Protein AF-A0A812LC62-F1 (afdb_monomer_lite)

Secondary structure (DSSP, 8-state):
----SSGGGSS--SSTTTT--SS-----THHHHHHHHHHHHHHHHHHHHTT--S--------EEETTEEE-SSSSS-------GGGPPTTPPPPPTTSS-STTPEEEEE--SSSSSPEEEEEETTTTEEEEEETTTTSEE-TTB-----TT-HHHHHHTS--PPPTTEEEEEEE-----SS-EEETTEEE--HHHHHHHHHHHHHHSTTSEEEEE-S--SSSSHHHHHHTTHHHHHHHHHHT-SEEE--SGGGTT-HHHHHHHHHH-SSEEE-SSEEETTSSBPTTEESEEEEEEEE--TTS-S---EEEEEEEEEEE--GGGT-SS-GGGEEE--HHHHHHHHHHIIIIIS--SEEEEEEES-HHHHHHHHHHHGGG-SEEEEESS-S-EEE-SSSSS-EEEPPGGGSEEEEEEEEEPTTSSEEEEEEEEEE-BTTS---HHHHHHHHHHHHHHHHHHTSEEEEESS-EE--HHHHTTS--HHHHHHHHHHHHHHT-SEEEEEGGG---SSEEPSEEEEHHHHHHH--S-PEEEEEEEEHHHHHHHHHHHGGGGGGT-TT-EEEESEEEEE-TTSPTT--EEEEEETTS-B--TT-EEEEEEEHHHHHTSGGGGSPBSS-SSGGGPEEHHHHHHHHHHHHGGG-B-----SSEEETTSS-----TT-----HHHHHHHHHHHHHHHHHHHHHHHHHHH---HHHHHHHHHHHHSHHHHHHHHHHHHHHHHHHHHHHSSS--HHHHHHHHHHHHHHHHHHHHHHHHHHHHHHHHHHHHHHHHHHHHHTT-TT-------TTGGG-TT--EEEEEEEEEEEE-PPP---SSSSS--EEEEEEETTSPPEE---BS-TTTEEEEEEEEEEEEETT-TTPEEEEEEEE--TT---EEEEEEEEHHHHHHHHHHHTTT-S----SGGGSEEEE-BSS-EEEEEEEE-----TT--SS----------

Sequence (963 aa):
MGDIREADLLLADEESLSKLDDHRGWKPRWLVTLMSTAAAAVALFVVVATVRGTTGKGNADMLCTARNCYSASEGRLAFPQLSESDIPEGSCSRPSTFCSRDDDHIEYHDCDGDEILDPFCNSAEKLKFGFLSSANGCRNNWPNGLCQNQDEPSYIASLRVVPSPTNEITIIHFNDVYQLAGVFEHGMRKGGMSRAAYVIEQARKRNPDRTFVVFAGDLLSPSVLSDLFEGEQMVDILNFLNLTAASLGNHEFDFGVETLRKRIQESRFVWLNTNLLDEAGALFPGTQHHKIIDIPFSPRWSEGGDVKTTRVCLFGVAYDVRETMFKDRHRVNYVDALAAAQKEAKILRDQHQCKVVLALTHQFASEDCKLSKALGKSVDLILGGHDHSTELKTVCGHAPYVKADSDLKTQWKMKLLLTDEGTVDSVEGELITLTDFDPFSVGVHNKVVQWEERGSAELAKKIGCSSAPLDAVTRHVRQRETNAGNFVADAVKNMHRTQVALINGGTIRGDKVFAAGDLSKEIVTELHPFGNGIVKIYATGAEIKNYIDDSLKCYDTFCGNFVNPAGLRYTFDPAAQHGQRVKSLTFDDGRPIPDDASLTVALTDFMLSTSALSSNRLYNMVTVNDAVPLVQALFTAVLDAGTSCINPKTDGRIQDVHGVVHDKWPFRLDIDTEYQDWILVAVCTLVSCIWCLPCICGRLNYRASRSFSSFVYTRLHVYFCVATYLNVFILVFTIGVLPDWTVNEFCVYFVGFVDWVLIHTAKLITSLSILFAFYVVFRFRNKIAIATGLEHITLIRFNWRDLFGLRSRQRPIEVFIWKVEGLQSASSKFTKPNDLFVECHMGYNEPMRTRVHNNAGSEAVIRESFQLNIDENSPDTLMTLLAKDQSLLTNSEIARLTLSTRELCGIEDQTGKRRSTFSYDEDSFLELSLNPSGKIWIAVAPVDEAAEEERSLLLQEDSLLPC

Structure (mmCIF, N/CA/C/O backbone):
data_AF-A0A812LC62-F1
#
_entry.id   AF-A0A812LC62-F1
#
loop_
_atom_site.group_PDB
_atom_site.id
_atom_site.type_symbol
_atom_site.label_atom_id
_atom_site.label_alt_id
_atom_site.label_comp_id
_atom_site.label_asym_id
_atom_site.label_entity_id
_atom_site.label_seq_id
_atom_site.pdbx_PDB_ins_code
_atom_site.Cartn_x
_atom_site.Cartn_y
_atom_site.Cartn_z
_atom_site.occupancy
_atom_site.B_iso_or_equiv
_atom_site.auth_seq_id
_atom_site.auth_comp_id
_atom_site.auth_asym_id
_atom_site.auth_atom_id
_atom_site.pdbx_PDB_model_num
ATOM 1 N N . MET A 1 1 ? 0.048 43.903 -37.869 1.00 39.16 1 MET A N 1
ATOM 2 C CA . MET A 1 1 ? 0.088 45.181 -38.614 1.00 39.16 1 MET A CA 1
ATOM 3 C C . MET A 1 1 ? -0.772 46.174 -37.851 1.00 39.16 1 MET A C 1
ATOM 5 O O . MET A 1 1 ? -1.974 45.971 -37.790 1.00 39.16 1 MET A O 1
ATOM 9 N N . GLY A 1 2 ? -0.135 47.164 -37.224 1.00 37.97 2 GLY A N 1
ATOM 10 C CA . GLY A 1 2 ? -0.724 48.137 -36.295 1.00 37.97 2 GLY A CA 1
ATOM 11 C C . GLY A 1 2 ? 0.213 48.289 -35.093 1.00 37.97 2 GLY A C 1
ATOM 12 O O . GLY A 1 2 ? 0.473 47.291 -34.441 1.00 37.97 2 GLY A O 1
ATOM 13 N N . ASP A 1 3 ? 0.769 49.482 -34.885 1.00 32.25 3 ASP A N 1
ATOM 14 C CA . ASP A 1 3 ? 1.690 49.887 -33.800 1.00 32.25 3 ASP A CA 1
ATOM 15 C C . ASP A 1 3 ? 3.170 49.458 -33.829 1.00 32.25 3 ASP A C 1
ATOM 17 O O . ASP A 1 3 ? 3.754 49.061 -32.828 1.00 32.25 3 ASP A O 1
ATOM 21 N N . ILE A 1 4 ? 3.837 49.695 -34.966 1.00 34.44 4 ILE A N 1
ATOM 22 C CA . ILE A 1 4 ? 5.302 49.910 -35.023 1.00 34.44 4 ILE A CA 1
ATOM 23 C C . ILE A 1 4 ? 5.561 51.360 -35.463 1.00 34.44 4 ILE A C 1
ATOM 25 O O . ILE A 1 4 ? 5.977 51.600 -36.595 1.00 34.44 4 ILE A O 1
ATOM 29 N N . ARG A 1 5 ? 5.219 52.351 -34.627 1.00 30.66 5 ARG A N 1
ATOM 30 C CA . ARG A 1 5 ? 5.517 53.772 -34.923 1.00 30.66 5 ARG A CA 1
ATOM 31 C C . ARG A 1 5 ? 5.994 54.641 -33.754 1.00 30.66 5 ARG A C 1
ATOM 33 O O . ARG A 1 5 ? 6.325 55.791 -34.005 1.00 30.66 5 ARG A O 1
ATOM 40 N N . GLU A 1 6 ? 6.128 54.124 -32.531 1.00 33.16 6 GLU A N 1
ATOM 41 C CA . GLU A 1 6 ? 6.655 54.927 -31.404 1.00 33.16 6 GLU A CA 1
ATOM 42 C C . GLU A 1 6 ? 8.074 54.554 -30.935 1.00 33.16 6 GLU A C 1
ATOM 44 O O . GLU A 1 6 ? 8.647 55.259 -30.110 1.00 33.16 6 GLU A O 1
ATOM 49 N N . ALA A 1 7 ? 8.708 53.519 -31.496 1.00 29.64 7 ALA A N 1
ATOM 50 C CA . ALA A 1 7 ? 10.070 53.125 -31.106 1.00 29.64 7 ALA A CA 1
ATOM 51 C C . ALA A 1 7 ? 11.201 53.861 -31.864 1.00 29.64 7 ALA A C 1
ATOM 53 O O . ALA A 1 7 ? 12.359 53.766 -31.464 1.00 29.64 7 ALA A O 1
ATOM 54 N N . ASP A 1 8 ? 10.884 54.629 -32.914 1.00 29.91 8 ASP A N 1
ATOM 55 C CA . ASP A 1 8 ? 11.877 55.339 -33.746 1.00 29.91 8 ASP A CA 1
ATOM 56 C C . ASP A 1 8 ? 12.357 56.684 -33.153 1.00 29.91 8 ASP A C 1
ATOM 58 O O . ASP A 1 8 ? 13.203 57.355 -33.740 1.00 29.91 8 ASP A O 1
ATOM 62 N N . LEU A 1 9 ? 11.863 57.093 -31.978 1.00 32.31 9 LEU A N 1
ATOM 63 C CA . LEU A 1 9 ? 12.135 58.421 -31.398 1.00 32.31 9 LEU A CA 1
ATOM 64 C C . LEU A 1 9 ? 13.274 58.485 -30.362 1.00 32.31 9 LEU A C 1
ATOM 66 O O . LEU A 1 9 ? 13.546 59.564 -29.846 1.00 32.31 9 LEU A O 1
ATOM 70 N N . LEU A 1 10 ? 13.977 57.384 -30.066 1.00 31.39 10 LEU A N 1
ATOM 71 C CA . LEU A 1 10 ? 15.048 57.369 -29.046 1.00 31.39 10 LEU A CA 1
ATOM 72 C C . LEU A 1 10 ? 16.477 57.184 -29.590 1.00 31.39 10 LEU A C 1
ATOM 74 O O . LEU A 1 10 ? 17.415 57.094 -28.803 1.00 31.39 10 LEU A O 1
ATOM 78 N N . LEU A 1 11 ? 16.668 57.168 -30.915 1.00 36.78 11 LEU A N 1
ATOM 79 C CA . LEU A 1 11 ? 17.997 57.051 -31.545 1.00 36.78 11 LEU A CA 1
ATOM 80 C C . LEU A 1 11 ? 18.416 58.268 -32.385 1.00 36.78 11 LEU A C 1
ATOM 82 O O . LEU A 1 11 ? 19.425 58.208 -33.081 1.00 36.78 11 LEU A O 1
ATOM 86 N N . ALA A 1 12 ? 17.691 59.383 -32.306 1.00 36.88 12 ALA A N 1
ATOM 87 C CA . ALA A 1 12 ? 18.009 60.594 -33.058 1.00 36.88 12 ALA A CA 1
ATOM 88 C C . ALA A 1 12 ? 18.201 61.798 -32.129 1.00 36.88 12 ALA A C 1
ATOM 90 O O . ALA A 1 12 ? 17.337 62.663 -32.052 1.00 36.88 12 ALA A O 1
ATOM 91 N N . ASP A 1 13 ? 19.343 61.857 -31.442 1.00 35.00 13 ASP A N 1
ATOM 92 C CA . ASP A 1 13 ? 19.942 63.139 -31.054 1.00 35.00 13 ASP A CA 1
ATOM 93 C C . ASP A 1 13 ? 21.461 62.983 -30.837 1.00 35.00 13 ASP A C 1
ATOM 95 O O . ASP A 1 13 ? 21.968 62.936 -29.718 1.00 35.00 13 ASP A O 1
ATOM 99 N N . GLU A 1 14 ? 22.210 62.848 -31.937 1.00 39.66 14 GLU A N 1
ATOM 100 C CA . GLU A 1 14 ? 23.681 62.924 -31.921 1.00 39.66 14 GLU A CA 1
ATOM 101 C C . GLU A 1 14 ? 24.195 64.368 -31.730 1.00 39.66 14 GLU A C 1
ATOM 103 O O . GLU A 1 14 ? 25.397 64.578 -31.552 1.00 39.66 14 GLU A O 1
ATOM 108 N N . GLU A 1 15 ? 23.320 65.382 -31.720 1.00 34.97 15 GLU A N 1
ATOM 109 C CA . GLU A 1 15 ? 23.732 66.789 -31.684 1.00 34.97 15 GLU A CA 1
ATOM 110 C C . GLU A 1 15 ? 23.830 67.356 -30.256 1.00 34.97 15 GLU A C 1
ATOM 112 O O . GLU A 1 15 ? 24.627 68.266 -30.008 1.00 34.97 15 GLU A O 1
ATOM 117 N N . SER A 1 16 ? 23.126 66.777 -29.275 1.00 36.62 16 SER A N 1
ATOM 118 C CA . SER A 1 16 ? 23.194 67.218 -27.871 1.00 36.62 16 SER A CA 1
ATOM 119 C C . SER A 1 16 ? 24.411 66.701 -27.087 1.00 36.62 16 SER A C 1
ATOM 121 O O . SER A 1 16 ? 24.761 67.273 -26.050 1.00 36.62 16 SER A O 1
ATOM 123 N N . LEU A 1 17 ? 25.133 65.695 -27.595 1.00 37.84 17 LEU A N 1
ATOM 124 C CA . LEU A 1 17 ? 26.329 65.134 -26.944 1.00 37.84 17 LEU A CA 1
ATOM 125 C C . LEU A 1 17 ? 27.651 65.812 -27.346 1.00 37.84 17 LEU A C 1
ATOM 127 O O . LEU A 1 17 ? 28.670 65.582 -26.696 1.00 37.84 17 LEU A O 1
ATOM 131 N N . SER A 1 18 ? 27.651 66.683 -28.360 1.00 34.06 18 SER A N 1
ATOM 132 C CA . SER A 1 18 ? 28.863 67.370 -28.842 1.00 34.06 18 SER A CA 1
ATOM 133 C C . SER A 1 18 ? 29.208 68.667 -28.088 1.00 34.06 18 SER A C 1
ATOM 135 O O . SER A 1 18 ? 30.244 69.272 -28.352 1.00 34.06 18 SER A O 1
ATOM 137 N N . LYS A 1 19 ? 28.385 69.103 -27.119 1.00 34.09 19 LYS A N 1
ATOM 138 C CA . LYS A 1 19 ? 28.566 70.378 -26.384 1.00 34.09 19 LYS A CA 1
ATOM 139 C C . LYS A 1 19 ? 29.128 70.265 -24.961 1.00 34.09 19 LYS A C 1
ATOM 141 O O . LYS A 1 19 ? 29.134 71.253 -24.234 1.00 34.09 19 LYS A O 1
ATOM 146 N N . LEU A 1 20 ? 29.636 69.105 -24.555 1.00 36.81 20 LEU A N 1
ATOM 147 C CA . LEU A 1 20 ? 30.236 68.895 -23.225 1.00 36.81 20 LEU A CA 1
ATOM 148 C C . LEU A 1 20 ? 31.731 68.542 -23.302 1.00 36.81 20 LEU A C 1
ATOM 150 O O . LEU A 1 20 ? 32.222 67.732 -22.518 1.00 36.81 20 LEU A O 1
ATOM 154 N N . ASP A 1 21 ? 32.451 69.160 -24.243 1.00 40.75 21 ASP A N 1
ATOM 155 C CA . ASP A 1 21 ? 33.873 68.900 -24.512 1.00 40.75 21 ASP A CA 1
ATOM 156 C C . ASP A 1 21 ? 34.812 70.012 -24.014 1.00 40.75 21 ASP A C 1
ATOM 158 O O . ASP A 1 21 ? 35.808 70.330 -24.654 1.00 40.75 21 ASP A O 1
ATOM 162 N N . ASP A 1 22 ? 34.525 70.610 -22.853 1.00 42.56 22 ASP A N 1
ATOM 163 C CA . ASP A 1 22 ? 35.492 71.507 -22.215 1.00 42.56 22 ASP A CA 1
ATOM 164 C C . ASP A 1 22 ? 35.589 71.276 -20.703 1.00 42.56 22 ASP A C 1
ATOM 166 O O . ASP A 1 22 ? 34.844 71.820 -19.891 1.00 42.56 22 ASP A O 1
ATOM 170 N N . HIS A 1 23 ? 36.562 70.423 -20.370 1.00 37.16 23 HIS A N 1
ATOM 171 C CA . HIS A 1 23 ? 37.425 70.432 -19.185 1.00 37.16 23 HIS A CA 1
ATOM 172 C C . HIS A 1 23 ? 37.507 69.107 -18.405 1.00 37.16 23 HIS A C 1
ATOM 174 O O . HIS A 1 23 ? 36.634 68.728 -17.633 1.00 37.16 23 HIS A O 1
ATOM 180 N N . ARG A 1 24 ? 38.718 68.531 -18.502 1.00 32.91 24 ARG A N 1
ATOM 181 C CA . ARG A 1 24 ? 39.364 67.502 -17.662 1.00 32.91 24 ARG A CA 1
ATOM 182 C C . ARG A 1 24 ? 38.919 66.045 -17.867 1.00 32.91 24 ARG A C 1
ATOM 184 O O . ARG A 1 24 ? 37.992 65.558 -17.244 1.00 32.91 24 ARG A O 1
ATOM 191 N N . GLY A 1 25 ? 39.748 65.333 -18.638 1.00 41.41 25 GLY A N 1
ATOM 192 C CA . GLY A 1 25 ? 40.483 64.140 -18.192 1.00 41.41 25 GLY A CA 1
ATOM 193 C C . GLY A 1 25 ? 39.690 62.909 -17.733 1.00 41.41 25 GLY A C 1
ATOM 194 O O . GLY A 1 25 ? 39.140 62.895 -16.642 1.00 41.41 25 GLY A O 1
ATOM 195 N N . TRP A 1 26 ? 39.837 61.826 -18.511 1.00 38.19 26 TRP A N 1
ATOM 196 C CA . TRP A 1 26 ? 39.464 60.429 -18.224 1.00 38.19 26 TRP A CA 1
ATOM 197 C C . TRP A 1 26 ? 37.967 60.077 -18.270 1.00 38.19 26 TRP A C 1
ATOM 199 O O . TRP A 1 26 ? 37.248 60.217 -17.287 1.00 38.19 26 TRP A O 1
ATOM 209 N N . LYS A 1 27 ? 37.538 59.424 -19.365 1.00 35.09 27 LYS A N 1
ATOM 210 C CA . LYS A 1 27 ? 36.454 58.428 -19.311 1.00 35.09 27 LYS A CA 1
ATOM 211 C C . LYS A 1 27 ? 36.769 57.187 -20.157 1.00 35.09 27 LYS A C 1
ATOM 213 O O . LYS A 1 27 ? 37.359 57.309 -21.231 1.00 35.09 27 LYS A O 1
ATOM 218 N N . PRO A 1 28 ? 36.400 55.985 -19.686 1.00 42.38 28 PRO A N 1
ATOM 219 C CA . PRO A 1 28 ? 36.817 54.747 -20.315 1.00 42.38 28 PRO A CA 1
ATOM 220 C C . PRO A 1 28 ? 35.759 54.185 -21.283 1.00 42.38 28 PRO A C 1
ATOM 222 O O . PRO A 1 28 ? 34.587 54.021 -20.953 1.00 42.38 28 PRO A O 1
ATOM 225 N N . ARG A 1 29 ? 36.219 53.816 -22.484 1.00 40.31 29 ARG A N 1
ATOM 226 C CA . ARG A 1 29 ? 35.448 53.222 -23.598 1.00 40.31 29 ARG A CA 1
ATOM 227 C C . ARG A 1 29 ? 34.692 51.916 -23.265 1.00 40.31 29 ARG A C 1
ATOM 229 O O . ARG A 1 29 ? 33.934 51.428 -24.101 1.00 40.31 29 ARG A O 1
ATOM 236 N N . TRP A 1 30 ? 34.857 51.348 -22.066 1.00 43.62 30 TRP A N 1
ATOM 237 C CA . TRP A 1 30 ? 34.160 50.122 -21.659 1.00 43.62 30 TRP A CA 1
ATOM 238 C C . TRP A 1 30 ? 32.672 50.337 -21.363 1.00 43.62 30 TRP A C 1
ATOM 240 O O . TRP A 1 30 ? 31.896 49.419 -21.600 1.00 43.62 30 TRP A O 1
ATOM 250 N N . LEU A 1 31 ? 32.250 51.536 -20.934 1.00 34.97 31 LEU A N 1
ATOM 251 C CA . LEU A 1 31 ? 30.843 51.795 -20.586 1.00 34.97 31 LEU A CA 1
ATOM 252 C C . LEU A 1 31 ? 29.912 51.732 -21.807 1.00 34.97 31 LEU A C 1
ATOM 254 O O . LEU A 1 31 ? 28.841 51.140 -21.740 1.00 34.97 31 LEU A O 1
ATOM 258 N N . VAL A 1 32 ? 30.354 52.289 -22.939 1.00 42.12 32 VAL A N 1
ATOM 259 C CA . VAL A 1 32 ? 29.583 52.303 -24.196 1.00 42.12 32 VAL A CA 1
ATOM 260 C C . VAL A 1 32 ? 29.435 50.886 -24.753 1.00 42.12 32 VAL A C 1
ATOM 262 O O . VAL A 1 32 ? 28.359 50.512 -25.201 1.00 42.12 32 VAL A O 1
ATOM 265 N N . THR A 1 33 ? 30.484 50.065 -24.625 1.00 43.06 33 THR A N 1
ATOM 266 C CA . THR A 1 33 ? 30.478 48.662 -25.069 1.00 43.06 33 THR A CA 1
ATOM 267 C C . THR A 1 33 ? 29.542 47.805 -24.207 1.00 43.06 33 THR A C 1
ATOM 269 O O . THR A 1 33 ? 28.807 46.980 -24.745 1.00 43.06 33 THR A O 1
ATOM 272 N N . LEU A 1 34 ? 29.517 48.053 -22.889 1.00 38.38 34 LEU A N 1
ATOM 273 C CA . LEU A 1 34 ? 28.635 47.379 -21.929 1.00 38.38 34 LEU A CA 1
ATOM 274 C C . LEU A 1 34 ? 27.152 47.726 -22.153 1.00 38.38 34 LEU A C 1
ATOM 276 O O . LEU A 1 34 ? 26.283 46.871 -22.005 1.00 38.38 34 LEU A O 1
ATOM 280 N N . MET A 1 35 ? 26.858 48.975 -22.529 1.00 35.28 35 MET A N 1
ATOM 281 C CA . MET A 1 35 ? 25.490 49.420 -22.815 1.00 35.28 35 MET A CA 1
ATOM 282 C C . MET A 1 35 ? 24.965 48.864 -24.144 1.00 35.28 35 MET A C 1
ATOM 284 O O . MET A 1 35 ? 23.801 48.478 -24.221 1.00 35.28 35 MET A O 1
ATOM 288 N N . SER A 1 36 ? 25.817 48.719 -25.164 1.00 38.94 36 SER A N 1
ATOM 289 C CA . SER A 1 36 ? 25.434 48.076 -26.430 1.00 38.94 36 SER A CA 1
ATOM 290 C C . SER A 1 36 ? 25.198 46.562 -26.308 1.00 38.94 36 SER A C 1
ATOM 292 O O . SER A 1 36 ? 24.301 46.033 -26.963 1.00 38.94 36 SER A O 1
ATOM 294 N N . THR A 1 37 ? 25.934 45.853 -25.442 1.00 42.03 37 THR A N 1
ATOM 295 C CA . THR A 1 37 ? 25.674 44.427 -25.159 1.00 42.03 37 THR A CA 1
ATOM 296 C C . THR A 1 37 ? 24.435 44.226 -24.287 1.00 42.03 37 THR A C 1
ATOM 298 O O . THR A 1 37 ? 23.685 43.278 -24.514 1.00 42.03 37 THR A O 1
ATOM 301 N N . ALA A 1 38 ? 24.163 45.141 -23.352 1.00 36.88 38 ALA A N 1
ATOM 302 C CA . ALA A 1 38 ? 22.922 45.142 -22.579 1.00 36.88 38 ALA A CA 1
ATOM 303 C C . ALA A 1 38 ? 21.687 45.407 -23.464 1.00 36.88 38 ALA A C 1
ATOM 305 O O . ALA A 1 38 ? 20.681 44.717 -23.327 1.00 36.88 38 ALA A O 1
ATOM 306 N N . ALA A 1 39 ? 21.771 46.328 -24.431 1.00 37.34 39 ALA A N 1
ATOM 307 C CA . ALA A 1 39 ? 20.675 46.615 -25.362 1.00 37.34 39 ALA A CA 1
ATOM 308 C C . ALA A 1 39 ? 20.340 45.424 -26.286 1.00 37.34 39 ALA A C 1
ATOM 310 O O . ALA A 1 39 ? 19.167 45.139 -26.530 1.00 37.34 39 ALA A O 1
ATOM 311 N N . ALA A 1 40 ? 21.351 44.674 -26.742 1.00 38.25 40 ALA A N 1
ATOM 312 C CA . ALA A 1 40 ? 21.151 43.453 -27.530 1.00 38.25 40 ALA A CA 1
ATOM 313 C C . ALA A 1 40 ? 20.519 42.312 -26.707 1.00 38.25 40 ALA A C 1
ATOM 315 O O . ALA A 1 40 ? 19.681 41.570 -27.221 1.00 38.25 40 ALA A O 1
ATOM 316 N N . ALA A 1 41 ? 20.864 42.205 -25.419 1.00 36.88 41 ALA A N 1
ATOM 317 C CA . ALA A 1 41 ? 20.241 41.256 -24.496 1.00 36.88 41 ALA A CA 1
ATOM 318 C C . ALA A 1 41 ? 18.766 41.604 -24.212 1.00 36.88 41 ALA A C 1
ATOM 320 O O . ALA A 1 41 ? 17.927 40.709 -24.149 1.00 36.88 41 ALA A O 1
ATOM 321 N N . VAL A 1 42 ? 18.427 42.897 -24.123 1.00 36.88 42 VAL A N 1
ATOM 322 C CA . VAL A 1 42 ? 17.043 43.377 -23.943 1.00 36.88 42 VAL A CA 1
ATOM 323 C C . VAL A 1 42 ? 16.190 43.150 -25.200 1.00 36.88 42 VAL A C 1
ATOM 325 O O . VAL A 1 42 ? 15.035 42.747 -25.084 1.00 36.88 42 VAL A O 1
ATOM 328 N N . ALA A 1 43 ? 16.747 43.309 -26.405 1.00 34.94 43 ALA A N 1
ATOM 329 C CA . ALA A 1 43 ? 16.039 42.995 -27.652 1.00 34.94 43 ALA A CA 1
ATOM 330 C C . ALA A 1 43 ? 15.707 41.492 -27.783 1.00 34.94 43 ALA A C 1
ATOM 332 O O . ALA A 1 43 ? 14.623 41.133 -28.243 1.00 34.94 43 ALA A O 1
ATOM 333 N N . LEU A 1 44 ? 16.599 40.613 -27.308 1.00 34.88 44 LEU A N 1
ATOM 334 C CA . LEU A 1 44 ? 16.355 39.167 -27.216 1.00 34.88 44 LEU A CA 1
ATOM 335 C C . LEU A 1 44 ? 15.269 38.838 -26.170 1.00 34.88 44 LEU A C 1
ATOM 337 O O . LEU A 1 44 ? 14.452 37.940 -26.370 1.00 34.88 44 LEU A O 1
ATOM 341 N N . PHE A 1 45 ? 15.220 39.614 -25.083 1.00 39.28 45 PHE A N 1
ATOM 342 C CA . PHE A 1 45 ? 14.235 39.499 -24.005 1.00 39.28 45 PHE A CA 1
ATOM 343 C C . PHE A 1 45 ? 12.801 39.813 -24.475 1.00 39.28 45 PHE A C 1
ATOM 345 O O . PHE A 1 45 ? 11.865 39.113 -24.094 1.00 39.28 45 PHE A O 1
ATOM 352 N N . VAL A 1 46 ? 12.615 40.808 -25.354 1.00 36.94 46 VAL A N 1
ATOM 353 C CA . VAL A 1 46 ? 11.289 41.206 -25.879 1.00 36.94 46 VAL A CA 1
ATOM 354 C C . VAL A 1 46 ? 10.698 40.158 -26.834 1.00 36.94 46 VAL A C 1
ATOM 356 O O . VAL A 1 46 ? 9.488 39.925 -26.805 1.00 36.94 46 VAL A O 1
ATOM 359 N N . VAL A 1 47 ? 11.536 39.469 -27.619 1.00 36.00 47 VAL A N 1
ATOM 360 C CA . VAL A 1 47 ? 11.115 38.381 -28.529 1.00 36.00 47 VAL A CA 1
ATOM 361 C C . VAL A 1 47 ? 10.722 37.112 -27.759 1.00 36.00 47 VAL A C 1
ATOM 363 O O . VAL A 1 47 ? 9.801 36.404 -28.156 1.00 36.00 47 VAL A O 1
ATOM 366 N N . VAL A 1 48 ? 11.369 36.837 -26.621 1.00 37.41 48 VAL A N 1
ATOM 367 C CA . VAL A 1 48 ? 11.052 35.679 -25.763 1.00 37.41 48 VAL A CA 1
ATOM 368 C C . VAL A 1 48 ? 9.849 35.957 -24.849 1.00 37.41 48 VAL A C 1
ATOM 370 O O . VAL A 1 48 ? 9.035 35.064 -24.604 1.00 37.41 48 VAL A O 1
ATOM 373 N N . ALA A 1 49 ? 9.673 37.198 -24.385 1.00 34.78 49 ALA A N 1
ATOM 374 C CA . ALA A 1 49 ? 8.534 37.591 -23.554 1.00 34.78 49 ALA A CA 1
ATOM 375 C C . ALA A 1 49 ? 7.193 37.582 -24.316 1.00 34.78 49 ALA A C 1
ATOM 377 O O . ALA A 1 49 ? 6.165 37.248 -23.727 1.00 34.78 49 ALA A O 1
ATOM 378 N N . THR A 1 50 ? 7.187 37.860 -25.627 1.00 33.34 50 THR A N 1
ATOM 379 C CA . THR A 1 50 ? 5.962 37.820 -26.456 1.00 33.34 50 THR A CA 1
ATOM 380 C C . THR A 1 50 ? 5.425 36.403 -26.695 1.00 33.34 50 THR A C 1
ATOM 382 O O . THR A 1 50 ? 4.244 36.250 -26.989 1.00 33.34 50 THR A O 1
ATOM 385 N N . VAL A 1 51 ? 6.236 35.359 -26.484 1.00 38.50 51 VAL A N 1
ATOM 386 C CA . VAL A 1 51 ? 5.806 33.947 -26.566 1.00 38.50 51 VAL A CA 1
ATOM 387 C C . VAL A 1 51 ? 5.240 33.433 -25.227 1.00 38.50 51 VAL A C 1
ATOM 389 O O . VAL A 1 51 ? 4.522 32.440 -25.197 1.00 38.50 51 VAL A O 1
ATOM 392 N N . ARG A 1 52 ? 5.492 34.129 -24.107 1.00 35.34 52 ARG A N 1
ATOM 393 C CA . ARG A 1 52 ? 5.072 33.728 -22.746 1.00 35.34 52 ARG A CA 1
ATOM 394 C C . ARG A 1 52 ? 3.769 34.362 -22.244 1.00 35.34 52 ARG A C 1
ATOM 396 O O . ARG A 1 52 ? 3.377 34.138 -21.099 1.00 35.34 52 ARG A O 1
ATOM 403 N N . GLY A 1 53 ? 3.072 35.133 -23.070 1.00 30.58 53 GLY A N 1
ATOM 404 C CA . GLY A 1 53 ? 1.827 35.801 -22.690 1.00 30.58 53 GLY A CA 1
ATOM 405 C C . GLY A 1 53 ? 0.607 34.877 -22.651 1.00 30.58 53 GLY A C 1
ATOM 406 O O . GLY A 1 53 ? -0.292 35.083 -23.448 1.00 30.58 53 GLY A O 1
ATOM 407 N N . THR A 1 54 ? 0.577 33.861 -21.779 1.00 34.97 54 THR A N 1
ATOM 408 C CA . THR A 1 54 ? -0.644 33.254 -21.187 1.00 34.97 54 THR A CA 1
ATOM 409 C C . THR A 1 54 ? -0.283 32.161 -20.168 1.00 34.97 54 THR A C 1
ATOM 411 O O . THR A 1 54 ? -0.640 31.010 -20.334 1.00 34.97 54 THR A O 1
ATOM 414 N N . THR A 1 55 ? 0.394 32.509 -19.074 1.00 30.70 55 THR A N 1
ATOM 415 C CA . THR A 1 55 ? 0.197 31.849 -17.762 1.00 30.70 55 THR A CA 1
ATOM 416 C C . THR A 1 55 ? 0.796 32.758 -16.698 1.00 30.70 55 THR A C 1
ATOM 418 O O . THR A 1 55 ? 2.012 32.945 -16.650 1.00 30.70 55 THR A O 1
ATOM 421 N N . GLY A 1 56 ? -0.060 33.382 -15.888 1.00 29.58 56 GLY A N 1
ATOM 422 C CA . GLY A 1 56 ? 0.358 34.288 -14.825 1.00 29.58 56 GLY A CA 1
ATOM 423 C C . GLY A 1 56 ? 1.126 33.559 -13.723 1.00 29.58 56 GLY A C 1
ATOM 424 O O . GLY A 1 56 ? 0.662 32.547 -13.208 1.00 29.58 56 GLY A O 1
ATOM 425 N N . LYS A 1 57 ? 2.281 34.105 -13.337 1.00 30.41 57 LYS A N 1
ATOM 426 C CA . LYS A 1 57 ? 2.881 33.882 -12.019 1.00 30.41 57 LYS A CA 1
ATOM 427 C C . LYS A 1 57 ? 2.638 35.145 -11.198 1.00 30.41 57 LYS A C 1
ATOM 429 O O . LYS A 1 57 ? 3.290 36.160 -11.429 1.00 30.41 57 LYS A O 1
ATOM 434 N N . GLY A 1 58 ? 1.660 35.093 -10.299 1.00 29.52 58 GLY A N 1
ATOM 435 C CA . GLY A 1 58 ? 1.585 36.025 -9.178 1.00 29.52 58 GLY A CA 1
ATOM 436 C C . GLY A 1 58 ? 2.599 35.596 -8.120 1.00 29.52 58 GLY A C 1
ATOM 437 O O . GLY A 1 58 ? 2.718 34.404 -7.842 1.00 29.52 58 GLY A O 1
ATOM 438 N N . ASN A 1 59 ? 3.343 36.550 -7.562 1.00 30.05 59 ASN A N 1
ATOM 439 C CA . ASN A 1 59 ? 4.093 36.335 -6.328 1.00 30.05 59 ASN A CA 1
ATOM 440 C C . ASN A 1 59 ? 3.093 35.972 -5.221 1.00 30.05 59 ASN A C 1
ATOM 442 O O . ASN A 1 59 ? 2.129 36.705 -5.007 1.00 30.05 59 ASN A O 1
ATOM 446 N N . ALA A 1 60 ? 3.299 34.835 -4.559 1.00 32.34 60 ALA A N 1
ATOM 447 C CA . ALA A 1 60 ? 2.518 34.445 -3.395 1.00 32.34 60 ALA A CA 1
ATOM 448 C C . ALA A 1 60 ? 3.142 35.096 -2.153 1.00 32.34 60 ALA A C 1
ATOM 450 O O . ALA A 1 60 ? 4.175 34.640 -1.667 1.00 32.34 60 ALA A O 1
ATOM 451 N N . ASP A 1 61 ? 2.528 36.172 -1.665 1.00 32.25 61 ASP A N 1
ATOM 452 C CA . ASP A 1 61 ? 2.780 36.670 -0.314 1.00 32.25 61 ASP A CA 1
ATOM 453 C C . ASP A 1 61 ? 2.225 35.652 0.696 1.00 32.25 61 ASP A C 1
ATOM 455 O O . ASP A 1 61 ? 1.090 35.181 0.575 1.00 32.25 61 ASP A O 1
ATOM 459 N N . MET A 1 62 ? 3.048 35.281 1.676 1.00 36.75 62 MET A N 1
ATOM 460 C CA . MET A 1 62 ? 2.719 34.313 2.721 1.00 36.75 62 MET A CA 1
ATOM 461 C C . MET A 1 62 ? 1.934 35.026 3.829 1.00 36.75 62 MET A C 1
ATOM 463 O O . MET A 1 62 ? 2.437 35.957 4.457 1.00 36.75 62 MET A O 1
ATOM 467 N N . LEU A 1 63 ? 0.685 34.613 4.058 1.00 34.25 63 LEU A N 1
ATOM 468 C CA . LEU A 1 63 ? -0.156 35.141 5.134 1.00 34.25 63 LEU A CA 1
ATOM 469 C C . LEU A 1 63 ? -0.140 34.149 6.297 1.00 34.25 63 LEU A C 1
ATOM 471 O O . LEU A 1 63 ? -0.754 33.082 6.228 1.00 34.25 63 LEU A O 1
ATOM 475 N N . CYS A 1 64 ? 0.574 34.510 7.360 1.00 34.22 64 CYS A N 1
ATOM 476 C CA . CYS A 1 64 ? 0.576 33.779 8.621 1.00 34.22 64 CYS A CA 1
ATOM 477 C C . CYS A 1 64 ? -0.397 34.425 9.611 1.00 34.22 64 CYS A C 1
ATOM 479 O O . CYS A 1 64 ? -0.405 35.640 9.806 1.00 34.22 64 CYS A O 1
ATOM 481 N N . THR A 1 65 ? -1.216 33.594 10.245 1.00 37.97 65 THR A N 1
ATOM 482 C CA . THR A 1 65 ? -1.997 33.938 11.440 1.00 37.97 65 THR A CA 1
ATOM 483 C C . THR A 1 65 ? -1.523 33.064 12.597 1.00 37.97 65 THR A C 1
ATOM 485 O O . THR A 1 65 ? -0.924 32.022 12.350 1.00 37.97 65 THR A O 1
ATOM 488 N N . ALA A 1 66 ? -1.837 33.446 13.840 1.00 33.91 66 ALA A N 1
ATOM 489 C CA . ALA A 1 66 ? -1.406 32.773 15.076 1.00 33.91 66 ALA A CA 1
ATOM 490 C C . ALA A 1 66 ? -1.750 31.269 15.185 1.00 33.91 66 ALA A C 1
ATOM 492 O O . ALA A 1 66 ? -1.372 30.634 16.154 1.00 33.91 66 ALA A O 1
ATOM 493 N N . ARG A 1 67 ? -2.478 30.692 14.219 1.00 31.17 67 ARG A N 1
ATOM 494 C CA . ARG A 1 67 ? -2.787 29.256 14.175 1.00 31.17 67 ARG A CA 1
ATOM 495 C C . ARG A 1 67 ? -2.437 28.551 12.866 1.00 31.17 67 ARG A C 1
ATOM 497 O O . ARG A 1 67 ? -2.554 27.341 12.848 1.00 31.17 67 ARG A O 1
ATOM 504 N N . ASN A 1 68 ? -2.078 29.256 11.781 1.00 33.41 68 ASN A N 1
ATOM 505 C CA . ASN A 1 68 ? -1.764 28.655 10.469 1.00 33.41 68 ASN A CA 1
ATOM 506 C C . ASN A 1 68 ? -1.056 29.651 9.524 1.00 33.41 68 ASN A C 1
ATOM 508 O O . ASN A 1 68 ? -1.438 30.827 9.466 1.00 33.41 68 ASN A O 1
ATOM 512 N N . CYS A 1 69 ? -0.118 29.157 8.705 1.00 33.97 69 CYS A N 1
ATOM 513 C CA . CYS A 1 69 ? 0.452 29.866 7.550 1.00 33.97 69 CYS A CA 1
ATOM 514 C C . CYS A 1 69 ? -0.073 29.273 6.233 1.00 33.97 69 CYS A C 1
ATOM 516 O O . CYS A 1 69 ? -0.039 28.058 6.046 1.00 33.97 69 CYS A O 1
ATOM 518 N N . TYR A 1 70 ? -0.526 30.122 5.303 1.00 35.47 70 TYR A N 1
ATOM 519 C CA . TYR A 1 70 ? -1.046 29.686 3.999 1.00 35.47 70 TYR A CA 1
ATOM 520 C C . TYR A 1 70 ? -0.249 30.273 2.824 1.00 35.47 70 TYR A C 1
ATOM 522 O O . TYR A 1 70 ? 0.119 31.450 2.830 1.00 35.47 70 TYR A O 1
ATOM 530 N N . SER A 1 71 ? -0.052 29.456 1.783 1.00 34.16 71 SER A N 1
ATOM 531 C CA . SER A 1 71 ? 0.360 29.880 0.437 1.00 34.16 71 SER A CA 1
ATOM 532 C C . SER A 1 71 ? -0.881 30.119 -0.430 1.00 34.16 71 SER A C 1
ATOM 534 O O . SER A 1 71 ? -1.794 29.295 -0.456 1.00 34.16 71 SER A O 1
ATOM 536 N N . ALA A 1 72 ? -0.929 31.241 -1.153 1.00 36.59 72 ALA A N 1
ATOM 537 C CA . ALA A 1 72 ? -2.100 31.646 -1.935 1.00 36.59 72 ALA A CA 1
ATOM 538 C C . ALA A 1 72 ? -2.273 30.921 -3.288 1.00 36.59 72 ALA A C 1
ATOM 540 O O . ALA A 1 72 ? -3.258 31.191 -3.975 1.00 36.59 72 ALA A O 1
ATOM 541 N N . SER A 1 73 ? -1.355 30.038 -3.713 1.00 35.16 73 SER A N 1
ATOM 542 C CA . SER A 1 73 ? -1.378 29.512 -5.092 1.00 35.16 73 SER A CA 1
ATOM 543 C C . SER A 1 73 ? -1.701 28.031 -5.273 1.00 35.16 73 SER A C 1
ATOM 545 O O . SER A 1 73 ? -2.095 27.670 -6.373 1.00 35.16 73 SER A O 1
ATOM 547 N N . GLU A 1 74 ? -1.623 27.172 -4.263 1.00 31.77 74 GLU A N 1
ATOM 548 C CA . GLU A 1 74 ? -2.079 25.778 -4.370 1.00 31.77 74 GLU A CA 1
ATOM 549 C C . GLU A 1 74 ? -2.530 25.338 -2.981 1.00 31.77 74 GLU A C 1
ATOM 551 O O . GLU A 1 74 ? -1.788 25.518 -2.022 1.00 31.77 74 GLU A O 1
ATOM 556 N N . GLY A 1 75 ? -3.746 24.807 -2.840 1.00 30.00 75 GLY A N 1
ATOM 557 C CA . GLY A 1 75 ? -4.316 24.380 -1.555 1.00 30.00 75 GLY A CA 1
ATOM 558 C C . GLY A 1 75 ? -3.626 23.150 -0.948 1.00 30.00 75 GLY A C 1
ATOM 559 O O . GLY A 1 75 ? -4.278 22.132 -0.729 1.00 30.00 75 GLY A O 1
ATOM 560 N N . ARG A 1 76 ? -2.315 23.223 -0.699 1.00 31.47 76 ARG A N 1
ATOM 561 C CA . ARG A 1 76 ? -1.493 22.218 -0.024 1.00 31.47 76 ARG A CA 1
ATOM 562 C C . ARG A 1 76 ? -0.530 22.883 0.953 1.00 31.47 76 ARG A C 1
ATOM 564 O O . ARG A 1 76 ? 0.056 23.925 0.672 1.00 31.47 76 ARG A O 1
ATOM 571 N N . LEU A 1 77 ? -0.359 22.215 2.085 1.00 31.14 77 LEU A N 1
ATOM 572 C CA . LEU A 1 77 ? 0.679 22.469 3.070 1.00 31.14 77 LEU A CA 1
ATOM 573 C C . LEU A 1 77 ? 2.045 22.146 2.445 1.00 31.14 77 LEU A C 1
ATOM 575 O O . LEU A 1 77 ? 2.385 20.981 2.259 1.00 31.14 77 LEU A O 1
ATOM 579 N N . ALA A 1 78 ? 2.803 23.171 2.072 1.00 27.14 78 ALA A N 1
ATOM 580 C CA . ALA A 1 78 ? 4.225 23.054 1.775 1.00 27.14 78 ALA A CA 1
ATOM 581 C C . ALA A 1 78 ? 4.970 23.705 2.942 1.00 27.14 78 ALA A C 1
ATOM 583 O O . ALA A 1 78 ? 5.007 24.932 3.037 1.00 27.14 78 ALA A O 1
ATOM 584 N N . PHE A 1 79 ? 5.495 22.896 3.861 1.00 43.31 79 PHE A N 1
ATOM 585 C CA . PHE A 1 79 ? 6.232 23.397 5.018 1.00 43.31 79 PHE A CA 1
ATOM 586 C C . PHE A 1 79 ? 7.736 23.400 4.705 1.00 43.31 79 PHE A C 1
ATOM 588 O O . PHE A 1 79 ? 8.280 22.352 4.356 1.00 43.31 79 PHE A O 1
ATOM 595 N N . PRO A 1 80 ? 8.419 24.556 4.749 1.00 37.00 80 PRO A N 1
ATOM 596 C CA . PRO A 1 80 ? 9.856 24.612 4.511 1.00 37.00 80 PRO A CA 1
ATOM 597 C C . PRO A 1 80 ? 10.632 24.010 5.692 1.00 37.00 80 PRO A C 1
ATOM 599 O O . PRO A 1 80 ? 10.260 24.209 6.846 1.00 37.00 80 PRO A O 1
ATOM 602 N N . GLN A 1 81 ? 11.748 23.330 5.406 1.00 43.75 81 GLN A N 1
ATOM 603 C CA . GLN A 1 81 ? 12.786 23.072 6.407 1.00 43.75 81 GLN A CA 1
ATOM 604 C C . GLN A 1 81 ? 13.296 24.426 6.923 1.00 43.75 81 GLN A C 1
ATOM 606 O O . GLN A 1 81 ? 13.904 25.183 6.162 1.00 43.75 81 GLN A O 1
ATOM 611 N N . LEU A 1 82 ? 13.014 24.755 8.185 1.00 47.69 82 LEU A N 1
ATOM 612 C CA . LEU A 1 82 ? 13.580 25.933 8.843 1.00 47.69 82 LEU A CA 1
ATOM 613 C C . LEU A 1 82 ? 15.074 25.688 9.092 1.00 47.69 82 LEU A C 1
ATOM 615 O O . LEU A 1 82 ? 15.468 24.596 9.506 1.00 47.69 82 LEU A O 1
ATOM 619 N N . SER A 1 83 ? 15.919 26.681 8.810 1.00 50.03 83 SER A N 1
ATOM 620 C CA . SER A 1 83 ? 17.337 26.602 9.172 1.00 50.03 83 SER A CA 1
ATOM 621 C C . SER A 1 83 ? 17.496 26.752 10.691 1.00 50.03 83 SER A C 1
ATOM 623 O O . SER A 1 83 ? 16.628 27.333 11.337 1.00 50.03 83 SER A O 1
ATOM 625 N N . GLU A 1 84 ? 18.596 26.278 11.292 1.00 51.47 84 GLU A N 1
ATOM 626 C CA . GLU A 1 84 ? 18.827 26.420 12.749 1.00 51.47 84 GLU A CA 1
ATOM 627 C C . GLU A 1 84 ? 18.774 27.884 13.238 1.00 51.47 84 GLU A C 1
ATOM 629 O O . GLU A 1 84 ? 18.524 28.133 14.413 1.00 51.47 84 GLU A O 1
ATOM 634 N N . SER A 1 85 ? 18.972 28.861 12.345 1.00 52.78 85 SER A N 1
ATOM 635 C CA . SER A 1 85 ? 18.825 30.292 12.642 1.00 52.78 85 SER A CA 1
ATOM 636 C C . SER A 1 85 ? 17.385 30.817 12.614 1.00 52.78 85 SER A C 1
ATOM 638 O O . SER A 1 85 ? 17.160 31.940 13.054 1.00 52.78 85 SER A O 1
ATOM 640 N N . ASP A 1 86 ? 16.432 30.028 12.114 1.00 56.78 86 ASP A N 1
ATOM 641 C CA . ASP A 1 86 ? 15.009 30.378 11.999 1.00 56.78 86 ASP A CA 1
ATOM 642 C C . ASP A 1 86 ? 14.143 29.667 13.060 1.00 56.78 86 ASP A C 1
ATOM 644 O O . ASP A 1 86 ? 12.915 29.659 12.960 1.00 56.78 86 ASP A O 1
ATOM 648 N N . ILE A 1 87 ? 14.772 29.051 14.070 1.00 59.97 87 ILE A N 1
ATOM 649 C CA . ILE A 1 87 ? 14.084 28.408 15.195 1.00 59.97 87 ILE A CA 1
ATOM 650 C C . ILE A 1 87 ? 13.377 29.496 16.029 1.00 59.97 87 ILE A C 1
ATOM 652 O O . ILE A 1 87 ? 14.055 30.405 16.516 1.00 59.97 87 ILE A O 1
ATOM 656 N N . PRO A 1 88 ? 12.043 29.435 16.218 1.00 57.97 88 PRO A N 1
ATOM 657 C CA . PRO A 1 88 ? 11.317 30.412 17.027 1.00 57.97 88 PRO A CA 1
ATOM 658 C C . PRO A 1 88 ? 11.838 30.476 18.468 1.00 57.97 88 PRO A C 1
ATOM 660 O O . PRO A 1 88 ? 12.162 29.446 19.066 1.00 57.97 88 PRO A O 1
ATOM 663 N N . GLU A 1 89 ? 11.892 31.679 19.049 1.00 64.88 89 GLU A N 1
ATOM 664 C CA . GLU A 1 89 ? 12.245 31.855 20.463 1.00 64.88 89 GLU A CA 1
ATOM 665 C C . GLU A 1 89 ? 11.307 31.022 21.355 1.00 64.88 89 GLU A C 1
ATOM 667 O O . GLU A 1 89 ? 10.089 31.150 21.269 1.00 64.88 89 GLU A O 1
ATOM 672 N N . GLY A 1 90 ? 11.884 30.163 22.203 1.00 69.25 90 GLY A N 1
ATOM 673 C CA . GLY A 1 90 ? 11.147 29.255 23.095 1.00 69.25 90 GLY A CA 1
ATOM 674 C C . GLY A 1 90 ? 11.129 27.787 22.652 1.00 69.25 90 GLY A C 1
ATOM 675 O O . GLY A 1 90 ? 10.927 26.917 23.496 1.00 69.25 90 GLY A O 1
ATOM 676 N N . SER A 1 91 ? 11.411 27.494 21.378 1.00 77.94 91 SER A N 1
ATOM 677 C CA . SER A 1 91 ? 11.509 26.119 20.865 1.00 77.94 91 SER A CA 1
ATOM 678 C C . SER A 1 91 ? 12.671 25.351 21.505 1.00 77.94 91 SER A C 1
ATOM 680 O O . SER A 1 91 ? 13.732 25.902 21.811 1.00 77.94 91 SER A O 1
ATOM 682 N N . CYS A 1 92 ? 12.514 24.035 21.629 1.00 82.38 92 CYS A N 1
ATOM 683 C CA . CYS A 1 92 ? 13.536 23.157 22.182 1.00 82.38 92 CYS A CA 1
ATOM 684 C C . CYS A 1 92 ? 14.794 23.040 21.315 1.00 82.38 92 CYS A C 1
ATOM 686 O O . CYS A 1 92 ? 14.728 22.841 20.102 1.00 82.38 92 CYS A O 1
ATOM 688 N N . SER A 1 93 ? 15.966 23.075 21.955 1.00 82.19 93 SER A N 1
ATOM 689 C CA . SER A 1 93 ? 17.238 22.764 21.297 1.00 82.19 93 SER A CA 1
ATOM 690 C C . SER A 1 93 ? 17.336 21.270 21.001 1.00 82.19 93 SER A C 1
ATOM 692 O O . SER A 1 93 ? 17.135 20.443 21.891 1.00 82.19 93 SER A O 1
ATOM 694 N N . ARG A 1 94 ? 17.702 20.916 19.765 1.00 81.44 94 ARG A N 1
ATOM 695 C CA . ARG A 1 94 ? 17.845 19.527 19.309 1.00 81.44 94 ARG A CA 1
ATOM 696 C C . ARG A 1 94 ? 19.006 18.798 20.019 1.00 81.44 94 ARG A C 1
ATOM 698 O O . ARG A 1 94 ? 20.163 19.168 19.817 1.00 81.44 94 ARG A O 1
ATOM 705 N N . PRO A 1 95 ? 18.756 17.709 20.773 1.00 81.25 95 PRO A N 1
ATOM 706 C CA . PRO A 1 95 ? 19.807 16.821 21.267 1.00 81.25 95 PRO A CA 1
ATOM 707 C C . PRO A 1 95 ? 20.424 15.993 20.132 1.00 81.25 95 PRO A C 1
ATOM 709 O O . PRO A 1 95 ? 19.735 15.611 19.189 1.00 81.25 95 PRO A O 1
ATOM 712 N N . SER A 1 96 ? 21.691 15.592 20.271 1.00 76.44 96 SER A N 1
ATOM 713 C CA . SER A 1 96 ? 22.386 14.737 19.288 1.00 76.44 96 SER A CA 1
ATOM 714 C C . SER A 1 96 ? 21.759 13.347 19.094 1.00 76.44 96 SER A C 1
ATOM 716 O O . SER A 1 96 ? 22.036 12.674 18.106 1.00 76.44 96 SER A O 1
ATOM 718 N N . THR A 1 97 ? 20.915 12.903 20.029 1.00 77.50 97 THR A N 1
ATOM 719 C CA . THR A 1 97 ? 20.190 11.624 19.979 1.00 77.50 97 THR A CA 1
ATOM 720 C C . THR A 1 97 ? 18.806 11.727 19.332 1.00 77.50 97 THR A C 1
ATOM 722 O O . THR A 1 97 ? 18.179 10.698 19.078 1.00 77.50 97 THR A O 1
ATOM 725 N N . PHE A 1 98 ? 18.319 12.941 19.066 1.00 79.38 98 PHE A N 1
ATOM 726 C CA . PHE A 1 98 ? 17.022 13.191 18.447 1.00 79.38 98 PHE A CA 1
ATOM 727 C C . PHE A 1 98 ? 17.184 13.349 16.934 1.00 79.38 98 PHE A C 1
ATOM 729 O O . PHE A 1 98 ? 17.966 14.187 16.468 1.00 79.38 98 PHE A O 1
ATOM 736 N N . CYS A 1 99 ? 16.423 12.558 16.172 1.00 81.50 99 CYS A N 1
ATOM 737 C CA . CYS A 1 99 ? 16.398 12.630 14.710 1.00 81.50 99 CYS A CA 1
ATOM 738 C C . CYS A 1 99 ? 17.763 12.392 14.043 1.00 81.50 99 CYS A C 1
ATOM 740 O O . CYS A 1 99 ? 18.152 13.105 13.129 1.00 81.50 99 CYS A O 1
ATOM 742 N N . SER A 1 100 ? 18.594 11.513 14.595 1.00 75.00 100 SER A N 1
ATOM 743 C CA . SER A 1 100 ? 20.035 11.493 14.322 1.00 75.00 100 SER A CA 1
ATOM 744 C C . SER A 1 100 ? 20.469 10.758 13.047 1.00 75.00 100 SER A C 1
ATOM 746 O O . SER A 1 100 ? 21.675 10.652 12.820 1.00 75.00 100 SER A O 1
ATOM 748 N N . ARG A 1 101 ? 19.547 10.224 12.236 1.00 72.50 101 ARG A N 1
ATOM 749 C CA . ARG A 1 101 ? 19.883 9.489 11.003 1.00 72.50 101 ARG A CA 1
ATOM 750 C C . ARG A 1 101 ? 19.771 10.371 9.761 1.00 72.50 101 ARG A C 1
ATOM 752 O O . ARG A 1 101 ? 19.018 11.336 9.746 1.00 72.50 101 ARG A O 1
ATOM 759 N N . ASP A 1 102 ? 20.501 9.996 8.710 1.00 64.44 102 ASP A N 1
ATOM 760 C CA . ASP A 1 102 ? 20.569 10.744 7.444 1.00 64.44 102 ASP A CA 1
ATOM 761 C C . ASP A 1 102 ? 19.222 10.805 6.695 1.00 64.44 102 ASP A C 1
ATOM 763 O O . ASP A 1 102 ? 19.002 11.718 5.902 1.00 64.44 102 ASP A O 1
ATOM 767 N N . ASP A 1 103 ? 18.326 9.844 6.950 1.00 65.62 103 ASP A N 1
ATOM 768 C CA . ASP A 1 103 ? 16.971 9.761 6.390 1.00 65.62 103 ASP A CA 1
ATOM 769 C C . ASP A 1 103 ? 15.885 10.377 7.289 1.00 65.62 103 ASP A C 1
ATOM 771 O O . ASP A 1 103 ? 14.711 10.386 6.920 1.00 65.62 103 ASP A O 1
ATOM 775 N N . ASP A 1 104 ? 16.249 10.873 8.474 1.00 74.50 104 ASP A N 1
ATOM 776 C CA . ASP A 1 104 ? 15.293 11.506 9.372 1.00 74.50 104 ASP A CA 1
ATOM 777 C C . ASP A 1 104 ? 15.072 12.977 8.956 1.00 74.50 104 ASP A C 1
ATOM 779 O O . ASP A 1 104 ? 16.015 13.750 8.764 1.00 74.50 104 ASP A O 1
ATOM 783 N N . HIS A 1 105 ? 13.813 13.399 8.842 1.00 75.25 105 HIS A N 1
ATOM 784 C CA . HIS A 1 105 ? 13.444 14.779 8.534 1.00 75.25 105 HIS A CA 1
ATOM 785 C C . HIS A 1 105 ? 12.992 15.510 9.795 1.00 75.25 105 HIS A C 1
ATOM 787 O O . HIS A 1 105 ? 12.199 14.979 10.567 1.00 75.25 105 HIS A O 1
ATOM 793 N N . ILE A 1 106 ? 13.472 16.741 9.991 1.00 75.88 106 ILE A N 1
ATOM 794 C CA . ILE A 1 106 ? 12.965 17.627 11.042 1.00 75.88 106 ILE A CA 1
ATOM 795 C C . ILE A 1 106 ? 11.994 18.633 10.451 1.00 75.88 106 ILE A C 1
ATOM 797 O O . ILE A 1 106 ? 12.295 19.324 9.479 1.00 75.88 106 ILE A O 1
ATOM 801 N N . GLU A 1 107 ? 10.852 18.722 11.107 1.00 74.00 107 GLU A N 1
ATOM 802 C CA . GLU A 1 107 ? 9.792 19.690 10.919 1.00 74.00 107 GLU A CA 1
ATOM 803 C C . GLU A 1 107 ? 9.554 20.416 12.253 1.00 74.00 107 GLU A C 1
ATOM 805 O O . GLU A 1 107 ? 10.081 20.017 13.293 1.00 74.00 107 GLU A O 1
ATOM 810 N N . TYR A 1 108 ? 8.780 21.496 12.227 1.00 72.75 108 TYR A N 1
ATOM 811 C CA . TYR A 1 108 ? 8.445 22.276 13.416 1.00 72.75 108 TYR A CA 1
ATOM 812 C C . TYR A 1 108 ? 6.932 22.444 13.492 1.00 72.75 108 TYR A C 1
ATOM 814 O O . TYR A 1 108 ? 6.335 23.023 12.583 1.00 72.75 108 TYR A O 1
ATOM 822 N N . HIS A 1 109 ? 6.327 21.938 14.562 1.00 69.56 109 HIS A N 1
ATOM 823 C CA . HIS A 1 109 ? 4.879 21.926 14.775 1.00 69.56 109 HIS A CA 1
ATOM 824 C C . HIS A 1 109 ? 4.592 22.316 16.221 1.00 69.56 109 HIS A C 1
ATOM 826 O O . HIS A 1 109 ? 5.326 21.891 17.095 1.00 69.56 109 HIS A O 1
ATOM 832 N N . ASP A 1 110 ? 3.539 23.079 16.493 1.00 70.00 110 ASP A N 1
ATOM 833 C CA . ASP A 1 110 ? 3.049 23.250 17.870 1.00 70.00 110 ASP A CA 1
ATOM 834 C C . ASP A 1 110 ? 2.374 21.937 18.306 1.00 70.00 110 ASP A C 1
ATOM 836 O O . ASP A 1 110 ? 1.217 21.659 17.963 1.00 70.00 110 ASP A O 1
ATOM 840 N N . CYS A 1 111 ? 3.148 21.069 18.956 1.00 68.06 111 CYS A N 1
ATOM 841 C CA . CYS A 1 111 ? 2.733 19.727 19.328 1.00 68.06 111 CYS A CA 1
ATOM 842 C C . CYS A 1 111 ? 2.174 19.660 20.741 1.00 68.06 111 CYS A C 1
ATOM 844 O O . CYS A 1 111 ? 1.587 18.634 21.067 1.00 68.06 111 CYS A O 1
ATOM 846 N N . ASP A 1 112 ? 2.338 20.680 21.578 1.00 67.81 112 ASP A N 1
ATOM 847 C CA . ASP A 1 112 ? 1.881 20.691 22.971 1.00 67.81 112 ASP A CA 1
ATOM 848 C C . ASP A 1 112 ? 0.976 21.878 23.348 1.00 67.81 112 ASP A C 1
ATOM 850 O O . ASP A 1 112 ? 0.480 21.931 24.475 1.00 67.81 112 ASP A O 1
ATOM 854 N N . GLY A 1 113 ? 0.652 22.738 22.379 1.00 63.03 113 GLY A N 1
ATOM 855 C CA . GLY A 1 113 ? -0.389 23.760 22.459 1.00 63.03 113 GLY A CA 1
ATOM 856 C C . GLY A 1 113 ? -0.022 25.012 23.203 1.00 63.03 113 GLY A C 1
ATOM 857 O O . GLY A 1 113 ? -0.929 25.757 23.588 1.00 63.03 113 GLY A O 1
ATOM 858 N N . ASP A 1 114 ? 1.264 25.233 23.436 1.00 69.75 114 ASP A N 1
ATOM 859 C CA . ASP A 1 114 ? 1.772 26.437 24.076 1.00 69.75 114 ASP A CA 1
ATOM 860 C C . ASP A 1 114 ? 1.998 27.596 23.082 1.00 69.75 114 ASP A C 1
ATOM 862 O O . ASP A 1 114 ? 2.472 28.661 23.483 1.00 69.75 114 ASP A O 1
ATOM 866 N N . GLU A 1 115 ? 1.592 27.418 21.816 1.00 72.56 115 GLU A N 1
ATOM 867 C CA . GLU A 1 115 ? 1.800 28.344 20.694 1.00 72.56 115 GLU A CA 1
ATOM 868 C C . GLU A 1 115 ? 3.289 28.544 20.325 1.00 72.56 115 GLU A C 1
ATOM 870 O O . GLU A 1 115 ? 3.629 29.454 19.559 1.00 72.56 115 GLU A O 1
ATOM 875 N N . ILE A 1 116 ? 4.180 27.679 20.824 1.00 76.00 116 ILE A N 1
ATOM 876 C CA . ILE A 1 116 ? 5.597 27.587 20.467 1.00 76.00 116 ILE A CA 1
ATOM 877 C C . ILE A 1 116 ? 5.772 26.380 19.535 1.00 76.00 116 ILE A C 1
ATOM 879 O O . ILE A 1 116 ? 5.133 25.346 19.679 1.00 76.00 116 ILE A O 1
ATOM 883 N N . LEU A 1 117 ? 6.610 26.511 18.502 1.00 78.12 117 LEU A N 1
ATOM 884 C CA . LEU A 1 117 ? 6.853 25.385 17.600 1.00 78.12 117 LEU A CA 1
ATOM 885 C C . LEU A 1 117 ? 7.850 24.400 18.216 1.00 78.12 117 LEU A C 1
ATOM 887 O O . LEU A 1 117 ? 8.982 24.772 18.522 1.00 78.12 117 LEU A O 1
ATOM 891 N N . ASP A 1 118 ? 7.463 23.134 18.282 1.00 77.94 118 ASP A N 1
ATOM 892 C CA . ASP A 1 118 ? 8.289 22.020 18.721 1.00 77.94 118 ASP A CA 1
ATOM 893 C C . ASP A 1 118 ? 9.076 21.401 17.561 1.00 77.94 118 ASP A C 1
ATOM 895 O O . ASP A 1 118 ? 8.505 21.136 16.497 1.00 77.94 118 ASP A O 1
ATOM 899 N N . PRO A 1 119 ? 10.361 21.052 17.755 1.00 83.50 119 PRO A N 1
ATOM 900 C CA . PRO A 1 119 ? 11.080 20.195 16.825 1.00 83.50 119 PRO A CA 1
ATOM 901 C C . PRO A 1 119 ? 10.407 18.821 16.756 1.00 83.50 119 PRO A C 1
ATOM 903 O O . PRO A 1 119 ? 10.428 18.058 17.724 1.00 83.50 119 PRO A O 1
ATOM 906 N N . PHE A 1 120 ? 9.863 18.481 15.594 1.00 80.69 120 PHE A N 1
ATOM 907 C CA . PHE A 1 120 ? 9.259 17.195 15.276 1.00 80.69 120 PHE A CA 1
ATOM 908 C C . PHE A 1 120 ? 10.130 16.454 14.272 1.00 80.69 120 PHE A C 1
ATOM 910 O O . PHE A 1 120 ? 10.471 16.963 13.213 1.00 80.69 120 PHE A O 1
ATOM 917 N N . CYS A 1 121 ? 10.496 15.230 14.598 1.00 80.88 121 CYS A N 1
ATOM 918 C CA . CYS A 1 121 ? 11.230 14.348 13.726 1.00 80.88 121 CYS A CA 1
ATOM 919 C C . CYS A 1 121 ? 10.287 13.346 13.066 1.00 80.88 121 CYS A C 1
ATOM 921 O O . CYS A 1 121 ? 9.448 12.737 13.732 1.00 80.88 121 CYS A O 1
ATOM 923 N N . ASN A 1 122 ? 10.477 13.143 11.769 1.00 73.19 122 ASN A N 1
ATOM 924 C CA . ASN A 1 122 ? 9.712 12.254 10.919 1.00 73.19 122 ASN A CA 1
ATOM 925 C C . ASN A 1 122 ? 10.668 11.412 10.064 1.00 73.19 122 ASN A C 1
ATOM 927 O O . ASN A 1 122 ? 11.385 11.931 9.212 1.00 73.19 122 ASN A O 1
ATOM 931 N N . SER A 1 123 ? 10.653 10.100 10.266 1.00 72.06 123 SER A N 1
ATOM 932 C CA . SER A 1 123 ? 11.271 9.121 9.374 1.00 72.06 123 SER A CA 1
ATOM 933 C C . SER A 1 123 ? 10.153 8.305 8.735 1.00 72.06 123 SER A C 1
ATOM 935 O O . SER A 1 123 ? 9.762 7.231 9.210 1.00 72.06 123 SER A O 1
ATOM 937 N N . ALA A 1 124 ? 9.595 8.864 7.661 1.00 55.75 124 ALA A N 1
ATOM 938 C CA . ALA A 1 124 ? 8.421 8.332 6.974 1.00 55.75 124 ALA A CA 1
ATOM 939 C C . ALA A 1 124 ? 8.654 6.926 6.390 1.00 55.75 124 ALA A C 1
ATOM 941 O O . ALA A 1 124 ? 7.715 6.125 6.330 1.00 55.75 124 ALA A O 1
ATOM 942 N N . GLU A 1 125 ? 9.896 6.613 6.001 1.00 55.59 125 GLU A N 1
ATOM 943 C CA . GLU A 1 125 ? 10.295 5.293 5.497 1.00 55.59 125 GLU A CA 1
ATOM 944 C C . GLU A 1 125 ? 10.320 4.229 6.600 1.00 55.59 125 GLU A C 1
ATOM 946 O O . GLU A 1 125 ? 9.960 3.080 6.357 1.00 55.59 125 GLU A O 1
ATOM 951 N N . LYS A 1 126 ? 10.697 4.603 7.829 1.00 57.81 126 LYS A N 1
ATOM 952 C CA . LYS A 1 126 ? 10.829 3.669 8.962 1.00 57.81 126 LYS A CA 1
ATOM 953 C C . LYS A 1 126 ? 9.664 3.729 9.945 1.00 57.81 126 LYS A C 1
ATOM 955 O O . LYS A 1 126 ? 9.731 3.074 10.984 1.00 57.81 126 LYS A O 1
ATOM 960 N N . LEU A 1 127 ? 8.620 4.500 9.623 1.00 62.72 127 LEU A N 1
ATOM 961 C CA . LEU A 1 127 ? 7.446 4.735 10.470 1.00 62.72 127 LEU A CA 1
ATOM 962 C C . LEU A 1 127 ? 7.826 5.241 11.866 1.00 62.72 127 LEU A C 1
ATOM 964 O O . LEU A 1 127 ? 7.226 4.828 12.849 1.00 62.72 127 LEU A O 1
ATOM 968 N N . LYS A 1 128 ? 8.843 6.098 11.961 1.00 70.75 128 LYS A N 1
ATOM 969 C CA . LYS A 1 128 ? 9.301 6.667 13.232 1.00 70.75 128 LYS A CA 1
ATOM 970 C C . LYS A 1 128 ? 8.956 8.146 13.278 1.00 70.75 128 LYS A C 1
ATOM 972 O O . LYS A 1 128 ? 9.190 8.864 12.311 1.00 70.75 128 LYS A O 1
ATOM 977 N N . PHE A 1 129 ? 8.408 8.595 14.395 1.00 74.31 129 PHE A N 1
ATOM 978 C CA . PHE A 1 129 ? 8.012 9.983 14.618 1.00 74.31 129 PHE A CA 1
ATOM 979 C C . PHE A 1 129 ? 8.197 10.373 16.087 1.00 74.31 129 PHE A C 1
ATOM 981 O O . PHE A 1 129 ? 8.222 9.528 16.981 1.00 74.31 129 PHE A O 1
ATOM 988 N N . GLY A 1 130 ? 8.375 11.656 16.363 1.00 76.38 130 GLY A N 1
ATOM 989 C CA . GLY A 1 130 ? 8.486 12.151 17.733 1.00 76.38 130 GLY A CA 1
ATOM 990 C C . GLY A 1 130 ? 8.826 13.623 17.772 1.00 76.38 130 GLY A C 1
ATOM 991 O O . GLY A 1 130 ? 9.414 14.129 16.832 1.00 76.38 130 GLY A O 1
ATOM 992 N N . PHE A 1 131 ? 8.485 14.306 18.854 1.00 82.44 131 PHE A N 1
ATOM 993 C CA . PHE A 1 131 ? 8.803 15.708 19.073 1.00 82.44 131 PHE A CA 1
ATOM 994 C C . PHE A 1 131 ? 9.531 15.944 20.398 1.00 82.44 131 PHE A C 1
ATOM 996 O O . PHE A 1 131 ? 9.599 15.066 21.269 1.00 82.44 131 PHE A O 1
ATOM 1003 N N . LEU A 1 132 ? 10.090 17.144 20.521 1.00 84.56 132 LEU A N 1
ATOM 1004 C CA . LEU A 1 132 ? 10.617 17.708 21.757 1.00 84.56 132 LEU A CA 1
ATOM 1005 C C . LEU A 1 132 ? 9.643 18.777 22.252 1.00 84.56 132 LEU A C 1
ATOM 1007 O O . LEU A 1 132 ? 9.595 19.828 21.640 1.00 84.56 132 LEU A O 1
ATOM 1011 N N . SER A 1 133 ? 8.921 18.512 23.342 1.00 81.75 133 SER A N 1
ATOM 1012 C CA . SER A 1 133 ? 7.877 19.410 23.878 1.00 81.75 133 SER A CA 1
ATOM 1013 C C . SER A 1 133 ? 8.454 20.648 24.575 1.00 81.75 133 SER A C 1
ATOM 1015 O O . SER A 1 133 ? 9.126 20.493 25.605 1.00 81.75 133 SER A O 1
ATOM 1017 N N . SER A 1 134 ? 8.171 21.852 24.077 1.00 80.81 134 SER A N 1
ATOM 1018 C CA . SER A 1 134 ? 8.524 23.146 24.672 1.00 80.81 134 SER A CA 1
ATOM 1019 C C . SER A 1 134 ? 7.830 23.369 26.011 1.00 80.81 134 SER A C 1
ATOM 1021 O O . SER A 1 134 ? 8.498 23.750 26.980 1.00 80.81 134 SER A O 1
ATOM 1023 N N . ALA A 1 135 ? 6.557 22.995 26.143 1.00 76.44 135 ALA A N 1
ATOM 1024 C CA . ALA A 1 135 ? 5.782 23.134 27.375 1.00 76.44 135 ALA A CA 1
ATOM 1025 C C . ALA A 1 135 ? 6.274 22.209 28.502 1.00 76.44 135 ALA A C 1
ATOM 1027 O O . ALA A 1 135 ? 6.188 22.544 29.687 1.00 76.44 135 ALA A O 1
ATOM 1028 N N . ASN A 1 136 ? 6.836 21.044 28.155 1.00 76.19 136 ASN A N 1
ATOM 1029 C CA . ASN A 1 136 ? 7.257 20.021 29.119 1.00 76.19 136 ASN A CA 1
ATOM 1030 C C . ASN A 1 136 ? 8.777 19.953 29.339 1.00 76.19 136 ASN A C 1
ATOM 1032 O O . ASN A 1 136 ? 9.310 18.905 29.728 1.00 76.19 136 ASN A O 1
ATOM 1036 N N . GLY A 1 137 ? 9.489 21.063 29.127 1.00 79.06 137 GLY A N 1
ATOM 1037 C CA . GLY A 1 137 ? 10.926 21.167 29.398 1.00 79.06 137 GLY A CA 1
ATOM 1038 C C . GLY A 1 137 ? 11.784 20.338 28.439 1.00 79.06 137 GLY A C 1
ATOM 1039 O O . GLY A 1 137 ? 12.751 19.704 28.865 1.00 79.06 137 GLY A O 1
ATOM 1040 N N . CYS A 1 138 ? 11.410 20.303 27.160 1.00 83.88 138 CYS A N 1
ATOM 1041 C CA . CYS A 1 138 ? 12.098 19.597 26.077 1.00 83.88 138 CYS A CA 1
ATOM 1042 C C . CYS A 1 138 ? 12.194 18.086 26.259 1.00 83.88 138 CYS A C 1
ATOM 1044 O O . CYS A 1 138 ? 13.171 17.440 25.862 1.00 83.88 138 CYS A O 1
ATOM 1046 N N . ARG A 1 139 ? 11.154 17.496 26.855 1.00 80.81 139 ARG A N 1
ATOM 1047 C CA . ARG A 1 139 ? 11.015 16.042 26.923 1.00 80.81 139 ARG A CA 1
ATOM 1048 C C . ARG A 1 139 ? 10.814 15.463 25.529 1.00 80.81 139 ARG A C 1
ATOM 1050 O O . ARG A 1 139 ? 10.021 15.958 24.738 1.00 80.81 139 ARG A O 1
ATOM 1057 N N . ASN A 1 140 ? 11.535 14.377 25.278 1.00 80.50 140 ASN A N 1
ATOM 1058 C CA . ASN A 1 140 ? 11.591 13.693 23.998 1.00 80.50 140 ASN A CA 1
ATOM 1059 C C . ASN A 1 140 ? 10.694 12.446 23.991 1.00 80.50 140 ASN A C 1
ATOM 1061 O O . ASN A 1 140 ? 10.809 11.614 24.896 1.00 80.50 140 ASN A O 1
ATOM 1065 N N . ASN A 1 141 ? 9.864 12.280 22.958 1.00 72.06 141 ASN A N 1
ATOM 1066 C CA . ASN A 1 141 ? 9.088 11.056 22.715 1.00 72.06 141 ASN A CA 1
ATOM 1067 C C . ASN A 1 141 ? 9.463 10.303 21.410 1.00 72.06 141 ASN A C 1
ATOM 1069 O O . ASN A 1 141 ? 8.833 9.301 21.065 1.00 72.06 141 ASN A O 1
ATOM 1073 N N . TRP A 1 142 ? 10.523 10.730 20.720 1.00 75.75 142 TRP A N 1
ATOM 1074 C CA . TRP A 1 142 ? 11.160 10.019 19.605 1.00 75.75 142 TRP A CA 1
ATOM 1075 C C . TRP A 1 142 ? 11.686 8.636 20.028 1.00 75.75 142 TRP A C 1
ATOM 1077 O O . TRP A 1 142 ? 12.250 8.507 21.119 1.00 75.75 142 TRP A O 1
ATOM 1087 N N . PRO A 1 143 ? 11.588 7.597 19.172 1.00 71.75 143 PRO A N 1
ATOM 1088 C CA . PRO A 1 143 ? 11.101 7.616 17.789 1.00 71.75 143 PRO A CA 1
ATOM 1089 C C . PRO A 1 143 ? 9.649 7.152 17.593 1.00 71.75 143 PRO A C 1
ATOM 1091 O O . PRO A 1 143 ? 9.282 6.819 16.471 1.00 71.75 143 PRO A O 1
ATOM 1094 N N . ASN A 1 144 ? 8.831 7.093 18.650 1.00 66.81 144 ASN A N 1
ATOM 1095 C CA . ASN A 1 144 ? 7.482 6.510 18.583 1.00 66.81 144 ASN A CA 1
ATOM 1096 C C . ASN A 1 144 ? 6.407 7.409 19.227 1.00 66.81 144 ASN A C 1
ATOM 1098 O O . ASN A 1 144 ? 5.489 6.905 19.878 1.00 66.81 144 ASN A O 1
ATOM 1102 N N . GLY A 1 145 ? 6.538 8.728 19.107 1.00 63.91 145 GLY A N 1
ATOM 1103 C CA . GLY A 1 145 ? 5.646 9.715 19.712 1.00 63.91 145 GLY A CA 1
ATOM 1104 C C . GLY A 1 145 ? 4.931 10.584 18.679 1.00 63.91 145 GLY A C 1
ATOM 1105 O O . GLY A 1 145 ? 5.493 10.930 17.646 1.00 63.91 145 GLY A O 1
ATOM 1106 N N . LEU A 1 146 ? 3.677 10.948 18.944 1.00 61.81 146 LEU A N 1
ATOM 1107 C CA . LEU A 1 146 ? 2.926 11.854 18.070 1.00 61.81 146 LEU A CA 1
ATOM 1108 C C . LEU A 1 146 ? 3.120 13.293 18.476 1.00 61.81 146 LEU A C 1
ATOM 1110 O O . LEU A 1 146 ? 3.155 13.580 19.667 1.00 61.81 146 LEU A O 1
ATOM 1114 N N . CYS A 1 147 ? 3.114 14.169 17.479 1.00 65.56 147 CYS A N 1
ATOM 1115 C CA . CYS A 1 147 ? 2.831 15.581 17.655 1.00 65.56 147 CYS A CA 1
ATOM 1116 C C . CYS A 1 147 ? 1.347 15.747 18.012 1.00 65.56 147 CYS A C 1
ATOM 1118 O O . CYS A 1 147 ? 0.487 15.832 17.135 1.00 65.56 147 CYS A O 1
ATOM 1120 N N . GLN A 1 148 ? 1.023 15.647 19.298 1.00 61.62 148 GLN A N 1
ATOM 1121 C CA . GLN A 1 148 ? -0.338 15.790 19.796 1.00 61.62 148 GLN A CA 1
ATOM 1122 C C . GLN A 1 148 ? -0.330 16.596 21.067 1.00 61.62 148 GLN A C 1
ATOM 1124 O O . GLN A 1 148 ? 0.395 16.270 22.002 1.00 61.62 148 GLN A O 1
ATOM 1129 N N . ASN A 1 149 ? -1.212 17.583 21.062 1.00 53.53 149 ASN A N 1
ATOM 1130 C CA . ASN A 1 149 ? -1.387 18.602 22.066 1.00 53.53 149 ASN A CA 1
ATOM 1131 C C . ASN A 1 149 ? -1.894 17.969 23.377 1.00 53.53 149 ASN A C 1
ATOM 1133 O O . ASN A 1 149 ? -3.095 17.933 23.646 1.00 53.53 149 ASN A O 1
ATOM 1137 N N . GLN A 1 150 ? -0.991 17.324 24.130 1.00 48.66 150 GLN A N 1
ATOM 1138 C CA . GLN A 1 150 ? -1.360 16.454 25.257 1.00 48.66 150 GLN A CA 1
ATOM 1139 C C . GLN A 1 150 ? -1.907 17.233 26.459 1.00 48.66 150 GLN A C 1
ATOM 1141 O O . GLN A 1 150 ? -2.584 16.645 27.306 1.00 48.66 150 GLN A O 1
ATOM 1146 N N . ASP A 1 151 ? -1.659 18.542 26.489 1.00 45.00 151 ASP A N 1
ATOM 1147 C CA . ASP A 1 151 ? -2.060 19.461 27.550 1.00 45.00 151 ASP A CA 1
ATOM 1148 C C . ASP A 1 151 ? -3.285 20.325 27.165 1.00 45.00 151 ASP A C 1
ATOM 1150 O O . ASP A 1 151 ? -3.845 21.029 28.012 1.00 45.00 151 ASP A O 1
ATOM 1154 N N . GLU A 1 152 ? -3.792 20.210 25.927 1.00 45.62 152 GLU A N 1
ATOM 1155 C CA . GLU A 1 152 ? -5.001 20.906 25.470 1.00 45.62 152 GLU A CA 1
ATOM 1156 C C . GLU A 1 152 ? -6.228 20.427 26.279 1.00 45.62 152 GLU A C 1
ATOM 1158 O O . GLU A 1 152 ? -6.511 19.221 26.350 1.00 45.62 152 GLU A O 1
ATOM 1163 N N . PRO A 1 153 ? -7.023 21.334 26.877 1.00 39.28 153 PRO A N 1
ATOM 1164 C CA . PRO A 1 153 ? -8.223 20.967 27.620 1.00 39.28 153 PRO A CA 1
ATOM 1165 C C . PRO A 1 153 ? -9.214 20.133 26.805 1.00 39.28 153 PRO A C 1
ATOM 1167 O O . PRO A 1 153 ? -9.950 19.348 27.398 1.00 39.28 153 PRO A O 1
ATOM 1170 N N . SER A 1 154 ? -9.245 20.264 25.474 1.00 39.03 154 SER A N 1
ATOM 1171 C CA . SER A 1 154 ? -10.060 19.420 24.595 1.00 39.03 154 SER A CA 1
ATOM 1172 C C . SER A 1 154 ? -9.503 18.001 24.442 1.00 39.03 154 SER A C 1
ATOM 1174 O O . SER A 1 154 ? -10.291 17.056 24.437 1.00 39.03 154 SER A O 1
ATOM 1176 N N . TYR A 1 155 ? -8.178 17.817 24.427 1.00 43.06 155 TYR A N 1
ATOM 1177 C CA . TYR A 1 155 ? -7.527 16.504 24.449 1.00 43.06 155 TYR A CA 1
ATOM 1178 C C . TYR A 1 155 ? -7.692 15.837 25.823 1.00 43.06 155 TYR A C 1
ATOM 1180 O O . TYR A 1 155 ? -8.155 14.699 25.906 1.00 43.06 155 TYR A O 1
ATOM 1188 N N . ILE A 1 156 ? -7.479 16.564 26.923 1.00 42.75 156 ILE A N 1
ATOM 1189 C CA . ILE A 1 156 ? -7.746 16.073 28.287 1.00 42.75 156 ILE A CA 1
ATOM 1190 C C . ILE A 1 156 ? -9.249 15.811 28.515 1.00 42.75 156 ILE A C 1
ATOM 1192 O O . ILE A 1 156 ? -9.627 14.841 29.179 1.00 42.75 156 ILE A O 1
ATOM 1196 N N . ALA A 1 157 ? -10.143 16.615 27.932 1.00 40.12 157 ALA A N 1
ATOM 1197 C CA . ALA A 1 157 ? -11.580 16.341 27.931 1.00 40.12 157 ALA A CA 1
ATOM 1198 C C . ALA A 1 157 ? -11.948 15.149 27.034 1.00 40.12 157 ALA A C 1
ATOM 1200 O O . ALA A 1 157 ? -12.866 14.412 27.383 1.00 40.12 157 ALA A O 1
ATOM 1201 N N . SER A 1 158 ? -11.221 14.904 25.940 1.00 41.69 158 SER A N 1
ATOM 1202 C CA . SER A 1 158 ? -11.370 13.696 25.115 1.00 41.69 158 SER A CA 1
ATOM 1203 C C . SER A 1 158 ? -10.887 12.431 25.839 1.00 41.69 158 SER A C 1
ATOM 1205 O O . SER A 1 158 ? -11.424 11.347 25.619 1.00 41.69 158 SER A O 1
ATOM 1207 N N . LEU A 1 159 ? -9.950 12.580 26.786 1.00 43.75 159 LEU A N 1
ATOM 1208 C CA . LEU A 1 159 ? -9.516 11.531 27.710 1.00 43.75 159 LEU A CA 1
ATOM 1209 C C . LEU A 1 159 ? -10.522 11.269 28.844 1.00 43.75 159 LEU A C 1
ATOM 1211 O O . LEU A 1 159 ? -10.444 10.219 29.490 1.00 43.75 159 LEU A O 1
ATOM 1215 N N . ARG A 1 160 ? -11.502 12.160 29.091 1.00 49.28 160 ARG A N 1
ATOM 1216 C CA . ARG A 1 160 ? -12.659 11.816 29.933 1.00 49.28 160 ARG A CA 1
ATOM 1217 C C . ARG A 1 160 ? -13.525 10.828 29.168 1.00 49.28 160 ARG A C 1
ATOM 1219 O O . ARG A 1 160 ? -14.419 11.195 28.409 1.00 49.28 160 ARG A O 1
ATOM 1226 N N . VAL A 1 161 ? -13.268 9.550 29.413 1.00 62.59 161 VAL A N 1
ATOM 1227 C CA . VAL A 1 161 ? -14.086 8.452 28.911 1.00 62.59 161 VAL A CA 1
ATOM 1228 C C . VAL A 1 161 ? -15.481 8.579 29.520 1.00 62.59 161 VAL A C 1
ATOM 1230 O O . VAL A 1 161 ? -15.719 8.152 30.646 1.00 62.59 161 VAL A O 1
ATOM 1233 N N . VAL A 1 162 ? -16.406 9.197 28.785 1.00 73.44 162 VAL A N 1
ATOM 1234 C CA . VAL A 1 162 ? -17.834 9.156 29.112 1.00 73.44 162 VAL A CA 1
ATOM 1235 C C . VAL A 1 162 ? -18.301 7.727 28.844 1.00 73.44 162 VAL A C 1
ATOM 1237 O O . VAL A 1 162 ? -18.260 7.318 27.677 1.00 73.44 162 VAL A O 1
ATOM 1240 N N . PRO A 1 163 ? -18.716 6.960 29.871 1.00 82.38 163 PRO A N 1
ATOM 1241 C CA . PRO A 1 163 ? -19.188 5.597 29.672 1.00 82.38 163 PRO A CA 1
ATOM 1242 C C . PRO A 1 163 ? -20.359 5.568 28.691 1.00 82.38 163 PRO A C 1
ATOM 1244 O O . PRO A 1 163 ? -21.174 6.495 28.655 1.00 82.38 163 PRO A O 1
ATOM 1247 N N . SER A 1 164 ? -20.449 4.515 27.881 1.00 85.56 164 SER A N 1
ATOM 1248 C CA . SER A 1 164 ? -21.620 4.330 27.024 1.00 85.56 164 SER A CA 1
ATOM 1249 C C . SER A 1 164 ? -22.893 4.144 27.867 1.00 85.56 164 SER A C 1
ATOM 1251 O O . SER A 1 164 ? -22.818 3.659 29.002 1.00 85.56 164 SER A O 1
ATOM 1253 N N . PRO A 1 165 ? -24.080 4.445 27.313 1.00 88.75 165 PRO A N 1
ATOM 1254 C CA . PRO A 1 165 ? -25.341 3.946 27.845 1.00 88.75 165 PRO A CA 1
ATOM 1255 C C . PRO A 1 165 ? -25.285 2.438 28.138 1.00 88.75 165 PRO A C 1
ATOM 1257 O O . PRO A 1 165 ? -24.618 1.665 27.442 1.00 88.75 165 PRO A O 1
ATOM 1260 N N . THR A 1 166 ? -26.004 2.009 29.173 1.00 89.62 166 THR A N 1
ATOM 1261 C CA . THR A 1 166 ? -26.032 0.613 29.643 1.00 89.62 166 THR A CA 1
ATOM 1262 C C . THR A 1 166 ? -26.786 -0.334 28.708 1.00 89.62 166 THR A C 1
ATOM 1264 O O . THR A 1 166 ? -26.631 -1.547 28.832 1.00 89.62 166 THR A O 1
ATOM 1267 N N . ASN A 1 167 ? -27.560 0.201 27.759 1.00 93.50 167 ASN A N 1
ATOM 1268 C CA . ASN A 1 167 ? -28.235 -0.532 26.688 1.00 93.50 167 ASN A CA 1
ATOM 1269 C C . ASN A 1 167 ? -27.525 -0.404 25.322 1.00 93.50 167 ASN A C 1
ATOM 1271 O O . ASN A 1 167 ? -28.139 -0.702 24.301 1.00 93.50 167 ASN A O 1
ATOM 1275 N N . GLU A 1 168 ? -26.269 0.060 25.279 1.00 95.25 168 GLU A N 1
ATOM 1276 C CA . GLU A 1 168 ? -25.481 0.211 24.044 1.00 95.25 168 GLU A CA 1
ATOM 1277 C C . GLU A 1 168 ? -24.501 -0.959 23.850 1.00 95.25 168 GLU A C 1
ATOM 1279 O O . GLU A 1 168 ? -23.686 -1.266 24.730 1.00 95.25 168 GLU A O 1
ATOM 1284 N N . ILE A 1 169 ? -24.535 -1.564 22.660 1.00 98.12 169 ILE A N 1
ATOM 1285 C CA . ILE A 1 169 ? -23.479 -2.434 22.127 1.00 98.12 169 ILE A CA 1
ATOM 1286 C C . ILE A 1 169 ? -22.656 -1.640 21.113 1.00 98.12 169 ILE A C 1
ATOM 1288 O O . ILE A 1 169 ? -23.216 -1.020 20.210 1.00 98.12 169 ILE A O 1
ATOM 1292 N N . THR A 1 170 ? -21.333 -1.724 21.216 1.00 98.31 170 THR A N 1
ATOM 1293 C CA . THR A 1 170 ? -20.397 -1.128 20.258 1.00 98.31 170 THR A CA 1
ATOM 1294 C C . THR A 1 170 ? -19.791 -2.220 19.385 1.00 98.31 170 THR A C 1
ATOM 1296 O O . THR A 1 170 ? -19.310 -3.226 19.899 1.00 98.31 170 THR A O 1
ATOM 1299 N N . ILE A 1 171 ? -19.760 -2.024 18.069 1.00 98.62 171 ILE A N 1
ATOM 1300 C CA . ILE A 1 171 ? -19.063 -2.907 17.130 1.00 98.62 171 ILE A CA 1
ATOM 1301 C C . ILE A 1 171 ? -18.046 -2.079 16.354 1.00 98.62 171 ILE A C 1
ATOM 1303 O O . ILE A 1 171 ? -18.408 -1.098 15.714 1.00 98.62 171 ILE A O 1
ATOM 1307 N N . ILE A 1 172 ? -16.783 -2.484 16.396 1.00 98.50 172 ILE A N 1
ATOM 1308 C CA . ILE A 1 172 ? -15.734 -1.962 15.526 1.00 98.50 172 ILE A CA 1
ATOM 1309 C C . ILE A 1 172 ? -15.539 -2.957 14.383 1.00 98.50 172 ILE A C 1
ATOM 1311 O O . ILE A 1 172 ? -15.212 -4.117 14.632 1.00 98.50 172 ILE A O 1
ATOM 1315 N N . HIS A 1 173 ? -15.770 -2.507 13.152 1.00 98.19 173 HIS A N 1
ATOM 1316 C CA . HIS A 1 173 ? -15.740 -3.319 11.935 1.00 98.19 173 HIS A CA 1
ATOM 1317 C C . HIS A 1 173 ? -14.728 -2.777 10.926 1.00 98.19 173 HIS A C 1
ATOM 1319 O O . HIS A 1 173 ? -14.660 -1.568 10.690 1.00 98.19 173 HIS A O 1
ATOM 1325 N N . PHE A 1 174 ? -13.969 -3.687 10.324 1.00 97.31 174 PHE A N 1
ATOM 1326 C CA . PHE A 1 174 ? -13.070 -3.435 9.201 1.00 97.31 174 PHE A CA 1
ATOM 1327 C C . PHE A 1 174 ? -12.867 -4.724 8.383 1.00 97.31 174 PHE A C 1
ATOM 1329 O O . PHE A 1 174 ? -13.234 -5.816 8.822 1.00 97.31 174 PHE A O 1
ATOM 1336 N N . ASN A 1 175 ? -12.316 -4.596 7.181 1.00 96.81 175 ASN A N 1
ATOM 1337 C CA . ASN A 1 175 ? -12.180 -5.662 6.184 1.00 96.81 175 ASN A CA 1
ATOM 1338 C C . ASN A 1 175 ? -11.000 -5.354 5.247 1.00 96.81 175 ASN A C 1
ATOM 1340 O O . ASN A 1 175 ? -10.530 -4.217 5.247 1.00 96.81 175 ASN A O 1
ATOM 1344 N N . ASP A 1 176 ? -10.527 -6.355 4.496 1.00 89.25 176 ASP A N 1
ATOM 1345 C CA . ASP A 1 176 ? -9.569 -6.196 3.389 1.00 89.25 176 ASP A CA 1
ATOM 1346 C C . ASP A 1 176 ? -8.309 -5.400 3.785 1.00 89.25 176 ASP A C 1
ATOM 1348 O O . ASP A 1 176 ? -8.072 -4.287 3.312 1.00 89.25 176 ASP A O 1
ATOM 1352 N N . VAL A 1 177 ? -7.512 -5.924 4.722 1.00 89.88 177 VAL A N 1
ATOM 1353 C CA . VAL A 1 177 ? -6.326 -5.217 5.238 1.00 89.88 177 VAL A CA 1
ATOM 1354 C C . VAL A 1 177 ? -5.054 -5.908 4.791 1.00 89.88 177 VAL A C 1
ATOM 1356 O O . VAL A 1 177 ? -4.721 -6.988 5.274 1.00 89.88 177 VAL A O 1
ATOM 1359 N N . TYR A 1 178 ? -4.289 -5.226 3.942 1.00 84.31 178 TYR A N 1
ATOM 1360 C CA . TYR A 1 178 ? -3.094 -5.775 3.314 1.00 84.31 178 TYR A CA 1
ATOM 1361 C C . TYR A 1 178 ? -1.820 -5.136 3.862 1.00 84.31 178 TYR A C 1
ATOM 1363 O O . TYR A 1 178 ? -0.813 -5.821 4.048 1.00 84.31 178 TYR A O 1
ATOM 1371 N N . GLN A 1 179 ? -1.847 -3.843 4.185 1.00 84.69 179 GLN A N 1
ATOM 1372 C CA . GLN A 1 179 ? -0.686 -3.105 4.685 1.00 84.69 179 GLN A CA 1
ATOM 1373 C C . GLN A 1 179 ? -0.772 -2.837 6.191 1.00 84.69 179 GLN A C 1
ATOM 1375 O O . GLN A 1 179 ? -1.668 -2.138 6.665 1.00 84.69 179 GLN A O 1
ATOM 1380 N N . LEU A 1 180 ? 0.215 -3.323 6.956 1.00 87.69 180 LEU A N 1
ATOM 1381 C CA . LEU A 1 180 ? 0.281 -3.110 8.410 1.00 87.69 180 LEU A CA 1
ATOM 1382 C C . LEU A 1 180 ? 0.386 -1.626 8.775 1.00 87.69 180 LEU A C 1
ATOM 1384 O O . LEU A 1 180 ? -0.289 -1.155 9.694 1.00 87.69 180 LEU A O 1
ATOM 1388 N N . ALA A 1 181 ? 1.227 -0.896 8.046 1.00 85.81 181 ALA A N 1
ATOM 1389 C CA . ALA A 1 181 ? 1.486 0.520 8.259 1.00 85.81 181 ALA A CA 1
ATOM 1390 C C . ALA A 1 1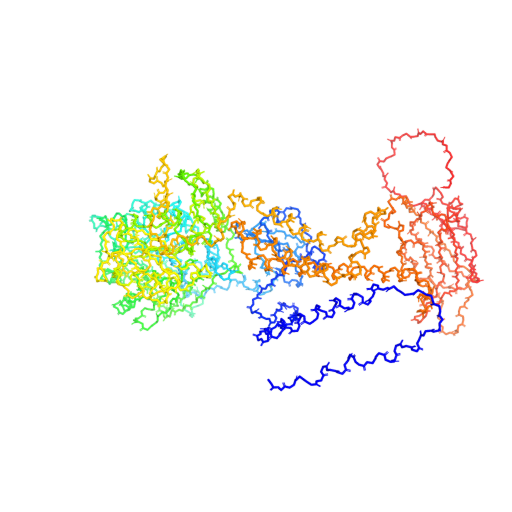81 ? 0.399 1.444 7.687 1.00 85.81 181 ALA A C 1
ATOM 1392 O O . ALA A 1 181 ? 0.311 2.608 8.079 1.00 85.81 181 ALA A O 1
ATOM 1393 N N . GLY A 1 182 ? -0.428 0.941 6.770 1.00 85.81 182 GLY A N 1
ATOM 1394 C CA . GLY A 1 182 ? -1.290 1.758 5.920 1.00 85.81 182 GLY A CA 1
ATOM 1395 C C . GLY A 1 182 ? -0.589 2.233 4.641 1.00 85.81 182 GLY A C 1
ATOM 1396 O O . GLY A 1 182 ? 0.623 2.079 4.466 1.00 85.81 182 GLY A O 1
ATOM 1397 N N . VAL A 1 183 ? -1.369 2.822 3.736 1.00 79.06 183 VAL A N 1
ATOM 1398 C CA . VAL A 1 183 ? -0.977 3.129 2.350 1.00 79.06 183 VAL A CA 1
ATOM 1399 C C . VAL A 1 183 ? -0.660 4.614 2.199 1.00 79.06 183 VAL A C 1
ATOM 1401 O O . VAL A 1 183 ? -1.398 5.454 2.707 1.00 79.06 183 VAL A O 1
ATOM 1404 N N . PHE A 1 184 ? 0.417 4.952 1.486 1.00 73.44 184 PHE A N 1
ATOM 1405 C CA . PHE A 1 184 ? 0.768 6.341 1.186 1.00 73.44 184 PHE A CA 1
ATOM 1406 C C . PHE A 1 184 ? 0.034 6.829 -0.068 1.00 73.44 184 PHE A C 1
ATOM 1408 O O . PHE A 1 184 ? 0.256 6.325 -1.166 1.00 73.44 184 PHE A O 1
ATOM 1415 N N . GLU A 1 185 ? -0.836 7.824 0.085 1.00 69.56 185 GLU A N 1
ATOM 1416 C CA . GLU A 1 185 ? -1.627 8.403 -0.998 1.00 69.56 185 GLU A CA 1
ATOM 1417 C C . GLU A 1 185 ? -1.592 9.928 -0.916 1.00 69.56 185 GLU A C 1
ATOM 1419 O O . GLU A 1 185 ? -1.864 10.513 0.129 1.00 69.56 185 GLU A O 1
ATOM 1424 N N . HIS A 1 186 ? -1.322 10.598 -2.037 1.00 69.81 186 HIS A N 1
ATOM 1425 C CA . HIS A 1 186 ? -1.371 12.065 -2.125 1.00 69.81 186 HIS A CA 1
ATOM 1426 C C . HIS A 1 186 ? -0.516 12.806 -1.072 1.00 69.81 186 HIS A C 1
ATOM 1428 O O . HIS A 1 186 ? -0.866 13.915 -0.676 1.00 69.81 186 HIS A O 1
ATOM 1434 N N . GLY A 1 187 ? 0.610 12.220 -0.647 1.00 62.22 187 GLY A N 1
ATOM 1435 C CA . GLY A 1 187 ? 1.518 12.827 0.335 1.00 62.22 187 GLY A CA 1
ATOM 1436 C C . GLY A 1 187 ? 1.185 12.524 1.799 1.00 62.22 187 GLY A C 1
ATOM 1437 O O . GLY A 1 187 ? 1.791 13.124 2.677 1.00 62.22 187 GLY A O 1
ATOM 1438 N N . MET A 1 188 ? 0.238 11.623 2.073 1.00 74.50 188 MET A N 1
ATOM 1439 C CA . MET A 1 188 ? -0.188 11.263 3.426 1.00 74.50 188 MET A CA 1
ATOM 1440 C C . MET A 1 188 ? -0.413 9.758 3.526 1.00 74.50 188 MET A C 1
ATOM 1442 O O . MET A 1 188 ? -0.988 9.155 2.615 1.00 74.50 188 MET A O 1
ATOM 1446 N N . ARG A 1 189 ? -0.019 9.129 4.634 1.00 79.56 189 ARG A N 1
ATOM 1447 C CA . ARG A 1 189 ? -0.414 7.744 4.886 1.00 79.56 189 ARG A CA 1
ATOM 1448 C C . ARG A 1 189 ? -1.836 7.703 5.423 1.00 79.56 189 ARG A C 1
ATOM 1450 O O . ARG A 1 189 ? -2.193 8.432 6.348 1.00 79.56 189 ARG A O 1
ATOM 1457 N N . LYS A 1 190 ? -2.636 6.810 4.855 1.00 85.38 190 LYS A N 1
ATOM 1458 C CA . LYS A 1 190 ? -3.977 6.471 5.324 1.00 85.38 190 LYS A CA 1
ATOM 1459 C C . LYS A 1 190 ? -3.997 5.067 5.904 1.00 85.38 190 LYS A C 1
ATOM 1461 O O . LYS A 1 190 ? -3.236 4.201 5.477 1.00 85.38 190 LYS A O 1
ATOM 1466 N N . GLY A 1 191 ? -4.896 4.833 6.849 1.00 90.50 191 GLY A N 1
ATOM 1467 C CA . GLY A 1 191 ? -5.077 3.531 7.479 1.00 90.50 191 GLY A CA 1
ATOM 1468 C C . GLY A 1 191 ? -3.990 3.176 8.478 1.00 90.50 191 GLY A C 1
ATOM 1469 O O . GLY A 1 191 ? -3.455 4.059 9.139 1.00 90.50 191 GLY A O 1
ATOM 1470 N N . GLY A 1 192 ? -3.660 1.895 8.603 1.00 90.12 192 GLY A N 1
ATOM 1471 C CA . GLY A 1 192 ? -2.615 1.405 9.505 1.00 90.12 192 GLY A CA 1
ATOM 1472 C C . GLY A 1 192 ? -3.134 0.836 10.829 1.00 90.12 192 GLY A C 1
ATOM 1473 O O . GLY A 1 192 ? -3.945 1.432 11.544 1.00 90.12 192 GLY A O 1
ATOM 1474 N N . MET A 1 193 ? -2.609 -0.340 11.177 1.00 92.75 193 MET A N 1
ATOM 1475 C CA . MET A 1 193 ? -3.065 -1.160 12.302 1.00 92.75 193 MET A CA 1
ATOM 1476 C C . MET A 1 193 ? -2.891 -0.476 13.658 1.00 92.75 193 MET A C 1
ATOM 1478 O O . MET A 1 193 ? -3.719 -0.656 14.548 1.00 92.75 193 MET A O 1
ATOM 1482 N N . SER A 1 194 ? -1.840 0.327 13.838 1.00 90.12 194 SER A N 1
ATOM 1483 C CA . SER A 1 194 ? -1.590 1.016 15.107 1.00 90.12 194 SER A CA 1
ATOM 1484 C C . SER A 1 194 ? -2.633 2.097 15.406 1.00 90.12 194 SER A C 1
ATOM 1486 O O . SER A 1 194 ? -3.032 2.255 16.560 1.00 90.12 194 SER A O 1
ATOM 1488 N N . ARG A 1 195 ? -3.120 2.809 14.385 1.00 90.69 195 ARG A N 1
ATOM 1489 C CA . ARG A 1 195 ? -4.181 3.821 14.520 1.00 90.69 195 ARG A CA 1
ATOM 1490 C C . ARG A 1 195 ? -5.542 3.181 14.751 1.00 90.69 195 ARG A C 1
ATOM 1492 O O . ARG A 1 195 ? -6.253 3.548 15.682 1.00 90.69 195 ARG A O 1
ATOM 1499 N N . ALA A 1 196 ? -5.849 2.127 13.999 1.00 94.31 196 ALA A N 1
ATOM 1500 C CA . ALA A 1 196 ? -7.050 1.330 14.232 1.00 94.31 196 ALA A CA 1
ATOM 1501 C C . ALA A 1 196 ? -7.079 0.728 15.648 1.00 94.31 196 ALA A C 1
ATOM 1503 O O . ALA A 1 196 ? -8.118 0.728 16.310 1.00 94.31 196 ALA A O 1
ATOM 1504 N N . ALA A 1 197 ? -5.929 0.265 16.150 1.00 93.69 197 ALA A N 1
ATOM 1505 C CA . ALA A 1 197 ? -5.794 -0.232 17.515 1.00 93.69 197 ALA A CA 1
ATOM 1506 C C . ALA A 1 197 ? -6.138 0.829 18.564 1.00 93.69 197 ALA A C 1
ATOM 1508 O O . ALA A 1 197 ? -6.822 0.513 19.535 1.00 93.69 197 ALA A O 1
ATOM 1509 N N . TYR A 1 198 ? -5.727 2.084 18.361 1.00 89.62 198 TYR A N 1
ATOM 1510 C CA . TYR A 1 198 ? -6.087 3.169 19.271 1.00 89.62 198 TYR A CA 1
ATOM 1511 C C . TYR A 1 198 ? -7.604 3.354 19.346 1.00 89.62 198 TYR A C 1
ATOM 1513 O O . TYR A 1 198 ? -8.168 3.383 20.439 1.00 89.62 198 TYR A O 1
ATOM 1521 N N . VAL A 1 199 ? -8.287 3.403 18.198 1.00 92.69 199 VAL A N 1
ATOM 1522 C CA . VAL A 1 199 ? -9.754 3.516 18.146 1.00 92.69 199 VAL A CA 1
ATOM 1523 C C . VAL A 1 199 ? -10.424 2.359 18.892 1.00 92.69 199 VAL A C 1
ATOM 1525 O O . VAL A 1 199 ? -11.337 2.576 19.694 1.00 92.69 199 VAL A O 1
ATOM 1528 N N . ILE A 1 200 ? -9.933 1.134 18.689 1.00 95.69 200 ILE A N 1
ATOM 1529 C CA . ILE A 1 200 ? -10.404 -0.067 19.390 1.00 95.69 200 ILE A CA 1
ATOM 1530 C C . ILE A 1 200 ? -10.211 0.061 20.909 1.00 95.69 200 ILE A C 1
ATOM 1532 O O . ILE A 1 200 ? -11.125 -0.239 21.682 1.00 95.69 200 ILE A O 1
ATOM 1536 N N . GLU A 1 201 ? -9.038 0.506 21.354 1.00 91.62 201 GLU A N 1
ATOM 1537 C CA . GLU A 1 201 ? -8.729 0.705 22.771 1.00 91.62 201 GLU A CA 1
ATOM 1538 C C . GLU A 1 201 ? -9.649 1.753 23.408 1.00 91.62 201 GLU A C 1
ATOM 1540 O O . GLU A 1 201 ? -10.163 1.525 24.505 1.00 91.62 201 GLU A O 1
ATOM 1545 N N . GLN A 1 202 ? -9.921 2.867 22.720 1.00 88.94 202 GLN A N 1
ATOM 1546 C CA . GLN A 1 202 ? -10.847 3.891 23.213 1.00 88.94 202 GLN A CA 1
ATOM 1547 C C . GLN A 1 202 ? -12.291 3.381 23.271 1.00 88.94 202 GLN A C 1
ATOM 1549 O O . GLN A 1 202 ? -12.994 3.621 24.256 1.00 88.94 202 GLN A O 1
ATOM 1554 N N . ALA A 1 203 ? -12.731 2.623 22.262 1.00 92.81 203 ALA A N 1
ATOM 1555 C CA . ALA A 1 203 ? -14.054 2.004 22.260 1.00 92.81 203 ALA A CA 1
ATOM 1556 C C . ALA A 1 203 ? -14.229 1.043 23.448 1.00 92.81 203 ALA A C 1
ATOM 1558 O O . ALA A 1 203 ? -15.230 1.121 24.162 1.00 92.81 203 ALA A O 1
ATOM 1559 N N . ARG A 1 204 ? -13.219 0.211 23.730 1.00 94.62 204 ARG A N 1
ATOM 1560 C CA . ARG A 1 204 ? -13.222 -0.704 24.882 1.00 94.62 204 ARG A CA 1
ATOM 1561 C C . ARG A 1 204 ? -13.182 0.020 26.219 1.00 94.62 204 ARG A C 1
ATOM 1563 O O . ARG A 1 204 ? -13.894 -0.381 27.128 1.00 94.62 204 ARG A O 1
ATOM 1570 N N . LYS A 1 205 ? -12.407 1.100 26.356 1.00 90.44 205 LYS A N 1
ATOM 1571 C CA . LYS A 1 205 ? -12.433 1.923 27.578 1.00 90.44 205 LYS A CA 1
ATOM 1572 C C . LYS A 1 205 ? -13.830 2.494 27.827 1.00 90.44 205 LYS A C 1
ATOM 1574 O O . LYS A 1 205 ? -14.294 2.499 28.963 1.00 90.44 205 LYS A O 1
ATOM 1579 N N . ARG A 1 206 ? -14.508 2.941 26.766 1.00 91.00 206 ARG A N 1
ATOM 1580 C CA . ARG A 1 206 ? -15.867 3.496 26.825 1.00 91.00 206 ARG A CA 1
ATOM 1581 C C . ARG A 1 206 ? -16.947 2.452 27.120 1.00 91.00 206 ARG A C 1
ATOM 1583 O O . ARG A 1 206 ? -17.921 2.787 27.793 1.00 91.00 206 ARG A O 1
ATOM 1590 N N . ASN A 1 207 ? -16.802 1.229 26.608 1.00 94.06 207 ASN A N 1
ATOM 1591 C CA . ASN A 1 207 ? -17.811 0.173 26.720 1.00 94.06 207 ASN A CA 1
ATOM 1592 C C . ASN A 1 207 ? -17.164 -1.229 26.889 1.00 94.06 207 ASN A C 1
ATOM 1594 O O . ASN A 1 207 ? -17.186 -2.032 25.952 1.00 94.06 207 ASN A O 1
ATOM 1598 N N . PRO A 1 208 ? -16.558 -1.536 28.054 1.00 90.44 208 PRO A N 1
ATOM 1599 C CA . PRO A 1 208 ? -15.629 -2.664 28.228 1.00 90.44 208 PRO A CA 1
ATOM 1600 C C . PRO A 1 208 ? -16.244 -4.053 28.028 1.00 90.44 208 PRO A C 1
ATOM 1602 O O . PRO A 1 208 ? -15.593 -4.919 27.449 1.00 90.44 208 PRO A O 1
ATOM 1605 N N . ASP A 1 209 ? -17.505 -4.248 28.420 1.00 90.44 209 ASP A N 1
ATOM 1606 C CA . ASP A 1 209 ? -18.170 -5.561 28.371 1.00 90.44 209 ASP A CA 1
ATOM 1607 C C . ASP A 1 209 ? -19.093 -5.741 27.155 1.00 90.44 209 ASP A C 1
ATOM 1609 O O . ASP A 1 209 ? -19.709 -6.792 26.981 1.00 90.44 209 ASP A O 1
ATOM 1613 N N . ARG A 1 210 ? -19.233 -4.705 26.318 1.00 96.06 210 ARG A N 1
ATOM 1614 C CA . ARG A 1 210 ? -20.146 -4.702 25.161 1.00 96.06 210 ARG A CA 1
ATOM 1615 C C . ARG A 1 210 ? -19.513 -4.108 23.901 1.00 96.06 210 ARG A C 1
ATOM 1617 O O . ARG A 1 210 ? -20.233 -3.657 23.014 1.00 96.06 210 ARG A O 1
ATOM 1624 N N . THR A 1 211 ? -18.181 -4.104 23.815 1.00 97.81 211 THR A N 1
ATOM 1625 C CA . THR A 1 211 ? -17.452 -3.754 22.585 1.00 97.81 211 THR A CA 1
ATOM 1626 C C . THR A 1 211 ? -16.974 -5.009 21.871 1.00 97.81 211 THR A C 1
ATOM 1628 O O . THR A 1 211 ? -16.117 -5.734 22.376 1.00 97.81 211 THR A O 1
ATOM 1631 N N . PHE A 1 212 ? -17.477 -5.225 20.661 1.00 98.31 212 PHE A N 1
ATOM 1632 C CA . PHE A 1 212 ? -17.045 -6.290 19.766 1.00 98.31 212 PHE A CA 1
ATOM 1633 C C . PHE A 1 212 ? -16.152 -5.720 18.671 1.00 98.31 212 PHE A C 1
ATOM 1635 O O . PHE A 1 212 ? -16.448 -4.671 18.110 1.00 98.31 212 PHE A O 1
ATOM 1642 N N . VAL A 1 213 ? -15.055 -6.402 18.360 1.00 98.31 213 VAL A N 1
ATOM 1643 C CA . VAL A 1 213 ? -14.156 -6.014 17.264 1.00 98.31 213 VAL A CA 1
ATOM 1644 C C . VAL A 1 213 ? -14.141 -7.156 16.273 1.00 98.31 213 VAL A C 1
ATOM 1646 O O . VAL A 1 213 ? -13.801 -8.280 16.647 1.00 98.31 213 VAL A O 1
ATOM 1649 N N . VAL A 1 214 ? -14.552 -6.896 15.043 1.00 98.38 214 VAL A N 1
ATOM 1650 C CA . VAL A 1 214 ? -14.745 -7.935 14.037 1.00 98.38 214 VAL A CA 1
ATOM 1651 C C . VAL A 1 214 ? -14.068 -7.577 12.729 1.00 98.38 214 VAL A C 1
ATOM 1653 O O . VAL A 1 214 ? -13.928 -6.402 12.392 1.00 98.38 214 VAL A O 1
ATOM 1656 N N . PHE A 1 215 ? -13.646 -8.617 12.018 1.00 97.62 215 PHE A N 1
ATOM 1657 C CA . PHE A 1 215 ? -12.932 -8.502 10.757 1.00 97.62 215 PHE A CA 1
ATOM 1658 C C . PHE A 1 215 ? -13.611 -9.339 9.669 1.00 97.62 215 PHE A C 1
ATOM 1660 O O . PHE A 1 215 ? -13.791 -10.542 9.858 1.00 97.62 215 PHE A O 1
ATOM 1667 N N . ALA A 1 216 ? -13.995 -8.746 8.539 1.00 96.94 216 ALA A N 1
ATOM 1668 C CA . ALA A 1 216 ? -14.737 -9.463 7.495 1.00 96.94 216 ALA A CA 1
ATOM 1669 C C . ALA A 1 216 ? -13.868 -9.939 6.320 1.00 96.94 216 ALA A C 1
ATOM 1671 O O . ALA A 1 216 ? -14.233 -9.704 5.178 1.00 96.94 216 ALA A O 1
ATOM 1672 N N . GLY A 1 217 ? -12.770 -10.648 6.600 1.00 91.06 217 GLY A N 1
ATOM 1673 C CA . GLY A 1 217 ? -11.986 -11.399 5.603 1.00 91.06 217 GLY A CA 1
ATOM 1674 C C . GLY A 1 217 ? -10.996 -10.577 4.770 1.00 91.06 217 GLY A C 1
ATOM 1675 O O . GLY A 1 217 ? -11.014 -9.346 4.815 1.00 91.06 217 GLY A O 1
ATOM 1676 N N . ASP A 1 218 ? -10.132 -11.301 4.054 1.00 87.31 218 ASP A N 1
ATOM 1677 C CA . ASP A 1 218 ? -9.000 -10.824 3.247 1.00 87.31 218 ASP A CA 1
ATOM 1678 C C . ASP A 1 218 ? -7.920 -10.107 4.073 1.00 87.31 218 ASP A C 1
ATOM 1680 O O . ASP A 1 218 ? -7.735 -8.891 4.030 1.00 87.31 218 ASP A O 1
ATOM 1684 N N . LEU A 1 219 ? -7.195 -10.897 4.875 1.00 84.12 219 LEU A N 1
ATOM 1685 C CA . LEU A 1 219 ? -6.030 -10.442 5.643 1.00 84.12 219 LEU A CA 1
ATOM 1686 C C . LEU A 1 219 ? -4.722 -11.130 5.275 1.00 84.12 219 LEU A C 1
ATOM 1688 O O . LEU A 1 219 ? -3.664 -10.553 5.507 1.00 84.12 219 LEU A O 1
ATOM 1692 N N . LEU A 1 220 ? -4.746 -12.380 4.794 1.00 85.38 220 LEU A N 1
ATOM 1693 C CA . LEU A 1 220 ? -3.492 -13.124 4.639 1.00 85.38 220 LEU A CA 1
ATOM 1694 C C . LEU A 1 220 ? -2.659 -12.657 3.448 1.00 85.38 220 LEU A C 1
ATOM 1696 O O . LEU A 1 220 ? -1.459 -12.842 3.495 1.00 85.38 220 LEU A O 1
ATOM 1700 N N . SER A 1 221 ? -3.245 -12.061 2.419 1.00 75.88 221 SER A N 1
ATOM 1701 C CA . SER A 1 221 ? -2.612 -11.700 1.141 1.00 75.88 221 SER A CA 1
ATOM 1702 C C . SER A 1 221 ? -3.327 -10.450 0.590 1.00 75.88 221 SER A C 1
ATOM 1704 O O . SER A 1 221 ? -4.454 -10.234 1.032 1.00 75.88 221 SER A O 1
ATOM 1706 N N . PRO A 1 222 ? -2.737 -9.607 -0.295 1.00 69.81 222 PRO A N 1
ATOM 1707 C CA . PRO A 1 222 ? -1.527 -9.842 -1.091 1.00 69.81 222 PRO A CA 1
ATOM 1708 C C . PRO A 1 222 ? -0.392 -8.825 -0.879 1.00 69.81 222 PRO A C 1
ATOM 1710 O O . PRO A 1 222 ? 0.199 -8.314 -1.830 1.00 69.81 222 PRO A O 1
ATOM 1713 N N . SER A 1 223 ? -0.064 -8.485 0.369 1.00 76.69 223 SER A N 1
ATOM 1714 C CA . SER A 1 223 ? 1.059 -7.572 0.622 1.00 76.69 223 SER A CA 1
ATOM 1715 C C . SER A 1 223 ? 2.430 -8.233 0.525 1.00 76.69 223 SER A C 1
ATOM 1717 O O . SER A 1 223 ? 2.587 -9.425 0.768 1.00 76.69 223 SER A O 1
ATOM 1719 N N . VAL A 1 224 ? 3.461 -7.416 0.282 1.00 75.12 224 VAL A N 1
ATOM 1720 C CA . VAL A 1 224 ? 4.863 -7.865 0.249 1.00 75.12 224 VAL A CA 1
ATOM 1721 C C . VAL A 1 224 ? 5.238 -8.611 1.530 1.00 75.12 224 VAL A C 1
ATOM 1723 O O . VAL A 1 224 ? 5.785 -9.705 1.461 1.00 75.12 224 VAL A O 1
ATOM 1726 N N . LEU A 1 225 ? 4.904 -8.072 2.709 1.00 81.94 225 LEU A N 1
ATOM 1727 C CA . LEU A 1 225 ? 5.162 -8.767 3.976 1.00 81.94 225 LEU A CA 1
ATOM 1728 C C . LEU A 1 225 ? 4.419 -10.106 4.062 1.00 81.94 225 LEU A C 1
ATOM 1730 O O . LEU A 1 225 ? 4.947 -11.062 4.625 1.00 81.94 225 LEU A O 1
ATOM 1734 N N . SER A 1 226 ? 3.223 -10.190 3.482 1.00 84.75 226 SER A N 1
ATOM 1735 C CA . SER A 1 226 ? 2.468 -11.437 3.412 1.00 84.75 226 SER A CA 1
ATOM 1736 C C . SER A 1 226 ? 3.140 -12.464 2.519 1.00 84.75 226 SER A C 1
ATOM 1738 O O . SER A 1 226 ? 3.227 -13.615 2.919 1.00 84.75 226 SER A O 1
ATOM 1740 N N . ASP A 1 227 ? 3.707 -12.073 1.382 1.00 78.81 227 ASP A N 1
ATOM 1741 C CA . ASP A 1 227 ? 4.506 -12.983 0.552 1.00 78.81 227 ASP A CA 1
ATOM 1742 C C . ASP A 1 227 ? 5.799 -13.443 1.249 1.00 78.81 227 ASP A C 1
ATOM 1744 O O . ASP A 1 227 ? 6.307 -14.535 0.986 1.00 78.81 227 ASP A O 1
ATOM 1748 N N . LEU A 1 228 ? 6.366 -12.622 2.140 1.00 83.38 228 LEU A N 1
ATOM 1749 C CA . LEU A 1 228 ? 7.561 -12.980 2.914 1.00 83.38 228 LEU A CA 1
ATOM 1750 C C . LEU A 1 228 ? 7.259 -13.951 4.057 1.00 83.38 228 LEU A C 1
ATOM 1752 O O . LEU A 1 228 ? 8.047 -14.863 4.308 1.00 83.38 228 LEU A O 1
ATOM 1756 N N . PHE A 1 229 ? 6.160 -13.722 4.774 1.00 90.75 229 PHE A N 1
ATOM 1757 C CA . PHE A 1 229 ? 5.860 -14.391 6.044 1.00 90.75 229 PHE A CA 1
ATOM 1758 C C . PHE A 1 229 ? 4.579 -15.231 6.010 1.00 90.75 229 PHE A C 1
ATOM 1760 O O . PHE A 1 229 ? 4.157 -15.770 7.035 1.00 90.75 229 PHE A O 1
ATOM 1767 N N . GLU A 1 230 ? 3.965 -15.365 4.839 1.00 89.31 230 GLU A N 1
ATOM 1768 C CA . GLU A 1 230 ? 2.743 -16.124 4.576 1.00 89.31 230 GLU A CA 1
ATOM 1769 C C . GLU A 1 230 ? 1.606 -15.776 5.556 1.00 89.31 230 GLU A C 1
ATOM 1771 O O . GLU A 1 230 ? 0.949 -16.662 6.112 1.00 89.31 230 GLU A O 1
ATOM 1776 N N . GLY A 1 231 ? 1.443 -14.480 5.844 1.00 89.38 231 GLY A N 1
ATOM 1777 C CA . GLY A 1 231 ? 0.406 -13.926 6.721 1.00 89.38 231 GLY A CA 1
ATOM 1778 C C . GLY A 1 231 ? 0.656 -14.045 8.235 1.00 89.38 231 GLY A C 1
ATOM 1779 O O . GLY A 1 231 ? -0.195 -13.628 9.022 1.00 89.38 231 GLY A O 1
ATOM 1780 N N . GLU A 1 232 ? 1.810 -14.565 8.679 1.00 95.62 232 GLU A N 1
ATOM 1781 C CA . GLU A 1 232 ? 2.195 -14.626 10.108 1.00 95.62 232 GLU A CA 1
ATOM 1782 C C . GLU A 1 232 ? 2.108 -13.259 10.794 1.00 95.62 232 GLU A C 1
ATOM 1784 O O . GLU A 1 232 ? 1.581 -13.129 11.899 1.00 95.62 232 GLU A O 1
ATOM 1789 N N . GLN A 1 233 ? 2.606 -12.232 10.110 1.00 94.06 233 GLN A N 1
ATOM 1790 C CA . GLN A 1 233 ? 2.660 -10.863 10.600 1.00 94.06 233 GLN A CA 1
ATOM 1791 C C . GLN A 1 233 ? 1.266 -10.282 10.848 1.00 94.06 233 GLN A C 1
ATOM 1793 O O . GLN A 1 233 ? 1.055 -9.555 11.818 1.00 94.06 233 GLN A O 1
ATOM 1798 N N . MET A 1 234 ? 0.298 -10.643 10.003 1.00 93.38 234 MET A N 1
ATOM 1799 C CA . MET A 1 234 ? -1.086 -10.197 10.141 1.00 93.38 234 MET A CA 1
ATOM 1800 C C . MET A 1 234 ? -1.752 -10.868 11.332 1.00 93.38 234 MET A C 1
ATOM 1802 O O . MET A 1 234 ? -2.332 -10.188 12.177 1.00 93.38 234 MET A O 1
ATOM 1806 N N . VAL A 1 235 ? -1.603 -12.190 11.456 1.00 95.94 235 VAL A N 1
ATOM 1807 C CA . VAL A 1 235 ? -2.141 -12.940 12.598 1.00 95.94 235 VAL A CA 1
ATOM 1808 C C . VAL A 1 235 ? -1.542 -12.447 13.917 1.00 95.94 235 VAL A C 1
ATOM 1810 O O . VAL A 1 235 ? -2.287 -12.269 14.881 1.00 95.94 235 VAL A O 1
ATOM 1813 N N . ASP A 1 236 ? -0.232 -12.166 13.975 1.00 95.12 236 ASP A N 1
ATOM 1814 C CA . ASP A 1 236 ? 0.397 -11.586 15.170 1.00 95.12 236 ASP A CA 1
ATOM 1815 C C . ASP A 1 236 ? -0.268 -10.257 15.544 1.00 95.12 236 ASP A C 1
ATOM 1817 O O . ASP A 1 236 ? -0.760 -10.124 16.661 1.00 95.12 236 ASP A O 1
ATOM 1821 N N . ILE A 1 237 ? -0.380 -9.296 14.623 1.00 93.12 237 ILE A N 1
ATOM 1822 C CA . ILE A 1 237 ? -0.985 -7.989 14.923 1.00 93.12 237 ILE A CA 1
ATOM 1823 C C . ILE A 1 237 ? -2.470 -8.108 15.302 1.00 93.12 237 ILE A C 1
ATOM 1825 O O . ILE A 1 237 ? -2.893 -7.518 16.299 1.00 93.12 237 ILE A O 1
ATOM 1829 N N . LEU A 1 238 ? -3.262 -8.913 14.591 1.00 93.00 238 LEU A N 1
ATOM 1830 C CA . LEU A 1 238 ? -4.681 -9.120 14.911 1.00 93.00 238 LEU A CA 1
ATOM 1831 C C . LEU A 1 238 ? -4.890 -9.797 16.273 1.00 93.00 238 LEU A C 1
ATOM 1833 O O . LEU A 1 238 ? -5.851 -9.486 16.984 1.00 93.00 238 LEU A O 1
ATOM 1837 N N . ASN A 1 239 ? -3.963 -10.661 16.695 1.00 94.88 239 ASN A N 1
ATOM 1838 C CA . ASN A 1 239 ? -3.957 -11.214 18.047 1.00 94.88 239 ASN A CA 1
ATOM 1839 C C . ASN A 1 239 ? -3.785 -10.126 19.119 1.00 94.88 239 ASN A C 1
ATOM 1841 O O . ASN A 1 239 ? -4.377 -10.248 20.194 1.00 94.88 239 ASN A O 1
ATOM 1845 N N . PHE A 1 240 ? -3.032 -9.054 18.839 1.00 90.88 240 PHE A N 1
ATOM 1846 C CA . PHE A 1 240 ? -2.931 -7.887 19.730 1.00 90.88 240 PHE A CA 1
ATOM 1847 C C . PHE A 1 240 ? -4.209 -7.050 19.749 1.00 90.88 240 PHE A C 1
ATOM 1849 O O . PHE A 1 240 ? -4.565 -6.508 20.795 1.00 90.88 240 PHE A O 1
ATOM 1856 N N . LEU A 1 241 ? -4.948 -7.000 18.636 1.00 91.81 241 LEU A N 1
ATOM 1857 C CA . LEU A 1 241 ? -6.245 -6.321 18.588 1.00 91.81 241 LEU A CA 1
ATOM 1858 C C . LEU A 1 241 ? -7.337 -7.064 19.371 1.00 91.81 241 LEU A C 1
ATOM 1860 O O . LEU A 1 241 ? -8.376 -6.470 19.663 1.00 91.81 241 LEU A O 1
ATOM 1864 N N . ASN A 1 242 ? -7.110 -8.322 19.767 1.00 92.19 242 ASN A N 1
ATOM 1865 C CA . ASN A 1 242 ? -8.048 -9.159 20.522 1.00 92.19 242 ASN A CA 1
ATOM 1866 C C . ASN A 1 242 ? -9.436 -9.225 19.858 1.00 92.19 242 ASN A C 1
ATOM 1868 O O . ASN A 1 242 ? -10.450 -8.851 20.452 1.00 92.19 242 ASN A O 1
ATOM 1872 N N . LEU A 1 243 ? -9.471 -9.615 18.584 1.00 96.31 243 LEU A N 1
ATOM 1873 C CA . LEU A 1 243 ? -10.710 -9.709 17.813 1.00 96.31 243 LEU A CA 1
ATOM 1874 C C . LEU A 1 243 ? -11.743 -10.618 18.497 1.00 96.31 243 LEU A C 1
ATOM 1876 O O . LEU A 1 243 ? -11.437 -11.693 19.013 1.00 96.31 243 LEU A O 1
ATOM 1880 N N . THR A 1 244 ? -13.008 -10.213 18.435 1.00 97.44 244 THR A N 1
ATOM 1881 C CA . THR A 1 244 ? -14.140 -11.063 18.802 1.00 97.44 244 THR A CA 1
ATOM 1882 C C . THR A 1 244 ? -14.253 -12.233 17.831 1.00 97.44 244 THR A C 1
ATOM 1884 O O . THR A 1 244 ? -14.372 -13.382 18.273 1.00 97.44 244 THR A O 1
ATOM 1887 N N . ALA A 1 245 ? -14.228 -11.936 16.531 1.00 97.88 245 ALA A N 1
ATOM 1888 C CA . ALA A 1 245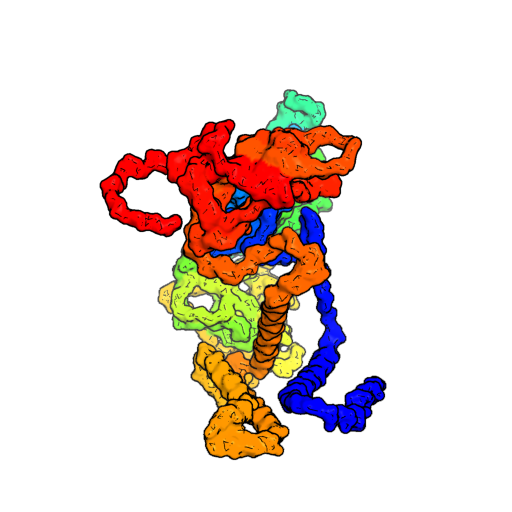 ? -14.322 -12.906 15.451 1.00 97.88 245 ALA A CA 1
ATOM 1889 C C . ALA A 1 245 ? -13.771 -12.328 14.138 1.00 97.88 245 ALA A C 1
ATOM 1891 O O . ALA A 1 245 ? -13.801 -11.114 13.936 1.00 97.88 245 ALA A O 1
ATOM 1892 N N . ALA A 1 246 ? -13.326 -13.207 13.247 1.00 97.75 246 ALA A N 1
ATOM 1893 C CA . ALA A 1 246 ? -12.991 -12.892 11.862 1.00 97.75 246 ALA A CA 1
ATOM 1894 C C . ALA A 1 246 ? -13.753 -13.829 10.914 1.00 97.75 246 ALA A C 1
ATOM 1896 O O . ALA A 1 246 ? -14.007 -14.971 11.288 1.00 97.75 246 ALA A O 1
ATOM 1897 N N . SER A 1 247 ? -14.112 -13.381 9.713 1.00 96.56 247 SER A N 1
ATOM 1898 C CA . SER A 1 247 ? -14.622 -14.253 8.642 1.00 96.56 247 SER A CA 1
ATOM 1899 C C . SER A 1 247 ? -13.501 -14.649 7.686 1.00 96.56 247 SER A C 1
ATOM 1901 O O . SER A 1 247 ? -12.526 -13.915 7.556 1.00 96.56 247 SER A O 1
ATOM 1903 N N . LEU A 1 248 ? -13.658 -15.786 7.006 1.00 95.75 248 LEU A N 1
ATOM 1904 C CA . LEU A 1 248 ? -12.848 -16.110 5.830 1.00 95.75 248 LEU A CA 1
ATOM 1905 C C . LEU A 1 248 ? -13.277 -15.248 4.632 1.00 95.75 248 LEU A C 1
ATOM 1907 O O . LEU A 1 248 ? -14.474 -15.023 4.442 1.00 95.75 248 LEU A O 1
ATOM 1911 N N . GLY A 1 249 ? -12.301 -14.834 3.834 1.00 90.38 249 GLY A N 1
ATOM 1912 C CA . GLY A 1 249 ? -12.401 -14.280 2.489 1.00 90.38 249 GLY A CA 1
ATOM 1913 C C . GLY A 1 249 ? -11.625 -15.125 1.473 1.00 90.38 249 GLY A C 1
ATOM 1914 O O . GLY A 1 249 ? -11.266 -16.277 1.745 1.00 90.38 249 GLY A O 1
ATOM 1915 N N . ASN A 1 250 ? -11.410 -14.594 0.270 1.00 81.00 250 ASN A N 1
ATOM 1916 C CA . ASN A 1 250 ? -10.684 -15.301 -0.791 1.00 81.00 250 ASN A CA 1
ATOM 1917 C C . ASN A 1 250 ? -9.173 -15.329 -0.567 1.00 81.00 250 ASN A C 1
ATOM 1919 O O . ASN A 1 250 ? -8.553 -16.375 -0.772 1.00 81.00 250 ASN A O 1
ATOM 1923 N N . HIS A 1 251 ? -8.585 -14.226 -0.107 1.00 85.69 251 HIS A N 1
ATOM 1924 C CA . HIS A 1 251 ? -7.138 -14.095 0.057 1.00 85.69 251 HIS A CA 1
ATOM 1925 C C . HIS A 1 251 ? -6.586 -14.916 1.230 1.00 85.69 251 HIS A C 1
ATOM 1927 O O . HIS A 1 251 ? -5.381 -15.160 1.314 1.00 85.69 251 HIS A O 1
ATOM 1933 N N . GLU A 1 252 ? -7.457 -15.468 2.078 1.00 91.06 252 GLU A N 1
ATOM 1934 C CA . GLU A 1 252 ? -7.081 -16.479 3.068 1.00 91.06 252 GLU A CA 1
ATOM 1935 C C . GLU A 1 252 ? -6.507 -17.763 2.438 1.00 91.06 252 GLU A C 1
ATOM 1937 O O . GLU A 1 252 ? -5.780 -18.508 3.099 1.00 91.06 252 GLU A O 1
ATOM 1942 N N . PHE A 1 253 ? -6.811 -18.037 1.166 1.00 88.31 253 PHE A N 1
ATOM 1943 C CA . PHE A 1 253 ? -6.439 -19.280 0.489 1.00 88.31 253 PHE A CA 1
ATOM 1944 C C . PHE A 1 253 ? -5.224 -19.159 -0.445 1.00 88.31 253 PHE A C 1
ATOM 1946 O O . PHE A 1 253 ? -4.763 -20.176 -0.972 1.00 88.31 253 PHE A O 1
ATOM 1953 N N . ASP A 1 254 ? -4.666 -17.961 -0.632 1.00 78.62 254 ASP A N 1
ATOM 1954 C CA . ASP A 1 254 ? -3.607 -17.696 -1.621 1.00 78.62 254 ASP A CA 1
ATOM 1955 C C . ASP A 1 254 ? -2.326 -18.502 -1.382 1.00 78.62 254 ASP A C 1
ATOM 1957 O O . ASP A 1 254 ? -1.681 -18.987 -2.320 1.00 78.62 254 ASP A O 1
ATOM 1961 N N . PHE A 1 255 ? -1.973 -18.715 -0.114 1.00 83.19 255 PHE A N 1
ATOM 1962 C CA . PHE A 1 255 ? -0.811 -19.520 0.265 1.00 83.19 255 PHE A CA 1
ATOM 1963 C C . PHE A 1 255 ? -1.106 -21.024 0.347 1.00 83.19 255 PHE A C 1
ATOM 1965 O O . PHE A 1 255 ? -0.191 -21.815 0.569 1.00 83.19 255 PHE A O 1
ATOM 1972 N N . GLY A 1 256 ? -2.348 -21.439 0.085 1.00 86.06 256 GLY A N 1
ATOM 1973 C CA . GLY A 1 256 ? -2.807 -22.823 0.156 1.00 86.06 256 GLY A CA 1
ATOM 1974 C C . GLY A 1 256 ? -3.480 -23.174 1.485 1.00 86.06 256 GLY A C 1
ATOM 1975 O O . GLY A 1 256 ? -3.327 -22.495 2.504 1.00 86.06 256 GLY A O 1
ATOM 1976 N N . VAL A 1 257 ? -4.228 -24.281 1.480 1.00 91.94 257 VAL A N 1
ATOM 1977 C CA . VAL A 1 257 ? -5.097 -24.682 2.605 1.00 91.94 257 VAL A CA 1
ATOM 1978 C C . VAL A 1 257 ? -4.291 -25.010 3.863 1.00 91.94 257 VAL A C 1
ATOM 1980 O O . VAL A 1 257 ? -4.750 -24.783 4.981 1.00 91.94 257 VAL A O 1
ATOM 1983 N N . GLU A 1 258 ? -3.073 -25.526 3.702 1.00 92.88 258 GLU A N 1
ATOM 1984 C CA . GLU A 1 258 ? -2.229 -25.897 4.839 1.00 92.88 258 GLU A CA 1
ATOM 1985 C C . GLU A 1 258 ? -1.690 -24.672 5.588 1.00 92.88 258 GLU A C 1
ATOM 1987 O O . GLU A 1 258 ? -1.691 -24.645 6.821 1.00 92.88 258 GLU A O 1
ATOM 1992 N N . THR A 1 259 ? -1.301 -23.628 4.854 1.00 92.81 259 THR A N 1
ATOM 1993 C CA . THR A 1 259 ? -0.906 -22.352 5.452 1.00 92.81 259 THR A CA 1
ATOM 1994 C C . THR A 1 259 ? -2.094 -21.707 6.151 1.00 92.81 259 THR A C 1
ATOM 1996 O O . THR A 1 259 ? -1.963 -21.334 7.314 1.00 92.81 259 THR A O 1
ATOM 1999 N N . LEU A 1 260 ? -3.276 -21.676 5.522 1.00 94.62 260 LEU A N 1
ATOM 2000 C CA . LEU A 1 260 ? -4.498 -21.202 6.178 1.00 94.62 260 LEU A CA 1
ATOM 2001 C C . LEU A 1 260 ? -4.748 -21.937 7.505 1.00 94.62 260 LEU A C 1
ATOM 2003 O O . LEU A 1 260 ? -4.941 -21.306 8.543 1.00 94.62 260 LEU A O 1
ATOM 2007 N N . ARG A 1 261 ? -4.663 -23.274 7.506 1.00 94.62 261 ARG A N 1
ATOM 2008 C CA . ARG A 1 261 ? -4.824 -24.099 8.714 1.00 94.62 261 ARG A CA 1
ATOM 2009 C C . ARG A 1 261 ? -3.837 -23.698 9.813 1.00 94.62 261 ARG A C 1
ATOM 2011 O O . ARG A 1 261 ? -4.220 -23.615 10.980 1.00 94.62 261 ARG A O 1
ATOM 2018 N N . LYS A 1 262 ? -2.577 -23.439 9.457 1.00 96.62 262 LYS A N 1
ATOM 2019 C CA . LYS A 1 262 ? -1.548 -22.962 10.391 1.00 96.62 262 LYS A CA 1
ATOM 2020 C C . LYS A 1 262 ? -1.903 -21.583 10.962 1.00 96.62 262 LYS A C 1
ATOM 2022 O O . LYS A 1 262 ? -1.865 -21.410 12.177 1.00 96.62 262 LYS A O 1
ATOM 2027 N N . ARG A 1 263 ? -2.321 -20.633 10.121 1.00 97.38 263 ARG A N 1
ATOM 2028 C CA . ARG A 1 263 ? -2.706 -19.273 10.545 1.00 97.38 263 ARG A CA 1
ATOM 2029 C C . ARG A 1 263 ? -3.943 -19.258 11.439 1.00 97.38 263 ARG A C 1
ATOM 2031 O O . ARG A 1 263 ? -3.964 -18.539 12.438 1.00 97.38 263 ARG A O 1
ATOM 2038 N N . ILE A 1 264 ? -4.916 -20.129 11.175 1.00 96.75 264 ILE A N 1
ATOM 2039 C CA . ILE A 1 264 ? -6.064 -20.348 12.067 1.00 96.75 264 ILE A CA 1
ATOM 2040 C C . ILE A 1 264 ? -5.599 -20.850 13.443 1.00 96.75 264 ILE A C 1
ATOM 2042 O O . ILE A 1 264 ? -6.083 -20.365 14.461 1.00 96.75 264 ILE A O 1
ATOM 2046 N N . GLN A 1 265 ? -4.637 -21.776 13.502 1.00 96.31 265 GLN A N 1
ATOM 2047 C CA . GLN A 1 265 ? -4.116 -22.304 14.774 1.00 96.31 265 GLN A CA 1
ATOM 2048 C C . GLN A 1 265 ? -3.315 -21.283 15.589 1.00 96.31 265 GLN A C 1
ATOM 2050 O O . GLN A 1 265 ? -3.310 -21.348 16.816 1.00 96.31 265 GLN A O 1
ATOM 2055 N N . GLU A 1 266 ? -2.642 -20.348 14.923 1.00 96.94 266 GLU A N 1
ATOM 2056 C CA . GLU A 1 266 ? -1.904 -19.253 15.563 1.00 96.94 266 GLU A CA 1
ATOM 2057 C C . GLU A 1 266 ? -2.821 -18.111 16.034 1.00 96.94 266 GLU A C 1
ATOM 2059 O O . GLU A 1 266 ? -2.412 -17.267 16.839 1.00 96.94 266 GLU A O 1
ATOM 2064 N N . SER A 1 267 ? -4.067 -18.077 15.555 1.00 97.06 267 SER A N 1
ATOM 2065 C CA . SER A 1 267 ? -5.042 -17.042 15.889 1.00 97.06 267 SER A CA 1
ATOM 2066 C C . SER A 1 267 ? -5.603 -17.224 17.304 1.00 97.06 267 SER A C 1
ATOM 2068 O O . SER A 1 267 ? -5.962 -18.318 17.732 1.00 97.06 267 SER A O 1
ATOM 2070 N N . ARG A 1 268 ? -5.731 -16.117 18.040 1.00 96.19 268 ARG A N 1
ATOM 2071 C CA . ARG A 1 268 ? -6.348 -16.026 19.379 1.00 96.19 268 ARG A CA 1
ATOM 2072 C C . ARG A 1 268 ? -7.809 -15.579 19.326 1.00 96.19 268 ARG A C 1
ATOM 2074 O O . ARG A 1 268 ? -8.437 -15.371 20.361 1.00 96.19 268 ARG A O 1
ATOM 2081 N N . PHE A 1 269 ? -8.336 -15.428 18.120 1.00 95.44 269 PHE A N 1
ATOM 2082 C CA . PHE A 1 269 ? -9.718 -15.092 17.824 1.00 95.44 269 PHE A CA 1
ATOM 2083 C C . PHE A 1 269 ? -10.389 -16.239 17.068 1.00 95.44 269 PHE A C 1
ATOM 2085 O O . PHE A 1 269 ? -9.735 -17.157 16.578 1.00 95.44 269 PHE A O 1
ATOM 2092 N N . VAL A 1 270 ? -11.719 -16.202 17.005 1.00 95.94 270 VAL A N 1
ATOM 2093 C CA . VAL A 1 270 ? -12.503 -17.247 16.340 1.00 95.94 270 VAL A CA 1
ATOM 2094 C C . VAL A 1 270 ? -12.663 -16.903 14.867 1.00 95.94 270 VAL A C 1
ATOM 2096 O O . VAL A 1 270 ? -13.111 -15.805 14.541 1.00 95.94 270 VAL A O 1
ATOM 2099 N N . TRP A 1 271 ? -12.357 -17.864 14.002 1.00 97.88 271 TRP A N 1
ATOM 2100 C CA . TRP A 1 271 ? -12.680 -17.803 12.583 1.00 97.88 271 TRP A CA 1
ATOM 2101 C C . TRP A 1 271 ? -14.093 -18.333 12.345 1.00 97.88 271 TRP A C 1
ATOM 2103 O O . TRP A 1 271 ? -14.398 -19.477 12.690 1.00 97.88 271 TRP A O 1
ATOM 2113 N N . LEU A 1 272 ? -14.955 -17.497 11.776 1.00 98.19 272 LEU A N 1
ATOM 2114 C CA . LEU A 1 272 ? -16.335 -17.811 11.449 1.00 98.19 272 LEU A CA 1
ATOM 2115 C C . LEU A 1 272 ? -16.461 -18.204 9.983 1.00 98.19 272 LEU A C 1
ATOM 2117 O O . LEU A 1 272 ? -15.964 -17.516 9.094 1.00 98.19 272 LEU A O 1
ATOM 2121 N N . ASN A 1 273 ? -17.138 -19.318 9.743 1.00 97.12 273 ASN A N 1
ATOM 2122 C CA . ASN A 1 273 ? -17.334 -19.872 8.416 1.00 97.12 273 ASN A CA 1
ATOM 2123 C C . ASN A 1 273 ? -18.505 -20.855 8.438 1.00 97.12 273 ASN A C 1
ATOM 2125 O O . ASN A 1 273 ? -18.530 -21.785 9.242 1.00 97.12 273 ASN A O 1
ATOM 2129 N N . THR A 1 274 ? -19.460 -20.663 7.533 1.00 97.38 274 THR A N 1
ATOM 2130 C CA . THR A 1 274 ? -20.660 -21.507 7.445 1.00 97.38 274 THR A CA 1
ATOM 2131 C C . THR A 1 274 ? -20.729 -22.288 6.136 1.00 97.38 274 THR A C 1
ATOM 2133 O O . THR A 1 274 ? -21.434 -23.295 6.069 1.00 97.38 274 THR A O 1
ATOM 2136 N N . ASN A 1 275 ? -20.036 -21.836 5.088 1.00 97.50 275 ASN A N 1
ATOM 2137 C CA . ASN A 1 275 ? -20.326 -22.260 3.721 1.00 97.50 275 ASN A CA 1
ATOM 2138 C C . ASN A 1 275 ? -19.096 -22.622 2.871 1.00 97.50 275 ASN A C 1
ATOM 2140 O O . ASN A 1 275 ? -19.270 -23.145 1.770 1.00 97.50 275 ASN A O 1
ATOM 2144 N N . LEU A 1 276 ? -17.882 -22.422 3.392 1.00 96.44 276 LEU A N 1
ATOM 2145 C CA . LEU A 1 276 ? -16.653 -22.980 2.831 1.00 96.44 276 LEU A CA 1
ATOM 2146 C C . LEU A 1 276 ? -16.307 -24.266 3.581 1.00 96.44 276 LEU A C 1
ATOM 2148 O O . LEU A 1 276 ? -16.163 -24.273 4.800 1.00 96.44 276 LEU A O 1
ATOM 2152 N N . LEU A 1 277 ? -16.194 -25.373 2.868 1.00 96.56 277 LEU A N 1
ATOM 2153 C CA . LEU A 1 277 ? -15.993 -26.694 3.450 1.00 96.56 277 LEU A CA 1
ATOM 2154 C C . LEU A 1 277 ? -14.677 -27.291 2.957 1.00 96.56 277 LEU A C 1
ATOM 2156 O O . LEU A 1 277 ? -14.205 -26.965 1.869 1.00 96.56 277 LEU A O 1
ATOM 2160 N N . ASP A 1 278 ? -14.095 -28.182 3.746 1.00 94.75 278 ASP A N 1
ATOM 2161 C CA . ASP A 1 278 ? -12.949 -28.977 3.325 1.00 94.75 278 ASP A CA 1
ATOM 2162 C C . ASP A 1 278 ? -13.355 -30.061 2.308 1.00 94.75 278 ASP A C 1
ATOM 2164 O O . ASP A 1 278 ? -14.529 -30.237 1.958 1.00 94.75 278 ASP A O 1
ATOM 2168 N N . GLU A 1 279 ? -12.373 -30.819 1.825 1.00 92.75 279 GLU A N 1
ATOM 2169 C CA . GLU A 1 279 ? -12.569 -31.919 0.873 1.00 92.75 279 GLU A CA 1
ATOM 2170 C C . GLU A 1 279 ? -13.494 -33.038 1.387 1.00 92.75 279 GLU A C 1
ATOM 2172 O O . GLU A 1 279 ? -14.108 -33.740 0.581 1.00 92.75 279 GLU A O 1
ATOM 2177 N N . ALA A 1 280 ? -13.650 -33.173 2.709 1.00 93.75 280 ALA A N 1
ATOM 2178 C CA . ALA A 1 280 ? -14.562 -34.120 3.345 1.00 93.75 280 ALA A CA 1
ATOM 2179 C C . ALA A 1 280 ? -15.989 -33.561 3.518 1.00 93.75 280 ALA A C 1
ATOM 2181 O O . ALA A 1 280 ? -16.887 -34.286 3.952 1.00 93.75 280 ALA A O 1
ATOM 2182 N N . GLY A 1 281 ? -16.215 -32.291 3.168 1.00 94.00 281 GLY A N 1
ATOM 2183 C CA . GLY A 1 281 ? -17.494 -31.606 3.342 1.00 94.00 281 GLY A CA 1
ATOM 2184 C C . GLY A 1 281 ? -17.751 -31.145 4.781 1.00 94.00 281 GLY A C 1
ATOM 2185 O O . GLY A 1 281 ? -18.899 -30.873 5.132 1.00 94.00 281 GLY A O 1
ATOM 2186 N N . ALA A 1 282 ? -16.714 -31.071 5.617 1.00 95.31 282 ALA A N 1
ATOM 2187 C CA . ALA A 1 282 ? -16.772 -30.513 6.964 1.00 95.31 282 ALA A CA 1
ATOM 2188 C C . ALA A 1 282 ? -16.298 -29.049 6.974 1.00 95.31 282 ALA A C 1
ATOM 2190 O O . ALA A 1 282 ? -15.728 -28.559 6.002 1.00 95.31 282 ALA A O 1
ATOM 2191 N N . LEU A 1 283 ? -16.530 -28.326 8.073 1.00 95.06 283 LEU A N 1
ATOM 2192 C CA . LEU A 1 283 ? -15.901 -27.017 8.262 1.00 95.06 283 LEU A CA 1
ATOM 2193 C C . LEU A 1 283 ? -14.377 -27.156 8.303 1.00 95.06 283 LEU A C 1
ATOM 2195 O O . LEU A 1 283 ? -13.859 -28.102 8.898 1.00 95.06 283 LEU A O 1
ATOM 2199 N N . PHE A 1 284 ? -13.665 -26.161 7.765 1.00 92.50 284 PHE A N 1
ATOM 2200 C CA . PHE A 1 284 ? -12.211 -26.101 7.895 1.00 92.50 284 PHE A CA 1
ATOM 2201 C C . PHE A 1 284 ? -11.787 -26.212 9.369 1.00 92.50 284 PHE A C 1
ATOM 2203 O O . PHE A 1 284 ? -12.345 -25.496 10.214 1.00 92.50 284 PHE A O 1
ATOM 2210 N N . PRO A 1 285 ? -10.807 -27.074 9.704 1.00 90.38 285 PRO A N 1
ATOM 2211 C CA . PRO A 1 285 ? -10.379 -27.276 11.082 1.00 90.38 285 PRO A CA 1
ATOM 2212 C C . PRO A 1 285 ? -10.023 -25.964 11.791 1.00 90.38 285 PRO A C 1
ATOM 2214 O O . PRO A 1 285 ? -9.197 -25.193 11.311 1.00 90.38 285 PRO A O 1
ATOM 2217 N N . GLY A 1 286 ? -10.635 -25.728 12.955 1.00 91.94 286 GLY A N 1
ATOM 2218 C CA . GLY A 1 286 ? -10.446 -24.510 13.753 1.00 91.94 286 GLY A CA 1
ATOM 2219 C C . GLY A 1 286 ? -11.433 -23.378 13.446 1.00 91.94 286 GLY A C 1
ATOM 2220 O O . GLY A 1 286 ? -11.512 -22.431 14.227 1.00 91.94 286 GLY A O 1
ATOM 2221 N N . THR A 1 287 ? -12.229 -23.493 12.378 1.00 96.81 287 THR A N 1
ATOM 2222 C CA . THR A 1 287 ? -13.350 -22.576 12.110 1.00 96.81 287 THR A CA 1
ATOM 2223 C C . THR A 1 287 ? -14.630 -23.019 12.823 1.00 96.81 287 THR A C 1
ATOM 2225 O O . THR A 1 287 ? -14.779 -24.182 13.208 1.00 96.81 287 THR A O 1
ATOM 2228 N N . GLN A 1 288 ? -15.553 -22.082 13.036 1.00 97.81 288 GLN A N 1
ATOM 2229 C CA . GLN A 1 288 ? -16.843 -22.311 13.689 1.00 97.81 288 GLN A CA 1
ATOM 2230 C C . GLN A 1 288 ? -17.969 -21.701 12.849 1.00 97.81 288 GLN A C 1
ATOM 2232 O O . GLN A 1 288 ? -17.785 -20.641 12.259 1.00 97.81 288 GLN A O 1
ATOM 2237 N N . HIS A 1 289 ? -19.152 -22.321 12.839 1.00 97.31 289 HIS A N 1
ATOM 2238 C CA . HIS A 1 289 ? -20.333 -21.732 12.189 1.00 97.31 289 HIS A CA 1
ATOM 2239 C C . HIS A 1 289 ? -20.668 -20.363 12.791 1.00 97.31 289 HIS A C 1
ATOM 2241 O O . HIS A 1 289 ? -20.877 -19.384 12.075 1.00 97.31 289 HIS A O 1
ATOM 2247 N N . HIS A 1 290 ? -20.667 -20.296 14.125 1.00 98.25 290 HIS A N 1
ATOM 2248 C CA . HIS A 1 290 ? -21.069 -19.117 14.869 1.00 98.25 290 HIS A CA 1
ATOM 2249 C C . HIS A 1 290 ? -20.291 -18.939 16.173 1.00 98.25 290 HIS A C 1
ATOM 2251 O O . HIS A 1 290 ? -19.678 -19.869 16.695 1.00 98.25 290 HIS A O 1
ATOM 2257 N N . LYS A 1 291 ? -20.402 -17.741 16.750 1.00 98.12 291 LYS A N 1
ATOM 2258 C CA . LYS A 1 291 ? -19.971 -17.409 18.109 1.00 98.12 291 LYS A CA 1
ATOM 2259 C C . LYS A 1 291 ? -21.139 -16.807 18.880 1.00 98.12 291 LYS A C 1
ATOM 2261 O O . LYS A 1 291 ? -21.786 -15.890 18.385 1.00 98.12 291 LYS A O 1
ATOM 2266 N N . ILE A 1 292 ? -21.390 -17.315 20.085 1.00 98.38 292 ILE A N 1
ATOM 2267 C CA . ILE A 1 292 ? -22.466 -16.863 20.978 1.00 98.38 292 ILE A CA 1
ATOM 2268 C C . ILE A 1 292 ? -21.835 -16.216 22.206 1.00 98.38 292 ILE A C 1
ATOM 2270 O O . ILE A 1 292 ? -20.936 -16.796 22.817 1.00 98.38 292 ILE A O 1
ATOM 2274 N N . ILE A 1 293 ? -22.295 -15.018 22.557 1.00 97.88 293 ILE A N 1
ATOM 2275 C CA . ILE A 1 293 ? -21.774 -14.230 23.671 1.00 97.88 293 ILE A CA 1
ATOM 2276 C C . ILE A 1 293 ? -22.955 -13.650 24.446 1.00 97.88 293 ILE A C 1
ATOM 2278 O O . ILE A 1 293 ? -23.776 -12.918 23.894 1.00 97.88 293 ILE A O 1
ATOM 2282 N N . ASP A 1 294 ? -23.030 -13.975 25.732 1.00 97.81 294 ASP A N 1
ATOM 2283 C CA . ASP A 1 294 ? -24.001 -13.393 26.651 1.00 97.81 294 ASP A CA 1
ATOM 2284 C C . ASP A 1 294 ? -23.379 -12.145 27.296 1.00 97.81 294 ASP A C 1
ATOM 2286 O O . ASP A 1 294 ? -22.285 -12.217 27.858 1.00 97.81 294 ASP A O 1
ATOM 2290 N N . ILE A 1 295 ? -24.057 -10.998 27.199 1.00 96.25 295 ILE A N 1
ATOM 2291 C CA . ILE A 1 295 ? -23.577 -9.712 27.726 1.00 96.25 295 ILE A CA 1
ATOM 2292 C C . ILE A 1 295 ? -24.565 -9.098 28.725 1.00 96.25 295 ILE A C 1
ATOM 2294 O O . ILE A 1 295 ? -25.783 -9.247 28.562 1.00 96.25 295 ILE A O 1
ATOM 2298 N N . PRO A 1 296 ? -24.072 -8.377 29.747 1.00 94.44 296 PRO A N 1
ATOM 2299 C CA . PRO A 1 296 ? -24.920 -7.628 30.660 1.00 94.44 296 PRO A CA 1
ATOM 2300 C C . PRO A 1 296 ? -25.370 -6.305 30.029 1.00 94.44 296 PRO A C 1
ATOM 2302 O O . PRO A 1 296 ? -24.557 -5.565 29.468 1.00 94.44 296 PRO A O 1
ATOM 2305 N N . PHE A 1 297 ? -26.647 -5.966 30.178 1.00 93.62 297 PHE A N 1
ATOM 2306 C CA . PHE A 1 297 ? -27.195 -4.664 29.797 1.00 93.62 297 PHE A CA 1
ATOM 2307 C C . PHE A 1 297 ? -28.264 -4.220 30.799 1.00 93.62 297 PHE A C 1
ATOM 2309 O O . PHE A 1 297 ? -28.836 -5.047 31.508 1.00 93.62 297 PHE A O 1
ATOM 2316 N N . SER A 1 298 ? -28.562 -2.925 30.836 1.00 91.00 298 SER A N 1
ATOM 2317 C CA . SER A 1 298 ? -29.686 -2.405 31.621 1.00 91.00 298 SER A CA 1
ATOM 2318 C C . SER A 1 298 ? -30.613 -1.574 30.738 1.00 91.00 298 SER A C 1
ATOM 2320 O O . SER A 1 298 ? -30.111 -0.854 29.876 1.00 91.00 298 SER A O 1
ATOM 2322 N N . PRO A 1 299 ? -31.944 -1.650 30.931 1.00 86.38 299 PRO A N 1
ATOM 2323 C CA . PRO A 1 299 ? -32.920 -0.826 30.216 1.00 86.38 299 PRO A CA 1
ATOM 2324 C C . PRO A 1 299 ? -32.568 0.664 30.224 1.00 86.38 299 PRO A C 1
ATOM 2326 O O . PRO A 1 299 ? -32.066 1.177 31.230 1.00 86.38 299 PRO A O 1
ATOM 2329 N N . ARG A 1 300 ? -32.897 1.377 29.138 1.00 77.94 300 ARG A N 1
ATOM 2330 C CA . ARG A 1 300 ? -32.516 2.788 28.918 1.00 77.94 300 ARG A CA 1
ATOM 2331 C C . ARG A 1 300 ? -32.913 3.722 30.068 1.00 77.94 300 ARG A C 1
ATOM 2333 O O . ARG A 1 300 ? -32.211 4.691 30.336 1.00 77.94 300 ARG A O 1
ATOM 2340 N N . TRP A 1 301 ? -34.035 3.435 30.726 1.00 78.88 301 TRP A N 1
ATOM 2341 C CA . TRP A 1 301 ? -34.608 4.248 31.807 1.00 78.88 301 TRP A CA 1
ATOM 2342 C C . TRP A 1 301 ? -3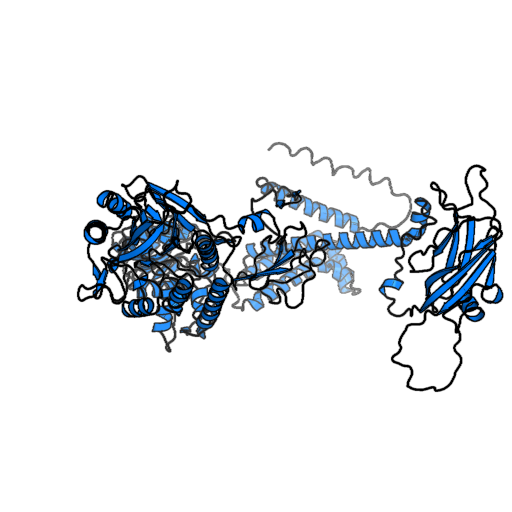4.409 3.649 33.205 1.00 78.88 301 TRP A C 1
ATOM 2344 O O . TRP A 1 301 ? -35.013 4.118 34.166 1.00 78.88 301 TRP A O 1
ATOM 2354 N N . SER A 1 302 ? -33.587 2.606 33.334 1.00 73.31 302 SER A N 1
ATOM 2355 C CA . SER A 1 302 ? -33.227 2.052 34.640 1.00 73.31 302 SER A CA 1
ATOM 2356 C C . SER A 1 302 ? -32.107 2.877 35.285 1.00 73.31 302 SER A C 1
ATOM 2358 O O . SER A 1 302 ? -31.173 3.301 34.607 1.00 73.31 302 SER A O 1
ATOM 2360 N N . GLU A 1 303 ? -32.137 3.057 36.609 1.00 67.25 303 GLU A N 1
ATOM 2361 C CA . GLU A 1 303 ? -31.040 3.683 37.375 1.00 67.25 303 GLU A CA 1
ATOM 2362 C C . GLU A 1 303 ? -29.808 2.751 37.511 1.00 67.25 303 GLU A C 1
ATOM 2364 O O . GLU A 1 303 ? -29.123 2.742 38.529 1.00 67.25 303 GLU A O 1
ATOM 2369 N N . GLY A 1 304 ? -29.545 1.892 36.517 1.00 62.28 304 GLY A N 1
ATOM 2370 C CA . GLY A 1 304 ? -28.433 0.931 36.507 1.00 62.28 304 GLY A CA 1
ATOM 2371 C C . GLY A 1 304 ? -28.576 -0.264 37.463 1.00 62.28 304 GLY A C 1
ATOM 2372 O O . GLY A 1 304 ? -27.698 -1.121 37.491 1.00 62.28 304 GLY A O 1
ATOM 2373 N N . GLY A 1 305 ? -29.668 -0.345 38.233 1.00 68.25 305 GLY A N 1
ATOM 2374 C CA . GLY A 1 305 ? -29.917 -1.432 39.189 1.00 68.25 305 GLY A CA 1
ATOM 2375 C C . GLY A 1 305 ? -30.533 -2.707 38.595 1.00 68.25 305 GLY A C 1
ATOM 2376 O O . GLY A 1 305 ? -30.383 -3.775 39.183 1.00 68.25 305 GLY A O 1
ATOM 2377 N N . ASP A 1 306 ? -31.206 -2.621 37.440 1.00 82.62 306 ASP A N 1
ATOM 2378 C CA . ASP A 1 306 ? -31.816 -3.773 36.754 1.00 82.62 306 ASP A CA 1
ATOM 2379 C C . ASP A 1 306 ? -30.883 -4.267 35.637 1.00 82.62 306 ASP A C 1
ATOM 2381 O O . ASP A 1 306 ? -30.925 -3.788 34.500 1.00 82.62 306 ASP A O 1
ATOM 2385 N N . VAL A 1 307 ? -29.961 -5.169 35.983 1.00 90.00 307 VAL A N 1
ATOM 2386 C CA . VAL A 1 307 ? -29.020 -5.774 35.029 1.00 90.00 307 VAL A CA 1
ATOM 2387 C C . VAL A 1 307 ? -29.633 -7.049 34.461 1.00 90.00 307 VAL A C 1
ATOM 2389 O O . VAL A 1 307 ? -29.817 -8.042 35.165 1.00 90.00 307 VAL A O 1
ATOM 2392 N N . LYS A 1 308 ? -29.915 -7.027 33.161 1.00 92.88 308 LYS A N 1
ATOM 2393 C CA . LYS A 1 308 ? -30.381 -8.167 32.373 1.00 92.88 308 LYS A CA 1
ATOM 2394 C C . LYS A 1 308 ? -29.241 -8.721 31.525 1.00 92.88 308 LYS A C 1
ATOM 2396 O O . LYS A 1 308 ? -28.202 -8.089 31.342 1.00 92.88 308 LYS A O 1
ATOM 2401 N N . THR A 1 309 ? -29.454 -9.904 30.963 1.00 95.44 309 THR A N 1
ATOM 2402 C CA . THR A 1 309 ? -28.529 -10.521 30.008 1.00 95.44 309 THR A CA 1
ATOM 2403 C C . THR A 1 309 ? -29.175 -10.563 28.632 1.00 95.44 309 THR A C 1
ATOM 2405 O O . THR A 1 309 ? -30.318 -11.002 28.503 1.00 95.44 309 THR A O 1
ATOM 2408 N N . THR A 1 310 ? -28.447 -10.125 27.605 1.00 96.81 310 THR A N 1
ATOM 2409 C CA . THR A 1 310 ? -28.820 -10.354 26.204 1.00 96.81 310 THR A CA 1
ATOM 2410 C C . THR A 1 310 ? -27.784 -11.231 25.516 1.00 96.81 310 THR A C 1
ATOM 2412 O O . THR A 1 310 ? -26.612 -11.240 25.891 1.00 96.81 310 THR A O 1
ATOM 2415 N N . ARG A 1 311 ? -28.230 -11.977 24.506 1.00 98.12 311 ARG A N 1
ATOM 2416 C CA . ARG A 1 311 ? -27.410 -12.919 23.749 1.00 98.12 311 ARG A CA 1
ATOM 2417 C C . ARG A 1 311 ? -27.104 -12.366 22.365 1.00 98.12 311 ARG A C 1
ATOM 2419 O O . ARG A 1 311 ? -28.022 -12.199 21.554 1.00 98.12 311 ARG A O 1
ATOM 2426 N N . VAL A 1 312 ? -25.819 -12.137 22.109 1.00 98.50 312 VAL A N 1
ATOM 2427 C CA . VAL A 1 312 ? -25.258 -11.669 20.838 1.00 98.50 312 VAL A CA 1
ATOM 2428 C C . VAL A 1 312 ? -24.636 -12.845 20.102 1.00 98.50 312 VAL A C 1
ATOM 2430 O O . VAL A 1 312 ? -23.818 -13.576 20.659 1.00 98.50 312 VAL A O 1
ATOM 2433 N N . CYS A 1 313 ? -25.022 -13.032 18.847 1.00 98.62 313 CYS A N 1
ATOM 2434 C CA . CYS A 1 313 ? -24.572 -14.141 18.022 1.00 98.62 313 CYS A CA 1
ATOM 2435 C C . CYS A 1 313 ? -23.995 -13.631 16.708 1.00 98.62 313 CYS A C 1
ATOM 2437 O O . CYS A 1 313 ? -24.561 -12.740 16.082 1.00 98.62 313 CYS A O 1
ATOM 2439 N N . LEU A 1 314 ? -22.868 -14.202 16.299 1.00 98.75 314 LEU A N 1
ATOM 2440 C CA . LEU A 1 314 ? -22.154 -13.845 15.080 1.00 98.75 314 LEU A CA 1
ATOM 2441 C C . LEU A 1 314 ? -21.991 -15.094 14.221 1.00 98.75 314 LEU A C 1
ATOM 2443 O O . LEU A 1 314 ? -21.661 -16.139 14.774 1.00 98.75 314 LEU A O 1
ATOM 2447 N N . PHE A 1 315 ? -22.163 -14.996 12.906 1.00 98.69 315 PHE A N 1
ATOM 2448 C CA . PHE A 1 315 ? -21.828 -16.065 11.954 1.00 98.69 315 PHE A CA 1
ATOM 2449 C C . PHE A 1 315 ? -21.115 -15.491 10.725 1.00 98.69 315 PHE A C 1
ATOM 2451 O O . PHE A 1 315 ? -21.202 -14.289 10.475 1.00 98.69 315 PHE A O 1
ATOM 2458 N N . GLY A 1 316 ? -20.395 -16.339 9.987 1.00 97.94 316 GLY A N 1
ATOM 2459 C CA . GLY A 1 316 ? -19.568 -15.936 8.842 1.00 97.94 316 GLY A CA 1
ATOM 2460 C C . GLY A 1 316 ? -19.966 -16.644 7.550 1.00 97.94 316 GLY A C 1
ATOM 2461 O O . GLY A 1 316 ? -20.202 -17.857 7.572 1.00 97.94 316 GLY A O 1
ATOM 2462 N N . VAL A 1 317 ? -20.027 -15.916 6.434 1.00 97.88 317 VAL A N 1
ATOM 2463 C CA . VAL A 1 317 ? -20.199 -16.473 5.080 1.00 97.88 317 VAL A CA 1
ATOM 2464 C C . VAL A 1 317 ? -19.311 -15.753 4.066 1.00 97.88 317 VAL A C 1
ATOM 2466 O O . VAL A 1 317 ? -19.046 -14.562 4.203 1.00 97.88 317 VAL A O 1
ATOM 2469 N N . ALA A 1 318 ? -18.899 -16.465 3.021 1.00 95.31 318 ALA A N 1
ATOM 2470 C CA . ALA A 1 318 ? -18.143 -15.907 1.901 1.00 95.31 318 ALA A CA 1
ATOM 2471 C C . ALA A 1 318 ? -18.782 -16.287 0.556 1.00 95.31 318 ALA A C 1
ATOM 2473 O O . ALA A 1 318 ? -19.543 -17.255 0.486 1.00 95.31 318 ALA A O 1
ATOM 2474 N N . TYR A 1 319 ? -18.482 -15.566 -0.524 1.00 89.62 319 TYR A N 1
ATOM 2475 C CA . TYR A 1 319 ? -18.842 -16.023 -1.875 1.00 89.62 319 TYR A CA 1
ATOM 2476 C C . TYR A 1 319 ? -18.064 -17.300 -2.260 1.00 89.62 319 TYR A C 1
ATOM 2478 O O . TYR A 1 319 ? -17.283 -17.838 -1.472 1.00 89.62 319 TYR A O 1
ATOM 2486 N N . ASP A 1 320 ? -18.305 -17.840 -3.459 1.00 89.94 320 ASP A N 1
ATOM 2487 C CA . ASP A 1 320 ? -17.547 -18.995 -3.954 1.00 89.94 320 ASP A CA 1
ATOM 2488 C C . ASP A 1 320 ? -16.095 -18.620 -4.303 1.00 89.94 320 ASP A C 1
ATOM 2490 O O . ASP A 1 320 ? -15.750 -18.360 -5.455 1.00 89.94 320 ASP A O 1
ATOM 2494 N N . VAL A 1 321 ? -15.224 -18.641 -3.292 1.00 82.00 321 VAL A N 1
ATOM 2495 C CA . VAL A 1 321 ? -13.799 -18.281 -3.412 1.00 82.00 321 VAL A CA 1
ATOM 2496 C C . VAL A 1 321 ? -13.021 -19.183 -4.377 1.00 82.00 321 VAL A C 1
ATOM 2498 O O . VAL A 1 321 ? -11.932 -18.843 -4.827 1.00 82.00 321 VAL A O 1
ATOM 2501 N N . ARG A 1 322 ? -13.558 -20.352 -4.754 1.00 80.19 322 ARG A N 1
ATOM 2502 C CA . ARG A 1 322 ? -12.860 -21.306 -5.636 1.00 80.19 322 ARG A CA 1
ATOM 2503 C C . ARG A 1 322 ? -12.619 -20.739 -7.031 1.00 80.19 322 ARG A C 1
ATOM 2505 O O . ARG A 1 322 ? -11.795 -21.283 -7.766 1.00 80.19 322 ARG A O 1
ATOM 2512 N N . GLU A 1 323 ? -13.364 -19.711 -7.424 1.00 61.53 323 GLU A N 1
ATOM 2513 C CA . GLU A 1 323 ? -13.186 -19.034 -8.708 1.00 61.53 323 GLU A CA 1
ATOM 2514 C C . GLU A 1 323 ? -11.909 -18.182 -8.749 1.00 61.53 323 GLU A C 1
ATOM 2516 O O . GLU A 1 323 ? -11.347 -17.994 -9.828 1.00 61.53 323 GLU A O 1
ATOM 2521 N N . THR A 1 324 ? -11.410 -17.758 -7.586 1.00 57.97 324 THR A N 1
ATOM 2522 C CA . THR A 1 324 ? -10.276 -16.833 -7.437 1.00 57.97 324 THR A CA 1
ATOM 2523 C C . THR A 1 324 ? -9.019 -17.515 -6.887 1.00 57.97 324 THR A C 1
ATOM 2525 O O . THR A 1 324 ? -7.912 -17.008 -7.035 1.00 57.97 324 THR A O 1
ATOM 2528 N N . MET A 1 325 ? -9.152 -18.735 -6.356 1.00 70.00 325 MET A N 1
ATOM 2529 C CA . MET A 1 325 ? -8.032 -19.537 -5.856 1.00 70.00 325 MET A CA 1
ATOM 2530 C C . MET A 1 325 ? -7.074 -20.029 -6.955 1.00 70.00 325 MET A C 1
ATOM 2532 O O . MET A 1 325 ? -7.456 -20.761 -7.875 1.00 70.00 325 MET A O 1
ATOM 2536 N N . PHE A 1 326 ? -5.780 -19.755 -6.770 1.00 61.03 326 PHE A N 1
ATOM 2537 C CA . PHE A 1 326 ? -4.696 -20.280 -7.615 1.00 61.03 326 PHE A CA 1
ATOM 2538 C C . PHE A 1 326 ? -4.098 -21.598 -7.097 1.00 61.03 326 PHE A C 1
ATOM 2540 O O . PHE A 1 326 ? -3.609 -22.407 -7.891 1.00 61.03 326 PHE A O 1
ATOM 2547 N N . LYS A 1 327 ? -4.151 -21.841 -5.780 1.00 66.75 327 LYS A N 1
ATOM 2548 C CA . LYS A 1 327 ? -3.661 -23.060 -5.113 1.00 66.75 327 LYS A CA 1
ATOM 2549 C C . LYS A 1 327 ? -4.815 -23.840 -4.494 1.00 66.75 327 LYS A C 1
ATOM 2551 O O . LYS A 1 327 ? -5.819 -23.260 -4.112 1.00 66.75 327 LYS A O 1
ATOM 2556 N N . ASP A 1 328 ? -4.672 -25.162 -4.402 1.00 82.12 328 ASP A N 1
ATOM 2557 C CA . ASP A 1 328 ? -5.545 -26.046 -3.613 1.00 82.12 328 ASP A CA 1
ATOM 2558 C C . ASP A 1 328 ? -7.064 -25.950 -3.865 1.00 82.12 328 ASP A C 1
ATOM 2560 O O . ASP A 1 328 ? -7.848 -26.463 -3.075 1.00 82.12 328 ASP A O 1
ATOM 2564 N N . ARG A 1 329 ? -7.508 -25.389 -4.999 1.00 80.75 329 ARG A N 1
ATOM 2565 C CA . ARG A 1 329 ? -8.936 -25.226 -5.344 1.00 80.75 329 ARG A CA 1
ATOM 2566 C C . ARG A 1 329 ? -9.770 -26.501 -5.164 1.00 80.75 329 ARG A C 1
ATOM 2568 O O . ARG A 1 329 ? -10.920 -26.442 -4.748 1.00 80.75 329 ARG A O 1
ATOM 2575 N N . HIS A 1 330 ? -9.197 -27.657 -5.495 1.00 86.00 330 HIS A N 1
ATOM 2576 C CA . HIS A 1 330 ? -9.857 -28.964 -5.402 1.00 86.00 330 HIS A CA 1
ATOM 2577 C C . HIS A 1 330 ? -10.088 -29.443 -3.958 1.00 86.00 330 HIS A C 1
ATOM 2579 O O . HIS A 1 330 ? -10.846 -30.385 -3.754 1.00 86.00 330 HIS A O 1
ATOM 2585 N N . ARG A 1 331 ? -9.443 -28.808 -2.973 1.00 92.00 331 ARG A N 1
ATOM 2586 C CA . ARG A 1 331 ? -9.543 -29.126 -1.542 1.00 92.00 331 ARG A CA 1
ATOM 2587 C C . ARG A 1 331 ? -10.609 -28.295 -0.824 1.00 92.00 331 ARG A C 1
ATOM 2589 O O . ARG A 1 331 ? -10.757 -28.417 0.389 1.00 92.00 331 ARG A O 1
ATOM 2596 N N . VAL A 1 332 ? -11.322 -27.440 -1.561 1.00 93.06 332 VAL A N 1
ATOM 2597 C CA . VAL A 1 332 ? -12.362 -26.552 -1.039 1.00 93.06 332 VAL A CA 1
ATOM 2598 C C . VAL A 1 332 ? -13.696 -26.891 -1.697 1.00 93.06 332 VAL A C 1
ATOM 2600 O O . VAL A 1 332 ? -13.833 -26.910 -2.921 1.00 93.06 332 VAL A O 1
ATOM 2603 N N . ASN A 1 333 ? -14.700 -27.135 -0.868 1.00 95.19 333 ASN A N 1
ATOM 2604 C CA . ASN A 1 333 ? -16.093 -27.307 -1.245 1.00 95.19 333 ASN A CA 1
ATOM 2605 C C . ASN A 1 333 ? -16.883 -26.043 -0.873 1.00 95.19 333 ASN A C 1
ATOM 2607 O O . ASN A 1 333 ? -16.558 -25.360 0.093 1.00 95.19 333 ASN A O 1
ATOM 2611 N N . TYR A 1 334 ? -17.927 -25.727 -1.638 1.00 94.75 334 TYR A N 1
ATOM 2612 C CA . TYR A 1 334 ? -18.739 -24.523 -1.442 1.00 94.75 334 TYR A CA 1
ATOM 2613 C C . TYR A 1 334 ? -20.217 -24.881 -1.330 1.00 94.75 334 TYR A C 1
ATOM 2615 O O . TYR A 1 334 ? -20.733 -25.698 -2.099 1.00 94.75 334 TYR A O 1
ATOM 2623 N N . VAL A 1 335 ? -20.894 -24.226 -0.394 1.00 96.56 335 VAL A N 1
ATOM 2624 C CA . VAL A 1 335 ? -22.351 -24.178 -0.287 1.00 96.56 335 VAL A CA 1
ATOM 2625 C C . VAL A 1 335 ? -22.793 -22.743 -0.556 1.00 96.56 335 VAL A C 1
ATOM 2627 O O . VAL A 1 335 ? -22.137 -21.804 -0.109 1.00 96.56 335 VAL A O 1
ATOM 2630 N N . ASP A 1 336 ? -23.917 -22.577 -1.258 1.00 96.19 336 ASP A N 1
ATOM 2631 C CA . ASP A 1 336 ? -24.502 -21.261 -1.531 1.00 96.19 336 ASP A CA 1
ATOM 2632 C C . ASP A 1 336 ? -24.591 -20.411 -0.252 1.00 96.19 336 ASP A C 1
ATOM 2634 O O . ASP A 1 336 ? -25.161 -20.833 0.762 1.00 96.19 336 ASP A O 1
ATOM 2638 N N . ALA A 1 337 ? -23.991 -19.221 -0.307 1.00 96.12 337 ALA A N 1
ATOM 2639 C CA . ALA A 1 337 ? -23.823 -18.347 0.849 1.00 96.12 337 ALA A CA 1
ATOM 2640 C C . ALA A 1 337 ? -25.171 -17.926 1.446 1.00 96.12 337 ALA A C 1
ATOM 2642 O O . ALA A 1 337 ? -25.337 -17.916 2.668 1.00 96.12 337 ALA A O 1
ATOM 2643 N N . LEU A 1 338 ? -26.163 -17.641 0.594 1.00 97.25 338 LEU A N 1
ATOM 2644 C CA . LEU A 1 338 ? -27.497 -17.249 1.033 1.00 97.25 338 LEU A CA 1
ATOM 2645 C C . LEU A 1 338 ? -28.220 -18.406 1.734 1.00 97.25 338 LEU A C 1
ATOM 2647 O O . LEU A 1 338 ? -28.766 -18.217 2.824 1.00 97.25 338 LEU A O 1
ATOM 2651 N N . ALA A 1 339 ? -28.204 -19.605 1.151 1.00 97.81 339 ALA A N 1
ATOM 2652 C CA . ALA A 1 339 ? -28.813 -20.790 1.745 1.00 97.81 339 ALA A CA 1
ATOM 2653 C C . ALA A 1 339 ? -28.167 -21.150 3.094 1.00 97.81 339 ALA A C 1
ATOM 2655 O O . ALA A 1 339 ? -28.869 -21.469 4.061 1.00 97.81 339 ALA A O 1
ATOM 2656 N N . ALA A 1 340 ? -26.836 -21.062 3.181 1.00 97.94 340 ALA A N 1
ATOM 2657 C CA . ALA A 1 340 ? -26.097 -21.286 4.417 1.00 97.94 340 ALA A CA 1
ATOM 2658 C C . ALA A 1 340 ? -26.458 -20.246 5.492 1.00 97.94 340 ALA A C 1
ATOM 2660 O O . ALA A 1 340 ? -26.803 -20.621 6.614 1.00 97.94 340 ALA A O 1
ATOM 2661 N N . ALA A 1 341 ? -26.481 -18.958 5.136 1.00 98.31 341 ALA A N 1
ATOM 2662 C CA . ALA A 1 341 ? -26.850 -17.878 6.048 1.00 98.31 341 ALA A CA 1
ATOM 2663 C C . ALA A 1 341 ? -28.300 -17.986 6.544 1.00 98.31 341 ALA A C 1
ATOM 2665 O O . ALA A 1 341 ? -28.564 -17.777 7.725 1.00 98.31 341 ALA A O 1
ATOM 2666 N N . GLN A 1 342 ? -29.250 -18.351 5.675 1.00 98.06 342 GLN A N 1
ATOM 2667 C CA . GLN A 1 342 ? -30.652 -18.563 6.060 1.00 98.06 342 GLN A CA 1
ATOM 2668 C C . GLN A 1 342 ? -30.795 -19.677 7.095 1.00 98.06 342 GLN A C 1
ATOM 2670 O O . GLN A 1 342 ? -31.521 -19.529 8.083 1.00 98.06 342 GLN A O 1
ATOM 2675 N N . LYS A 1 343 ? -30.096 -20.795 6.875 1.00 98.12 343 LYS A N 1
ATOM 2676 C CA . LYS A 1 343 ? -30.084 -21.921 7.808 1.00 98.12 343 LYS A CA 1
ATOM 2677 C C . LYS A 1 343 ? -29.490 -21.506 9.154 1.00 98.12 343 LYS A C 1
ATOM 2679 O O . LYS A 1 343 ? -30.095 -21.787 10.187 1.00 98.12 343 LYS A O 1
ATOM 2684 N N . GLU A 1 344 ? -28.350 -20.825 9.133 1.00 98.44 344 GLU A N 1
ATOM 2685 C CA . GLU A 1 344 ? -27.626 -20.445 10.345 1.00 98.44 344 GLU A CA 1
ATOM 2686 C C . GLU A 1 344 ? -28.371 -19.382 11.154 1.00 98.44 344 GLU A C 1
ATOM 2688 O O . GLU A 1 344 ? -28.611 -19.565 12.346 1.00 98.44 344 GLU A O 1
ATOM 2693 N N . ALA A 1 345 ? -28.867 -18.323 10.507 1.00 98.06 345 ALA A N 1
ATOM 2694 C CA . ALA A 1 345 ? -29.662 -17.293 11.172 1.00 98.06 345 ALA A CA 1
ATOM 2695 C C . ALA A 1 345 ? -30.921 -17.882 11.834 1.00 98.06 345 ALA A C 1
ATOM 2697 O O . ALA A 1 345 ? -31.290 -17.486 12.942 1.00 98.06 345 ALA A O 1
ATOM 2698 N N . LYS A 1 346 ? -31.554 -18.878 11.199 1.00 97.62 346 LYS A N 1
ATOM 2699 C CA . LYS A 1 346 ? -32.676 -19.610 11.795 1.00 97.62 346 LYS A CA 1
ATOM 2700 C C . LYS A 1 346 ? -32.250 -20.417 13.025 1.00 97.62 346 LYS A C 1
ATOM 2702 O O . LYS A 1 346 ? -32.938 -20.362 14.038 1.00 97.62 346 LYS A O 1
ATOM 2707 N N . ILE A 1 347 ? -31.130 -21.142 12.968 1.00 98.25 347 ILE A N 1
ATOM 2708 C CA . ILE A 1 347 ? -30.589 -21.888 14.120 1.00 98.25 347 ILE A CA 1
ATOM 2709 C C . ILE A 1 347 ? -30.321 -20.937 15.296 1.00 98.25 347 ILE A C 1
ATOM 2711 O O . ILE A 1 347 ? -30.762 -21.196 16.418 1.00 98.25 347 ILE A O 1
ATOM 2715 N N . LEU A 1 348 ? -29.680 -19.797 15.035 1.00 98.56 348 LEU A N 1
ATOM 2716 C CA . LEU A 1 348 ? -29.368 -18.794 16.053 1.00 98.56 348 LEU A CA 1
ATOM 2717 C C . LEU A 1 348 ? -30.628 -18.209 16.712 1.00 98.56 348 LEU A C 1
ATOM 2719 O O . LEU A 1 348 ? -30.699 -18.112 17.940 1.00 98.56 348 LEU A O 1
ATOM 2723 N N . ARG A 1 349 ? -31.652 -17.858 15.926 1.00 97.38 349 ARG A N 1
ATOM 2724 C CA . ARG A 1 349 ? -32.911 -17.312 16.460 1.00 97.38 349 ARG A CA 1
ATOM 2725 C C . ARG A 1 349 ? -33.763 -18.372 17.160 1.00 97.38 349 ARG A C 1
ATOM 2727 O O . ARG A 1 349 ? -34.166 -18.163 18.302 1.00 97.38 349 ARG A O 1
ATOM 2734 N N . ASP A 1 350 ? -34.011 -19.507 16.511 1.00 97.50 350 ASP A N 1
ATOM 2735 C CA . ASP A 1 350 ? -34.990 -20.497 16.971 1.00 97.50 350 ASP A CA 1
ATOM 2736 C C . ASP A 1 350 ? -34.424 -21.405 18.071 1.00 97.50 350 ASP A C 1
ATOM 2738 O O . ASP A 1 350 ? -35.118 -21.714 19.040 1.00 97.50 350 ASP A O 1
ATOM 2742 N N . GLN A 1 351 ? -33.168 -21.843 17.942 1.00 97.50 351 GLN A N 1
ATOM 2743 C CA . GLN A 1 351 ? -32.574 -22.831 18.851 1.00 97.50 351 GLN A CA 1
ATOM 2744 C C . GLN A 1 351 ? -31.751 -22.165 19.953 1.00 97.50 351 GLN A C 1
ATOM 2746 O O . GLN A 1 351 ? -31.897 -22.512 21.123 1.00 97.50 351 GLN A O 1
ATOM 2751 N N . HIS A 1 352 ? -30.919 -21.182 19.599 1.00 97.50 352 HIS A N 1
ATOM 2752 C CA . HIS A 1 352 ? -30.047 -20.505 20.566 1.00 97.50 352 HIS A CA 1
ATOM 2753 C C . HIS A 1 352 ? -30.677 -19.270 21.214 1.00 97.50 352 HIS A C 1
ATOM 2755 O O . HIS A 1 352 ? -30.103 -18.737 22.168 1.00 97.50 352 HIS A O 1
ATOM 2761 N N . GLN A 1 353 ? -31.863 -18.851 20.753 1.00 97.31 353 GLN A N 1
ATOM 2762 C CA . GLN A 1 353 ? -32.617 -17.716 21.296 1.00 97.31 353 GLN A CA 1
ATOM 2763 C C . GLN A 1 353 ? -31.813 -16.402 21.267 1.00 97.31 353 GLN A C 1
ATOM 2765 O O . GLN A 1 353 ? -31.933 -15.563 22.162 1.00 97.31 353 GLN A O 1
ATOM 2770 N N . CYS A 1 354 ? -30.980 -16.221 20.237 1.00 98.19 354 CYS A N 1
ATOM 2771 C CA . CYS A 1 354 ? -30.176 -15.017 20.046 1.00 98.19 354 CYS A CA 1
ATOM 2772 C C . CYS A 1 354 ? -31.073 -13.788 19.846 1.00 98.19 354 CYS A C 1
ATOM 2774 O O . CYS A 1 354 ? -31.944 -13.763 18.968 1.00 98.19 354 CYS A O 1
ATOM 2776 N N . LYS A 1 355 ? -30.847 -12.747 20.650 1.00 98.00 355 LYS A N 1
ATOM 2777 C CA . LYS A 1 355 ? -31.594 -11.483 20.570 1.00 98.00 355 LYS A CA 1
ATOM 2778 C C . LYS A 1 355 ? -30.933 -10.482 19.634 1.00 98.00 355 LYS A C 1
ATOM 2780 O O . LYS A 1 355 ? -31.653 -9.710 19.005 1.00 98.00 355 LYS A O 1
ATOM 2785 N N . VAL A 1 356 ? -29.614 -10.575 19.484 1.00 98.56 356 VAL A N 1
ATOM 2786 C CA . VAL A 1 356 ? -28.824 -9.826 18.505 1.00 98.56 356 VAL A CA 1
ATOM 2787 C C . VAL A 1 356 ? -28.094 -10.819 17.601 1.00 98.56 356 VAL A C 1
ATOM 2789 O O . VAL A 1 356 ? -27.417 -11.716 18.105 1.00 98.56 356 VAL A O 1
ATOM 2792 N N . VAL A 1 357 ? -28.233 -10.688 16.283 1.00 98.69 357 VAL A N 1
ATOM 2793 C CA . VAL A 1 357 ? -27.577 -11.539 15.281 1.00 98.69 357 VAL A CA 1
ATOM 2794 C C . VAL A 1 357 ? -26.827 -10.671 14.271 1.00 98.69 357 VAL A C 1
ATOM 2796 O O . VAL A 1 357 ? -27.431 -9.861 13.569 1.00 98.69 357 VAL A O 1
ATOM 2799 N N . LEU A 1 358 ? -25.513 -10.876 14.188 1.00 98.69 358 LEU A N 1
ATOM 2800 C CA . LEU A 1 358 ? -24.588 -10.175 13.299 1.00 98.69 358 LEU A CA 1
ATOM 2801 C C . LEU A 1 358 ? -24.071 -11.146 12.230 1.00 98.69 358 LEU A C 1
ATOM 2803 O O . LEU A 1 358 ? -23.608 -12.240 12.558 1.00 98.69 358 LEU A O 1
ATOM 2807 N N . ALA A 1 359 ? -24.125 -10.745 10.965 1.00 98.50 359 ALA A N 1
ATOM 2808 C CA . ALA A 1 359 ? -23.543 -11.512 9.866 1.00 98.50 359 ALA A CA 1
ATOM 2809 C C . ALA A 1 359 ? -22.216 -10.875 9.444 1.00 98.50 359 ALA A C 1
ATOM 2811 O O . ALA A 1 359 ? -22.203 -9.701 9.082 1.00 98.50 359 ALA A O 1
ATOM 2812 N N . LEU A 1 360 ? -21.120 -11.632 9.480 1.00 98.56 360 LEU A N 1
ATOM 2813 C CA . LEU A 1 360 ? -19.861 -11.244 8.848 1.00 98.56 360 LEU A CA 1
ATOM 2814 C C . LEU A 1 360 ? -19.844 -11.835 7.440 1.00 98.56 360 LEU A C 1
ATOM 2816 O O . LEU A 1 360 ? -20.044 -13.040 7.273 1.00 98.56 360 LEU A O 1
ATOM 2820 N N . THR A 1 361 ? -19.637 -10.993 6.435 1.00 98.06 361 THR A N 1
ATOM 2821 C CA . THR A 1 361 ? -19.756 -11.396 5.034 1.00 98.06 361 THR A CA 1
ATOM 2822 C C . THR A 1 361 ? -18.505 -11.024 4.256 1.00 98.06 361 THR A C 1
ATOM 2824 O O . THR A 1 361 ? -18.016 -9.904 4.336 1.00 98.06 361 THR A O 1
ATOM 2827 N N . HIS A 1 362 ? -17.981 -11.954 3.469 1.00 96.25 362 HIS A N 1
ATOM 2828 C CA . HIS A 1 362 ? -16.940 -11.649 2.495 1.00 96.25 362 HIS A CA 1
ATOM 2829 C C . HIS A 1 362 ? -17.473 -11.955 1.097 1.00 96.25 362 HIS A C 1
ATOM 2831 O O . HIS A 1 362 ? -17.328 -13.066 0.592 1.00 96.25 362 HIS A O 1
ATOM 2837 N N . GLN A 1 363 ? -18.230 -11.012 0.535 1.00 91.75 363 GLN A N 1
ATOM 2838 C CA . GLN A 1 363 ? -18.920 -11.128 -0.753 1.00 91.75 363 GLN A CA 1
ATOM 2839 C C . GLN A 1 363 ? -19.283 -9.743 -1.293 1.00 91.75 363 GLN A C 1
ATOM 2841 O O . GLN A 1 363 ? -19.370 -8.779 -0.534 1.00 91.75 363 GLN A O 1
ATOM 2846 N N . PHE A 1 364 ? -19.583 -9.669 -2.589 1.00 86.00 364 PHE A N 1
ATOM 2847 C CA . PHE A 1 364 ? -19.971 -8.427 -3.257 1.00 86.00 364 PHE A CA 1
ATOM 2848 C C . PHE A 1 364 ? -21.152 -7.713 -2.589 1.00 86.00 364 PHE A C 1
ATOM 2850 O O . PHE A 1 364 ? -22.135 -8.335 -2.168 1.00 86.00 364 PHE A O 1
ATOM 2857 N N . ALA A 1 365 ? -21.136 -6.383 -2.642 1.00 87.44 365 ALA A N 1
ATOM 2858 C CA . ALA A 1 365 ? -22.209 -5.498 -2.193 1.00 87.44 365 ALA A CA 1
ATOM 2859 C C . ALA A 1 365 ? -23.598 -5.905 -2.715 1.00 87.44 365 ALA A C 1
ATOM 2861 O O . ALA A 1 365 ? -24.599 -5.860 -1.991 1.00 87.44 365 ALA A O 1
ATOM 2862 N N . SER A 1 366 ? -23.671 -6.358 -3.970 1.00 88.56 366 SER A N 1
ATOM 2863 C CA . SER A 1 366 ? -24.928 -6.818 -4.566 1.00 88.56 366 SER A CA 1
ATOM 2864 C C . SER A 1 366 ? -25.484 -8.090 -3.906 1.00 88.56 366 SER A C 1
ATOM 2866 O O . SER A 1 366 ? -26.703 -8.203 -3.747 1.00 88.56 366 SER A O 1
ATOM 2868 N N . GLU A 1 367 ? -24.619 -9.004 -3.461 1.00 92.69 367 GLU A N 1
ATOM 2869 C CA . GLU A 1 367 ? -25.002 -10.228 -2.754 1.00 92.69 367 GLU A CA 1
ATOM 2870 C C . GLU A 1 367 ? -25.395 -9.927 -1.306 1.00 92.69 367 GLU A C 1
ATOM 2872 O O . GLU A 1 367 ? -26.430 -10.410 -0.850 1.00 92.69 367 GLU A O 1
ATOM 2877 N N . ASP A 1 368 ? -24.692 -9.023 -0.616 1.00 96.00 368 ASP A N 1
ATOM 2878 C CA . ASP A 1 368 ? -25.114 -8.557 0.715 1.00 96.00 368 ASP A CA 1
ATOM 2879 C C . ASP A 1 368 ? -26.476 -7.855 0.686 1.00 96.00 368 ASP A C 1
ATOM 2881 O O . ASP A 1 368 ? -27.306 -8.030 1.583 1.00 96.00 368 ASP A O 1
ATOM 2885 N N . CYS A 1 369 ? -26.776 -7.123 -0.390 1.00 94.25 369 CYS A N 1
ATOM 2886 C CA . CYS A 1 369 ? -28.098 -6.542 -0.590 1.00 94.25 369 CYS A CA 1
ATOM 2887 C C . CYS A 1 369 ? -29.190 -7.617 -0.763 1.00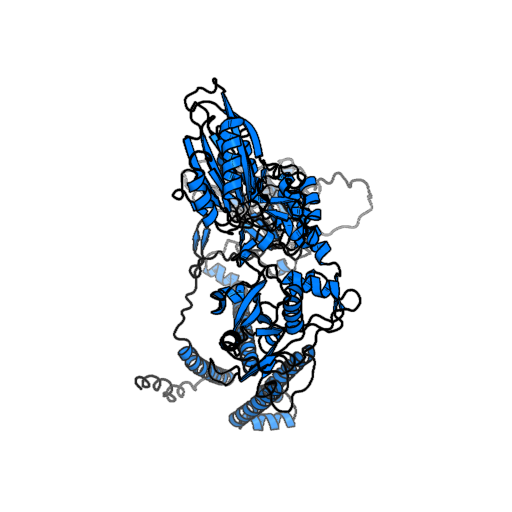 94.25 369 CYS A C 1
ATOM 2889 O O . CYS A 1 369 ? -30.305 -7.453 -0.253 1.00 94.25 369 CYS A O 1
ATOM 2891 N N . LYS A 1 370 ? -28.898 -8.725 -1.461 1.00 96.00 370 LYS A N 1
ATOM 2892 C CA . LYS A 1 370 ? -29.817 -9.875 -1.571 1.00 96.00 370 LYS A CA 1
ATOM 2893 C C . LYS A 1 370 ? -29.963 -10.597 -0.232 1.00 96.00 370 LYS A C 1
ATOM 2895 O O . LYS A 1 370 ? -31.085 -10.929 0.152 1.00 96.00 370 LYS A O 1
ATOM 2900 N N . LEU A 1 371 ? -28.863 -10.779 0.494 1.00 96.44 371 LEU A N 1
ATOM 2901 C CA . LEU A 1 371 ? -28.823 -11.399 1.814 1.00 96.44 371 LEU A CA 1
ATOM 2902 C C . LEU A 1 371 ? -29.691 -10.626 2.816 1.00 96.44 371 LEU A C 1
ATOM 2904 O O . LEU A 1 371 ? -30.579 -11.206 3.438 1.00 96.44 371 LEU A O 1
ATOM 2908 N N . SER A 1 372 ? -29.523 -9.302 2.890 1.00 96.81 372 SER A N 1
ATOM 2909 C CA . SER A 1 372 ? -30.332 -8.403 3.729 1.00 96.81 372 SER A CA 1
ATOM 2910 C C . SER A 1 372 ? -31.839 -8.540 3.462 1.00 96.81 372 SER A C 1
ATOM 2912 O O . SER A 1 372 ? -32.646 -8.618 4.394 1.00 96.81 372 SER A O 1
ATOM 2914 N N . LYS A 1 373 ? -32.238 -8.623 2.183 1.00 96.25 373 LYS A N 1
ATOM 2915 C CA . LYS A 1 373 ? -33.642 -8.829 1.780 1.00 96.25 373 LYS A CA 1
ATOM 2916 C C . LYS A 1 373 ? -34.174 -10.182 2.227 1.00 96.25 373 LYS A C 1
ATOM 2918 O O . LYS A 1 373 ? -35.285 -10.267 2.742 1.00 96.25 373 LYS A O 1
ATOM 2923 N N . ALA A 1 374 ? -33.394 -11.231 1.995 1.00 96.56 374 ALA A N 1
ATOM 2924 C CA . ALA A 1 374 ? -33.824 -12.603 2.194 1.00 96.56 374 ALA A CA 1
ATOM 2925 C C . ALA A 1 374 ? -33.836 -13.028 3.670 1.00 96.56 374 ALA A C 1
ATOM 2927 O O . ALA A 1 374 ? -34.686 -13.829 4.056 1.00 96.56 374 ALA A O 1
ATOM 2928 N N . LEU A 1 375 ? -32.920 -12.505 4.493 1.00 96.06 375 LEU A N 1
ATOM 2929 C CA . LEU A 1 375 ? -32.853 -12.813 5.926 1.00 96.06 375 LEU A CA 1
ATOM 2930 C C . LEU A 1 375 ? -33.856 -12.004 6.756 1.00 96.06 375 LEU A C 1
ATOM 2932 O O . LEU A 1 375 ? -34.293 -12.469 7.808 1.00 96.06 375 LEU A O 1
ATOM 2936 N N . GLY A 1 376 ? -34.259 -10.815 6.295 1.00 93.94 376 GLY A N 1
ATOM 2937 C CA . GLY A 1 376 ? -35.244 -9.992 6.995 1.00 93.94 376 GLY A CA 1
ATOM 2938 C C . GLY A 1 376 ? -34.867 -9.774 8.467 1.00 93.94 376 GLY A C 1
ATOM 2939 O O . GLY A 1 376 ? -33.737 -9.414 8.771 1.00 93.94 376 GLY A O 1
ATOM 2940 N N . LYS A 1 377 ? -35.809 -10.021 9.386 1.00 93.81 377 LYS A N 1
ATOM 2941 C CA . LYS A 1 377 ? -35.620 -9.843 10.842 1.00 93.81 377 LYS A CA 1
ATOM 2942 C C . LYS A 1 377 ? -34.729 -10.899 11.509 1.00 93.81 377 LYS A C 1
ATOM 2944 O O . LYS A 1 377 ? -34.476 -10.823 12.709 1.00 93.81 377 LYS A O 1
ATOM 2949 N N . SER A 1 378 ? -34.272 -11.910 10.773 1.00 96.38 378 SER A N 1
ATOM 2950 C CA . SER A 1 378 ? -33.406 -12.945 11.343 1.00 96.38 378 SER A CA 1
ATOM 2951 C C . SER A 1 378 ? -31.989 -12.438 11.625 1.00 96.38 378 SER A C 1
ATOM 2953 O O . SER A 1 378 ? -31.321 -13.028 12.469 1.00 96.38 378 SER A O 1
ATOM 2955 N N . VAL A 1 379 ? -31.569 -11.331 11.002 1.00 97.69 379 VAL A N 1
ATOM 2956 C CA . VAL A 1 379 ? -30.276 -10.653 11.207 1.00 97.69 379 VAL A CA 1
ATOM 2957 C C . VAL A 1 379 ? -30.524 -9.174 11.492 1.00 97.69 379 VAL A C 1
ATOM 2959 O O . VAL A 1 379 ? -31.447 -8.596 10.925 1.00 97.69 379 VAL A O 1
ATOM 2962 N N . ASP A 1 380 ? -29.714 -8.575 12.364 1.00 98.19 380 ASP A N 1
ATOM 2963 C CA . ASP A 1 380 ? -29.854 -7.170 12.766 1.00 98.19 380 ASP A CA 1
ATOM 2964 C C . ASP A 1 380 ? -28.839 -6.249 12.065 1.00 98.19 380 ASP A C 1
ATOM 2966 O O . ASP A 1 380 ? -29.131 -5.080 11.828 1.00 98.19 380 ASP A O 1
ATOM 2970 N N . LEU A 1 381 ? -27.655 -6.762 11.707 1.00 98.44 381 LEU A N 1
ATOM 2971 C CA . LEU A 1 381 ? -26.603 -6.011 11.012 1.00 98.44 381 LEU A CA 1
ATOM 2972 C C . LEU A 1 381 ? -25.698 -6.951 10.203 1.00 98.44 381 LEU A C 1
ATOM 2974 O O . LEU A 1 381 ? -25.324 -8.025 10.682 1.00 98.44 381 LEU A O 1
ATOM 2978 N N . ILE A 1 382 ? -25.332 -6.525 8.994 1.00 98.56 382 ILE A N 1
ATOM 2979 C CA . ILE A 1 382 ? -24.362 -7.202 8.125 1.00 98.56 382 ILE A CA 1
ATOM 2980 C C . ILE A 1 382 ? -23.070 -6.371 8.064 1.00 98.56 382 ILE A C 1
ATOM 2982 O O . ILE A 1 382 ? -23.102 -5.159 7.842 1.00 98.56 382 ILE A O 1
ATOM 2986 N N . LEU A 1 383 ? -21.938 -7.030 8.280 1.00 98.50 383 LEU A N 1
ATOM 2987 C CA . LEU A 1 383 ? -20.598 -6.456 8.384 1.00 98.50 383 LEU A CA 1
ATOM 2988 C C . LEU A 1 383 ? -19.732 -7.092 7.293 1.00 98.50 383 LEU A C 1
ATOM 2990 O O . LEU A 1 383 ? -19.282 -8.228 7.450 1.00 98.50 383 LEU A O 1
ATOM 2994 N N . GLY A 1 384 ? -19.583 -6.390 6.169 1.00 96.75 384 GLY A N 1
ATOM 2995 C CA . GLY A 1 384 ? -19.057 -6.956 4.927 1.00 96.75 384 GLY A CA 1
ATOM 2996 C C . GLY A 1 384 ? -17.638 -6.518 4.554 1.00 96.75 384 GLY A C 1
ATOM 2997 O O . GLY A 1 384 ? -17.144 -5.524 5.088 1.00 96.75 384 GLY A O 1
ATOM 2998 N N . GLY A 1 385 ? -17.037 -7.223 3.589 1.00 92.38 385 GLY A N 1
ATOM 2999 C CA . GLY A 1 385 ? -15.767 -6.897 2.912 1.00 92.38 385 GLY A CA 1
ATOM 3000 C C . GLY A 1 385 ? -15.795 -7.167 1.399 1.00 92.38 385 GLY A C 1
ATOM 3001 O O . GLY A 1 385 ? -16.883 -7.213 0.829 1.00 92.38 385 GLY A O 1
ATOM 3002 N N . HIS A 1 386 ? -14.632 -7.364 0.769 1.00 86.56 386 HIS A N 1
ATOM 3003 C CA . HIS A 1 386 ? -14.386 -7.718 -0.644 1.00 86.56 386 HIS A CA 1
ATOM 3004 C C . HIS A 1 386 ? -14.417 -6.567 -1.673 1.00 86.56 386 HIS A C 1
ATOM 3006 O O . HIS A 1 386 ? -13.634 -6.546 -2.623 1.00 86.56 386 HIS A O 1
ATOM 3012 N N . ASP A 1 387 ? -15.316 -5.586 -1.530 1.00 82.69 387 ASP A N 1
ATOM 3013 C CA . ASP A 1 387 ? -15.503 -4.547 -2.565 1.00 82.69 387 ASP A CA 1
ATOM 3014 C C . ASP A 1 387 ? -14.443 -3.419 -2.541 1.00 82.69 387 ASP A C 1
ATOM 3016 O O . ASP A 1 387 ? -14.442 -2.576 -3.438 1.00 82.69 387 ASP A O 1
ATOM 3020 N N . HIS A 1 388 ? -13.572 -3.363 -1.523 1.00 81.12 388 HIS A N 1
ATOM 3021 C CA . HIS A 1 388 ? -12.564 -2.301 -1.315 1.00 81.12 388 HIS A CA 1
ATOM 3022 C C . HIS A 1 388 ? -13.142 -0.877 -1.390 1.00 81.12 388 HIS A C 1
ATOM 3024 O O . HIS A 1 388 ? -12.567 0.032 -1.990 1.00 81.12 388 HIS A O 1
ATOM 3030 N N . SER A 1 389 ? -14.332 -0.675 -0.827 1.00 77.44 389 SER A N 1
ATOM 3031 C CA . SER A 1 389 ? -14.958 0.641 -0.799 1.00 77.44 389 SER A CA 1
ATOM 3032 C C . SER A 1 389 ? -15.791 0.836 0.457 1.00 77.44 389 SER A C 1
ATOM 3034 O O . SER A 1 389 ? -16.388 -0.095 1.002 1.00 77.44 389 SER A O 1
ATOM 3036 N N . THR A 1 390 ? -15.837 2.081 0.929 1.00 90.56 390 THR A N 1
ATOM 3037 C CA . THR A 1 390 ? -16.688 2.438 2.057 1.00 90.56 390 THR A CA 1
ATOM 3038 C C . THR A 1 390 ? -18.156 2.420 1.647 1.00 90.56 390 THR A C 1
ATOM 3040 O O . THR A 1 390 ? -18.600 3.238 0.838 1.00 90.56 390 THR A O 1
ATOM 3043 N N . GLU A 1 391 ? -18.945 1.563 2.291 1.00 91.62 391 GLU A N 1
ATOM 3044 C CA . GLU A 1 391 ? -20.383 1.484 2.067 1.00 91.62 391 GLU A CA 1
ATOM 3045 C C . GLU A 1 391 ? -21.188 1.548 3.365 1.00 91.62 391 GLU A C 1
ATOM 3047 O O . GLU A 1 391 ? -20.837 0.948 4.378 1.00 91.62 391 GLU A O 1
ATOM 3052 N N . LEU A 1 392 ? -22.332 2.229 3.285 1.00 94.50 392 LEU A N 1
ATOM 3053 C CA . LEU A 1 392 ? -23.450 2.110 4.214 1.00 94.50 392 LEU A CA 1
ATOM 3054 C C . LEU A 1 392 ? -24.728 1.988 3.387 1.00 94.50 392 LEU A C 1
ATOM 3056 O O . LEU A 1 392 ? -25.095 2.921 2.665 1.00 94.50 392 LEU A O 1
ATOM 3060 N N . LYS A 1 393 ? -25.431 0.860 3.499 1.00 92.56 393 LYS A N 1
ATOM 3061 C CA . LYS A 1 393 ? -26.737 0.669 2.858 1.00 92.56 393 LYS A CA 1
ATOM 3062 C C . LYS A 1 393 ? -27.798 0.278 3.869 1.00 92.56 393 LYS A C 1
ATOM 3064 O O . LYS A 1 393 ? -27.690 -0.728 4.561 1.00 92.56 393 LYS A O 1
ATOM 3069 N N . THR A 1 394 ? -28.883 1.043 3.864 1.00 91.56 394 THR A N 1
ATOM 3070 C CA . THR A 1 394 ? -30.046 0.860 4.744 1.00 91.56 394 THR A CA 1
ATOM 3071 C C . THR A 1 394 ? -31.325 0.495 3.985 1.00 91.56 394 THR A C 1
ATOM 3073 O O . THR A 1 394 ? -32.328 0.159 4.600 1.00 91.56 394 THR A O 1
ATOM 3076 N N . VAL A 1 395 ? -31.311 0.550 2.646 1.00 88.81 395 VAL A N 1
ATOM 3077 C CA . VAL A 1 395 ? -32.515 0.418 1.795 1.00 88.81 395 VAL A CA 1
ATOM 3078 C C . VAL A 1 395 ? -32.629 -0.925 1.066 1.00 88.81 395 VAL A C 1
ATOM 3080 O O . VAL A 1 395 ? -33.522 -1.108 0.242 1.00 88.81 395 VAL A O 1
ATOM 3083 N N . CYS A 1 396 ? -31.724 -1.869 1.331 1.00 89.81 396 CYS A N 1
ATOM 3084 C CA . CYS A 1 396 ? -31.762 -3.190 0.707 1.00 89.81 396 CYS A CA 1
ATOM 3085 C C . CYS A 1 396 ? -32.873 -4.060 1.300 1.00 89.81 396 CYS A C 1
ATOM 3087 O O . CYS A 1 396 ? -33.791 -4.444 0.579 1.00 89.81 396 CYS A O 1
ATOM 3089 N N . GLY A 1 397 ? -32.796 -4.350 2.595 1.00 89.75 397 GLY A N 1
ATOM 3090 C CA . GLY A 1 397 ? -33.741 -5.172 3.345 1.00 89.75 397 GLY A CA 1
ATOM 3091 C C . GLY A 1 397 ? -33.884 -4.655 4.774 1.00 89.75 397 GLY A C 1
ATOM 3092 O O . GLY A 1 397 ? -33.793 -3.454 5.003 1.00 89.75 397 GLY A O 1
ATOM 3093 N N . HIS A 1 398 ? -34.135 -5.550 5.733 1.00 91.00 398 HIS A N 1
ATOM 3094 C CA . HIS A 1 398 ? -34.301 -5.148 7.135 1.00 91.00 398 HIS A CA 1
ATOM 3095 C C . HIS A 1 398 ? -32.967 -4.796 7.803 1.00 91.00 398 HIS A C 1
ATOM 3097 O O . HIS A 1 398 ? -32.855 -3.733 8.406 1.00 91.00 398 HIS A O 1
ATOM 3103 N N . ALA A 1 399 ? -31.969 -5.677 7.683 1.00 94.06 399 ALA A N 1
ATOM 3104 C CA . ALA A 1 399 ? -30.645 -5.451 8.248 1.00 94.06 399 ALA A CA 1
ATOM 3105 C C . ALA A 1 399 ? -29.861 -4.468 7.363 1.00 94.06 399 ALA A C 1
ATOM 3107 O O . ALA A 1 399 ? -29.659 -4.773 6.178 1.00 94.06 399 ALA A O 1
ATOM 3108 N N . PRO A 1 400 ? -29.394 -3.318 7.878 1.00 95.75 400 PRO A N 1
ATOM 3109 C CA . PRO A 1 400 ? -28.416 -2.520 7.155 1.00 95.75 400 PRO A CA 1
ATOM 3110 C C . PRO A 1 400 ? -27.126 -3.323 6.960 1.00 95.75 400 PRO A C 1
ATOM 3112 O O . PRO A 1 400 ? -26.828 -4.238 7.733 1.00 95.75 400 PRO A O 1
ATOM 3115 N N . TYR A 1 401 ? -26.353 -2.967 5.936 1.00 95.75 401 TYR A N 1
ATOM 3116 C CA . TYR A 1 401 ? -24.998 -3.479 5.779 1.00 95.75 401 TYR A CA 1
ATOM 3117 C C . TYR A 1 401 ? -23.987 -2.343 5.661 1.00 95.75 401 TYR A C 1
ATOM 3119 O O . TYR A 1 401 ? -24.290 -1.281 5.105 1.00 95.75 401 TYR A O 1
ATOM 3127 N N . VAL A 1 402 ? -22.789 -2.588 6.189 1.00 97.69 402 VAL A N 1
ATOM 3128 C CA . VAL A 1 402 ? -21.639 -1.687 6.085 1.00 97.69 402 VAL A CA 1
ATOM 3129 C C . VAL A 1 402 ? -20.417 -2.417 5.546 1.00 97.69 402 VAL A C 1
ATOM 3131 O O . VAL A 1 402 ? -20.247 -3.608 5.801 1.00 97.69 402 VAL A O 1
ATOM 3134 N N . LYS A 1 403 ? -19.570 -1.685 4.822 1.00 96.44 403 LYS A N 1
ATOM 3135 C CA . LYS A 1 403 ? -18.230 -2.107 4.395 1.00 96.44 403 LYS A CA 1
ATOM 3136 C C . LYS A 1 403 ? -17.246 -0.981 4.650 1.00 96.44 403 LYS A C 1
ATOM 3138 O O . LYS A 1 403 ? -17.583 0.185 4.427 1.00 96.44 403 LYS A O 1
ATOM 3143 N N . ALA A 1 404 ? -16.069 -1.314 5.154 1.00 94.12 404 ALA A N 1
ATOM 3144 C CA . ALA A 1 404 ? -14.953 -0.387 5.196 1.00 94.12 404 ALA A CA 1
ATOM 3145 C C . ALA A 1 404 ? -14.173 -0.449 3.872 1.00 94.12 404 ALA A C 1
ATOM 3147 O O . ALA A 1 404 ? -14.271 -1.408 3.109 1.00 94.12 404 ALA A O 1
ATOM 3148 N N . ASP A 1 405 ? -13.416 0.604 3.608 1.00 90.88 405 ASP A N 1
ATOM 3149 C CA . ASP A 1 405 ? -12.386 0.617 2.565 1.00 90.88 405 ASP A CA 1
ATOM 3150 C C . ASP A 1 405 ? -11.219 -0.307 2.969 1.00 90.88 405 ASP A C 1
ATOM 3152 O O . ASP A 1 405 ? -11.090 -0.663 4.145 1.00 90.88 405 ASP A O 1
ATOM 3156 N N . SER A 1 406 ? -10.362 -0.671 2.017 1.00 86.69 406 SER A N 1
ATOM 3157 C CA . SER A 1 406 ? -9.207 -1.530 2.274 1.00 86.69 406 SER A CA 1
ATOM 3158 C C . SER A 1 406 ? -8.148 -0.838 3.141 1.00 86.69 406 SER A C 1
ATOM 3160 O O . SER A 1 406 ? -8.137 0.386 3.328 1.00 86.69 406 SER A O 1
ATOM 3162 N N . ASP A 1 407 ? -7.221 -1.632 3.678 1.00 87.69 407 ASP A N 1
ATOM 3163 C CA . ASP A 1 407 ? -6.021 -1.180 4.395 1.00 87.69 407 ASP A CA 1
ATOM 3164 C C . ASP A 1 407 ? -6.297 -0.281 5.606 1.00 87.69 407 ASP A C 1
ATOM 3166 O O . ASP A 1 407 ? -5.450 0.523 6.009 1.00 87.69 407 ASP A O 1
ATOM 3170 N N . LEU A 1 408 ? -7.490 -0.417 6.199 1.00 93.06 408 LEU A N 1
ATOM 3171 C CA . LEU A 1 408 ? -7.972 0.419 7.300 1.00 93.06 408 LEU A CA 1
ATOM 3172 C C . LEU A 1 408 ? -8.047 1.912 6.954 1.00 93.06 408 LEU A C 1
ATOM 3174 O O . LEU A 1 408 ? -8.132 2.732 7.867 1.00 93.06 408 LEU A O 1
ATOM 3178 N N . LYS A 1 409 ? -8.058 2.303 5.667 1.00 91.06 409 LYS A N 1
ATOM 3179 C CA . LYS A 1 409 ? -8.278 3.712 5.272 1.00 91.06 409 LYS A CA 1
ATOM 3180 C C . LYS A 1 409 ? -9.533 4.269 5.936 1.00 91.06 409 LYS A C 1
ATOM 3182 O O . LYS A 1 409 ? -9.558 5.428 6.352 1.00 91.06 409 LYS A O 1
ATOM 3187 N N . THR A 1 410 ? -10.538 3.407 6.080 1.00 94.44 410 THR A N 1
ATOM 3188 C CA . THR A 1 410 ? -11.682 3.644 6.947 1.00 94.44 410 THR A CA 1
ATOM 3189 C C . THR A 1 410 ? -11.936 2.472 7.896 1.00 94.44 410 THR A C 1
ATOM 3191 O O . THR A 1 410 ? -11.504 1.346 7.663 1.00 94.44 410 THR A O 1
ATOM 3194 N N . GLN A 1 411 ? -12.646 2.749 8.986 1.00 96.12 411 GLN A N 1
ATOM 3195 C CA . GLN A 1 411 ? -13.108 1.789 9.981 1.00 96.12 411 GLN A CA 1
ATOM 3196 C C . GLN A 1 411 ? -14.516 2.193 10.428 1.00 96.12 411 GLN A C 1
ATOM 3198 O O . GLN A 1 411 ? -14.789 3.371 10.659 1.00 96.12 411 GLN A O 1
ATOM 3203 N N . TRP A 1 412 ? -15.423 1.229 10.569 1.00 97.88 412 TRP A N 1
ATOM 3204 C CA . TRP A 1 412 ? -16.772 1.498 11.060 1.00 97.88 412 TRP A CA 1
ATOM 3205 C C . TRP A 1 412 ? -16.860 1.289 12.564 1.00 97.88 412 TRP A C 1
ATOM 3207 O O . TRP A 1 412 ? -16.455 0.253 13.089 1.00 97.88 412 TRP A O 1
ATOM 3217 N N . LYS A 1 413 ? -17.473 2.250 13.252 1.00 97.81 413 LYS A N 1
ATOM 3218 C CA . LYS A 1 413 ? -17.925 2.117 14.633 1.00 97.81 413 LYS A CA 1
ATOM 3219 C C . LYS A 1 413 ? -19.446 2.135 14.653 1.00 97.81 413 LYS A C 1
ATOM 3221 O O . LYS A 1 413 ? -20.079 3.180 14.517 1.00 97.81 413 LYS A O 1
ATOM 3226 N N . MET A 1 414 ? -20.028 0.960 14.829 1.00 97.94 414 MET A N 1
ATOM 3227 C CA . MET A 1 414 ? -21.469 0.760 14.879 1.00 97.94 414 MET A CA 1
ATOM 3228 C C . MET A 1 414 ? -21.941 0.744 16.329 1.00 97.94 414 MET A C 1
ATOM 3230 O O . MET A 1 414 ? -21.306 0.136 17.192 1.00 97.94 414 MET A O 1
ATOM 3234 N N . LYS A 1 415 ? -23.070 1.390 16.597 1.00 97.38 415 LYS A N 1
ATOM 3235 C CA . LYS A 1 415 ? -23.755 1.367 17.889 1.00 97.38 415 LYS A CA 1
ATOM 3236 C C . LYS A 1 415 ? -25.109 0.712 17.699 1.00 97.38 415 LYS A C 1
ATOM 3238 O O . LYS A 1 415 ? -25.883 1.133 16.843 1.00 97.38 415 LYS A O 1
ATOM 3243 N N . LEU A 1 416 ? -25.381 -0.319 18.483 1.00 97.75 416 LEU A N 1
ATOM 3244 C CA . LEU A 1 416 ? -26.682 -0.970 18.535 1.00 97.75 416 LEU A CA 1
ATOM 3245 C C . LEU A 1 416 ? -27.313 -0.608 19.874 1.00 97.75 416 LEU A C 1
ATOM 3247 O O . LEU A 1 416 ? -26.780 -0.965 20.928 1.00 97.75 416 LEU A O 1
ATOM 3251 N N . LEU A 1 417 ? -28.434 0.107 19.831 1.00 96.56 417 LEU A N 1
ATOM 3252 C CA . LEU A 1 417 ? -29.219 0.402 21.024 1.00 96.56 417 LEU A CA 1
ATOM 3253 C C . LEU A 1 417 ? -30.229 -0.718 21.241 1.00 96.56 417 LEU A C 1
ATOM 3255 O O . LEU A 1 417 ? -30.914 -1.137 20.309 1.00 96.56 417 LEU A O 1
ATOM 3259 N N . LEU A 1 418 ? -30.305 -1.214 22.472 1.00 96.50 418 LEU A N 1
ATOM 3260 C CA . LEU A 1 418 ? -31.195 -2.307 22.843 1.00 96.50 418 LEU A CA 1
ATOM 3261 C C . LEU A 1 418 ? -32.508 -1.795 23.445 1.00 96.50 418 LEU A C 1
ATOM 3263 O O . LEU A 1 418 ? -32.512 -0.810 24.193 1.00 96.50 418 LEU A O 1
ATOM 3267 N N . THR A 1 419 ? -33.594 -2.520 23.170 1.00 95.69 419 THR A N 1
ATOM 3268 C CA . THR A 1 419 ? -34.871 -2.410 23.889 1.00 95.69 419 THR A CA 1
ATOM 3269 C C . THR A 1 419 ? -34.758 -2.997 25.300 1.00 95.69 419 THR A C 1
ATOM 3271 O O . THR A 1 419 ? -33.775 -3.657 25.650 1.00 95.69 419 THR A O 1
ATOM 3274 N N . ASP A 1 420 ? -35.801 -2.831 26.112 1.00 92.69 420 ASP A N 1
ATOM 3275 C CA . ASP A 1 420 ? -35.856 -3.356 27.482 1.00 92.69 420 ASP A CA 1
ATOM 3276 C C . ASP A 1 420 ? -35.868 -4.902 27.542 1.00 92.69 420 ASP A C 1
ATOM 3278 O O . ASP A 1 420 ? -35.556 -5.495 28.583 1.00 92.69 420 ASP A O 1
ATOM 3282 N N . GLU A 1 421 ? -36.197 -5.560 26.425 1.00 92.94 421 GLU A N 1
ATOM 3283 C CA . GLU A 1 421 ? -36.155 -7.013 26.202 1.00 92.94 421 GLU A CA 1
ATOM 3284 C C . GLU A 1 421 ? -34.811 -7.503 25.635 1.00 92.94 421 GLU A C 1
ATOM 3286 O O . GLU A 1 421 ? -34.631 -8.706 25.424 1.00 92.94 421 GLU A O 1
ATOM 3291 N N . GLY A 1 422 ? -33.870 -6.591 25.373 1.00 94.56 422 GLY A N 1
ATOM 3292 C CA . GLY A 1 422 ? -32.531 -6.909 24.879 1.00 94.56 422 GLY A CA 1
ATOM 3293 C C . GLY A 1 422 ? -32.450 -7.186 23.376 1.00 94.56 422 GLY A C 1
ATOM 3294 O O . GLY A 1 422 ? -31.436 -7.722 22.930 1.00 94.56 422 GLY A O 1
ATOM 3295 N N . THR A 1 423 ? -33.489 -6.857 22.601 1.00 96.88 423 THR A N 1
ATOM 3296 C CA . THR A 1 423 ? -33.463 -6.871 21.123 1.00 96.88 423 THR A CA 1
ATOM 3297 C C . THR A 1 423 ? -32.968 -5.541 20.561 1.00 96.88 423 THR A C 1
ATOM 3299 O O . THR A 1 423 ? -33.004 -4.538 21.265 1.00 96.88 423 THR A O 1
ATOM 3302 N N . VAL A 1 424 ? -32.521 -5.512 19.303 1.00 96.94 424 VAL A N 1
ATOM 3303 C CA . VAL A 1 424 ? -32.039 -4.280 18.652 1.00 96.94 424 VAL A CA 1
ATOM 3304 C C . VAL A 1 424 ? -33.206 -3.330 18.354 1.00 96.94 424 VAL A C 1
ATOM 3306 O O . VAL A 1 424 ? -34.156 -3.711 17.675 1.00 96.94 424 VAL A O 1
ATOM 3309 N N . ASP A 1 425 ? -33.120 -2.103 18.867 1.00 95.25 425 ASP A N 1
ATOM 3310 C CA . ASP A 1 425 ? -34.049 -0.996 18.601 1.00 95.25 425 ASP A CA 1
ATOM 3311 C C . ASP A 1 425 ? -33.567 -0.154 17.411 1.00 95.25 425 ASP A C 1
ATOM 3313 O O . ASP A 1 425 ? -34.294 0.066 16.442 1.00 95.25 425 ASP A O 1
ATOM 3317 N N . SER A 1 426 ? -32.299 0.267 17.453 1.00 94.88 426 SER A N 1
ATOM 3318 C CA . SER A 1 426 ? -31.674 1.059 16.396 1.00 94.88 426 SER A CA 1
ATOM 3319 C C . SER A 1 426 ? -30.219 0.663 16.156 1.00 94.88 426 SER A C 1
ATOM 3321 O O . SER A 1 426 ? -29.530 0.144 17.039 1.00 94.88 426 SER A O 1
ATOM 3323 N N . VAL A 1 427 ? -29.761 0.936 14.932 1.00 96.50 427 VAL A N 1
ATOM 3324 C CA . VAL A 1 427 ? -28.371 0.780 14.500 1.00 96.50 427 VAL A CA 1
ATOM 3325 C C . VAL A 1 427 ? -27.876 2.130 13.998 1.00 96.50 427 VAL A C 1
ATOM 3327 O O . VAL A 1 427 ? -28.448 2.699 13.069 1.00 96.50 427 VAL A O 1
ATOM 3330 N N . GLU A 1 428 ? -26.803 2.631 14.594 1.00 94.88 428 GLU A N 1
ATOM 3331 C CA . GLU A 1 428 ? -26.147 3.879 14.212 1.00 94.88 428 GLU A CA 1
ATOM 3332 C C . GLU A 1 428 ? -24.716 3.583 13.763 1.00 94.88 428 GLU A C 1
ATOM 3334 O O . GLU A 1 428 ? -24.026 2.777 14.385 1.00 94.88 428 GLU A O 1
ATOM 3339 N N . GLY A 1 429 ? -24.262 4.218 12.683 1.00 94.50 429 GLY A N 1
ATOM 3340 C CA . GLY A 1 429 ? -22.913 4.036 12.148 1.00 94.50 429 GLY A CA 1
ATOM 3341 C C . GLY A 1 429 ? -22.116 5.331 12.173 1.00 94.50 429 GLY A C 1
ATOM 3342 O O . GLY A 1 429 ? -22.585 6.362 11.696 1.00 94.50 429 GLY A O 1
ATOM 3343 N N . GLU A 1 430 ? -20.899 5.262 12.697 1.00 95.31 430 GLU A N 1
ATOM 3344 C CA . GLU A 1 430 ? -19.887 6.312 12.638 1.00 95.31 430 GLU A CA 1
ATOM 3345 C C . GLU A 1 430 ? -18.728 5.800 11.772 1.00 95.31 430 GLU A C 1
ATOM 3347 O O . GLU A 1 430 ? -18.098 4.794 12.106 1.00 95.31 430 GLU A O 1
ATOM 3352 N N . LEU A 1 431 ? -18.477 6.465 10.642 1.00 96.19 431 LEU A N 1
ATOM 3353 C CA . LEU A 1 431 ? -17.329 6.171 9.789 1.00 96.19 431 LEU A CA 1
ATOM 3354 C C . LEU A 1 431 ? -16.111 6.924 10.317 1.00 96.19 431 LEU A C 1
ATOM 3356 O O . LEU A 1 431 ? -16.153 8.146 10.459 1.00 96.19 431 LEU A O 1
ATOM 3360 N N . ILE A 1 432 ? -15.027 6.200 10.558 1.00 94.75 432 ILE A N 1
ATOM 3361 C CA . ILE A 1 432 ? -13.756 6.749 11.016 1.00 94.75 432 ILE A CA 1
ATOM 3362 C C . ILE A 1 432 ? -12.758 6.621 9.870 1.00 94.75 432 ILE A C 1
ATOM 3364 O O . ILE A 1 432 ? -12.532 5.521 9.373 1.00 94.75 432 ILE A O 1
ATOM 3368 N N . THR A 1 433 ? -12.164 7.734 9.455 1.00 93.56 433 THR A N 1
ATOM 3369 C CA . THR A 1 433 ? -11.048 7.754 8.500 1.00 93.56 433 THR A CA 1
ATOM 3370 C C . THR A 1 433 ? -9.750 7.836 9.285 1.00 93.56 433 THR A C 1
ATOM 3372 O O . THR A 1 433 ? -9.681 8.605 10.237 1.00 93.56 433 THR A O 1
ATOM 3375 N N . LEU A 1 434 ? -8.741 7.056 8.898 1.00 87.88 434 LEU A N 1
ATOM 3376 C CA . LEU A 1 434 ? -7.453 7.013 9.593 1.00 87.88 434 LEU A CA 1
ATOM 3377 C C . LEU A 1 434 ? -6.342 7.591 8.714 1.00 87.88 434 LEU A C 1
ATOM 3379 O O . LEU A 1 434 ? -6.220 7.233 7.541 1.00 87.88 434 LEU A O 1
ATOM 3383 N N . THR A 1 435 ? -5.515 8.452 9.292 1.00 85.44 435 THR A N 1
ATOM 3384 C CA . THR A 1 435 ? -4.439 9.217 8.649 1.00 85.44 435 THR A CA 1
ATOM 3385 C C . THR A 1 435 ? -3.232 9.361 9.575 1.00 85.44 435 THR A C 1
ATOM 3387 O O . THR A 1 435 ? -3.324 9.072 10.764 1.00 85.44 435 THR A O 1
ATOM 3390 N N . ASP A 1 436 ? -2.096 9.847 9.073 1.00 75.31 436 ASP A N 1
ATOM 3391 C CA . ASP A 1 436 ? -0.902 10.094 9.902 1.00 75.31 436 ASP A CA 1
ATOM 3392 C C . ASP A 1 436 ? -1.091 11.087 11.057 1.00 75.31 436 ASP A C 1
ATOM 3394 O O . ASP A 1 436 ? -0.291 11.074 11.989 1.00 75.31 436 ASP A O 1
ATOM 3398 N N . PHE A 1 437 ? -2.153 11.893 11.049 1.00 73.62 437 PHE A N 1
ATOM 3399 C CA . PHE A 1 437 ? -2.454 12.819 12.143 1.00 73.62 437 PHE A CA 1
ATOM 3400 C C . PHE A 1 437 ? -3.212 12.164 13.305 1.00 73.62 437 PHE A C 1
ATOM 3402 O O . PHE A 1 437 ? -3.293 12.731 14.399 1.00 73.62 437 PHE A O 1
ATOM 3409 N N . ASP A 1 438 ? -3.774 10.975 13.088 1.00 78.06 438 ASP A N 1
ATOM 3410 C CA . ASP A 1 438 ? -4.596 10.312 14.090 1.00 78.06 438 ASP A CA 1
ATOM 3411 C C . ASP A 1 438 ? -3.750 9.628 15.176 1.00 78.06 438 ASP A C 1
ATOM 3413 O O . ASP A 1 438 ? -2.676 9.082 14.893 1.00 78.06 438 ASP A O 1
ATOM 3417 N N . PRO A 1 439 ? -4.245 9.587 16.430 1.00 76.38 439 PRO A N 1
ATOM 3418 C CA . PRO A 1 439 ? -3.585 8.854 17.495 1.00 76.38 439 PRO A CA 1
ATOM 3419 C C . PRO A 1 439 ? -3.388 7.366 17.169 1.00 76.38 439 PRO A C 1
ATOM 3421 O O . PRO A 1 439 ? -4.229 6.738 16.524 1.00 76.38 439 PRO A O 1
ATOM 3424 N N . PHE A 1 440 ? -2.310 6.766 17.680 1.00 78.94 440 PHE A N 1
ATOM 3425 C CA . PHE A 1 440 ? -2.042 5.334 17.537 1.00 78.94 440 PHE A CA 1
ATOM 3426 C C . PHE A 1 440 ? -1.714 4.654 18.872 1.00 78.94 440 PHE A C 1
ATOM 3428 O O . PHE A 1 440 ? -1.298 5.279 19.846 1.00 78.94 440 PHE A O 1
ATOM 3435 N N . SER A 1 441 ? -1.882 3.332 18.912 1.00 80.50 441 SER A N 1
ATOM 3436 C CA . SER A 1 441 ? -1.459 2.488 20.028 1.00 80.50 441 SER A CA 1
ATOM 3437 C C . SER A 1 441 ? 0.038 2.214 19.936 1.00 80.50 441 SER A C 1
ATOM 3439 O O . SER A 1 441 ? 0.493 1.538 19.010 1.00 80.50 441 SER A O 1
ATOM 3441 N N . VAL A 1 442 ? 0.813 2.715 20.902 1.00 74.75 442 VAL A N 1
ATOM 3442 C CA . VAL A 1 442 ? 2.279 2.550 20.951 1.00 74.75 442 VAL A CA 1
ATOM 3443 C C . VAL A 1 442 ? 2.681 1.072 20.941 1.00 74.75 442 VAL A C 1
ATOM 3445 O O . VAL A 1 442 ? 3.623 0.682 20.254 1.00 74.75 442 VAL A O 1
ATOM 3448 N N . GLY A 1 443 ? 1.944 0.226 21.669 1.00 76.88 443 GLY A N 1
ATOM 3449 C CA . GLY A 1 443 ? 2.224 -1.208 21.741 1.00 76.88 443 GLY A CA 1
ATOM 3450 C C . GLY A 1 443 ? 2.086 -1.903 20.386 1.00 76.88 443 GLY A C 1
ATOM 3451 O O . GLY A 1 443 ? 2.959 -2.680 20.002 1.00 76.88 443 GLY A O 1
ATOM 3452 N N . VAL A 1 444 ? 1.022 -1.590 19.640 1.00 85.31 444 VAL A N 1
ATOM 3453 C CA . VAL A 1 444 ? 0.804 -2.137 18.291 1.00 85.31 444 VAL A CA 1
ATOM 3454 C C . VAL A 1 444 ? 1.764 -1.511 17.283 1.00 85.31 444 VAL A C 1
ATOM 3456 O O . VAL A 1 444 ? 2.307 -2.220 16.442 1.00 85.31 444 VAL A O 1
ATOM 3459 N N . HIS A 1 445 ? 2.041 -0.213 17.398 1.00 82.81 445 HIS A N 1
ATOM 3460 C CA . HIS A 1 445 ? 2.979 0.489 16.528 1.00 82.81 445 HIS A CA 1
ATOM 3461 C C . HIS A 1 445 ? 4.384 -0.120 16.571 1.00 82.81 445 HIS A C 1
ATOM 3463 O O . HIS A 1 445 ? 4.936 -0.454 15.527 1.00 82.81 445 HIS A O 1
ATOM 3469 N N . ASN A 1 446 ? 4.915 -0.387 17.767 1.00 79.00 446 ASN A N 1
ATOM 3470 C CA . ASN A 1 446 ? 6.217 -1.043 17.918 1.00 79.00 446 ASN A CA 1
ATOM 3471 C C . ASN A 1 446 ? 6.272 -2.408 17.214 1.00 79.00 446 ASN A C 1
ATOM 3473 O O . ASN A 1 446 ? 7.318 -2.794 16.701 1.00 79.00 446 ASN A O 1
ATOM 3477 N N . LYS A 1 447 ? 5.155 -3.142 17.170 1.00 86.12 447 LYS A N 1
ATOM 3478 C CA . LYS A 1 447 ? 5.077 -4.424 16.460 1.00 86.12 447 LYS A CA 1
ATOM 3479 C C . LYS A 1 447 ? 5.026 -4.257 14.954 1.00 86.12 447 LYS A C 1
ATOM 3481 O O . LYS A 1 447 ? 5.683 -5.021 14.258 1.00 86.12 447 LYS A O 1
ATOM 3486 N N . VAL A 1 448 ? 4.289 -3.261 14.461 1.00 88.38 448 VAL A N 1
ATOM 3487 C CA . VAL A 1 448 ? 4.310 -2.901 13.038 1.00 88.38 448 VAL A CA 1
ATOM 3488 C C . VAL A 1 448 ? 5.744 -2.583 12.617 1.00 88.38 448 VAL A C 1
ATOM 3490 O O . VAL A 1 448 ? 6.248 -3.224 11.705 1.00 88.38 448 VAL A O 1
ATOM 3493 N N . VAL A 1 449 ? 6.446 -1.710 13.350 1.00 83.19 449 VAL A N 1
ATOM 3494 C CA . VAL A 1 449 ? 7.855 -1.373 13.074 1.00 83.19 449 VAL A CA 1
ATOM 3495 C C . VAL A 1 449 ? 8.751 -2.616 13.085 1.00 83.19 449 VAL A C 1
ATOM 3497 O O . VAL A 1 449 ? 9.557 -2.789 12.178 1.00 83.19 449 VAL A O 1
ATOM 3500 N N . GLN A 1 450 ? 8.594 -3.521 14.058 1.00 87.12 450 GLN A N 1
ATOM 3501 C CA . GLN A 1 450 ? 9.362 -4.775 14.096 1.00 87.12 450 GLN A CA 1
ATOM 3502 C C . GLN A 1 450 ? 9.133 -5.651 12.857 1.00 87.12 450 GLN A C 1
ATOM 3504 O O . GLN A 1 450 ? 10.082 -6.243 12.340 1.00 87.12 450 GLN A O 1
ATOM 3509 N N . TRP A 1 451 ? 7.890 -5.755 12.383 1.00 91.56 451 TRP A N 1
ATOM 3510 C CA . TRP A 1 451 ? 7.557 -6.529 11.188 1.00 91.56 451 TRP A CA 1
ATOM 3511 C C . TRP A 1 451 ? 8.075 -5.885 9.905 1.00 91.56 451 TRP A C 1
ATOM 3513 O O . TRP A 1 451 ? 8.583 -6.607 9.051 1.00 91.56 451 TRP A O 1
ATOM 3523 N N . GLU A 1 452 ? 8.016 -4.559 9.798 1.00 85.50 452 GLU A N 1
ATOM 3524 C CA . GLU A 1 452 ? 8.607 -3.807 8.686 1.00 85.50 452 GLU A CA 1
ATOM 3525 C C . GLU A 1 452 ? 10.136 -3.965 8.667 1.00 85.50 452 GLU A C 1
ATOM 3527 O O . GLU A 1 452 ? 10.706 -4.321 7.641 1.00 85.50 452 GLU A O 1
ATOM 3532 N N . GLU A 1 453 ? 10.817 -3.820 9.812 1.00 84.56 453 GLU A N 1
ATOM 3533 C CA . GLU A 1 453 ? 12.273 -4.014 9.914 1.00 84.56 453 GLU A CA 1
ATOM 3534 C C . GLU A 1 453 ? 12.682 -5.455 9.549 1.00 84.56 453 GLU A C 1
ATOM 3536 O O . GLU A 1 453 ? 13.652 -5.669 8.814 1.00 84.56 453 GLU A O 1
ATOM 3541 N N . ARG A 1 454 ? 11.920 -6.457 10.009 1.00 89.12 454 ARG A N 1
ATOM 3542 C CA . ARG A 1 454 ? 12.131 -7.867 9.645 1.00 89.12 454 ARG A CA 1
ATOM 3543 C C . ARG A 1 454 ? 11.863 -8.096 8.153 1.00 89.12 454 ARG A C 1
ATOM 3545 O O . ARG A 1 454 ? 12.620 -8.818 7.512 1.00 89.12 454 ARG A O 1
ATOM 3552 N N . GLY A 1 455 ? 10.829 -7.465 7.600 1.00 86.31 455 GLY A N 1
ATOM 3553 C CA . GLY A 1 455 ? 10.507 -7.471 6.176 1.00 86.31 455 GLY A CA 1
ATOM 3554 C C . GLY A 1 455 ? 11.640 -6.914 5.326 1.00 86.31 455 GLY A C 1
ATOM 3555 O O . GLY A 1 455 ? 12.107 -7.601 4.424 1.00 86.31 455 GLY A O 1
ATOM 3556 N N . SER A 1 456 ? 12.159 -5.736 5.668 1.00 80.62 456 SER A N 1
ATOM 3557 C CA . SER A 1 456 ? 13.314 -5.125 5.001 1.00 80.62 456 SER A CA 1
ATOM 3558 C C . SER A 1 456 ? 14.548 -6.029 5.041 1.00 80.62 456 SER A C 1
ATOM 3560 O O . SER A 1 456 ? 15.220 -6.209 4.026 1.00 80.62 456 SER A O 1
ATOM 3562 N N . ALA A 1 457 ? 14.819 -6.676 6.180 1.00 83.62 457 ALA A N 1
ATOM 3563 C CA . ALA A 1 457 ? 15.922 -7.629 6.293 1.00 83.62 457 ALA A CA 1
ATOM 3564 C C . ALA A 1 457 ? 15.735 -8.874 5.404 1.00 83.62 457 ALA A C 1
ATOM 3566 O O . ALA A 1 457 ? 16.707 -9.378 4.840 1.00 83.62 457 ALA A O 1
ATOM 3567 N N . GLU A 1 458 ? 14.507 -9.379 5.258 1.00 85.25 458 GLU A N 1
ATOM 3568 C CA . GLU A 1 458 ? 14.192 -10.464 4.321 1.00 85.25 458 GLU A CA 1
ATOM 3569 C C . GLU A 1 458 ? 14.243 -10.000 2.859 1.00 85.25 458 GLU A C 1
ATOM 3571 O O . GLU A 1 458 ? 14.700 -10.755 2.001 1.00 85.25 458 GLU A O 1
ATOM 3576 N N . LEU A 1 459 ? 13.819 -8.766 2.562 1.00 82.25 459 LEU A N 1
ATOM 3577 C CA . LEU A 1 459 ? 13.852 -8.205 1.212 1.00 82.25 459 LEU A CA 1
ATOM 3578 C C . LEU A 1 459 ? 15.280 -8.061 0.685 1.00 82.25 459 LEU A C 1
ATOM 3580 O O . LEU A 1 459 ? 15.531 -8.332 -0.491 1.00 82.25 459 LEU A O 1
ATOM 3584 N N . ALA A 1 460 ? 16.215 -7.713 1.569 1.00 82.06 460 ALA A N 1
ATOM 3585 C CA . ALA A 1 460 ? 17.636 -7.620 1.263 1.00 82.06 460 ALA A CA 1
ATOM 3586 C C . ALA A 1 460 ? 18.278 -8.984 0.940 1.00 82.06 460 ALA A C 1
ATOM 3588 O O . ALA A 1 460 ? 19.376 -9.041 0.380 1.00 82.06 460 ALA A O 1
ATOM 3589 N N . LYS A 1 461 ? 17.624 -10.109 1.268 1.00 84.44 461 LYS A N 1
ATOM 3590 C CA . LYS A 1 461 ? 18.173 -11.434 0.966 1.00 84.44 461 LYS A CA 1
ATOM 3591 C C . LYS A 1 461 ? 18.120 -11.723 -0.526 1.00 84.44 461 LYS A C 1
ATOM 3593 O O . LYS A 1 461 ? 17.122 -11.491 -1.209 1.00 84.44 461 LYS A O 1
ATOM 3598 N N . LYS A 1 462 ? 19.202 -12.327 -1.009 1.00 88.88 462 LYS A N 1
ATOM 3599 C CA . LYS A 1 462 ? 19.295 -12.895 -2.350 1.00 88.88 462 LYS A CA 1
ATOM 3600 C C . LYS A 1 462 ? 18.228 -13.975 -2.551 1.00 88.88 462 LYS A C 1
ATOM 3602 O O . LYS A 1 462 ? 18.157 -14.921 -1.769 1.00 88.88 462 LYS A O 1
ATOM 3607 N N . ILE A 1 463 ? 17.475 -13.868 -3.641 1.00 89.56 463 ILE A N 1
ATOM 3608 C CA . ILE A 1 463 ? 16.522 -14.892 -4.102 1.00 89.56 463 ILE A CA 1
ATOM 3609 C C . ILE A 1 463 ? 16.967 -15.599 -5.379 1.00 89.56 463 ILE A C 1
ATOM 3611 O O . ILE A 1 463 ? 16.500 -16.693 -5.673 1.00 89.56 463 ILE A O 1
ATOM 3615 N N . GLY A 1 464 ? 17.892 -15.000 -6.120 1.00 92.06 464 GLY A N 1
ATOM 3616 C CA . GLY A 1 464 ? 18.437 -15.572 -7.340 1.00 92.06 464 GLY A CA 1
ATOM 3617 C C . GLY A 1 464 ? 19.504 -14.661 -7.921 1.00 92.06 464 GLY A C 1
ATOM 3618 O O . GLY A 1 464 ? 20.172 -13.919 -7.199 1.00 92.06 464 GLY A O 1
ATOM 3619 N N . CYS A 1 465 ? 19.682 -14.728 -9.230 1.00 94.38 465 CYS A N 1
ATOM 3620 C CA . CYS A 1 465 ? 20.644 -13.906 -9.950 1.00 94.38 465 CYS A CA 1
ATOM 3621 C C . CYS A 1 465 ? 20.175 -13.659 -11.383 1.00 94.38 465 CYS A C 1
ATOM 3623 O O . CYS A 1 465 ? 19.343 -14.401 -11.903 1.00 94.38 465 CYS A O 1
ATOM 3625 N N . SER A 1 466 ? 20.738 -12.641 -12.028 1.00 95.81 466 SER A N 1
ATOM 3626 C CA . SER A 1 466 ? 20.657 -12.420 -13.469 1.00 95.81 466 SER A CA 1
ATOM 3627 C C . SER A 1 466 ? 22.044 -12.545 -14.088 1.00 95.81 466 SER A C 1
ATOM 3629 O O . SER A 1 466 ? 22.987 -11.906 -13.626 1.00 95.81 466 SER A O 1
ATOM 3631 N N . SER A 1 467 ? 22.185 -13.336 -15.151 1.00 95.94 467 SER A N 1
ATOM 3632 C CA . SER A 1 467 ? 23.437 -13.428 -15.915 1.00 95.94 467 SER A CA 1
ATOM 3633 C C . SER A 1 467 ? 23.623 -12.272 -16.903 1.00 95.94 467 SER A C 1
ATOM 3635 O O . SER A 1 467 ? 24.701 -12.130 -17.475 1.00 95.94 467 SER A O 1
ATOM 3637 N N . ALA A 1 468 ? 22.584 -11.461 -17.119 1.00 93.94 468 ALA A N 1
ATOM 3638 C CA . ALA A 1 468 ? 22.604 -10.279 -17.974 1.00 93.94 468 ALA A CA 1
ATOM 3639 C C . ALA A 1 468 ? 22.210 -9.021 -17.176 1.00 93.94 468 ALA A C 1
ATOM 3641 O O . ALA A 1 468 ? 21.374 -9.114 -16.273 1.00 93.94 468 ALA A O 1
ATOM 3642 N N . PRO A 1 469 ? 22.773 -7.842 -17.487 1.00 94.62 469 PRO A N 1
ATOM 3643 C CA . PRO A 1 469 ? 22.312 -6.594 -16.884 1.00 94.62 469 PRO A CA 1
ATOM 3644 C C . PRO A 1 469 ? 20.870 -6.303 -17.315 1.00 94.62 469 PRO A C 1
ATOM 3646 O O . PRO A 1 469 ? 20.540 -6.554 -18.468 1.00 94.62 469 PRO A O 1
ATOM 3649 N N . LEU A 1 470 ? 20.010 -5.782 -16.438 1.00 95.88 470 LEU A N 1
ATOM 3650 C CA . LEU A 1 470 ? 18.607 -5.471 -16.750 1.00 95.88 470 LEU A CA 1
ATOM 3651 C C . LEU A 1 470 ? 18.457 -3.979 -17.068 1.00 95.88 470 LEU A C 1
ATOM 3653 O O . LEU A 1 470 ? 18.577 -3.142 -16.175 1.00 95.88 470 LEU A O 1
ATOM 3657 N N . ASP A 1 471 ? 18.188 -3.641 -18.332 1.00 93.00 471 ASP A N 1
ATOM 3658 C CA . ASP A 1 471 ? 17.988 -2.254 -18.772 1.00 93.00 471 ASP A CA 1
ATOM 3659 C C . ASP A 1 471 ? 16.568 -1.763 -18.439 1.00 93.00 471 ASP A C 1
ATOM 3661 O O . ASP A 1 471 ? 15.619 -1.986 -19.200 1.00 93.00 471 ASP A O 1
ATOM 3665 N N . ALA A 1 472 ? 16.440 -1.110 -17.280 1.00 88.62 472 ALA A N 1
ATOM 3666 C CA . ALA A 1 472 ? 15.206 -0.522 -16.763 1.00 88.62 472 ALA A CA 1
ATOM 3667 C C . ALA A 1 472 ? 15.219 1.022 -16.789 1.00 88.62 472 ALA A C 1
ATOM 3669 O O . ALA A 1 472 ? 14.452 1.675 -16.080 1.00 88.62 472 ALA A O 1
ATOM 3670 N N . VAL A 1 473 ? 16.094 1.623 -17.605 1.00 84.56 473 VAL A N 1
ATOM 3671 C CA . VAL A 1 473 ? 16.162 3.080 -17.785 1.00 84.56 473 VAL A CA 1
ATOM 3672 C C . VAL A 1 473 ? 14.842 3.586 -18.364 1.00 84.56 473 VAL A C 1
ATOM 3674 O O . VAL A 1 473 ? 14.350 3.054 -19.365 1.00 84.56 473 VAL A O 1
ATOM 3677 N N . THR A 1 474 ? 14.285 4.651 -17.778 1.00 74.81 474 THR A N 1
ATOM 3678 C CA . THR A 1 474 ? 12.932 5.145 -18.085 1.00 74.81 474 THR A CA 1
ATOM 3679 C C . THR A 1 474 ? 12.737 5.426 -19.570 1.00 74.81 474 THR A C 1
ATOM 3681 O O . THR A 1 474 ? 11.717 5.052 -20.148 1.00 74.81 474 THR A O 1
ATOM 3684 N N . ARG A 1 475 ? 13.719 6.067 -20.212 1.00 78.69 475 ARG A N 1
ATOM 3685 C CA . ARG A 1 475 ? 13.668 6.372 -21.647 1.00 78.69 475 ARG A CA 1
ATOM 3686 C C . ARG A 1 475 ? 13.642 5.106 -22.503 1.00 78.69 475 ARG A C 1
ATOM 3688 O O . ARG A 1 475 ? 12.934 5.069 -23.504 1.00 78.69 475 ARG A O 1
ATOM 3695 N N . HIS A 1 476 ? 14.396 4.078 -22.121 1.00 89.38 476 HIS A N 1
ATOM 3696 C CA . HIS A 1 476 ? 14.531 2.859 -22.911 1.00 89.38 476 HIS A CA 1
ATOM 3697 C C . HIS A 1 476 ? 13.252 2.024 -22.857 1.00 89.38 476 HIS A C 1
ATOM 3699 O O . HIS A 1 476 ? 12.663 1.765 -23.904 1.00 89.38 476 HIS A O 1
ATOM 3705 N N . VAL A 1 477 ? 12.763 1.703 -21.652 1.00 88.19 477 VAL A N 1
ATOM 3706 C CA . VAL A 1 477 ? 11.552 0.875 -21.450 1.00 88.19 477 VAL A CA 1
ATOM 3707 C C . VAL A 1 477 ? 10.271 1.516 -21.995 1.00 88.19 477 VAL A C 1
ATOM 3709 O O . VAL A 1 477 ? 9.236 0.852 -22.077 1.00 88.19 477 VAL A O 1
ATOM 3712 N N . ARG A 1 478 ? 10.326 2.809 -22.352 1.00 89.25 478 ARG A N 1
ATOM 3713 C CA . ARG A 1 478 ? 9.206 3.592 -22.891 1.00 89.25 478 ARG A CA 1
ATOM 3714 C C . ARG A 1 478 ? 9.304 3.925 -24.381 1.00 89.25 478 ARG A C 1
ATOM 3716 O O . ARG A 1 478 ? 8.438 4.635 -24.885 1.00 89.25 478 ARG A O 1
ATOM 3723 N N . GLN A 1 479 ? 10.336 3.459 -25.080 1.00 88.38 479 GLN A N 1
ATOM 3724 C CA . GLN A 1 479 ? 10.510 3.750 -26.511 1.00 88.38 479 GLN A CA 1
ATOM 3725 C C . GLN A 1 479 ? 11.064 2.592 -27.332 1.00 88.38 479 GLN A C 1
ATOM 3727 O O . GLN A 1 479 ? 10.897 2.565 -28.549 1.00 88.38 479 GLN A O 1
ATOM 3732 N N . ARG A 1 480 ? 11.739 1.633 -26.705 1.00 89.94 480 ARG A N 1
ATOM 3733 C CA . ARG A 1 480 ? 12.338 0.504 -27.410 1.00 89.94 480 ARG A CA 1
ATOM 3734 C C . ARG A 1 480 ? 12.197 -0.772 -26.604 1.00 89.94 480 ARG A C 1
ATOM 3736 O O . ARG A 1 480 ? 11.894 -0.748 -25.416 1.00 89.94 480 ARG A O 1
ATOM 3743 N N . GLU A 1 481 ? 12.459 -1.890 -27.264 1.00 94.94 481 GLU A N 1
ATOM 3744 C CA . GLU A 1 481 ? 12.601 -3.167 -26.579 1.00 94.94 481 GLU A CA 1
ATOM 3745 C C . GLU A 1 481 ? 13.790 -3.116 -25.614 1.00 94.94 481 GLU A C 1
ATOM 3747 O O . GLU A 1 481 ? 14.905 -2.758 -26.007 1.00 94.94 481 GLU A O 1
ATOM 3752 N N . THR A 1 482 ? 13.565 -3.514 -24.364 1.00 96.44 482 THR A N 1
ATOM 3753 C CA . THR A 1 482 ? 14.638 -3.784 -23.407 1.00 96.44 482 THR A CA 1
ATOM 3754 C C . THR A 1 482 ? 14.513 -5.199 -22.877 1.00 96.44 482 THR A C 1
ATOM 3756 O O . THR A 1 482 ? 13.436 -5.800 -22.858 1.00 96.44 482 THR A O 1
ATOM 3759 N N . ASN A 1 483 ? 15.628 -5.752 -22.415 1.00 96.75 483 ASN A N 1
ATOM 3760 C CA . ASN A 1 483 ? 15.597 -7.073 -21.818 1.00 96.75 483 ASN A CA 1
ATOM 3761 C C . ASN A 1 483 ? 14.867 -7.091 -20.461 1.00 96.75 483 ASN A C 1
ATOM 3763 O O . ASN A 1 483 ? 14.242 -8.099 -20.145 1.00 96.75 483 ASN A O 1
ATOM 3767 N N . ALA A 1 484 ? 14.865 -5.990 -19.698 1.00 96.44 484 ALA A N 1
ATOM 3768 C CA . ALA A 1 484 ? 14.022 -5.865 -18.506 1.00 96.44 484 ALA A CA 1
ATOM 3769 C C . ALA A 1 484 ? 12.524 -5.878 -18.870 1.00 96.44 484 ALA A C 1
ATOM 3771 O O . ALA A 1 484 ? 11.746 -6.577 -18.224 1.00 96.44 484 ALA A O 1
ATOM 3772 N N . GLY A 1 485 ? 12.130 -5.181 -19.945 1.00 96.81 485 GLY A N 1
ATOM 3773 C CA . GLY A 1 485 ? 10.773 -5.221 -20.499 1.00 96.81 485 GLY A CA 1
ATOM 3774 C C . GLY A 1 485 ? 10.327 -6.633 -20.866 1.00 96.81 485 GLY A C 1
ATOM 3775 O O . GLY A 1 485 ? 9.258 -7.079 -20.443 1.00 96.81 485 GLY A O 1
ATOM 3776 N N . ASN A 1 486 ? 11.188 -7.365 -21.575 1.00 97.81 486 ASN A N 1
ATOM 3777 C CA . ASN A 1 486 ? 10.933 -8.757 -21.943 1.00 97.81 486 ASN A CA 1
ATOM 3778 C C . ASN A 1 486 ? 10.823 -9.665 -20.714 1.00 97.81 486 ASN A C 1
ATOM 3780 O O . ASN A 1 486 ? 9.892 -10.461 -20.639 1.00 97.81 486 ASN A O 1
ATOM 3784 N N . PHE A 1 487 ? 11.726 -9.520 -19.737 1.00 97.56 487 PHE A N 1
ATOM 3785 C CA . PHE A 1 487 ? 11.688 -10.287 -18.490 1.00 97.56 487 PHE A CA 1
ATOM 3786 C C . PHE A 1 487 ? 10.351 -10.129 -17.760 1.00 97.56 487 PHE A C 1
ATOM 3788 O O . PHE A 1 487 ? 9.723 -11.128 -17.414 1.00 97.56 487 PHE A O 1
ATOM 3795 N N . VAL A 1 488 ? 9.903 -8.886 -17.559 1.00 97.38 488 VAL A N 1
ATOM 3796 C CA . VAL A 1 488 ? 8.654 -8.598 -16.843 1.00 97.38 488 VAL A CA 1
ATOM 3797 C C . VAL A 1 488 ? 7.451 -9.175 -17.592 1.00 97.38 488 VAL A C 1
ATOM 3799 O O . VAL A 1 488 ? 6.616 -9.852 -16.990 1.00 97.38 488 VAL A O 1
ATOM 3802 N N . ALA A 1 489 ? 7.372 -8.968 -18.909 1.00 97.88 489 ALA A N 1
ATOM 3803 C CA . ALA A 1 489 ? 6.275 -9.497 -19.714 1.00 97.88 489 ALA A CA 1
ATOM 3804 C C . ALA A 1 489 ? 6.268 -11.040 -19.753 1.00 97.88 489 ALA A C 1
ATOM 3806 O O . ALA A 1 489 ? 5.203 -11.654 -19.649 1.00 97.88 489 ALA A O 1
ATOM 3807 N N . ASP A 1 490 ? 7.440 -11.677 -19.843 1.00 97.75 490 ASP A N 1
ATOM 3808 C CA . ASP A 1 490 ? 7.573 -13.138 -19.826 1.00 97.75 490 ASP A CA 1
ATOM 3809 C C . ASP A 1 490 ? 7.170 -13.728 -18.476 1.00 97.75 490 ASP A C 1
ATOM 3811 O O . ASP A 1 490 ? 6.432 -14.714 -18.436 1.00 97.75 490 ASP A O 1
ATOM 3815 N N . ALA A 1 491 ? 7.606 -13.118 -17.372 1.00 97.00 491 ALA A N 1
ATOM 3816 C CA . ALA A 1 491 ? 7.239 -13.537 -16.025 1.00 97.00 491 ALA A CA 1
ATOM 3817 C C . ALA A 1 491 ? 5.713 -13.535 -15.841 1.00 97.00 491 ALA A C 1
ATOM 3819 O O . ALA A 1 491 ? 5.135 -14.540 -15.417 1.00 97.00 491 ALA A O 1
ATOM 3820 N N . VAL A 1 492 ? 5.048 -12.447 -16.248 1.00 96.88 492 VAL A N 1
ATOM 3821 C CA . VAL A 1 492 ? 3.585 -12.311 -16.183 1.00 96.88 492 VAL A CA 1
ATOM 3822 C C . VAL A 1 492 ? 2.884 -13.358 -17.053 1.00 96.88 492 VAL A C 1
ATOM 3824 O O . VAL A 1 492 ? 2.002 -14.074 -16.571 1.00 96.88 492 VAL A O 1
ATOM 3827 N N . LYS A 1 493 ? 3.296 -13.500 -18.320 1.00 96.81 493 LYS A N 1
ATOM 3828 C CA . LYS A 1 493 ? 2.724 -14.487 -19.250 1.00 96.81 493 LYS A CA 1
ATOM 3829 C C . LYS A 1 493 ? 2.852 -15.915 -18.709 1.00 96.81 493 LYS A C 1
ATOM 3831 O O . LYS A 1 493 ? 1.887 -16.679 -18.753 1.00 96.81 493 LYS A O 1
ATOM 3836 N N . ASN A 1 494 ? 4.027 -16.272 -18.190 1.00 94.62 494 ASN A N 1
ATOM 3837 C CA . ASN A 1 494 ? 4.329 -17.620 -17.712 1.00 94.62 494 ASN A CA 1
ATOM 3838 C C . ASN A 1 494 ? 3.561 -17.962 -16.431 1.00 94.62 494 ASN A C 1
ATOM 3840 O O . ASN A 1 494 ? 2.951 -19.032 -16.367 1.00 94.62 494 ASN A O 1
ATOM 3844 N N . MET A 1 495 ? 3.530 -17.054 -15.447 1.00 91.25 495 MET A N 1
ATOM 3845 C CA . MET A 1 495 ? 2.800 -17.271 -14.193 1.00 91.25 495 MET A CA 1
ATOM 3846 C C . MET A 1 495 ? 1.300 -17.473 -14.447 1.00 91.25 495 MET A C 1
ATOM 3848 O O . MET A 1 495 ? 0.691 -18.395 -13.903 1.00 91.25 495 MET A O 1
ATOM 3852 N N . HIS A 1 496 ? 0.707 -16.655 -15.321 1.00 89.44 496 HIS A N 1
ATOM 3853 C CA . HIS A 1 496 ? -0.732 -16.693 -15.594 1.00 89.44 496 HIS A CA 1
ATOM 3854 C C . HIS A 1 496 ? -1.151 -17.631 -16.729 1.00 89.44 496 HIS A C 1
ATOM 3856 O O . HIS A 1 496 ? -2.351 -17.831 -16.935 1.00 89.44 496 HIS A O 1
ATOM 3862 N N . ARG A 1 497 ? -0.191 -18.231 -17.444 1.00 93.12 497 ARG A N 1
ATOM 3863 C CA . ARG A 1 497 ? -0.421 -19.150 -18.572 1.00 93.12 497 ARG A CA 1
ATOM 3864 C C . ARG A 1 497 ? -1.345 -18.554 -19.644 1.00 93.12 497 ARG A C 1
ATOM 3866 O O . ARG A 1 497 ? -2.224 -19.243 -20.166 1.00 93.12 497 ARG A O 1
ATOM 3873 N N . THR A 1 498 ? -1.166 -17.271 -19.955 1.00 95.38 498 THR A N 1
ATOM 3874 C CA . THR A 1 498 ? -1.880 -16.582 -21.042 1.00 95.38 498 THR A CA 1
ATOM 3875 C C . THR A 1 498 ? -1.109 -16.676 -22.358 1.00 95.38 498 THR A C 1
ATOM 3877 O O . THR A 1 498 ? 0.090 -16.961 -22.385 1.00 95.38 498 THR A O 1
ATOM 3880 N N . GLN A 1 499 ? -1.794 -16.457 -23.482 1.00 97.12 499 GLN A N 1
ATOM 3881 C CA . GLN A 1 499 ? -1.143 -16.433 -24.796 1.00 97.12 499 GLN A CA 1
ATOM 3882 C C . GLN A 1 499 ? -0.294 -15.177 -24.981 1.00 97.12 499 GLN A C 1
ATOM 3884 O O . GLN A 1 499 ? 0.773 -15.252 -25.587 1.00 97.12 499 GLN A O 1
ATOM 3889 N N . VAL A 1 500 ? -0.760 -14.047 -24.448 1.00 98.00 500 VAL A N 1
ATOM 3890 C CA . VAL A 1 500 ? -0.105 -12.742 -24.542 1.00 98.00 500 VAL A CA 1
ATOM 3891 C C . VAL A 1 500 ? -0.003 -12.119 -23.150 1.00 98.00 500 VAL A C 1
ATOM 3893 O O . VAL A 1 500 ? -0.903 -12.285 -22.322 1.00 98.00 500 VAL A O 1
ATOM 3896 N N . ALA A 1 501 ? 1.073 -11.376 -22.900 1.00 98.06 501 ALA A N 1
ATOM 3897 C CA . ALA A 1 501 ? 1.124 -10.383 -21.832 1.00 98.06 501 ALA A CA 1
ATOM 3898 C C . ALA A 1 501 ? 1.513 -9.017 -22.402 1.00 98.06 501 ALA A C 1
ATOM 3900 O O . ALA A 1 501 ? 2.381 -8.937 -23.273 1.00 98.06 501 ALA A O 1
ATOM 3901 N N . LEU A 1 502 ? 0.864 -7.960 -21.918 1.00 97.81 502 LEU A N 1
ATOM 3902 C CA . LEU A 1 502 ? 1.133 -6.573 -22.288 1.00 97.81 502 LEU A CA 1
ATOM 3903 C C . LEU A 1 502 ? 1.489 -5.801 -21.023 1.00 97.81 502 LEU A C 1
ATOM 3905 O O . LEU A 1 502 ? 0.665 -5.708 -20.115 1.00 97.81 502 LEU A O 1
ATOM 3909 N N . ILE A 1 503 ? 2.692 -5.230 -20.978 1.00 97.19 503 ILE A N 1
ATOM 3910 C CA . ILE A 1 503 ? 3.173 -4.450 -19.836 1.00 97.19 503 ILE A CA 1
ATOM 3911 C C . ILE A 1 503 ? 3.638 -3.084 -20.316 1.00 97.19 503 ILE A C 1
ATOM 3913 O O . ILE A 1 503 ? 4.573 -2.967 -21.102 1.00 97.19 503 ILE A O 1
ATOM 3917 N N . ASN A 1 504 ? 3.000 -2.021 -19.848 1.00 93.62 504 ASN A N 1
ATOM 3918 C CA . ASN A 1 504 ? 3.404 -0.669 -20.203 1.00 93.62 504 ASN A CA 1
ATOM 3919 C C . ASN A 1 504 ? 4.732 -0.283 -19.516 1.00 93.62 504 ASN A C 1
ATOM 3921 O O . ASN A 1 504 ? 4.968 -0.631 -18.362 1.00 93.62 504 ASN A O 1
ATOM 3925 N N . GLY A 1 505 ? 5.595 0.486 -20.180 1.00 86.75 505 GLY A N 1
ATOM 3926 C CA . GLY A 1 505 ? 6.915 0.873 -19.667 1.00 86.75 505 GLY A CA 1
ATOM 3927 C C . GLY A 1 505 ? 6.876 1.701 -18.378 1.00 86.75 505 GLY A C 1
ATOM 3928 O O . GLY A 1 505 ? 7.858 1.765 -17.653 1.00 86.75 505 GLY A O 1
ATOM 3929 N N . GLY A 1 506 ? 5.740 2.323 -18.048 1.00 80.19 506 GLY A N 1
ATOM 3930 C CA . GLY A 1 506 ? 5.526 3.017 -16.774 1.00 80.19 506 GLY A CA 1
ATOM 3931 C C . GLY A 1 506 ? 5.471 2.088 -15.559 1.00 80.19 506 GLY A C 1
ATOM 3932 O O . GLY A 1 506 ? 5.773 2.537 -14.454 1.00 80.19 506 GLY A O 1
ATOM 3933 N N . THR A 1 507 ? 5.131 0.814 -15.775 1.00 85.56 507 THR A N 1
ATOM 3934 C CA . THR A 1 507 ? 5.106 -0.248 -14.757 1.00 85.56 507 THR A CA 1
ATOM 3935 C C . THR A 1 507 ? 6.508 -0.661 -14.313 1.00 85.56 507 THR A C 1
ATOM 3937 O O . THR A 1 507 ? 6.668 -1.122 -13.183 1.00 85.56 507 THR A O 1
ATOM 3940 N N . ILE A 1 508 ? 7.511 -0.465 -15.176 1.00 90.19 508 ILE A N 1
ATOM 3941 C CA . ILE A 1 508 ? 8.907 -0.847 -14.952 1.00 90.19 508 ILE A CA 1
ATOM 3942 C C . ILE A 1 508 ? 9.680 0.369 -14.430 1.00 90.19 508 ILE A C 1
ATOM 3944 O O . ILE A 1 508 ? 9.661 1.437 -15.045 1.00 90.19 508 ILE A O 1
ATOM 3948 N N . ARG A 1 509 ? 10.317 0.224 -13.266 1.00 84.56 509 ARG A N 1
ATOM 3949 C CA . ARG A 1 509 ? 10.970 1.304 -12.505 1.00 84.56 509 ARG A CA 1
ATOM 3950 C C . ARG A 1 509 ? 12.455 1.004 -12.251 1.00 84.56 509 ARG A C 1
ATOM 3952 O O . ARG A 1 509 ? 13.043 0.153 -12.907 1.00 84.56 509 ARG A O 1
ATOM 3959 N N . GLY A 1 510 ? 13.072 1.782 -11.363 1.00 73.88 510 GLY A N 1
ATOM 3960 C CA . GLY A 1 510 ? 14.506 1.765 -11.055 1.00 73.88 510 GLY A CA 1
ATOM 3961 C C . GLY A 1 510 ? 15.309 2.844 -11.786 1.00 73.88 510 GLY A C 1
ATOM 3962 O O . GLY A 1 510 ? 16.290 3.332 -11.241 1.00 73.88 510 GLY A O 1
ATOM 3963 N N . ASP A 1 511 ? 14.879 3.247 -12.990 1.00 79.94 511 ASP A N 1
ATOM 3964 C CA . ASP A 1 511 ? 15.520 4.282 -13.827 1.00 79.94 511 ASP A CA 1
ATOM 3965 C C . ASP A 1 511 ? 17.041 4.113 -13.998 1.00 79.94 511 ASP A C 1
ATOM 3967 O O . ASP A 1 511 ? 17.811 5.068 -14.078 1.00 79.94 511 ASP A O 1
ATOM 3971 N N . LYS A 1 512 ? 17.485 2.858 -14.033 1.00 77.25 512 LYS A N 1
ATOM 3972 C CA . LYS A 1 512 ? 18.894 2.483 -14.110 1.00 77.25 512 LYS A CA 1
ATOM 3973 C C . LYS A 1 512 ? 19.047 1.150 -14.824 1.00 77.25 512 LYS A C 1
ATOM 3975 O O . LYS A 1 512 ? 18.083 0.406 -15.014 1.00 77.25 512 LYS A O 1
ATOM 3980 N N . VAL A 1 513 ? 20.282 0.832 -15.189 1.00 87.12 513 VAL A N 1
ATOM 3981 C CA . VAL A 1 513 ? 20.646 -0.523 -15.601 1.00 87.12 513 VAL A CA 1
ATOM 3982 C C . VAL A 1 513 ? 21.058 -1.293 -14.351 1.00 87.12 513 VAL A C 1
ATOM 3984 O O . VAL A 1 513 ? 22.064 -0.966 -13.722 1.00 87.12 513 VAL A O 1
ATOM 3987 N N . PHE A 1 514 ? 20.291 -2.314 -13.976 1.00 86.38 514 PHE A N 1
ATOM 3988 C CA . PHE A 1 514 ? 20.691 -3.209 -12.893 1.00 86.38 514 PHE A CA 1
ATOM 3989 C C . PHE A 1 514 ? 21.822 -4.101 -13.395 1.00 86.38 514 PHE A C 1
ATOM 3991 O O . PHE A 1 514 ? 21.680 -4.764 -14.423 1.00 86.38 514 PHE A O 1
ATOM 3998 N N . ALA A 1 515 ? 22.954 -4.107 -12.697 1.00 89.44 515 ALA A N 1
ATOM 3999 C CA . ALA A 1 515 ? 24.091 -4.928 -13.087 1.00 89.44 515 ALA A CA 1
ATOM 4000 C C . ALA A 1 515 ? 23.725 -6.422 -13.082 1.00 89.44 515 ALA A C 1
ATOM 4002 O O . ALA A 1 515 ? 22.875 -6.869 -12.310 1.00 89.44 515 ALA A O 1
ATOM 4003 N N . ALA A 1 516 ? 24.393 -7.205 -13.932 1.00 93.25 516 ALA A N 1
ATOM 4004 C CA . ALA A 1 516 ? 24.342 -8.657 -13.814 1.00 93.25 516 ALA A CA 1
ATOM 4005 C C . ALA A 1 516 ? 24.887 -9.079 -12.440 1.00 93.25 516 ALA A C 1
ATOM 4007 O O . ALA A 1 516 ? 25.834 -8.478 -11.930 1.00 93.25 516 ALA A O 1
ATOM 4008 N N . GLY A 1 517 ? 24.314 -10.128 -11.858 1.00 92.88 517 GLY A N 1
ATOM 4009 C CA . GLY A 1 517 ? 24.684 -10.608 -10.534 1.00 92.88 517 GLY A CA 1
ATOM 4010 C C . GLY A 1 517 ? 23.475 -10.952 -9.683 1.00 92.88 517 GLY A C 1
ATOM 4011 O O . GLY A 1 517 ? 22.445 -11.398 -10.187 1.00 92.88 517 GLY A O 1
ATOM 4012 N N . ASP A 1 518 ? 23.631 -10.793 -8.377 1.00 93.38 518 ASP A N 1
ATOM 4013 C CA . ASP A 1 518 ? 22.653 -11.235 -7.393 1.00 93.38 518 ASP A CA 1
ATOM 4014 C C . ASP A 1 518 ? 21.395 -10.365 -7.417 1.00 93.38 518 ASP A C 1
ATOM 4016 O O . ASP A 1 518 ? 21.464 -9.139 -7.424 1.00 93.38 518 ASP A O 1
ATOM 4020 N N . LEU A 1 519 ? 20.238 -11.025 -7.403 1.00 92.19 519 LEU A N 1
ATOM 4021 C CA . LEU A 1 519 ? 18.938 -10.381 -7.288 1.00 92.19 519 LEU A CA 1
ATOM 4022 C C . LEU A 1 519 ? 18.377 -10.663 -5.897 1.00 92.19 519 LEU A C 1
ATOM 4024 O O . LEU A 1 519 ? 18.132 -11.819 -5.534 1.00 92.19 519 LEU A O 1
ATOM 4028 N N . SER A 1 520 ? 18.187 -9.602 -5.119 1.00 90.56 520 SER A N 1
ATOM 4029 C CA . SER A 1 520 ? 17.407 -9.622 -3.884 1.00 90.56 520 SER A CA 1
ATOM 4030 C C . SER A 1 520 ? 15.928 -9.373 -4.184 1.00 90.56 520 SER A C 1
ATOM 4032 O O . SER A 1 520 ? 15.576 -8.927 -5.282 1.00 90.56 520 SER A O 1
ATOM 4034 N N . LYS A 1 521 ? 15.041 -9.652 -3.219 1.00 85.81 521 LYS A N 1
ATOM 4035 C CA . LYS A 1 521 ? 13.629 -9.268 -3.382 1.00 85.81 521 LYS A CA 1
ATOM 4036 C C . LYS A 1 521 ? 13.490 -7.753 -3.491 1.00 85.81 521 LYS A C 1
ATOM 4038 O O . LYS A 1 521 ? 12.681 -7.296 -4.279 1.00 85.81 521 LYS A O 1
ATOM 4043 N N . GLU A 1 522 ? 14.312 -6.993 -2.774 1.00 82.75 522 GLU A N 1
ATOM 4044 C CA . GLU A 1 522 ? 14.382 -5.532 -2.875 1.00 82.75 522 GLU A CA 1
ATOM 4045 C C . GLU A 1 522 ? 14.646 -5.064 -4.313 1.00 82.75 522 GLU A C 1
ATOM 4047 O O . GLU A 1 522 ? 13.875 -4.266 -4.835 1.00 82.75 522 GLU A O 1
ATOM 4052 N N . ILE A 1 523 ? 15.656 -5.622 -4.993 1.00 86.38 523 ILE A N 1
ATOM 4053 C CA . ILE A 1 523 ? 15.970 -5.278 -6.392 1.00 86.38 523 ILE A CA 1
ATOM 4054 C C . ILE A 1 523 ? 14.794 -5.607 -7.323 1.00 86.38 523 ILE A C 1
ATOM 4056 O O . ILE A 1 523 ? 14.468 -4.840 -8.228 1.00 86.38 523 ILE A O 1
ATOM 4060 N N . VAL A 1 524 ? 14.141 -6.752 -7.113 1.00 89.12 524 VAL A N 1
ATOM 4061 C CA . VAL A 1 524 ? 13.000 -7.168 -7.940 1.00 89.12 524 VAL A CA 1
ATOM 4062 C C . VAL A 1 524 ? 11.757 -6.312 -7.666 1.00 89.12 524 VAL A C 1
ATOM 4064 O O . VAL A 1 524 ? 11.040 -5.968 -8.604 1.00 89.12 524 VAL A O 1
ATOM 4067 N N . THR A 1 525 ? 11.530 -5.898 -6.419 1.00 83.94 525 THR A N 1
ATOM 4068 C CA . THR A 1 525 ? 10.492 -4.923 -6.060 1.00 83.94 525 THR A CA 1
ATOM 4069 C C . THR A 1 525 ? 10.822 -3.535 -6.608 1.00 83.94 525 THR A C 1
ATOM 4071 O O . THR A 1 525 ? 9.923 -2.824 -7.032 1.00 83.94 525 THR A O 1
ATOM 4074 N N . GLU A 1 526 ? 12.093 -3.136 -6.686 1.00 83.31 526 GLU A N 1
ATOM 4075 C CA . GLU A 1 526 ? 12.483 -1.856 -7.292 1.00 83.31 526 GLU A CA 1
ATOM 4076 C C . GLU A 1 526 ? 12.114 -1.795 -8.785 1.00 83.31 526 GLU A C 1
ATOM 4078 O O . GLU A 1 526 ? 11.712 -0.741 -9.280 1.00 83.31 526 GLU A O 1
ATOM 4083 N N . LEU A 1 527 ? 12.180 -2.926 -9.500 1.00 86.88 527 LEU A N 1
ATOM 4084 C CA . LEU A 1 527 ? 11.708 -3.025 -10.887 1.00 86.88 527 LEU A CA 1
ATOM 4085 C C . LEU A 1 527 ? 10.194 -2.808 -11.008 1.00 86.88 527 LEU A C 1
ATOM 4087 O O . LEU A 1 527 ? 9.747 -2.279 -12.026 1.00 86.88 527 LEU A O 1
ATOM 4091 N N . HIS A 1 528 ? 9.411 -3.188 -9.997 1.00 85.06 528 HIS A N 1
ATOM 4092 C CA . HIS A 1 528 ? 7.970 -2.953 -9.944 1.00 85.06 528 HIS A CA 1
ATOM 4093 C C . HIS A 1 528 ? 7.495 -2.645 -8.511 1.00 85.06 528 HIS A C 1
ATOM 4095 O O . HIS A 1 528 ? 7.055 -3.546 -7.795 1.00 85.06 528 HIS A O 1
ATOM 4101 N N . PRO A 1 529 ? 7.551 -1.370 -8.086 1.00 70.06 529 PRO A N 1
ATOM 4102 C CA . PRO A 1 529 ? 7.233 -0.975 -6.715 1.00 70.06 529 PRO A CA 1
ATOM 4103 C C . PRO A 1 529 ? 5.728 -0.799 -6.488 1.00 70.06 529 PRO A C 1
ATOM 4105 O O . PRO A 1 529 ? 5.304 -0.418 -5.399 1.00 70.06 529 PRO A O 1
ATOM 4108 N N . PHE A 1 530 ? 4.915 -0.998 -7.525 1.00 66.25 530 PHE A N 1
ATOM 4109 C CA . PHE A 1 530 ? 3.475 -0.809 -7.448 1.00 66.25 530 PHE A CA 1
ATOM 4110 C C . PHE A 1 530 ? 2.806 -2.115 -7.009 1.00 66.25 530 PHE A C 1
ATOM 4112 O O . PHE A 1 530 ? 3.236 -3.202 -7.373 1.00 66.25 530 PHE A O 1
ATOM 4119 N N . GLY A 1 531 ? 1.725 -2.018 -6.239 1.00 65.75 531 GLY A N 1
ATOM 4120 C CA . GLY A 1 531 ? 0.911 -3.175 -5.853 1.00 65.75 531 GLY A CA 1
ATOM 4121 C C . GLY A 1 531 ? -0.068 -3.622 -6.943 1.00 65.75 531 GLY A C 1
ATOM 4122 O O . GLY A 1 531 ? -1.104 -4.183 -6.611 1.00 65.75 531 GLY A O 1
ATOM 4123 N N . ASN A 1 532 ? 0.203 -3.315 -8.218 1.00 78.19 532 ASN A N 1
ATOM 4124 C CA . ASN A 1 532 ? -0.752 -3.521 -9.306 1.00 78.19 532 ASN A CA 1
ATOM 4125 C C . ASN A 1 532 ? -1.024 -5.014 -9.508 1.00 78.19 532 ASN A C 1
ATOM 4127 O O . ASN A 1 532 ? -0.096 -5.820 -9.656 1.00 78.19 532 ASN A O 1
ATOM 4131 N N . GLY A 1 533 ? -2.304 -5.366 -9.577 1.00 85.38 533 GLY A N 1
ATOM 4132 C CA . GLY A 1 533 ? -2.739 -6.717 -9.889 1.00 85.38 533 GLY A CA 1
ATOM 4133 C C . GLY A 1 533 ? -2.650 -7.010 -11.388 1.00 85.38 533 GLY A C 1
ATOM 4134 O O . GLY A 1 533 ? -2.918 -6.150 -12.227 1.00 85.38 533 GLY A O 1
ATOM 4135 N N . ILE A 1 534 ? -2.309 -8.243 -11.758 1.00 92.25 534 ILE A N 1
ATOM 4136 C CA . ILE A 1 534 ? -2.446 -8.727 -13.133 1.00 92.25 534 ILE A CA 1
ATOM 4137 C C . ILE A 1 534 ? -3.872 -9.208 -13.368 1.00 92.25 534 ILE A C 1
ATOM 4139 O O . ILE A 1 534 ? -4.303 -10.209 -12.793 1.00 92.25 534 ILE A O 1
ATOM 4143 N N . VAL A 1 535 ? -4.566 -8.551 -14.292 1.00 93.75 535 VAL A N 1
ATOM 4144 C CA . VAL A 1 535 ? -5.871 -8.961 -14.804 1.00 93.75 535 VAL A CA 1
ATOM 4145 C C . VAL A 1 535 ? -5.700 -9.766 -16.088 1.00 93.75 535 VAL A C 1
ATOM 4147 O O . VAL A 1 535 ? -4.816 -9.519 -16.909 1.00 93.75 535 VAL A O 1
ATOM 4150 N N . LYS A 1 536 ? -6.576 -10.749 -16.273 1.00 95.12 536 LYS A N 1
ATOM 4151 C CA . LYS A 1 536 ? -6.633 -11.619 -17.443 1.00 95.12 536 LYS A CA 1
ATOM 4152 C C . LYS A 1 536 ? -7.926 -11.350 -18.204 1.00 95.12 536 LYS A C 1
ATOM 4154 O O . LYS A 1 536 ? -9.005 -11.439 -17.622 1.00 95.12 536 LYS A O 1
ATOM 4159 N N . ILE A 1 537 ? -7.834 -11.097 -19.504 1.00 96.75 537 ILE A N 1
ATOM 4160 C CA . ILE A 1 537 ? -8.986 -10.837 -20.379 1.00 96.75 537 ILE A CA 1
ATOM 4161 C C . ILE A 1 537 ? -8.928 -11.679 -21.654 1.00 96.75 537 ILE A C 1
ATOM 4163 O O . ILE A 1 537 ? -7.878 -12.198 -22.036 1.00 96.75 537 ILE A O 1
ATOM 4167 N N . TYR A 1 538 ? -10.063 -11.782 -22.337 1.00 97.12 538 TYR A N 1
ATOM 4168 C CA . TYR A 1 538 ? -10.109 -12.124 -23.755 1.00 97.12 538 TYR A CA 1
ATOM 4169 C C . TYR A 1 538 ? -10.038 -10.843 -24.586 1.00 97.12 538 TYR A C 1
ATOM 4171 O O . TYR A 1 538 ? -10.859 -9.954 -24.381 1.00 97.12 538 TYR A O 1
ATOM 4179 N N . ALA A 1 539 ? -9.116 -10.756 -25.542 1.00 97.81 539 ALA A N 1
ATOM 4180 C CA . ALA A 1 539 ? -9.050 -9.646 -26.495 1.00 97.81 539 ALA A CA 1
ATOM 4181 C C . ALA A 1 539 ? -8.792 -10.150 -27.917 1.00 97.81 539 ALA A C 1
ATOM 4183 O O . ALA A 1 539 ? -8.110 -11.156 -28.117 1.00 97.81 539 ALA A O 1
ATOM 4184 N N . THR A 1 540 ? -9.369 -9.473 -28.902 1.00 98.00 540 THR A N 1
ATOM 4185 C CA . THR A 1 540 ? -9.163 -9.769 -30.325 1.00 98.00 540 THR A CA 1
ATOM 4186 C C . THR A 1 540 ? -7.830 -9.209 -30.828 1.00 98.00 540 THR A C 1
ATOM 4188 O O . THR A 1 540 ? -7.281 -8.270 -30.245 1.00 98.00 540 THR A O 1
ATOM 4191 N N . GLY A 1 541 ? -7.305 -9.742 -31.935 1.00 97.38 541 GLY A N 1
ATOM 4192 C CA . GLY A 1 541 ? -6.108 -9.198 -32.585 1.00 97.38 541 GLY A CA 1
ATOM 4193 C C . GLY A 1 541 ? -6.240 -7.707 -32.918 1.00 97.38 541 GLY A C 1
ATOM 4194 O O . GLY A 1 541 ? -5.303 -6.942 -32.684 1.00 97.38 541 GLY A O 1
ATOM 4195 N N . ALA A 1 542 ? -7.424 -7.275 -33.366 1.00 96.81 542 ALA A N 1
ATOM 4196 C CA . ALA A 1 542 ? -7.729 -5.872 -33.637 1.00 96.81 542 ALA A CA 1
ATOM 4197 C C . ALA A 1 542 ? -7.695 -5.004 -32.370 1.00 96.81 542 ALA A C 1
ATOM 4199 O O . ALA A 1 542 ? -7.113 -3.922 -32.383 1.00 96.81 542 ALA A O 1
ATOM 4200 N N . GLU A 1 543 ? -8.281 -5.472 -31.265 1.00 97.56 543 GLU A N 1
ATOM 4201 C CA . GLU A 1 543 ? -8.261 -4.756 -29.982 1.00 97.56 543 GLU A CA 1
ATOM 4202 C C . GLU A 1 543 ? -6.838 -4.612 -29.434 1.00 97.56 543 GLU A C 1
ATOM 4204 O O . GLU A 1 543 ? -6.459 -3.526 -29.002 1.00 97.56 543 GLU A O 1
ATOM 4209 N N . ILE A 1 544 ? -6.025 -5.672 -29.514 1.00 97.69 544 ILE A N 1
ATOM 4210 C CA . ILE A 1 544 ? -4.612 -5.638 -29.105 1.00 97.69 544 ILE A CA 1
ATOM 4211 C C . ILE A 1 544 ? -3.831 -4.643 -29.968 1.00 97.69 544 ILE A C 1
ATOM 4213 O O . ILE A 1 544 ? -3.077 -3.824 -29.444 1.00 97.69 544 ILE A O 1
ATOM 4217 N N . LYS A 1 545 ? -4.026 -4.684 -31.291 1.00 96.56 545 LYS A N 1
ATOM 4218 C CA . LYS A 1 545 ? -3.375 -3.765 -32.229 1.00 96.56 545 LYS A CA 1
ATOM 4219 C C . LYS A 1 545 ? -3.743 -2.309 -31.942 1.00 96.56 545 LYS A C 1
ATOM 4221 O O . LYS A 1 545 ? -2.848 -1.472 -31.861 1.00 96.56 545 LYS A O 1
ATOM 4226 N N . ASN A 1 546 ? -5.032 -2.023 -31.760 1.00 95.75 546 ASN A N 1
ATOM 4227 C CA . ASN A 1 546 ? -5.525 -0.680 -31.451 1.00 95.75 546 ASN A CA 1
ATOM 4228 C C . ASN A 1 546 ? -4.985 -0.185 -30.106 1.00 95.75 546 ASN A C 1
ATOM 4230 O O . ASN A 1 546 ? -4.533 0.950 -30.018 1.00 95.75 546 ASN A O 1
ATOM 4234 N N . TYR A 1 547 ? -4.949 -1.049 -29.088 1.00 96.12 547 TYR A N 1
ATOM 4235 C CA . TYR A 1 547 ? -4.383 -0.711 -27.785 1.00 96.12 547 TYR A CA 1
ATOM 4236 C C . TYR A 1 547 ? -2.900 -0.321 -27.878 1.00 96.12 547 TYR A C 1
ATOM 4238 O O . TYR A 1 547 ? -2.490 0.690 -27.311 1.00 96.12 547 TYR A O 1
ATOM 4246 N N . ILE A 1 548 ? -2.089 -1.089 -28.618 1.00 96.06 548 ILE A N 1
ATOM 4247 C CA . ILE A 1 548 ? -0.669 -0.764 -28.826 1.00 96.06 548 ILE A CA 1
ATOM 4248 C C . ILE A 1 548 ? -0.524 0.562 -29.590 1.00 96.06 548 ILE A C 1
ATOM 4250 O O . ILE A 1 548 ? 0.325 1.375 -29.229 1.00 96.06 548 ILE A O 1
ATOM 4254 N N . ASP A 1 549 ? -1.349 0.809 -30.611 1.00 95.25 549 ASP A N 1
ATOM 4255 C CA . ASP A 1 549 ? -1.317 2.057 -31.385 1.00 95.25 549 ASP A CA 1
ATOM 4256 C C . ASP A 1 549 ? -1.663 3.286 -30.528 1.00 95.25 549 ASP A C 1
ATOM 4258 O O . ASP A 1 549 ? -0.909 4.263 -30.503 1.00 95.25 549 ASP A O 1
ATOM 4262 N N . ASP A 1 550 ? -2.736 3.197 -29.739 1.00 91.81 550 ASP A N 1
ATOM 4263 C CA . ASP A 1 550 ? -3.148 4.244 -28.800 1.00 91.81 550 ASP A CA 1
ATOM 4264 C C . ASP A 1 550 ? -2.048 4.516 -27.760 1.00 91.81 550 ASP A C 1
ATOM 4266 O O . ASP A 1 550 ? -1.737 5.671 -27.444 1.00 91.81 550 ASP A O 1
ATOM 4270 N N . SER A 1 551 ? -1.389 3.464 -27.268 1.00 90.25 551 SER A N 1
ATOM 4271 C CA . SER A 1 551 ? -0.249 3.573 -26.353 1.00 90.25 551 SER A CA 1
ATOM 4272 C C . SER A 1 551 ? 0.965 4.276 -26.968 1.00 90.25 551 SER A C 1
ATOM 4274 O O . SER A 1 551 ? 1.737 4.910 -26.244 1.00 90.25 551 SER A O 1
ATOM 4276 N N . LEU A 1 552 ? 1.124 4.231 -28.295 1.00 90.88 552 LEU A N 1
ATOM 4277 C CA . LEU A 1 552 ? 2.177 4.951 -29.013 1.00 90.88 552 LEU A CA 1
ATOM 4278 C C . LEU A 1 552 ? 1.866 6.441 -29.187 1.00 90.88 552 LEU A C 1
ATOM 4280 O O . LEU A 1 552 ? 2.746 7.177 -29.629 1.00 90.88 552 LEU A O 1
ATOM 4284 N N . LYS A 1 553 ? 0.665 6.936 -28.848 1.00 84.56 553 LYS A N 1
ATOM 4285 C CA . LYS A 1 553 ? 0.269 8.350 -29.021 1.00 84.56 553 LYS A CA 1
ATOM 4286 C C . LYS A 1 553 ? 1.297 9.341 -28.470 1.00 84.56 553 LYS A C 1
ATOM 4288 O O . LYS A 1 553 ? 1.562 10.358 -29.105 1.00 84.56 553 LYS A O 1
ATOM 4293 N N . CYS A 1 554 ? 1.878 9.026 -27.319 1.00 70.38 554 CYS A N 1
ATOM 4294 C CA . CYS A 1 554 ? 2.833 9.863 -26.597 1.00 70.38 554 CYS A CA 1
ATOM 4295 C C . CYS A 1 554 ? 4.279 9.332 -26.657 1.00 70.38 554 CYS A C 1
ATOM 4297 O O . CYS A 1 554 ? 5.082 9.601 -25.764 1.00 70.38 554 CYS A O 1
ATOM 4299 N N . TYR A 1 555 ? 4.618 8.607 -27.729 1.00 83.44 555 TYR A N 1
ATOM 4300 C CA . TYR A 1 555 ? 5.967 8.094 -27.996 1.00 83.44 555 TYR A CA 1
ATOM 4301 C C . TYR A 1 555 ? 7.055 9.184 -27.904 1.00 83.44 555 TYR A C 1
ATOM 4303 O O . TYR A 1 555 ? 8.075 8.986 -27.241 1.00 83.44 555 TYR A O 1
ATOM 4311 N N . ASP A 1 556 ? 6.792 10.368 -28.469 1.00 77.38 556 ASP A N 1
ATOM 4312 C CA . ASP A 1 556 ? 7.736 11.498 -28.495 1.00 77.38 556 ASP A CA 1
ATOM 4313 C C . ASP A 1 556 ? 7.959 12.152 -27.119 1.00 77.38 556 ASP A C 1
ATOM 4315 O O . ASP A 1 556 ? 8.927 12.886 -26.929 1.00 77.38 556 ASP A O 1
ATOM 4319 N N . THR A 1 557 ? 7.071 11.908 -26.147 1.00 70.94 557 THR A N 1
ATOM 4320 C CA . THR A 1 557 ? 7.137 12.503 -24.801 1.00 70.94 557 THR A CA 1
ATOM 4321 C C . THR A 1 557 ? 7.543 11.508 -23.715 1.00 70.94 557 THR A C 1
ATOM 4323 O O . THR A 1 557 ? 7.450 11.829 -22.530 1.00 70.94 557 THR A O 1
ATOM 4326 N N . PHE A 1 558 ? 8.010 10.310 -24.093 1.00 71.19 558 PHE A N 1
ATOM 4327 C CA . PHE A 1 558 ? 8.468 9.264 -23.165 1.00 71.19 558 PHE A CA 1
ATOM 4328 C C . PHE A 1 558 ? 7.419 8.904 -22.096 1.00 71.19 558 PHE A C 1
ATOM 4330 O O . PHE A 1 558 ? 7.737 8.650 -20.925 1.00 71.19 558 PHE A O 1
ATOM 4337 N N . CYS A 1 559 ? 6.139 8.920 -22.468 1.00 68.56 559 CYS A N 1
ATOM 4338 C CA . CYS A 1 559 ? 5.059 8.576 -21.553 1.00 68.56 559 CYS A CA 1
ATOM 4339 C C . CYS A 1 559 ? 5.104 7.089 -21.170 1.00 68.56 559 CYS A C 1
ATOM 4341 O O . CYS A 1 559 ? 5.584 6.237 -21.914 1.00 68.56 559 CYS A O 1
ATOM 4343 N N . GLY A 1 560 ? 4.566 6.749 -20.000 1.00 76.62 560 GLY A N 1
ATOM 4344 C CA . GLY A 1 560 ? 4.604 5.381 -19.477 1.00 76.62 560 GLY A CA 1
ATOM 4345 C C . GLY A 1 560 ? 3.760 4.348 -20.233 1.00 76.62 560 GLY A C 1
ATOM 4346 O O . GLY A 1 560 ? 3.700 3.215 -19.770 1.00 76.62 560 GLY A O 1
ATOM 4347 N N . ASN A 1 561 ? 3.094 4.697 -21.338 1.00 85.31 561 ASN A N 1
ATOM 4348 C CA . ASN A 1 561 ? 2.107 3.831 -21.997 1.00 85.31 561 ASN A CA 1
ATOM 4349 C C . ASN A 1 561 ? 2.713 2.839 -22.999 1.00 85.31 561 ASN A C 1
ATOM 4351 O O . ASN A 1 561 ? 2.064 1.849 -23.319 1.00 85.31 561 ASN A O 1
ATOM 4355 N N . PHE A 1 562 ? 3.942 3.070 -23.468 1.00 92.06 562 PHE A N 1
ATOM 4356 C CA . PHE A 1 562 ? 4.621 2.197 -24.432 1.00 92.06 562 PHE A CA 1
ATOM 4357 C C . PHE A 1 562 ? 4.612 0.728 -23.990 1.00 92.06 562 PHE A C 1
ATOM 4359 O O . PHE A 1 562 ? 4.934 0.433 -22.841 1.00 92.06 562 PHE A O 1
ATOM 4366 N N . VAL A 1 563 ? 4.236 -0.190 -24.879 1.00 96.00 563 VAL A N 1
ATOM 4367 C CA . VAL A 1 563 ? 3.889 -1.569 -24.507 1.00 96.00 563 VAL A CA 1
ATOM 4368 C C . VAL A 1 563 ? 5.061 -2.520 -24.737 1.00 96.00 563 VAL A C 1
ATOM 4370 O O . VAL A 1 563 ? 5.491 -2.723 -25.864 1.00 96.00 563 VAL A O 1
ATOM 4373 N N . ASN A 1 564 ? 5.516 -3.170 -23.670 1.00 96.81 564 ASN A N 1
ATOM 4374 C CA . ASN A 1 564 ? 6.454 -4.288 -23.690 1.00 96.81 564 ASN A CA 1
ATOM 4375 C C . ASN A 1 564 ? 5.657 -5.607 -23.748 1.00 96.81 564 ASN A C 1
ATOM 4377 O O . ASN A 1 564 ? 4.913 -5.898 -22.802 1.00 96.81 564 ASN A O 1
ATOM 4381 N N . PRO A 1 565 ? 5.746 -6.392 -24.840 1.00 97.50 565 PRO A N 1
ATOM 4382 C CA . PRO A 1 565 ? 4.927 -7.585 -25.012 1.00 97.50 565 PRO A CA 1
ATOM 4383 C C . PRO A 1 565 ? 5.665 -8.897 -24.689 1.00 97.50 565 PRO A C 1
ATOM 4385 O O . PRO A 1 565 ? 6.888 -9.013 -24.789 1.00 97.50 565 PRO A O 1
ATOM 4388 N N . ALA A 1 566 ? 4.886 -9.939 -24.405 1.00 98.06 566 ALA A N 1
ATOM 4389 C CA . ALA A 1 566 ? 5.306 -11.337 -24.481 1.00 98.06 566 ALA A CA 1
ATOM 4390 C C . ALA A 1 566 ? 4.243 -12.164 -25.214 1.00 98.06 566 ALA A C 1
ATOM 4392 O O . ALA A 1 566 ? 3.049 -11.929 -25.030 1.00 98.06 566 ALA A O 1
ATOM 4393 N N . GLY A 1 567 ? 4.651 -13.153 -26.021 1.00 96.81 567 GLY A N 1
ATOM 4394 C CA . GLY A 1 567 ? 3.720 -13.957 -26.831 1.00 96.81 567 GLY A CA 1
ATOM 4395 C C . GLY A 1 567 ? 3.380 -13.380 -28.202 1.00 96.81 567 GLY A C 1
ATOM 4396 O O . GLY A 1 567 ? 2.725 -14.056 -28.999 1.00 96.81 567 GLY A O 1
ATOM 4397 N N . LEU A 1 568 ? 3.824 -12.156 -28.479 1.00 96.81 568 LEU A N 1
ATOM 4398 C CA . LEU A 1 568 ? 3.673 -11.502 -29.766 1.00 96.81 568 LEU A CA 1
ATOM 4399 C C . LEU A 1 568 ? 4.856 -10.583 -30.060 1.00 96.81 568 LEU A C 1
ATOM 4401 O O . LEU A 1 568 ? 5.596 -10.170 -29.165 1.00 96.81 568 LEU A O 1
ATOM 4405 N N . ARG A 1 569 ? 4.961 -10.211 -31.332 1.00 97.12 569 ARG A N 1
ATOM 4406 C CA . ARG A 1 569 ? 5.888 -9.221 -31.867 1.00 97.12 569 ARG A CA 1
ATOM 4407 C C . ARG A 1 569 ? 5.100 -8.195 -32.669 1.00 97.12 569 ARG A C 1
ATOM 4409 O O . ARG A 1 569 ? 4.175 -8.571 -33.398 1.00 97.12 569 ARG A O 1
ATOM 4416 N N . TYR A 1 570 ? 5.477 -6.925 -32.582 1.00 96.25 570 TYR A N 1
ATOM 4417 C CA . TYR A 1 570 ? 4.886 -5.874 -33.399 1.00 96.25 570 TYR A CA 1
ATOM 4418 C C . TYR A 1 570 ? 5.943 -4.984 -34.046 1.00 96.25 570 TYR A C 1
ATOM 4420 O O . TYR A 1 570 ? 7.015 -4.732 -33.492 1.00 96.25 570 TYR A O 1
ATOM 4428 N N . THR A 1 571 ? 5.608 -4.490 -35.236 1.00 95.38 571 THR A N 1
ATOM 4429 C CA . THR A 1 571 ? 6.367 -3.423 -35.887 1.00 95.38 571 THR A CA 1
ATOM 4430 C C . THR A 1 571 ? 5.542 -2.151 -35.936 1.00 95.38 571 THR A C 1
ATOM 4432 O O . THR A 1 571 ? 4.328 -2.211 -36.156 1.00 95.38 571 THR A O 1
ATOM 4435 N N . PHE A 1 572 ? 6.171 -0.999 -35.723 1.00 94.00 572 PHE A N 1
ATOM 4436 C CA . PHE A 1 572 ? 5.481 0.285 -35.710 1.00 94.00 572 PHE A CA 1
ATOM 4437 C C . PHE A 1 572 ? 6.262 1.386 -36.429 1.00 94.00 572 PHE A C 1
ATOM 4439 O O . PHE A 1 572 ? 7.458 1.270 -36.661 1.00 94.00 572 PHE A O 1
ATOM 4446 N N . ASP A 1 573 ? 5.546 2.437 -36.805 1.00 91.69 573 ASP A N 1
ATOM 4447 C CA . ASP A 1 573 ? 6.042 3.640 -37.460 1.00 91.69 573 ASP A CA 1
ATOM 4448 C C . ASP A 1 573 ? 5.631 4.852 -36.616 1.00 91.69 573 ASP A C 1
ATOM 4450 O O . ASP A 1 573 ? 4.440 5.190 -36.590 1.00 91.69 573 ASP A O 1
ATOM 4454 N N . PRO A 1 574 ? 6.566 5.500 -35.903 1.00 86.19 574 PRO A N 1
ATOM 4455 C CA . PRO A 1 574 ? 6.233 6.659 -35.081 1.00 86.19 574 PRO A CA 1
ATOM 4456 C C . PRO A 1 574 ? 5.776 7.866 -35.918 1.00 86.19 574 PRO A C 1
ATOM 4458 O O . PRO A 1 574 ? 5.002 8.690 -35.424 1.00 86.19 574 PRO A O 1
ATOM 4461 N N . ALA A 1 575 ? 6.189 7.957 -37.190 1.00 86.31 575 ALA A N 1
ATOM 4462 C CA . ALA A 1 575 ? 5.827 9.047 -38.095 1.00 86.31 575 ALA A CA 1
ATOM 4463 C C . ALA A 1 575 ? 4.428 8.880 -38.712 1.00 86.31 575 ALA A C 1
ATOM 4465 O O . ALA A 1 575 ? 3.862 9.839 -39.248 1.00 86.31 575 ALA A O 1
ATOM 4466 N N . ALA A 1 576 ? 3.840 7.684 -38.635 1.00 88.56 576 ALA A N 1
ATOM 4467 C CA . ALA A 1 576 ? 2.487 7.448 -39.111 1.00 88.56 576 ALA A CA 1
ATOM 4468 C C . ALA A 1 576 ? 1.425 8.147 -38.243 1.00 88.56 576 ALA A C 1
ATOM 4470 O O . ALA A 1 576 ? 1.602 8.427 -37.051 1.00 88.56 576 ALA A O 1
ATOM 4471 N N . GLN A 1 577 ? 0.271 8.409 -38.866 1.00 88.88 577 GLN A N 1
ATOM 4472 C CA . GLN A 1 577 ? -0.892 8.956 -38.173 1.00 88.88 577 GLN A CA 1
ATOM 4473 C C . GLN A 1 577 ? -1.359 8.009 -37.063 1.00 88.88 577 GLN A C 1
ATOM 4475 O O . GLN A 1 577 ? -1.260 6.789 -37.185 1.00 88.88 577 GLN A O 1
ATOM 4480 N N . HIS A 1 578 ? -1.901 8.591 -35.994 1.00 86.44 578 HIS A N 1
ATOM 4481 C CA . HIS A 1 578 ? -2.555 7.851 -34.918 1.00 86.44 578 HIS A CA 1
ATOM 4482 C C . HIS A 1 578 ? -3.609 6.877 -35.474 1.00 86.44 578 HIS A C 1
ATOM 4484 O O . HIS A 1 578 ? -4.397 7.249 -36.346 1.00 86.44 578 HIS A O 1
ATOM 4490 N N . GLY A 1 579 ? -3.623 5.646 -34.972 1.00 86.00 579 GLY A N 1
ATOM 4491 C CA . GLY A 1 579 ? -4.420 4.527 -35.478 1.00 86.00 579 GLY A CA 1
ATOM 4492 C C . GLY A 1 579 ? -3.786 3.775 -36.659 1.00 86.00 579 GLY A C 1
ATOM 4493 O O . GLY A 1 579 ? -4.375 2.819 -37.159 1.00 86.00 579 GLY A O 1
ATOM 4494 N N . GLN A 1 580 ? -2.622 4.212 -37.154 1.00 91.25 580 GLN A N 1
ATOM 4495 C CA . GLN A 1 580 ? -1.894 3.590 -38.272 1.00 91.25 580 GLN A CA 1
ATOM 4496 C C . GLN A 1 580 ? -0.397 3.398 -37.985 1.00 91.25 580 GLN A C 1
ATOM 4498 O O . GLN A 1 580 ? 0.386 3.135 -38.911 1.00 91.25 580 GLN A O 1
ATOM 4503 N N . ARG A 1 581 ? 0.017 3.562 -36.728 1.00 93.12 581 ARG A N 1
ATOM 4504 C CA . ARG A 1 581 ? 1.401 3.412 -36.275 1.00 93.12 581 ARG A CA 1
ATOM 4505 C C . ARG A 1 581 ? 1.803 1.952 -36.259 1.00 93.12 581 ARG A C 1
ATOM 4507 O O . ARG A 1 581 ? 2.869 1.638 -36.771 1.00 93.12 581 ARG A O 1
ATOM 4514 N N . VAL A 1 582 ? 0.956 1.043 -35.783 1.00 95.94 582 VAL A N 1
ATOM 4515 C CA . VAL A 1 582 ? 1.265 -0.397 -35.793 1.00 95.94 582 VAL A CA 1
ATOM 4516 C C . VAL A 1 582 ? 1.113 -0.974 -37.207 1.00 95.94 582 VAL A C 1
ATOM 4518 O O . VAL A 1 582 ? 0.014 -1.034 -37.764 1.00 95.94 582 VAL A O 1
ATOM 4521 N N . LYS A 1 583 ? 2.222 -1.434 -37.800 1.00 94.69 583 LYS A N 1
ATOM 4522 C CA . LYS A 1 583 ? 2.282 -1.961 -39.175 1.00 94.69 583 LYS A CA 1
ATOM 4523 C C . LYS A 1 583 ? 2.076 -3.463 -39.256 1.00 94.69 583 LYS A C 1
ATOM 4525 O O . LYS A 1 583 ? 1.426 -3.931 -40.188 1.00 94.69 583 LYS A O 1
ATOM 4530 N N . SER A 1 584 ? 2.603 -4.217 -38.299 1.00 94.56 584 SER A N 1
ATOM 4531 C CA . SER A 1 584 ? 2.396 -5.662 -38.241 1.00 94.56 584 SER A CA 1
ATOM 4532 C C . SER A 1 584 ? 2.288 -6.154 -36.806 1.00 94.56 584 SER A C 1
ATOM 4534 O O . SER A 1 584 ? 2.869 -5.564 -35.897 1.00 94.56 584 SER A O 1
ATOM 4536 N N . LEU A 1 585 ? 1.526 -7.232 -36.634 1.00 96.81 585 LEU A N 1
ATOM 4537 C CA . LEU A 1 585 ? 1.338 -7.942 -35.378 1.00 96.81 585 LEU A CA 1
ATOM 4538 C C . LEU A 1 585 ? 1.444 -9.445 -35.673 1.00 96.81 585 LEU A C 1
ATOM 4540 O O . LEU A 1 585 ? 0.716 -9.973 -36.517 1.00 96.81 585 LEU A O 1
ATOM 4544 N N . THR A 1 586 ? 2.382 -10.128 -35.025 1.00 97.69 586 THR A N 1
ATOM 4545 C CA . THR A 1 586 ? 2.695 -11.547 -35.267 1.00 97.69 586 THR A CA 1
ATOM 4546 C C . THR A 1 586 ? 2.878 -12.286 -33.947 1.00 97.69 586 THR A C 1
ATOM 4548 O O . THR A 1 586 ? 3.207 -11.672 -32.937 1.00 97.69 586 THR A O 1
ATOM 4551 N N . PHE A 1 587 ? 2.668 -13.599 -33.936 1.00 95.50 587 PHE A N 1
ATOM 4552 C CA . PHE A 1 587 ? 3.087 -14.452 -32.826 1.00 95.50 587 PHE A CA 1
ATOM 4553 C C . PHE A 1 587 ? 4.617 -14.579 -32.787 1.00 95.50 587 PHE A C 1
ATOM 4555 O O . PHE A 1 587 ? 5.306 -14.268 -33.760 1.00 95.50 587 PHE A O 1
ATOM 4562 N N . ASP A 1 588 ? 5.155 -15.111 -31.688 1.00 90.75 588 ASP A N 1
ATOM 4563 C CA . ASP A 1 588 ? 6.600 -15.344 -31.530 1.00 90.75 588 ASP A CA 1
ATOM 4564 C C . ASP A 1 588 ? 7.202 -16.240 -32.634 1.00 90.75 588 ASP A C 1
ATOM 4566 O O . ASP A 1 588 ? 8.387 -16.118 -32.942 1.00 90.75 588 ASP A O 1
ATOM 4570 N N . ASP A 1 589 ? 6.390 -17.108 -33.251 1.00 90.00 589 ASP A N 1
ATOM 4571 C CA . ASP A 1 589 ? 6.769 -17.983 -34.371 1.00 90.00 589 ASP A CA 1
ATOM 4572 C C . ASP A 1 589 ? 6.702 -17.307 -35.758 1.00 90.00 589 ASP A C 1
ATOM 4574 O O . ASP A 1 589 ? 6.961 -17.948 -36.779 1.00 90.00 589 ASP A O 1
ATOM 4578 N N . GLY A 1 590 ? 6.363 -16.015 -35.803 1.00 90.75 590 GLY A N 1
ATOM 4579 C CA . GLY A 1 590 ? 6.290 -15.200 -37.015 1.00 90.75 590 GLY A CA 1
ATOM 4580 C C . GLY A 1 590 ? 4.967 -15.289 -37.777 1.00 90.75 590 GLY A C 1
ATOM 4581 O O . GLY A 1 590 ? 4.798 -14.586 -38.775 1.00 90.75 590 GLY A O 1
ATOM 4582 N N . ARG A 1 591 ? 4.001 -16.110 -37.341 1.00 95.25 591 ARG A N 1
ATOM 4583 C CA . ARG A 1 591 ? 2.672 -16.134 -37.971 1.00 95.25 591 ARG A CA 1
ATOM 4584 C C . ARG A 1 591 ? 1.916 -14.827 -37.685 1.00 95.25 591 ARG A C 1
ATOM 4586 O O . ARG A 1 591 ? 1.895 -14.400 -36.531 1.00 95.25 591 ARG A O 1
ATOM 4593 N N . PRO A 1 592 ? 1.258 -14.202 -38.681 1.00 96.75 592 PRO A N 1
ATOM 4594 C CA . PRO A 1 592 ? 0.395 -13.042 -38.451 1.00 96.75 592 PRO A CA 1
ATOM 4595 C C . PRO A 1 592 ? -0.720 -13.349 -37.451 1.00 96.75 592 PRO A C 1
ATOM 4597 O O . PRO A 1 592 ? -1.287 -14.442 -37.486 1.00 96.75 592 PRO A O 1
ATOM 4600 N N . ILE A 1 593 ? -1.047 -12.380 -36.594 1.00 97.06 593 ILE A N 1
ATOM 4601 C CA . ILE A 1 593 ? -2.211 -12.444 -35.703 1.00 97.06 593 ILE A CA 1
ATOM 4602 C C . ILE A 1 593 ? -3.419 -11.880 -36.469 1.00 97.06 593 ILE A C 1
ATOM 4604 O O . ILE A 1 593 ? -3.401 -10.693 -36.798 1.00 97.06 593 ILE A O 1
ATOM 4608 N N . PRO A 1 594 ? -4.446 -12.692 -36.791 1.00 96.38 594 PRO A N 1
ATOM 4609 C CA . PRO A 1 594 ? -5.662 -12.200 -37.434 1.00 96.38 594 PRO A CA 1
ATOM 4610 C C . PRO A 1 594 ? -6.424 -11.224 -36.536 1.00 96.38 594 PRO A C 1
ATOM 4612 O O . PRO A 1 594 ? -6.485 -11.414 -35.321 1.00 96.38 594 PRO A O 1
ATOM 4615 N N . ASP A 1 595 ? -7.059 -10.222 -37.140 1.00 96.12 595 ASP A N 1
ATOM 4616 C CA . ASP A 1 595 ? -7.816 -9.191 -36.422 1.00 96.12 595 ASP A CA 1
ATOM 4617 C C . ASP A 1 595 ? -8.962 -9.775 -35.571 1.00 96.12 595 ASP A C 1
ATOM 4619 O O . ASP A 1 595 ? -9.254 -9.261 -34.495 1.00 96.12 595 ASP A O 1
ATOM 4623 N N . ASP A 1 596 ? -9.578 -10.874 -36.013 1.00 96.56 596 ASP A N 1
ATOM 4624 C CA . ASP A 1 596 ? -10.686 -11.568 -35.346 1.00 96.56 596 ASP A CA 1
ATOM 4625 C C . ASP A 1 596 ? -10.240 -12.676 -34.372 1.00 96.56 596 ASP A C 1
ATOM 4627 O O . ASP A 1 596 ? -11.074 -13.281 -33.691 1.00 96.56 596 ASP A O 1
ATOM 4631 N N . ALA A 1 597 ? -8.935 -12.946 -34.260 1.00 96.00 597 ALA A N 1
ATOM 4632 C CA . ALA A 1 597 ? -8.424 -13.974 -33.362 1.00 96.00 597 ALA A CA 1
ATOM 4633 C C . ALA A 1 597 ? -8.612 -13.559 -31.897 1.00 96.00 597 ALA A C 1
ATOM 4635 O O . ALA A 1 597 ? -8.019 -12.585 -31.446 1.00 96.00 597 ALA A O 1
ATOM 4636 N N . SER A 1 598 ? -9.406 -14.320 -31.140 1.00 96.44 598 SER A N 1
ATOM 4637 C CA . SER A 1 598 ? -9.578 -14.114 -29.699 1.00 96.44 598 SER A CA 1
ATOM 4638 C C . SER A 1 598 ? -8.433 -14.766 -28.922 1.00 96.44 598 SER A C 1
ATOM 4640 O O . SER A 1 598 ? -8.241 -15.982 -28.996 1.00 96.44 598 SER A O 1
ATOM 4642 N N . LEU A 1 599 ? -7.674 -13.956 -28.185 1.00 97.56 599 LEU A N 1
ATOM 4643 C CA . LEU A 1 599 ? -6.502 -14.361 -27.411 1.00 97.56 599 LEU A CA 1
ATOM 4644 C C . LEU A 1 599 ? -6.729 -14.131 -25.917 1.00 97.56 599 LEU A C 1
ATOM 4646 O O . LEU A 1 599 ? -7.412 -13.187 -25.518 1.00 97.56 599 LEU A O 1
ATOM 4650 N N . THR A 1 600 ? -6.114 -14.972 -25.085 1.00 97.56 600 THR A N 1
ATOM 4651 C CA . THR A 1 600 ? -6.002 -14.699 -23.646 1.00 97.56 600 THR A CA 1
ATOM 4652 C C . THR A 1 600 ? -4.842 -13.739 -23.388 1.00 97.56 600 THR A C 1
ATOM 4654 O O . THR A 1 600 ? -3.697 -14.021 -23.757 1.00 97.56 600 THR A O 1
ATOM 4657 N N . VAL A 1 601 ? -5.135 -12.603 -22.756 1.00 97.94 601 VAL A N 1
ATOM 4658 C CA . VAL A 1 601 ? -4.187 -11.507 -22.520 1.00 97.94 601 VAL A CA 1
ATOM 4659 C C . VAL A 1 601 ? -4.079 -11.225 -21.026 1.00 97.94 601 VAL A C 1
ATOM 4661 O O . VAL A 1 601 ? -5.097 -11.066 -20.358 1.00 97.94 601 VAL A O 1
ATOM 4664 N N . ALA A 1 602 ? -2.852 -11.154 -20.514 1.00 97.56 602 ALA A N 1
ATOM 4665 C CA . ALA A 1 602 ? -2.543 -10.650 -19.179 1.00 97.56 602 ALA A CA 1
ATOM 4666 C C . ALA A 1 602 ? -2.026 -9.204 -19.266 1.00 97.56 602 ALA A C 1
ATOM 4668 O O . ALA A 1 602 ? -1.159 -8.901 -20.085 1.00 97.56 602 ALA A O 1
ATOM 4669 N N . LEU A 1 603 ? -2.550 -8.315 -18.430 1.00 96.62 603 LEU A N 1
ATOM 4670 C CA . LEU A 1 603 ? -2.143 -6.912 -18.313 1.00 96.62 603 LEU A CA 1
ATOM 4671 C C . LEU A 1 603 ? -2.405 -6.428 -16.884 1.00 96.62 603 LEU A C 1
ATOM 4673 O O . LEU A 1 603 ? -3.092 -7.105 -16.128 1.00 96.62 603 LEU A O 1
ATOM 4677 N N . THR A 1 604 ? -1.878 -5.272 -16.493 1.00 92.75 604 THR A N 1
ATOM 4678 C CA . THR A 1 604 ? -2.183 -4.728 -15.158 1.00 92.75 604 THR A CA 1
ATOM 4679 C C . THR A 1 604 ? -3.619 -4.195 -15.080 1.00 92.75 604 THR A C 1
ATOM 4681 O O . THR A 1 604 ? -4.179 -3.728 -16.076 1.00 92.75 604 THR A O 1
ATOM 4684 N N . ASP A 1 605 ? -4.209 -4.223 -13.891 1.00 87.06 605 ASP A N 1
ATOM 4685 C CA . ASP A 1 605 ? -5.460 -3.540 -13.533 1.00 87.06 605 ASP A CA 1
ATOM 4686 C C . ASP A 1 605 ? -5.455 -2.046 -13.910 1.00 87.06 605 ASP A C 1
ATOM 4688 O O . ASP A 1 605 ? -6.435 -1.522 -14.452 1.00 87.06 605 ASP A O 1
ATOM 4692 N N . PHE A 1 606 ? -4.318 -1.371 -13.731 1.00 83.56 606 PHE A N 1
ATOM 4693 C CA . PHE A 1 606 ? -4.095 -0.002 -14.189 1.00 83.56 606 PHE A CA 1
ATOM 4694 C C . PHE A 1 606 ? -4.238 0.131 -15.714 1.00 83.56 606 PHE A C 1
ATOM 4696 O O . PHE A 1 606 ? -4.950 1.008 -16.205 1.00 83.56 606 PHE A O 1
ATOM 4703 N N . MET A 1 607 ? -3.598 -0.750 -16.488 1.00 92.38 607 MET A N 1
ATOM 4704 C CA . MET A 1 607 ? -3.699 -0.741 -17.954 1.00 92.38 607 MET A CA 1
ATOM 4705 C C . MET A 1 607 ? -5.116 -1.065 -18.441 1.00 92.38 607 MET A C 1
ATOM 4707 O O . MET A 1 607 ? -5.568 -0.511 -19.446 1.00 92.38 607 MET A O 1
ATOM 4711 N N . LEU A 1 608 ? -5.821 -1.951 -17.736 1.00 92.75 608 LEU A N 1
ATOM 4712 C CA . LEU A 1 608 ? -7.192 -2.315 -18.065 1.00 92.75 608 LEU A CA 1
ATOM 4713 C C . LEU A 1 608 ? -8.150 -1.143 -17.821 1.00 92.75 608 LEU A C 1
ATOM 4715 O O . LEU A 1 608 ? -8.877 -0.750 -18.730 1.00 92.75 608 LEU A O 1
ATOM 4719 N N . SER A 1 609 ? -8.119 -0.559 -16.620 1.00 84.25 609 SER A N 1
ATOM 4720 C CA . SER A 1 609 ? -9.026 0.521 -16.196 1.00 84.25 609 SER A CA 1
ATOM 4721 C C . SER A 1 609 ? -8.858 1.817 -16.994 1.00 84.25 609 SER A C 1
ATOM 4723 O O . SER A 1 609 ? -9.807 2.586 -17.133 1.00 84.25 609 SER A O 1
ATOM 4725 N N . THR A 1 610 ? -7.673 2.050 -17.558 1.00 79.31 610 THR A N 1
ATOM 4726 C CA . THR A 1 610 ? -7.348 3.264 -18.322 1.00 79.31 610 THR A CA 1
ATOM 4727 C C . THR A 1 610 ? -7.522 3.111 -19.835 1.00 79.31 610 THR A C 1
ATOM 4729 O O . THR A 1 610 ? -7.121 4.000 -20.589 1.00 79.31 610 THR A O 1
ATOM 4732 N N . SER A 1 611 ? -8.120 2.012 -20.310 1.00 88.62 611 SER A N 1
ATOM 4733 C CA . SER A 1 611 ? -8.219 1.724 -21.743 1.00 88.62 611 SER A CA 1
ATOM 4734 C C . SER A 1 611 ? -9.569 1.170 -22.191 1.00 88.62 611 SER A C 1
ATOM 4736 O O . SER A 1 611 ? -10.427 0.786 -21.392 1.00 88.62 611 SER A O 1
ATOM 4738 N N . ALA A 1 612 ? -9.753 1.104 -23.513 1.00 89.25 612 ALA A N 1
ATOM 4739 C CA . ALA A 1 612 ? -10.935 0.505 -24.134 1.00 89.25 612 ALA A CA 1
ATOM 4740 C C . ALA A 1 612 ? -11.082 -1.000 -23.824 1.00 89.25 612 ALA A C 1
ATOM 4742 O O . ALA A 1 612 ? -12.186 -1.539 -23.914 1.00 89.25 612 ALA A O 1
ATOM 4743 N N . LEU A 1 613 ? -9.995 -1.658 -23.394 1.00 92.88 613 LEU A N 1
ATOM 4744 C CA . LEU A 1 613 ? -9.999 -3.066 -22.998 1.00 92.88 613 LEU A CA 1
ATOM 4745 C C . LEU A 1 613 ? -10.789 -3.319 -21.704 1.00 92.88 613 LEU A C 1
ATOM 4747 O O . LEU A 1 613 ? -11.126 -4.464 -21.428 1.00 92.88 613 LEU A O 1
ATOM 4751 N N . SER A 1 614 ? -11.122 -2.285 -20.919 1.00 90.62 614 SER A N 1
ATOM 4752 C CA . SER A 1 614 ? -11.938 -2.407 -19.693 1.00 90.62 614 SER A CA 1
ATOM 4753 C C . SER A 1 614 ? -13.295 -3.086 -19.906 1.00 90.62 614 SER A C 1
ATOM 4755 O O . SER A 1 614 ? -13.849 -3.660 -18.971 1.00 90.62 614 SER A O 1
ATOM 4757 N N . SER A 1 615 ? -13.828 -3.042 -21.130 1.00 90.12 615 SER A N 1
ATOM 4758 C CA . SER A 1 615 ? -15.097 -3.683 -21.496 1.00 90.12 615 SER A CA 1
ATOM 4759 C C . SER A 1 615 ? -14.968 -5.167 -21.869 1.00 90.12 615 SER A C 1
ATOM 4761 O O . SER A 1 615 ? -15.979 -5.848 -22.063 1.00 90.12 615 SER A O 1
ATOM 4763 N N . ASN A 1 616 ? -13.742 -5.685 -21.960 1.00 92.62 616 ASN A N 1
ATOM 4764 C CA . ASN A 1 616 ? -13.482 -7.047 -22.395 1.00 92.62 616 ASN A CA 1
ATOM 4765 C C . ASN A 1 616 ? -13.834 -8.072 -21.312 1.00 92.62 616 ASN A C 1
ATOM 4767 O O . ASN A 1 616 ? -13.699 -7.844 -20.110 1.00 92.62 616 ASN A O 1
ATOM 4771 N N . ARG A 1 617 ? -14.245 -9.265 -21.752 1.00 90.94 617 ARG A N 1
ATOM 4772 C CA . ARG A 1 617 ? -14.578 -10.369 -20.847 1.00 90.94 617 ARG A CA 1
ATOM 4773 C C . ARG A 1 617 ? -13.332 -10.839 -20.095 1.00 90.94 617 ARG A C 1
ATOM 4775 O O . ARG A 1 617 ? -12.343 -11.214 -20.728 1.00 90.94 617 ARG A O 1
ATOM 4782 N N . LEU A 1 618 ? -13.427 -10.927 -18.771 1.00 89.88 618 LEU A N 1
ATOM 4783 C CA . LEU A 1 618 ? -12.388 -11.513 -17.926 1.00 89.88 618 LEU A CA 1
ATOM 4784 C C . LEU A 1 618 ? -12.132 -12.996 -18.274 1.00 89.88 618 LEU A C 1
ATOM 4786 O O . LEU A 1 618 ? -13.032 -13.737 -18.686 1.00 89.88 618 LEU A O 1
ATOM 4790 N N . TYR A 1 619 ? -10.883 -13.438 -18.127 1.00 87.44 619 TYR A N 1
ATOM 4791 C CA . TYR A 1 619 ? -10.439 -14.812 -18.360 1.00 87.44 619 TYR A CA 1
ATOM 4792 C C . TYR A 1 619 ? -10.013 -15.471 -17.049 1.00 87.44 619 TYR A C 1
ATOM 4794 O O . TYR A 1 619 ? -8.984 -15.127 -16.468 1.00 87.44 619 TYR A O 1
ATOM 4802 N N . ASN A 1 620 ? -10.772 -16.485 -16.624 1.00 83.25 620 ASN A N 1
ATOM 4803 C CA . ASN A 1 620 ? -10.500 -17.227 -15.390 1.00 83.25 620 ASN A CA 1
ATOM 4804 C C . ASN A 1 620 ? -10.358 -16.280 -14.179 1.00 83.25 620 ASN A C 1
ATOM 4806 O O . ASN A 1 620 ? -9.387 -16.384 -13.429 1.00 83.25 620 ASN A O 1
ATOM 4810 N N . MET A 1 621 ? -11.267 -15.303 -14.124 1.00 76.81 621 MET A N 1
ATOM 4811 C CA . MET A 1 621 ? -11.428 -14.231 -13.140 1.00 76.81 621 MET A CA 1
ATOM 4812 C C . MET A 1 621 ? -12.904 -13.820 -13.149 1.00 76.81 621 MET A C 1
ATOM 4814 O O . MET A 1 621 ? -13.528 -13.815 -14.217 1.00 76.81 621 MET A O 1
ATOM 4818 N N . VAL A 1 622 ? -13.436 -13.487 -11.980 1.00 68.25 622 VAL A N 1
ATOM 4819 C CA . VAL A 1 622 ? -14.806 -13.010 -11.754 1.00 68.25 622 VAL A CA 1
ATOM 4820 C C . VAL A 1 622 ? -14.816 -11.491 -11.729 1.00 68.25 622 VAL A C 1
ATOM 4822 O O . VAL A 1 622 ? -15.665 -10.869 -12.369 1.00 68.25 622 VAL A O 1
ATOM 4825 N N . THR A 1 623 ? -13.836 -10.898 -11.046 1.00 72.19 623 THR A N 1
ATOM 4826 C CA . THR A 1 623 ? -13.627 -9.452 -10.975 1.00 72.19 623 THR A CA 1
ATOM 4827 C C . THR A 1 623 ? -12.152 -9.077 -11.084 1.00 72.19 623 THR A C 1
ATOM 4829 O O . THR A 1 623 ? -11.264 -9.926 -11.090 1.00 72.19 623 THR A O 1
ATOM 4832 N N . VAL A 1 624 ? -11.888 -7.774 -11.202 1.00 72.44 624 VAL A N 1
ATOM 4833 C CA . VAL A 1 624 ? -10.525 -7.220 -11.178 1.00 72.44 624 VAL A CA 1
ATOM 4834 C C . VAL A 1 624 ? -9.875 -7.385 -9.799 1.00 72.44 624 VAL A C 1
ATOM 4836 O O . VAL A 1 624 ? -8.652 -7.454 -9.727 1.00 72.44 624 VAL A O 1
ATOM 4839 N N . ASN A 1 625 ? -10.668 -7.519 -8.729 1.00 64.25 625 ASN A N 1
ATOM 4840 C CA . ASN A 1 625 ? -10.160 -7.707 -7.368 1.00 64.25 625 ASN A CA 1
ATOM 4841 C C . ASN A 1 625 ? -9.478 -9.075 -7.187 1.00 64.25 625 ASN A C 1
ATOM 4843 O O . ASN A 1 625 ? -8.649 -9.227 -6.303 1.00 64.25 625 ASN A O 1
ATOM 4847 N N . ASP A 1 626 ? -9.731 -10.037 -8.082 1.00 66.00 626 ASP A N 1
ATOM 4848 C CA . ASP A 1 626 ? -9.115 -11.374 -8.064 1.00 66.00 626 ASP A CA 1
ATOM 4849 C C . ASP A 1 626 ? -7.665 -11.380 -8.600 1.00 66.00 626 ASP A C 1
ATOM 4851 O O . ASP A 1 626 ? -7.078 -12.437 -8.874 1.00 66.00 626 ASP A O 1
ATOM 4855 N N . ALA A 1 627 ? -7.108 -10.204 -8.886 1.00 79.81 627 ALA A N 1
ATOM 4856 C CA . ALA A 1 627 ? -5.807 -10.056 -9.508 1.00 79.81 627 ALA A CA 1
ATOM 4857 C C . ALA A 1 627 ? -4.661 -10.338 -8.531 1.00 79.81 627 ALA A C 1
ATOM 4859 O O . ALA A 1 627 ? -4.636 -9.871 -7.398 1.00 79.81 627 ALA A O 1
ATOM 4860 N N . VAL A 1 628 ? -3.658 -11.079 -9.007 1.00 80.69 628 VAL A N 1
ATOM 4861 C CA . VAL A 1 628 ? -2.425 -11.340 -8.249 1.00 80.69 628 VAL A CA 1
ATOM 4862 C C . VAL A 1 628 ? -1.438 -10.211 -8.525 1.00 80.69 628 VAL A C 1
ATOM 4864 O O . VAL A 1 628 ? -1.297 -9.842 -9.696 1.00 80.69 628 VAL A O 1
ATOM 4867 N N . PRO A 1 629 ? -0.714 -9.691 -7.520 1.00 83.31 629 PRO A N 1
ATOM 4868 C CA . PRO A 1 629 ? 0.298 -8.668 -7.748 1.00 83.31 629 PRO A CA 1
ATOM 4869 C C . PRO A 1 629 ? 1.332 -9.086 -8.794 1.00 83.31 629 PRO A C 1
ATOM 4871 O O . PRO A 1 629 ? 1.861 -10.201 -8.763 1.00 83.31 629 PRO A O 1
ATOM 4874 N N . LEU A 1 630 ? 1.684 -8.165 -9.693 1.00 89.75 630 LEU A N 1
ATOM 4875 C CA . LEU A 1 630 ? 2.696 -8.400 -10.729 1.00 89.75 630 LEU A CA 1
ATOM 4876 C C . LEU A 1 630 ? 4.038 -8.834 -10.132 1.00 89.75 630 LEU A C 1
ATOM 4878 O O . LEU A 1 630 ? 4.714 -9.692 -10.702 1.00 89.75 630 LEU A O 1
ATOM 4882 N N . VAL A 1 631 ? 4.426 -8.263 -8.985 1.00 86.69 631 VAL A N 1
ATOM 4883 C CA . VAL A 1 631 ? 5.712 -8.559 -8.334 1.00 86.69 631 VAL A CA 1
ATOM 4884 C C . VAL A 1 631 ? 5.868 -10.052 -8.018 1.00 86.69 631 VAL A C 1
ATOM 4886 O O . VAL A 1 631 ? 6.969 -10.591 -8.132 1.00 86.69 631 VAL A O 1
ATOM 4889 N N . GLN A 1 632 ? 4.763 -10.757 -7.755 1.00 84.44 632 GLN A N 1
ATOM 4890 C CA . GLN A 1 632 ? 4.769 -12.197 -7.513 1.00 84.44 632 GLN A CA 1
ATOM 4891 C C . GLN A 1 632 ? 5.222 -12.988 -8.747 1.00 84.44 632 GLN A C 1
ATOM 4893 O O . GLN A 1 632 ? 5.935 -13.988 -8.619 1.00 84.44 632 GLN A O 1
ATOM 4898 N N . ALA A 1 633 ? 4.884 -12.517 -9.953 1.00 90.81 633 ALA A N 1
ATOM 4899 C CA . ALA A 1 633 ? 5.363 -13.110 -11.201 1.00 90.81 633 ALA A CA 1
ATOM 4900 C C . ALA A 1 633 ? 6.883 -12.983 -11.322 1.00 90.81 633 ALA A C 1
ATOM 4902 O O . ALA A 1 633 ? 7.559 -13.936 -11.712 1.00 90.81 633 ALA A O 1
ATOM 4903 N N . LEU A 1 634 ? 7.423 -11.821 -10.945 1.00 93.38 634 LEU A N 1
ATOM 4904 C CA . LEU A 1 634 ? 8.858 -11.558 -10.991 1.00 93.38 634 LEU A CA 1
ATOM 4905 C C . LEU A 1 634 ? 9.612 -12.415 -9.972 1.00 93.38 634 LEU A C 1
ATOM 4907 O O . LEU A 1 634 ? 10.601 -13.053 -10.332 1.00 93.38 634 LEU A O 1
ATOM 4911 N N . PHE A 1 635 ? 9.128 -12.486 -8.727 1.00 89.75 635 PHE A N 1
ATOM 4912 C CA . PHE A 1 635 ? 9.717 -13.355 -7.708 1.00 89.75 635 PHE A CA 1
ATOM 4913 C C . PHE A 1 635 ? 9.697 -14.816 -8.136 1.00 89.75 635 PHE A C 1
ATOM 4915 O O . PHE A 1 635 ? 10.733 -15.473 -8.059 1.00 89.75 635 PHE A O 1
ATOM 4922 N N . THR A 1 636 ? 8.560 -15.305 -8.637 1.00 89.44 636 THR A N 1
ATOM 4923 C CA . THR A 1 636 ? 8.430 -16.684 -9.124 1.00 89.44 636 THR A CA 1
ATOM 4924 C C . THR A 1 636 ? 9.446 -16.965 -10.229 1.00 89.44 636 THR A C 1
ATOM 4926 O O . THR A 1 636 ? 10.188 -17.936 -10.140 1.00 89.44 636 THR A O 1
ATOM 4929 N N . ALA A 1 637 ? 9.572 -16.074 -11.218 1.00 93.94 637 ALA A N 1
ATOM 4930 C CA . ALA A 1 637 ? 10.518 -16.250 -12.318 1.00 93.94 637 ALA A CA 1
ATOM 4931 C C . ALA A 1 637 ? 11.990 -16.290 -11.858 1.00 93.94 637 ALA A C 1
ATOM 4933 O O . ALA A 1 637 ? 12.779 -17.080 -12.380 1.00 93.94 637 ALA A O 1
ATOM 4934 N N . VAL A 1 638 ? 12.373 -15.461 -10.880 1.00 93.69 638 VAL A N 1
ATOM 4935 C CA . VAL A 1 638 ? 13.739 -15.457 -10.326 1.00 93.69 638 VAL A CA 1
ATOM 4936 C C . VAL A 1 638 ? 13.999 -16.695 -9.465 1.00 93.69 638 VAL A C 1
ATOM 4938 O O . VAL A 1 638 ? 15.066 -17.300 -9.579 1.00 93.69 638 VAL A O 1
ATOM 4941 N N . LEU A 1 639 ? 13.031 -17.094 -8.635 1.00 90.19 639 LEU A N 1
ATOM 4942 C CA . LEU A 1 639 ? 13.125 -18.280 -7.779 1.00 90.19 639 LEU A CA 1
ATOM 4943 C C . LEU A 1 639 ? 13.197 -19.571 -8.603 1.00 90.19 639 LEU A C 1
ATOM 4945 O O . LEU A 1 639 ? 14.036 -20.423 -8.315 1.00 90.19 639 LEU A O 1
ATOM 4949 N N . ASP A 1 640 ? 12.383 -19.687 -9.654 1.00 90.44 640 ASP A N 1
ATOM 4950 C CA . ASP A 1 640 ? 12.371 -20.841 -10.560 1.00 90.44 640 ASP A CA 1
ATOM 4951 C C . ASP A 1 640 ? 13.697 -20.986 -11.321 1.00 90.44 640 ASP A C 1
ATOM 4953 O O . ASP A 1 640 ? 14.163 -22.102 -11.564 1.00 90.44 640 ASP A O 1
ATOM 4957 N N . ALA A 1 641 ? 14.345 -19.869 -11.673 1.00 90.31 641 ALA A N 1
ATOM 4958 C CA . ALA A 1 641 ? 15.673 -19.891 -12.283 1.00 90.31 641 ALA A CA 1
ATOM 4959 C C . ALA A 1 641 ? 16.762 -20.361 -11.300 1.00 90.31 641 ALA A C 1
ATOM 4961 O O . ALA A 1 641 ? 17.762 -20.963 -11.714 1.00 90.31 641 ALA A O 1
ATOM 4962 N N . GLY A 1 642 ? 16.573 -20.102 -10.002 1.00 83.94 642 GLY A N 1
ATOM 4963 C CA . GLY A 1 642 ? 17.448 -20.549 -8.924 1.00 83.94 642 GLY A CA 1
ATOM 4964 C C . GLY A 1 642 ? 18.919 -20.213 -9.183 1.00 83.94 642 GLY A C 1
ATOM 4965 O O . GLY A 1 642 ? 19.290 -19.063 -9.419 1.00 83.94 642 GLY A O 1
ATOM 4966 N N . THR A 1 643 ? 19.779 -21.233 -9.161 1.00 85.12 643 THR A N 1
ATOM 4967 C CA . THR A 1 643 ? 21.225 -21.086 -9.400 1.00 85.12 643 THR A CA 1
ATOM 4968 C C . THR A 1 643 ? 21.606 -20.906 -10.869 1.00 85.12 643 THR A C 1
ATOM 4970 O O . THR A 1 643 ? 22.753 -20.561 -11.144 1.00 85.12 643 THR A O 1
ATOM 4973 N N . SER A 1 644 ? 20.683 -21.125 -11.811 1.00 90.38 644 SER A N 1
ATOM 4974 C CA . SER A 1 644 ? 20.959 -20.960 -13.247 1.00 90.38 644 SER A CA 1
ATOM 4975 C C . SER A 1 644 ? 20.977 -19.492 -13.679 1.00 90.38 644 SER A C 1
ATOM 4977 O O . SER A 1 644 ? 21.470 -19.195 -14.765 1.00 90.38 644 SER A O 1
ATOM 4979 N N . CYS A 1 645 ? 20.484 -18.597 -12.813 1.00 93.19 645 CYS A N 1
ATOM 4980 C CA . CYS A 1 645 ? 20.207 -17.189 -13.076 1.00 93.19 645 CYS A CA 1
ATOM 4981 C C . CYS A 1 645 ? 19.193 -16.966 -14.214 1.00 93.19 645 CYS A C 1
ATOM 4983 O O . CYS A 1 645 ? 19.120 -17.717 -15.188 1.00 93.19 645 CYS A O 1
ATOM 4985 N N . ILE A 1 646 ? 18.405 -15.895 -14.128 1.00 96.62 646 ILE A N 1
ATOM 4986 C CA . ILE A 1 646 ? 17.639 -15.431 -15.288 1.00 96.62 646 ILE A CA 1
ATOM 4987 C C . ILE A 1 646 ? 18.609 -14.876 -16.340 1.00 96.62 646 ILE A C 1
ATOM 4989 O O . ILE A 1 646 ? 19.637 -14.290 -16.003 1.00 96.62 646 ILE A O 1
ATOM 4993 N N . ASN A 1 647 ? 18.286 -15.042 -17.621 1.00 96.06 647 ASN A N 1
ATOM 4994 C CA . ASN A 1 647 ? 19.095 -14.510 -18.721 1.00 96.06 647 ASN A CA 1
ATOM 4995 C C . ASN A 1 647 ? 18.230 -13.779 -19.758 1.00 96.06 647 ASN A C 1
ATOM 4997 O O . ASN A 1 647 ? 18.100 -14.242 -20.899 1.00 96.06 647 ASN A O 1
ATOM 5001 N N . PRO A 1 648 ? 17.564 -12.682 -19.368 1.00 95.06 648 PRO A N 1
ATOM 5002 C CA . PRO A 1 648 ? 16.698 -11.967 -20.283 1.00 95.06 648 PRO A CA 1
ATOM 5003 C C . PRO A 1 648 ? 17.514 -11.222 -21.336 1.00 95.06 648 PRO A C 1
ATOM 5005 O O . PRO A 1 648 ? 18.541 -10.599 -21.054 1.00 95.06 648 PRO A O 1
ATOM 5008 N N . LYS A 1 649 ? 17.009 -11.256 -22.567 1.00 93.94 649 LYS A N 1
ATOM 5009 C CA . LYS A 1 649 ? 17.626 -10.657 -23.750 1.00 93.94 649 LYS A CA 1
ATOM 5010 C C . LYS A 1 649 ? 16.573 -9.970 -24.607 1.00 93.94 649 LYS A C 1
ATOM 5012 O O . LYS A 1 649 ? 15.392 -10.307 -24.529 1.00 93.94 649 LYS A O 1
ATOM 5017 N N . THR A 1 650 ? 17.017 -9.043 -25.443 1.00 94.81 650 THR A N 1
ATOM 5018 C CA . THR A 1 650 ? 16.208 -8.574 -26.567 1.00 94.81 650 THR A CA 1
ATOM 5019 C C . THR A 1 650 ? 16.190 -9.656 -27.647 1.00 94.81 650 THR A C 1
ATOM 5021 O O . THR A 1 650 ? 17.206 -10.300 -27.924 1.00 94.81 650 THR A O 1
ATOM 5024 N N . ASP A 1 651 ? 15.018 -9.919 -28.214 1.00 92.94 651 ASP A N 1
ATOM 5025 C CA . ASP A 1 651 ? 14.812 -10.939 -29.243 1.00 92.94 651 ASP A CA 1
ATOM 5026 C C . ASP A 1 651 ? 13.987 -10.427 -30.437 1.00 92.94 651 ASP A C 1
ATOM 5028 O O . ASP A 1 651 ? 13.653 -11.210 -31.332 1.00 92.94 651 ASP A O 1
ATOM 5032 N N . GLY A 1 652 ? 13.738 -9.113 -30.512 1.00 92.19 652 GLY A N 1
ATOM 5033 C CA . GLY A 1 652 ? 13.119 -8.436 -31.650 1.00 92.19 652 GLY A CA 1
ATOM 5034 C C . GLY A 1 652 ? 11.593 -8.446 -31.594 1.00 92.19 652 GLY A C 1
ATOM 5035 O O . GLY A 1 652 ? 10.957 -8.625 -32.637 1.00 92.19 652 GLY A O 1
ATOM 5036 N N . ARG A 1 653 ? 11.011 -8.321 -30.396 1.00 94.94 653 ARG A N 1
ATOM 5037 C CA . ARG A 1 653 ? 9.558 -8.209 -30.178 1.00 94.94 653 ARG A CA 1
ATOM 5038 C C . ARG A 1 653 ? 9.003 -6.875 -30.627 1.00 94.94 653 ARG A C 1
ATOM 5040 O O . ARG A 1 653 ? 7.841 -6.812 -31.015 1.00 94.94 653 ARG A O 1
ATOM 5047 N N . ILE A 1 654 ? 9.821 -5.828 -30.567 1.00 95.00 654 ILE A N 1
ATOM 5048 C CA . ILE A 1 654 ? 9.412 -4.474 -30.920 1.00 95.00 654 ILE A CA 1
ATOM 5049 C C . ILE A 1 654 ? 10.380 -3.938 -31.965 1.00 95.00 654 ILE A C 1
ATOM 5051 O O . ILE A 1 654 ? 11.582 -3.851 -31.716 1.00 95.00 654 ILE A O 1
ATOM 5055 N N . GLN A 1 655 ? 9.867 -3.573 -33.138 1.00 91.94 655 GLN A N 1
ATOM 5056 C CA . GLN A 1 655 ? 10.694 -3.013 -34.209 1.00 91.94 655 GLN A CA 1
ATOM 5057 C C . GLN A 1 655 ? 10.082 -1.732 -34.768 1.00 91.94 655 GLN A C 1
ATOM 5059 O O . GLN A 1 655 ? 8.920 -1.705 -35.168 1.00 91.94 655 GLN A O 1
ATOM 5064 N N . ASP A 1 656 ? 10.892 -0.684 -34.843 1.00 86.69 656 ASP A N 1
ATOM 5065 C CA . ASP A 1 656 ? 10.572 0.512 -35.615 1.00 86.69 656 ASP A CA 1
ATOM 5066 C C . ASP A 1 656 ? 10.867 0.242 -37.104 1.00 86.69 656 ASP A C 1
ATOM 5068 O O . ASP A 1 656 ? 11.929 -0.288 -37.453 1.00 86.69 656 ASP A O 1
ATOM 5072 N N . VAL A 1 657 ? 9.921 0.564 -37.993 1.00 81.94 657 VAL A N 1
ATOM 5073 C CA . VAL A 1 657 ? 10.056 0.356 -39.447 1.00 81.94 657 VAL A CA 1
ATOM 5074 C C . VAL A 1 657 ? 11.177 1.170 -40.085 1.00 81.94 657 VAL A C 1
ATOM 5076 O O . VAL A 1 657 ? 11.645 0.812 -41.166 1.00 81.94 657 VAL A O 1
ATOM 5079 N N . HIS A 1 658 ? 11.642 2.232 -39.432 1.00 70.38 658 HIS A N 1
ATOM 5080 C CA . HIS A 1 658 ? 12.801 2.998 -39.879 1.00 70.38 658 HIS A CA 1
ATOM 5081 C C . HIS A 1 658 ? 14.140 2.358 -39.457 1.00 70.38 658 HIS A C 1
ATOM 5083 O O . HIS A 1 658 ? 15.204 2.938 -39.681 1.00 70.38 658 HIS A O 1
ATOM 5089 N N . GLY A 1 659 ? 14.101 1.137 -38.899 1.00 56.06 659 GLY A N 1
ATOM 5090 C CA . GLY A 1 659 ? 15.164 0.606 -38.049 1.00 56.06 659 GLY A CA 1
ATOM 5091 C C . GLY A 1 659 ? 15.083 1.274 -36.681 1.00 56.06 659 GLY A C 1
ATOM 5092 O O . GLY A 1 659 ? 14.365 2.258 -36.531 1.00 56.06 659 GLY A O 1
ATOM 5093 N N . VAL A 1 660 ? 15.800 0.766 -35.670 1.00 43.25 660 VAL A N 1
ATOM 5094 C CA . VAL A 1 660 ? 15.984 1.524 -34.422 1.00 43.25 660 VAL A CA 1
ATOM 5095 C C . VAL A 1 660 ? 16.429 2.919 -34.839 1.00 43.25 660 VAL A C 1
ATOM 5097 O O . VAL A 1 660 ? 17.540 3.066 -35.356 1.00 43.25 660 VAL A O 1
ATOM 5100 N N . VAL A 1 661 ? 15.555 3.917 -34.684 1.00 40.19 661 VAL A N 1
ATOM 5101 C CA . VAL A 1 661 ? 15.907 5.311 -34.918 1.00 40.19 661 VAL A CA 1
ATOM 5102 C C . VAL A 1 661 ? 16.830 5.671 -33.766 1.00 40.19 661 VAL A C 1
ATOM 5104 O O . VAL A 1 661 ? 16.455 6.251 -32.753 1.00 40.19 661 VAL A O 1
ATOM 5107 N N . HIS A 1 662 ? 18.085 5.249 -33.894 1.00 42.75 662 HIS A N 1
ATOM 5108 C CA . HIS A 1 662 ? 19.181 5.940 -33.275 1.00 42.75 662 HIS A CA 1
ATOM 5109 C C . HIS A 1 662 ? 19.177 7.300 -33.950 1.00 42.75 662 HIS A C 1
ATOM 5111 O O . HIS A 1 662 ? 19.759 7.473 -35.017 1.00 42.75 662 HIS A O 1
ATOM 5117 N N . ASP A 1 663 ? 18.473 8.250 -33.344 1.00 44.25 663 ASP A N 1
ATOM 5118 C CA . ASP A 1 663 ? 18.643 9.668 -33.608 1.00 44.25 663 ASP A CA 1
ATOM 5119 C C . ASP A 1 663 ? 20.139 9.971 -33.620 1.00 44.25 663 ASP A C 1
ATOM 5121 O O . ASP A 1 663 ? 20.688 10.165 -32.548 1.00 44.25 663 ASP A O 1
ATOM 5125 N N . LYS A 1 664 ? 20.856 9.942 -34.745 1.00 42.31 664 LYS A N 1
ATOM 5126 C CA . LYS A 1 664 ? 22.088 10.721 -34.952 1.00 42.31 664 LYS A CA 1
ATOM 5127 C C . LYS A 1 664 ? 22.726 10.426 -36.295 1.00 42.31 664 LYS A C 1
ATOM 5129 O O . LYS A 1 664 ? 22.944 9.292 -36.703 1.00 42.31 664 LYS A O 1
ATOM 5134 N N . TRP A 1 665 ? 23.085 11.536 -36.919 1.00 47.09 665 TRP A N 1
ATOM 5135 C CA . TRP A 1 665 ? 24.450 11.854 -37.311 1.00 47.09 665 TRP A CA 1
ATOM 5136 C C . TRP A 1 665 ? 25.422 10.654 -37.460 1.00 47.09 665 TRP A C 1
ATOM 5138 O O . TRP A 1 665 ? 25.715 9.975 -36.475 1.00 47.09 665 TRP A O 1
ATOM 5148 N N . PRO A 1 666 ? 26.008 10.436 -38.652 1.00 50.12 666 PRO A N 1
ATOM 5149 C CA . PRO A 1 666 ? 26.723 9.205 -39.030 1.00 50.12 666 PRO A CA 1
ATOM 5150 C C . PRO A 1 666 ? 28.056 8.928 -38.302 1.00 50.12 666 PRO A C 1
ATOM 5152 O O . PRO A 1 666 ? 28.773 8.006 -38.680 1.00 50.12 666 PRO A O 1
ATOM 5155 N N . PHE A 1 667 ? 28.410 9.702 -37.272 1.00 55.53 667 PHE A N 1
ATOM 5156 C CA . PHE A 1 667 ? 29.716 9.658 -36.606 1.00 55.53 667 PHE A CA 1
ATOM 5157 C C . PHE A 1 667 ? 29.612 9.671 -35.071 1.00 55.53 667 PHE A C 1
ATOM 5159 O O . PHE A 1 667 ? 30.389 10.367 -34.424 1.00 55.53 667 PHE A O 1
ATOM 5166 N N . ARG A 1 668 ? 28.656 8.946 -34.467 1.00 61.84 668 ARG A N 1
ATOM 5167 C CA . ARG A 1 668 ? 28.625 8.779 -32.999 1.00 61.84 668 ARG A CA 1
ATOM 5168 C C . ARG A 1 668 ? 29.915 8.113 -32.501 1.00 61.84 668 ARG A C 1
ATOM 5170 O O . ARG A 1 668 ? 30.376 7.143 -33.102 1.00 61.84 668 ARG A O 1
ATOM 5177 N N . LEU A 1 669 ? 30.459 8.608 -31.392 1.00 60.50 669 LEU A N 1
ATOM 5178 C CA . LEU A 1 669 ? 31.543 7.949 -30.661 1.00 60.50 669 LEU A CA 1
ATOM 5179 C C . LEU A 1 669 ? 30.938 7.084 -29.548 1.00 60.50 669 LEU A C 1
ATOM 5181 O O . LEU A 1 669 ? 30.070 7.548 -28.814 1.00 60.50 669 LEU A O 1
ATOM 5185 N N . ASP A 1 670 ? 31.393 5.837 -29.443 1.00 58.56 670 ASP A N 1
ATOM 5186 C CA . ASP A 1 670 ? 31.017 4.915 -28.367 1.00 58.56 670 ASP A CA 1
ATOM 5187 C C . ASP A 1 670 ? 31.909 5.195 -27.147 1.00 58.56 670 ASP A C 1
ATOM 5189 O O . ASP A 1 670 ? 33.073 4.793 -27.110 1.00 58.56 670 ASP A O 1
ATOM 5193 N N . ILE A 1 671 ? 31.414 6.030 -26.229 1.00 68.00 671 ILE A N 1
ATOM 5194 C CA . ILE A 1 671 ? 32.143 6.546 -25.063 1.00 68.00 671 ILE A CA 1
ATOM 5195 C C . ILE A 1 671 ? 31.206 6.480 -23.851 1.00 68.00 671 ILE A C 1
ATOM 5197 O O . ILE A 1 671 ? 30.070 6.951 -23.938 1.00 68.00 671 ILE A O 1
ATOM 5201 N N . ASP A 1 672 ? 31.688 5.949 -22.723 1.00 67.19 672 ASP A N 1
ATOM 5202 C CA . ASP A 1 672 ? 30.905 5.859 -21.483 1.00 67.19 672 ASP A CA 1
ATOM 5203 C C . ASP A 1 672 ? 30.367 7.230 -21.041 1.00 67.19 672 ASP A C 1
ATOM 5205 O O . ASP A 1 672 ? 31.036 8.258 -21.187 1.00 67.19 672 ASP A O 1
ATOM 5209 N N . THR A 1 673 ? 29.158 7.233 -20.472 1.00 61.25 673 THR A N 1
ATOM 5210 C CA . THR A 1 673 ? 28.419 8.425 -20.012 1.00 61.25 673 THR A CA 1
ATOM 5211 C C . THR A 1 673 ? 29.267 9.366 -19.162 1.00 61.25 673 THR A C 1
ATOM 5213 O O . THR A 1 673 ? 29.256 10.573 -19.395 1.00 61.25 673 THR A O 1
ATOM 5216 N N . GLU A 1 674 ? 30.075 8.820 -18.249 1.00 67.94 674 GLU A N 1
ATOM 5217 C CA . GLU A 1 674 ? 30.959 9.600 -17.375 1.00 67.94 674 GLU A CA 1
ATOM 5218 C C . GLU A 1 674 ? 31.916 10.508 -18.167 1.00 67.94 674 GLU A C 1
ATOM 5220 O O . GLU A 1 674 ? 32.153 11.653 -17.788 1.00 67.94 674 GLU A O 1
ATOM 5225 N N . TYR A 1 675 ? 32.440 10.045 -19.305 1.00 71.44 675 TYR A N 1
ATOM 5226 C CA . TYR A 1 675 ? 33.376 10.823 -20.118 1.00 71.44 675 TYR A CA 1
ATOM 5227 C C . TYR A 1 675 ? 32.679 11.805 -21.065 1.00 71.44 675 TYR A C 1
ATOM 5229 O O . TYR A 1 675 ? 33.293 12.796 -21.469 1.00 71.44 675 TYR A O 1
ATOM 5237 N N . GLN A 1 676 ? 31.414 11.567 -21.418 1.00 72.31 676 GLN A N 1
ATOM 5238 C CA . GLN A 1 676 ? 30.658 12.456 -22.304 1.00 72.31 676 GLN A CA 1
ATOM 5239 C C . GLN A 1 676 ? 30.446 13.836 -21.672 1.00 72.31 676 GLN A C 1
ATOM 5241 O O . GLN A 1 676 ? 30.626 14.857 -22.343 1.00 72.31 676 GLN A O 1
ATOM 5246 N N . ASP A 1 677 ? 30.156 13.875 -20.372 1.00 71.69 677 ASP A N 1
ATOM 5247 C CA . ASP A 1 677 ? 29.961 15.122 -19.631 1.00 71.69 677 ASP A CA 1
ATOM 5248 C C . ASP A 1 677 ? 31.257 15.942 -19.566 1.00 71.69 677 ASP A C 1
ATOM 5250 O O . ASP A 1 677 ? 31.259 17.150 -19.819 1.00 71.69 677 ASP A O 1
ATOM 5254 N N . TRP A 1 678 ? 32.398 15.283 -19.343 1.00 76.38 678 TRP A N 1
ATOM 5255 C CA . TRP A 1 678 ? 33.709 15.937 -19.365 1.00 76.38 678 TRP A CA 1
ATOM 5256 C C . TRP A 1 678 ? 34.080 16.485 -20.746 1.00 76.38 678 TRP A C 1
ATOM 5258 O O . TRP A 1 678 ? 34.656 17.574 -20.841 1.00 76.38 678 TRP A O 1
ATOM 5268 N N . ILE A 1 679 ? 33.724 15.777 -21.822 1.00 79.69 679 ILE A N 1
ATOM 5269 C CA . ILE A 1 679 ? 33.914 16.262 -23.196 1.00 79.69 679 ILE A CA 1
ATOM 5270 C C . ILE A 1 679 ? 33.086 17.528 -23.425 1.00 79.69 679 ILE A C 1
ATOM 5272 O O . ILE A 1 679 ? 33.604 18.512 -23.961 1.00 79.69 679 ILE A O 1
ATOM 5276 N N . LEU A 1 680 ? 31.828 17.545 -22.979 1.00 78.81 680 LEU A N 1
ATOM 5277 C CA . LEU A 1 680 ? 30.954 18.705 -23.126 1.00 78.81 680 LEU A CA 1
ATOM 5278 C C . LEU A 1 680 ? 31.479 19.916 -22.339 1.00 78.81 680 LEU A C 1
ATOM 5280 O O . LEU A 1 680 ? 31.531 21.025 -22.873 1.00 78.81 680 LEU A O 1
ATOM 5284 N N . VAL A 1 681 ? 31.960 19.705 -21.110 1.00 76.88 681 VAL A N 1
ATOM 5285 C CA . VAL A 1 681 ? 32.603 20.749 -20.293 1.00 76.88 681 VAL A CA 1
ATOM 5286 C C . VAL A 1 681 ? 33.857 21.302 -20.979 1.00 76.88 681 VAL A C 1
ATOM 5288 O O . VAL A 1 681 ? 34.040 22.524 -21.056 1.00 76.88 681 VAL A O 1
ATOM 5291 N N . ALA A 1 682 ? 34.710 20.435 -21.528 1.00 79.81 682 ALA A N 1
ATOM 5292 C CA . ALA A 1 682 ? 35.913 20.847 -22.246 1.00 79.81 682 ALA A CA 1
ATOM 5293 C C . ALA A 1 682 ? 35.580 21.664 -23.508 1.00 79.81 682 ALA A C 1
ATOM 5295 O O . ALA A 1 682 ? 36.206 22.695 -23.770 1.00 79.81 682 ALA A O 1
ATOM 5296 N N . VAL A 1 683 ? 34.554 21.254 -24.258 1.00 84.44 683 VAL A N 1
ATOM 5297 C CA . VAL A 1 683 ? 34.095 21.953 -25.466 1.00 84.44 683 VAL A CA 1
ATOM 5298 C C . VAL A 1 683 ? 33.467 23.307 -25.136 1.00 84.44 683 VAL A C 1
ATOM 5300 O O . VAL A 1 683 ? 33.807 24.306 -25.773 1.00 84.44 683 VAL A O 1
ATOM 5303 N N . CYS A 1 684 ? 32.626 23.390 -24.104 1.00 79.81 684 CYS A N 1
ATOM 5304 C CA . CYS A 1 684 ? 32.068 24.657 -23.623 1.00 79.81 684 CYS A CA 1
ATOM 5305 C C . CYS A 1 684 ? 33.165 25.631 -23.161 1.00 79.81 684 CYS A C 1
ATOM 5307 O O . CYS A 1 684 ? 33.100 26.837 -23.430 1.00 79.81 684 CYS A O 1
ATOM 5309 N N . THR A 1 685 ? 34.214 25.108 -22.521 1.00 79.62 685 THR A N 1
ATOM 5310 C CA . THR A 1 685 ? 35.390 25.892 -22.118 1.00 79.62 685 THR A CA 1
ATOM 5311 C C . THR A 1 685 ? 36.142 26.420 -23.340 1.00 79.62 685 THR A C 1
ATOM 5313 O O . THR A 1 685 ? 36.442 27.612 -23.414 1.00 79.62 685 THR A O 1
ATOM 5316 N N . LEU A 1 686 ? 36.382 25.572 -24.343 1.00 84.75 686 LEU A N 1
ATOM 5317 C CA . LEU A 1 686 ? 37.044 25.952 -25.592 1.00 84.75 686 LEU A CA 1
ATOM 5318 C C . LEU A 1 686 ? 36.274 27.046 -26.349 1.00 84.75 686 LEU A C 1
ATOM 5320 O O . LEU A 1 686 ? 36.866 28.050 -26.749 1.00 84.75 686 LEU A O 1
ATOM 5324 N N . VAL A 1 687 ? 34.957 26.884 -26.497 1.00 85.69 687 VAL A N 1
ATOM 5325 C CA . VAL A 1 687 ? 34.055 27.862 -27.133 1.00 85.69 687 VAL A CA 1
ATOM 5326 C C . VAL A 1 687 ? 34.134 29.222 -26.430 1.00 85.69 687 VAL A C 1
ATOM 5328 O O . VAL A 1 687 ? 34.253 30.269 -27.078 1.00 85.69 687 VAL A O 1
ATOM 5331 N N . SER A 1 688 ? 34.160 29.207 -25.096 1.00 80.25 688 SER A N 1
ATOM 5332 C CA . SER A 1 688 ? 34.303 30.409 -24.269 1.00 80.25 688 SER A CA 1
ATOM 5333 C C . SER A 1 688 ? 35.680 31.066 -24.433 1.00 80.25 688 SER A C 1
ATOM 5335 O O . SER A 1 688 ? 35.782 32.290 -24.538 1.00 80.25 688 SER A O 1
ATOM 5337 N N . CYS A 1 689 ? 36.753 30.276 -24.531 1.00 81.50 689 CYS A N 1
ATOM 5338 C CA . CYS A 1 689 ? 38.101 30.781 -24.797 1.00 81.50 689 CYS A CA 1
ATOM 5339 C C . CYS A 1 689 ? 38.216 31.446 -26.177 1.00 81.50 689 CYS A C 1
ATOM 5341 O O . CYS A 1 689 ? 38.832 32.506 -26.280 1.00 81.50 689 CYS A O 1
ATOM 5343 N N . ILE A 1 690 ? 37.596 30.879 -27.219 1.00 85.12 690 ILE A N 1
ATOM 5344 C CA . ILE A 1 690 ? 37.552 31.474 -28.566 1.00 85.12 690 ILE A CA 1
ATOM 5345 C C . ILE A 1 690 ? 36.835 32.831 -28.528 1.00 85.12 690 ILE A C 1
ATOM 5347 O O . ILE A 1 690 ? 37.288 33.793 -29.149 1.00 85.12 690 ILE A O 1
ATOM 5351 N N . TRP A 1 691 ? 35.761 32.958 -27.746 1.00 83.31 691 TRP A N 1
ATOM 5352 C CA . TRP A 1 691 ? 35.051 34.232 -27.590 1.00 83.31 691 TRP A CA 1
ATOM 5353 C C . TRP A 1 691 ? 35.885 35.289 -26.846 1.00 83.31 691 TRP A C 1
ATOM 5355 O O . TRP A 1 691 ? 35.890 36.464 -27.215 1.00 83.31 691 TRP A O 1
ATOM 5365 N N . CYS A 1 692 ? 36.631 34.865 -25.823 1.00 81.62 692 CYS A N 1
ATOM 5366 C CA . CYS A 1 692 ? 37.420 35.732 -24.941 1.00 81.62 692 CYS A CA 1
ATOM 5367 C C . CYS A 1 692 ? 38.858 35.999 -25.424 1.00 81.62 692 CYS A C 1
ATOM 5369 O O . CYS A 1 692 ? 39.559 36.832 -24.839 1.00 81.62 692 CYS A O 1
ATOM 5371 N N . LEU A 1 693 ? 39.303 35.334 -26.495 1.00 81.88 693 LEU A N 1
ATOM 5372 C CA . LEU A 1 693 ? 40.651 35.443 -27.062 1.00 81.88 693 LEU A CA 1
ATOM 5373 C C . LEU A 1 693 ? 41.134 36.897 -27.258 1.00 81.88 693 LEU A C 1
ATOM 5375 O O . LEU A 1 693 ? 42.277 37.181 -26.899 1.00 81.88 693 LEU A O 1
ATOM 5379 N N . PRO A 1 694 ? 40.311 37.853 -27.743 1.00 79.31 694 PRO A N 1
ATOM 5380 C CA . PRO A 1 694 ? 40.755 39.235 -27.942 1.00 79.31 694 PRO A CA 1
ATOM 5381 C C . PRO A 1 694 ? 41.108 39.937 -26.624 1.00 79.31 694 PRO A C 1
ATOM 5383 O O . PRO A 1 694 ? 42.083 40.685 -26.554 1.00 79.31 694 PRO A O 1
ATOM 5386 N N . CYS A 1 695 ? 40.358 39.656 -25.554 1.00 75.19 695 CYS A N 1
ATOM 5387 C CA . CYS A 1 695 ? 40.595 40.208 -24.219 1.00 75.19 695 CYS A CA 1
ATOM 5388 C C . CYS A 1 695 ? 41.852 39.613 -23.570 1.00 75.19 695 CYS A C 1
ATOM 5390 O O . CYS A 1 695 ? 42.604 40.328 -22.905 1.00 75.19 695 CYS A O 1
ATOM 5392 N N . ILE A 1 696 ? 42.091 38.316 -23.786 1.00 74.69 696 ILE A N 1
ATOM 5393 C CA . ILE A 1 696 ? 43.266 37.602 -23.272 1.00 74.69 696 ILE A CA 1
ATOM 5394 C C . ILE A 1 696 ? 44.524 38.080 -24.009 1.00 74.69 696 ILE A C 1
ATOM 5396 O O . ILE A 1 696 ? 45.483 38.529 -23.380 1.00 74.69 696 ILE A O 1
ATOM 5400 N N . CYS A 1 697 ? 44.503 38.080 -25.344 1.00 73.62 697 CYS A N 1
ATOM 5401 C CA . CYS A 1 697 ? 45.617 38.538 -26.172 1.00 73.62 697 CYS A CA 1
ATOM 5402 C C . CYS A 1 697 ? 45.932 40.030 -25.972 1.00 73.62 697 CYS A C 1
ATOM 5404 O O . CYS A 1 697 ? 47.104 40.415 -25.993 1.00 73.62 697 CYS A O 1
ATOM 5406 N N . GLY A 1 698 ? 44.924 40.863 -25.700 1.00 69.31 698 GLY A N 1
ATOM 5407 C CA . GLY A 1 698 ? 45.112 42.288 -25.419 1.00 69.31 698 GLY A CA 1
ATOM 5408 C C . GLY A 1 698 ? 45.939 42.581 -24.160 1.00 69.31 698 GLY A C 1
ATOM 5409 O O . GLY A 1 698 ? 46.563 43.638 -24.075 1.00 69.31 698 GLY A O 1
ATOM 5410 N N . ARG A 1 699 ? 45.996 41.648 -23.197 1.00 68.50 699 ARG A N 1
ATOM 5411 C CA . ARG A 1 699 ? 46.804 41.776 -21.968 1.00 68.50 699 ARG A CA 1
ATOM 5412 C C . ARG A 1 699 ? 48.196 41.152 -22.069 1.00 68.50 699 ARG A C 1
ATOM 5414 O O . ARG A 1 699 ? 49.040 41.410 -21.212 1.00 68.50 699 ARG A O 1
ATOM 5421 N N . LEU A 1 700 ? 48.460 40.348 -23.097 1.00 72.88 700 LEU A N 1
ATOM 5422 C CA . LEU A 1 700 ? 49.742 39.669 -23.272 1.00 72.88 700 LEU A CA 1
ATOM 5423 C C . LEU A 1 700 ? 50.751 40.576 -23.983 1.00 72.88 700 LEU A C 1
ATOM 5425 O O . LEU A 1 700 ? 50.525 41.062 -25.091 1.00 72.88 700 LEU A O 1
ATOM 5429 N N . ASN A 1 701 ? 51.921 40.765 -23.370 1.00 63.03 701 ASN A N 1
ATOM 5430 C CA . ASN A 1 701 ? 52.926 41.730 -23.824 1.00 63.03 701 ASN A CA 1
ATOM 5431 C C . ASN A 1 701 ? 53.861 41.183 -24.931 1.00 63.03 701 ASN A C 1
ATOM 5433 O O . ASN A 1 701 ? 55.050 41.490 -24.959 1.00 63.03 701 ASN A O 1
ATOM 5437 N N . TYR A 1 702 ? 53.329 40.363 -25.845 1.00 76.94 702 TYR A N 1
ATOM 5438 C CA . TYR A 1 702 ? 54.071 39.704 -26.931 1.00 76.94 702 TYR A CA 1
ATOM 5439 C C . TYR A 1 702 ? 53.780 40.334 -28.304 1.00 76.94 702 TYR A C 1
ATOM 5441 O O . TYR A 1 702 ? 52.656 40.742 -28.599 1.00 76.94 702 TYR A O 1
ATOM 5449 N N . ARG A 1 703 ? 54.787 40.375 -29.190 1.00 74.25 703 ARG A N 1
ATOM 5450 C CA . ARG A 1 703 ? 54.716 41.048 -30.508 1.00 74.25 703 ARG A CA 1
ATOM 5451 C C . ARG A 1 703 ? 53.634 40.466 -31.435 1.00 74.25 703 ARG A C 1
ATOM 5453 O O . ARG A 1 703 ? 52.930 41.219 -32.109 1.00 74.25 703 ARG A O 1
ATOM 5460 N N . ALA A 1 704 ? 53.465 39.143 -31.416 1.00 71.69 704 ALA A N 1
ATOM 5461 C CA . ALA A 1 704 ? 52.401 38.445 -32.141 1.00 71.69 704 ALA A CA 1
ATOM 5462 C C . ALA A 1 704 ? 51.009 38.774 -31.573 1.00 71.69 704 ALA A C 1
ATOM 5464 O O . ALA A 1 704 ? 50.088 39.068 -32.330 1.00 71.69 704 ALA A O 1
ATOM 5465 N N . SER A 1 705 ? 50.886 38.840 -30.242 1.00 73.31 705 SER A N 1
ATOM 5466 C CA . SER A 1 705 ? 49.634 39.171 -29.549 1.00 73.31 705 SER A CA 1
ATOM 5467 C C . SER A 1 705 ? 49.155 40.593 -29.841 1.00 73.31 705 SER A C 1
ATOM 5469 O O . SER A 1 705 ? 47.962 40.820 -30.038 1.00 73.31 705 SER A O 1
ATOM 5471 N N . ARG A 1 706 ? 50.083 41.557 -29.946 1.00 70.69 706 ARG A N 1
ATOM 5472 C CA . ARG A 1 706 ? 49.760 42.940 -30.342 1.00 70.69 706 ARG A CA 1
ATOM 5473 C C . ARG A 1 706 ? 49.278 43.035 -31.786 1.00 70.69 706 ARG A C 1
ATOM 5475 O O . ARG A 1 706 ? 48.341 43.778 -32.054 1.00 70.69 706 ARG A O 1
ATOM 5482 N N . SER A 1 707 ? 49.887 42.276 -32.697 1.00 76.12 707 SER A N 1
ATOM 5483 C CA . SER A 1 707 ? 49.480 42.253 -34.110 1.00 76.12 707 SER A CA 1
ATOM 5484 C C . SER A 1 707 ? 48.103 41.609 -34.279 1.00 76.12 707 SER A C 1
ATOM 5486 O O . SER A 1 707 ? 47.243 42.167 -34.954 1.00 76.12 707 SER A O 1
ATOM 5488 N N . PHE A 1 708 ? 47.860 40.488 -33.592 1.00 78.50 708 PHE A N 1
ATOM 5489 C CA . PHE A 1 708 ? 46.558 39.825 -33.560 1.00 78.50 708 PHE A CA 1
ATOM 5490 C C . PHE A 1 708 ? 45.481 40.705 -32.915 1.00 78.50 708 PHE A C 1
ATOM 5492 O O . PHE A 1 708 ? 44.423 40.908 -33.500 1.00 78.50 708 PHE A O 1
ATOM 5499 N N . SER A 1 709 ? 45.772 41.318 -31.764 1.00 73.69 709 SER A N 1
ATOM 5500 C CA . SER A 1 709 ? 44.845 42.248 -31.110 1.00 73.69 709 SER A CA 1
ATOM 5501 C C . SER A 1 709 ? 44.539 43.442 -32.009 1.00 73.69 709 SER A C 1
ATOM 5503 O O . SER A 1 709 ? 43.381 43.799 -32.168 1.00 73.69 709 SER A O 1
ATOM 5505 N N . SER A 1 710 ? 45.541 44.036 -32.663 1.00 75.44 710 SER A N 1
ATOM 5506 C CA . SER A 1 710 ? 45.327 45.149 -33.596 1.00 75.44 710 SER A CA 1
ATOM 5507 C C . SER A 1 710 ? 44.451 44.750 -34.792 1.00 75.44 710 SER A C 1
ATOM 5509 O O . SER A 1 710 ? 43.567 45.516 -35.180 1.00 75.44 710 SER A O 1
ATOM 5511 N N . PHE A 1 711 ? 44.631 43.540 -35.328 1.00 79.56 711 PHE A N 1
ATOM 5512 C CA . PHE A 1 711 ? 43.783 42.981 -36.382 1.00 79.56 711 PHE A CA 1
ATOM 5513 C C . PHE A 1 711 ? 42.338 42.743 -35.911 1.00 79.56 711 PHE A C 1
ATOM 5515 O O . PHE A 1 711 ? 41.391 43.117 -36.599 1.00 79.56 711 PHE A O 1
ATOM 5522 N N . VAL A 1 712 ? 42.151 42.175 -34.717 1.00 77.06 712 VAL A N 1
ATOM 5523 C CA . VAL A 1 712 ? 40.816 41.898 -34.170 1.00 77.06 712 VAL A CA 1
ATOM 5524 C C . VAL A 1 712 ? 40.090 43.184 -33.770 1.00 77.06 712 VAL A C 1
ATOM 5526 O O . VAL A 1 712 ? 38.928 43.360 -34.124 1.00 77.06 712 VAL A O 1
ATOM 5529 N N . TYR A 1 713 ? 40.764 44.129 -33.107 1.00 77.06 713 TYR A N 1
ATOM 5530 C CA . TYR A 1 713 ? 40.160 45.400 -32.689 1.00 77.06 713 TYR A CA 1
ATOM 5531 C C . TYR A 1 713 ? 39.775 46.301 -33.870 1.00 77.06 713 TYR A C 1
ATOM 5533 O O . TYR A 1 713 ? 38.847 47.094 -33.743 1.00 77.06 713 TYR A O 1
ATOM 5541 N N . THR A 1 714 ? 40.428 46.165 -35.030 1.00 79.69 714 THR A N 1
ATOM 5542 C CA . THR A 1 714 ? 40.033 46.884 -36.258 1.00 79.69 714 THR A CA 1
ATOM 5543 C C . THR A 1 714 ? 38.879 46.213 -37.006 1.00 79.69 714 THR A C 1
ATOM 5545 O O . THR A 1 714 ? 38.239 46.855 -37.837 1.00 79.69 714 THR A O 1
ATOM 5548 N N . ARG A 1 715 ? 38.572 44.942 -36.713 1.00 84.25 715 ARG A N 1
ATOM 5549 C CA . ARG A 1 715 ? 37.526 44.150 -37.385 1.00 84.25 715 ARG A CA 1
ATOM 5550 C C . ARG A 1 715 ? 36.692 43.343 -36.394 1.00 84.25 715 ARG A C 1
ATOM 5552 O O . ARG A 1 715 ? 36.419 42.162 -36.607 1.00 84.25 715 ARG A O 1
ATOM 5559 N N . LEU A 1 716 ? 36.269 44.003 -35.319 1.00 78.25 716 LEU A N 1
ATOM 5560 C CA . LEU A 1 716 ? 35.605 43.357 -34.188 1.00 78.25 716 LEU A CA 1
ATOM 5561 C C . LEU A 1 716 ? 34.345 42.580 -34.617 1.00 78.25 716 LEU A C 1
ATOM 5563 O O . LEU A 1 716 ? 34.141 41.445 -34.201 1.00 78.25 716 LEU A O 1
ATOM 5567 N N . HIS A 1 717 ? 33.548 43.168 -35.515 1.00 78.00 717 HIS A N 1
ATOM 5568 C CA . HIS A 1 717 ? 32.339 42.549 -36.062 1.00 78.00 717 HIS A CA 1
ATOM 5569 C C . HIS A 1 717 ? 32.642 41.261 -36.845 1.00 78.00 717 HIS A C 1
ATOM 5571 O O . HIS A 1 717 ? 31.974 40.253 -36.643 1.00 78.00 717 HIS A O 1
ATOM 5577 N N . VAL A 1 718 ? 33.690 41.254 -37.681 1.00 84.19 718 VAL A N 1
ATOM 5578 C CA . VAL A 1 718 ? 34.092 40.064 -38.452 1.00 84.19 718 VAL A CA 1
ATOM 5579 C C . VAL A 1 718 ? 34.559 38.954 -37.518 1.00 84.19 718 VAL A C 1
ATOM 5581 O O . VAL A 1 718 ? 34.168 37.805 -37.696 1.00 84.19 718 VAL A O 1
ATOM 5584 N N . TYR A 1 719 ? 35.361 39.295 -36.506 1.00 86.00 719 TYR A N 1
ATOM 5585 C CA . TYR A 1 719 ? 35.846 38.322 -35.533 1.00 86.00 719 TYR A CA 1
ATOM 5586 C C . TYR A 1 719 ? 34.695 37.653 -34.782 1.00 86.00 719 TYR A C 1
ATOM 5588 O O . TYR A 1 719 ? 34.618 36.428 -34.766 1.00 86.00 719 TYR A O 1
ATOM 5596 N N . PHE A 1 720 ? 33.778 38.436 -34.203 1.00 83.12 720 PHE A N 1
ATOM 5597 C CA . PHE A 1 720 ? 32.667 37.872 -33.440 1.00 83.12 720 PHE A CA 1
ATOM 5598 C C . PHE A 1 720 ? 31.694 37.088 -34.322 1.00 83.12 720 PHE A C 1
ATOM 5600 O O . PHE A 1 720 ? 31.244 36.031 -33.894 1.00 83.12 720 PHE A O 1
ATOM 5607 N N . CYS A 1 721 ? 31.435 37.505 -35.566 1.00 81.88 721 CYS A N 1
ATOM 5608 C CA . CYS A 1 721 ? 30.647 36.695 -36.499 1.00 81.88 721 CYS A CA 1
ATOM 5609 C C . CYS A 1 721 ? 31.317 35.345 -36.793 1.00 81.88 721 CYS A C 1
ATOM 5611 O O . CYS A 1 721 ? 30.675 34.305 -36.668 1.00 81.88 721 CYS A O 1
ATOM 5613 N N . VAL A 1 722 ? 32.610 35.336 -37.136 1.00 85.75 722 VAL A N 1
ATOM 5614 C CA . VAL A 1 722 ? 33.347 34.095 -37.435 1.00 85.75 722 VAL A CA 1
ATOM 5615 C C . VAL A 1 722 ? 33.444 33.194 -36.202 1.00 85.75 722 VAL A C 1
ATOM 5617 O O . VAL A 1 722 ? 33.194 31.996 -36.307 1.00 85.75 722 VAL A O 1
ATOM 5620 N N . ALA A 1 723 ? 33.737 33.762 -35.031 1.00 84.62 723 ALA A N 1
ATOM 5621 C CA . ALA A 1 723 ? 33.758 33.037 -33.765 1.00 84.62 723 ALA A CA 1
ATOM 5622 C C . ALA A 1 723 ? 32.383 32.441 -33.432 1.00 84.62 723 ALA A C 1
ATOM 5624 O O . ALA A 1 723 ? 32.313 31.300 -32.992 1.00 84.62 723 ALA A O 1
ATOM 5625 N N . THR A 1 724 ? 31.291 33.164 -33.704 1.00 81.00 724 THR A N 1
ATOM 5626 C CA . THR A 1 724 ? 29.922 32.659 -33.509 1.00 81.00 724 THR A CA 1
ATOM 5627 C C . THR A 1 724 ? 29.666 31.431 -34.372 1.00 81.00 724 THR A C 1
ATOM 5629 O O . THR A 1 724 ? 29.280 30.392 -33.845 1.00 81.00 724 THR A O 1
ATOM 5632 N N . TYR A 1 725 ? 29.925 31.509 -35.681 1.00 84.25 725 TYR A N 1
ATOM 5633 C CA . TYR A 1 725 ? 29.705 30.373 -36.581 1.00 84.25 725 TYR A CA 1
ATOM 5634 C C . TYR A 1 725 ? 30.593 29.175 -36.239 1.00 84.25 725 TYR A C 1
ATOM 5636 O O . TYR A 1 725 ? 30.118 28.041 -36.241 1.00 84.25 725 TYR A O 1
ATOM 5644 N N . LEU A 1 726 ? 31.861 29.420 -35.898 1.00 87.00 726 LEU A N 1
ATOM 5645 C CA . LEU A 1 726 ? 32.790 28.372 -35.483 1.00 87.00 726 LEU A CA 1
ATOM 5646 C C . LEU A 1 726 ? 32.326 27.689 -34.191 1.00 87.00 726 LEU A C 1
ATOM 5648 O O . LEU A 1 726 ? 32.331 26.465 -34.108 1.00 87.00 726 LEU A O 1
ATOM 5652 N N . ASN A 1 727 ? 31.879 28.465 -33.206 1.00 86.81 727 ASN A N 1
ATOM 5653 C CA . ASN A 1 727 ? 31.402 27.939 -31.933 1.00 86.81 727 ASN A CA 1
ATOM 5654 C C . ASN A 1 727 ? 30.096 27.160 -32.082 1.00 86.81 727 ASN A C 1
ATOM 5656 O O . ASN A 1 727 ? 29.978 26.078 -31.516 1.00 86.81 727 ASN A O 1
ATOM 5660 N N . VAL A 1 728 ? 29.151 27.656 -32.887 1.00 81.31 728 VAL A N 1
ATOM 5661 C CA . VAL A 1 728 ? 27.919 26.922 -33.215 1.00 81.31 728 VAL A CA 1
ATOM 5662 C C . VAL A 1 728 ? 28.259 25.600 -33.900 1.00 81.31 728 VAL A C 1
ATOM 5664 O O . VAL A 1 728 ? 27.713 24.568 -33.525 1.00 81.31 728 VAL A O 1
ATOM 5667 N N . PHE A 1 729 ? 29.197 25.601 -34.850 1.00 85.19 729 PHE A N 1
ATOM 5668 C CA . PHE A 1 729 ? 29.632 24.378 -35.520 1.00 85.19 729 PHE A CA 1
ATOM 5669 C C . PHE A 1 729 ? 30.267 23.373 -34.549 1.00 85.19 729 PHE A C 1
ATOM 5671 O O . PHE A 1 729 ? 29.856 22.217 -34.531 1.00 85.19 729 PHE A O 1
ATOM 5678 N N . ILE A 1 730 ? 31.223 23.804 -33.716 1.00 84.94 730 ILE A N 1
ATOM 5679 C CA . ILE A 1 730 ? 31.888 22.947 -32.720 1.00 84.94 730 ILE A CA 1
ATOM 5680 C C . ILE A 1 730 ? 30.859 22.337 -31.761 1.00 84.94 730 ILE A C 1
ATOM 5682 O O . ILE A 1 730 ? 30.908 21.141 -31.479 1.00 84.94 730 ILE A O 1
ATOM 5686 N N . LEU A 1 731 ? 29.913 23.146 -31.285 1.00 80.62 731 LEU A N 1
ATOM 5687 C CA . LEU A 1 731 ? 28.907 22.729 -30.317 1.00 80.62 731 LEU A CA 1
ATOM 5688 C C . LEU A 1 731 ? 27.907 21.734 -30.924 1.00 80.62 731 LEU A C 1
ATOM 5690 O O . LEU A 1 731 ? 27.697 20.657 -30.373 1.00 80.62 731 LEU A O 1
ATOM 5694 N N . VAL A 1 732 ? 27.341 22.061 -32.090 1.00 77.56 732 VAL A N 1
ATOM 5695 C CA . VAL A 1 732 ? 26.390 21.193 -32.801 1.00 77.56 732 VAL A CA 1
ATOM 5696 C C . VAL A 1 732 ? 27.057 19.885 -33.221 1.00 77.56 732 VAL A C 1
ATOM 5698 O O . VAL A 1 732 ? 26.454 18.825 -33.082 1.00 77.56 732 VAL A O 1
ATOM 5701 N N . PHE A 1 733 ? 28.309 19.937 -33.681 1.00 81.81 733 PHE A N 1
ATOM 5702 C CA . PHE A 1 733 ? 29.072 18.741 -34.023 1.00 81.81 733 PHE A CA 1
ATOM 5703 C C . PHE A 1 733 ? 29.328 17.864 -32.792 1.00 81.81 733 PHE A C 1
ATOM 5705 O O . PHE A 1 733 ? 29.093 16.664 -32.847 1.00 81.81 733 PHE A O 1
ATOM 5712 N N . THR A 1 734 ? 29.741 18.453 -31.666 1.00 80.81 734 THR A N 1
ATOM 5713 C CA . THR A 1 734 ? 30.005 17.710 -30.421 1.00 80.81 734 THR A CA 1
ATOM 5714 C C . THR A 1 734 ? 28.736 17.038 -29.895 1.00 80.81 734 THR A C 1
ATOM 5716 O O . THR A 1 734 ? 28.740 15.837 -29.642 1.00 80.81 734 THR A O 1
ATOM 5719 N N . ILE A 1 735 ? 27.624 17.774 -29.807 1.00 74.88 735 ILE A N 1
ATOM 5720 C CA . ILE A 1 735 ? 26.325 17.231 -29.373 1.00 74.88 735 ILE A CA 1
ATOM 5721 C C . ILE A 1 735 ? 25.825 16.154 -30.349 1.00 74.88 735 ILE A C 1
ATOM 5723 O O . ILE A 1 735 ? 25.263 15.143 -29.937 1.00 74.88 735 ILE A O 1
ATOM 5727 N N . GLY A 1 736 ? 26.062 16.337 -31.650 1.00 69.19 736 GLY A N 1
ATOM 5728 C CA . GLY A 1 736 ? 25.727 15.346 -32.672 1.00 69.19 736 GLY A CA 1
ATOM 5729 C C . GLY A 1 736 ? 26.537 14.048 -32.570 1.00 69.19 736 GLY A C 1
ATOM 5730 O O . GLY A 1 736 ? 26.093 13.020 -33.073 1.00 69.19 736 GLY A O 1
ATOM 5731 N N . VAL A 1 737 ? 27.699 14.070 -31.917 1.00 74.88 737 VAL A N 1
ATOM 5732 C CA . VAL A 1 737 ? 28.599 12.915 -31.782 1.00 74.88 737 VAL A CA 1
ATOM 5733 C C . VAL A 1 737 ? 28.441 12.204 -30.429 1.00 74.88 737 VAL A C 1
ATOM 5735 O O . VAL A 1 737 ? 28.585 10.981 -30.383 1.00 74.88 737 VAL A O 1
ATOM 5738 N N . LEU A 1 738 ? 28.110 12.922 -29.349 1.00 75.06 738 LEU A N 1
ATOM 5739 C CA . LEU A 1 738 ? 27.895 12.348 -28.011 1.00 75.06 738 LEU A CA 1
ATOM 5740 C C . LEU A 1 738 ? 26.531 11.647 -27.927 1.00 75.06 738 LEU A C 1
ATOM 5742 O O . LEU A 1 738 ? 25.539 12.295 -28.244 1.00 75.06 738 LEU A O 1
ATOM 5746 N N . PRO A 1 739 ? 26.423 10.363 -27.538 1.00 60.69 739 PRO A N 1
ATOM 5747 C CA . PRO A 1 739 ? 25.209 9.557 -27.690 1.00 60.69 739 PRO A CA 1
ATOM 5748 C C . PRO A 1 739 ? 24.026 9.931 -26.783 1.00 60.69 739 PRO A C 1
ATOM 5750 O O . PRO A 1 739 ? 22.897 9.715 -27.242 1.00 60.69 739 PRO A O 1
ATOM 5753 N N . ASP A 1 740 ? 24.239 10.591 -25.641 1.00 66.62 740 ASP A N 1
ATOM 5754 C CA . ASP A 1 740 ? 23.171 10.857 -24.654 1.00 66.62 740 ASP A CA 1
ATOM 5755 C C . ASP A 1 740 ? 22.647 12.298 -24.628 1.00 66.62 740 ASP A C 1
ATOM 5757 O O . ASP A 1 740 ? 21.586 12.555 -24.072 1.00 66.62 740 ASP A O 1
ATOM 5761 N N . TRP A 1 741 ? 23.320 13.225 -25.311 1.00 61.88 741 TRP A N 1
ATOM 5762 C CA . TRP A 1 741 ? 22.894 14.624 -25.382 1.00 61.88 741 TRP A CA 1
ATOM 5763 C C . TRP A 1 741 ? 22.110 14.921 -26.667 1.00 61.88 741 TRP A C 1
ATOM 5765 O O . TRP A 1 741 ? 22.493 14.506 -27.769 1.00 61.88 741 TRP A O 1
ATOM 5775 N N . THR A 1 742 ? 21.015 15.671 -26.544 1.00 66.56 742 THR A N 1
ATOM 5776 C CA . THR A 1 742 ? 20.334 16.352 -27.656 1.00 66.56 742 THR A CA 1
ATOM 5777 C C . THR A 1 742 ? 20.614 17.856 -27.628 1.00 66.56 742 THR A C 1
ATOM 5779 O O . THR A 1 742 ? 20.942 18.437 -26.593 1.00 66.56 742 THR A O 1
ATOM 5782 N N . VAL A 1 743 ? 20.450 18.526 -28.777 1.00 61.38 743 VAL A N 1
ATOM 5783 C CA . VAL A 1 743 ? 20.593 19.994 -28.864 1.00 61.38 743 VAL A CA 1
ATOM 5784 C C . VAL A 1 743 ? 19.605 20.692 -27.925 1.00 61.38 743 VAL A C 1
ATOM 5786 O O . VAL A 1 743 ? 19.946 21.696 -27.309 1.00 61.38 743 VAL A O 1
ATOM 5789 N N . ASN A 1 744 ? 18.402 20.135 -27.773 1.00 60.81 744 ASN A N 1
ATOM 5790 C CA . ASN A 1 744 ? 17.374 20.697 -26.907 1.00 60.81 744 ASN A CA 1
ATOM 5791 C C . ASN A 1 744 ? 17.739 20.574 -25.420 1.00 60.81 744 ASN A C 1
ATOM 5793 O O . ASN A 1 744 ? 17.654 21.563 -24.698 1.00 60.81 744 ASN A O 1
ATOM 5797 N N . GLU A 1 745 ? 18.202 19.402 -24.971 1.00 62.25 745 GLU A N 1
ATOM 5798 C CA . GLU A 1 745 ? 18.674 19.209 -23.590 1.00 62.25 745 GLU A CA 1
ATOM 5799 C C . GLU A 1 745 ? 19.836 20.148 -23.277 1.00 62.25 745 GLU A C 1
ATOM 5801 O O . GLU A 1 745 ? 19.787 20.864 -22.279 1.00 62.25 745 GLU A O 1
ATOM 5806 N N . PHE A 1 746 ? 20.826 20.241 -24.170 1.00 69.00 746 PHE A N 1
ATOM 5807 C CA . PHE A 1 746 ? 21.925 21.189 -24.007 1.00 69.00 746 PHE A CA 1
ATOM 5808 C C . PHE A 1 746 ? 21.418 22.628 -23.840 1.00 69.00 746 PHE A C 1
ATOM 5810 O O . PHE A 1 746 ? 21.859 23.334 -22.936 1.00 69.00 746 PHE A O 1
ATOM 5817 N N . CYS A 1 747 ? 20.471 23.070 -24.675 1.00 64.19 747 CYS A N 1
ATOM 5818 C CA . CYS A 1 747 ? 19.891 24.407 -24.567 1.00 64.19 747 CYS A CA 1
ATOM 5819 C C . CYS A 1 747 ? 19.155 24.620 -23.237 1.00 64.19 747 CYS A C 1
ATOM 5821 O O . CYS A 1 747 ? 19.312 25.677 -22.631 1.00 64.19 747 CYS A O 1
ATOM 5823 N N . VAL A 1 748 ? 18.390 23.635 -22.761 1.00 63.50 748 VAL A N 1
ATOM 5824 C CA . VAL A 1 748 ? 17.670 23.719 -21.480 1.00 63.50 748 VAL A CA 1
ATOM 5825 C C . VAL A 1 748 ? 18.648 23.803 -20.308 1.00 63.50 748 VAL A C 1
ATOM 5827 O O . VAL A 1 748 ? 18.521 24.701 -19.475 1.00 63.50 748 VAL A O 1
ATOM 5830 N N . TYR A 1 749 ? 19.662 22.935 -20.270 1.00 68.00 749 TYR A N 1
ATOM 5831 C CA . TYR A 1 749 ? 20.691 22.963 -19.229 1.00 68.00 749 TYR A CA 1
ATOM 5832 C C . TYR A 1 749 ? 21.532 24.237 -19.282 1.00 68.00 749 TYR A C 1
ATOM 5834 O O . TYR A 1 749 ? 21.832 24.814 -18.240 1.00 68.00 749 TYR A O 1
ATOM 5842 N N . PHE A 1 750 ? 21.865 24.730 -20.476 1.00 66.94 750 PHE A N 1
ATOM 5843 C CA . PHE A 1 750 ? 22.586 25.989 -20.638 1.00 66.94 750 PHE A CA 1
ATOM 5844 C C . PHE A 1 750 ? 21.763 27.179 -20.136 1.00 66.94 750 PHE A C 1
ATOM 5846 O O . PHE A 1 750 ? 22.294 28.031 -19.427 1.00 66.94 750 PHE A O 1
ATOM 5853 N N . VAL A 1 751 ? 20.460 27.223 -20.433 1.00 67.12 751 VAL A N 1
ATOM 5854 C CA . VAL A 1 751 ? 19.552 28.244 -19.889 1.00 67.12 751 VAL A CA 1
ATOM 5855 C C . VAL A 1 751 ? 19.478 28.147 -18.364 1.00 67.12 751 VAL A C 1
ATOM 5857 O O . VAL A 1 751 ? 19.591 29.174 -17.700 1.00 67.12 751 VAL A O 1
ATOM 5860 N N . GLY A 1 752 ? 19.364 26.939 -17.805 1.00 60.62 752 GLY A N 1
ATOM 5861 C CA . GLY A 1 752 ? 19.384 26.722 -16.356 1.00 60.62 752 GLY A CA 1
ATOM 5862 C C . GLY A 1 752 ? 20.699 27.159 -15.703 1.00 60.62 752 GLY A C 1
ATOM 5863 O O . GLY A 1 752 ? 20.691 27.801 -14.656 1.00 60.62 752 GLY A O 1
ATOM 5864 N N . PHE A 1 753 ? 21.835 26.890 -16.347 1.00 67.31 753 PHE A N 1
ATOM 5865 C CA . PHE A 1 753 ? 23.149 27.333 -15.886 1.00 67.31 753 PHE A CA 1
ATOM 5866 C C . PHE A 1 753 ? 23.295 28.858 -15.937 1.00 67.31 753 PHE A C 1
ATOM 5868 O O . PHE A 1 753 ? 23.792 29.461 -14.989 1.00 67.31 753 PHE A O 1
ATOM 5875 N N . VAL A 1 754 ? 22.835 29.505 -17.011 1.00 66.38 754 VAL A N 1
ATOM 5876 C CA . VAL A 1 754 ? 22.840 30.972 -17.118 1.00 66.38 754 VAL A CA 1
ATOM 5877 C C . VAL A 1 754 ? 21.947 31.595 -16.045 1.00 66.38 754 VAL A C 1
ATOM 5879 O O . VAL A 1 754 ? 22.373 32.548 -15.396 1.00 66.38 754 VAL A O 1
ATOM 5882 N N . ASP A 1 755 ? 20.758 31.041 -15.804 1.00 61.28 755 ASP A N 1
ATOM 5883 C CA . ASP A 1 755 ? 19.859 31.490 -14.735 1.00 61.28 755 ASP A CA 1
ATOM 5884 C C . ASP A 1 755 ? 20.518 31.339 -13.355 1.00 61.28 755 ASP A C 1
ATOM 5886 O O . ASP A 1 755 ? 20.554 32.283 -12.563 1.00 61.28 755 ASP A O 1
ATOM 5890 N N . TRP A 1 756 ? 21.177 30.201 -13.110 1.00 77.75 756 TRP A N 1
ATOM 5891 C CA . TRP A 1 756 ? 21.971 29.976 -11.904 1.00 77.75 756 TRP A CA 1
ATOM 5892 C C . TRP A 1 756 ? 23.075 31.029 -11.745 1.00 77.75 756 TRP A C 1
ATOM 5894 O O . TRP A 1 756 ? 23.167 31.659 -10.689 1.00 77.75 756 TRP A O 1
ATOM 5904 N N . VAL A 1 757 ? 23.881 31.284 -12.782 1.00 67.62 757 VAL A N 1
ATOM 5905 C CA . VAL A 1 757 ? 24.952 32.295 -12.745 1.00 67.62 757 VAL A CA 1
ATOM 5906 C C . VAL A 1 757 ? 24.378 33.683 -12.465 1.00 67.62 757 VAL A C 1
ATOM 5908 O O . VAL A 1 757 ? 24.951 34.423 -11.665 1.00 67.62 757 VAL A O 1
ATOM 5911 N N . LEU A 1 758 ? 23.249 34.047 -13.074 1.00 65.94 758 LEU A N 1
ATOM 5912 C CA . LEU A 1 758 ? 22.601 35.343 -12.867 1.00 65.94 758 LEU A CA 1
ATOM 5913 C C . LEU A 1 758 ? 22.091 35.501 -11.435 1.00 65.94 758 LEU A C 1
ATOM 5915 O O . LEU A 1 758 ? 22.373 36.523 -10.810 1.00 65.94 758 LEU A O 1
ATOM 5919 N N . ILE A 1 759 ? 21.423 34.486 -10.884 1.00 70.06 759 ILE A N 1
ATOM 5920 C CA . ILE A 1 759 ? 20.952 34.489 -9.493 1.00 70.06 759 ILE A CA 1
ATOM 5921 C C . ILE A 1 759 ? 22.134 34.646 -8.532 1.00 70.06 759 ILE A C 1
ATOM 5923 O O . ILE A 1 759 ? 22.087 35.467 -7.615 1.00 70.06 759 ILE A O 1
ATOM 5927 N N . HIS A 1 760 ? 23.219 33.901 -8.745 1.00 68.88 760 HIS A N 1
ATOM 5928 C CA . HIS A 1 760 ? 24.385 33.948 -7.862 1.00 68.88 760 HIS A CA 1
ATOM 5929 C C . HIS A 1 760 ? 25.189 35.238 -8.027 1.00 68.88 760 HIS A C 1
ATOM 5931 O O . HIS A 1 760 ? 25.687 35.776 -7.042 1.00 68.88 760 HIS A O 1
ATOM 5937 N N . THR A 1 761 ? 25.256 35.796 -9.236 1.00 70.19 761 THR A N 1
ATOM 5938 C CA . THR A 1 761 ? 25.877 37.104 -9.475 1.00 70.19 761 THR A CA 1
ATOM 5939 C C . THR A 1 761 ? 25.048 38.222 -8.844 1.00 70.19 761 THR A C 1
ATOM 5941 O O . THR A 1 761 ? 25.617 39.116 -8.225 1.00 70.19 761 THR A O 1
ATOM 5944 N N . ALA A 1 762 ? 23.715 38.162 -8.922 1.00 67.25 762 ALA A N 1
ATOM 5945 C CA . ALA A 1 762 ? 22.829 39.102 -8.241 1.00 67.25 762 ALA A CA 1
ATOM 5946 C C . ALA A 1 762 ? 23.001 39.019 -6.719 1.00 67.25 762 ALA A C 1
ATOM 5948 O O . ALA A 1 762 ? 23.208 40.045 -6.078 1.00 67.25 762 ALA A O 1
ATOM 5949 N N . LYS A 1 763 ? 23.029 37.803 -6.152 1.00 72.31 763 LYS A N 1
ATOM 5950 C CA . LYS A 1 763 ? 23.341 37.586 -4.731 1.00 72.31 763 LYS A CA 1
ATOM 5951 C C . LYS A 1 763 ? 24.704 38.171 -4.364 1.00 72.31 763 LYS A C 1
ATOM 5953 O O . LYS A 1 763 ? 24.789 38.913 -3.394 1.00 72.31 763 LYS A O 1
ATOM 5958 N N . LEU A 1 764 ? 25.741 37.922 -5.166 1.00 75.12 764 LEU A N 1
ATOM 5959 C CA . LEU A 1 764 ? 27.084 38.461 -4.943 1.00 75.12 764 LEU A CA 1
ATOM 5960 C C . LEU A 1 764 ? 27.104 39.995 -4.987 1.00 75.12 764 LEU A C 1
ATOM 5962 O O . LEU A 1 764 ? 27.722 40.616 -4.128 1.00 75.12 764 LEU A O 1
ATOM 5966 N N . ILE A 1 765 ? 26.420 40.620 -5.950 1.00 75.94 765 ILE A N 1
ATOM 5967 C CA . ILE A 1 765 ? 26.305 42.082 -6.046 1.00 75.94 765 ILE A CA 1
ATOM 5968 C C . ILE A 1 765 ? 25.559 42.638 -4.835 1.00 75.94 765 ILE A C 1
ATOM 5970 O O . ILE A 1 765 ? 25.997 43.639 -4.269 1.00 75.94 765 ILE A O 1
ATOM 5974 N N . THR A 1 766 ? 24.475 41.997 -4.398 1.00 73.56 766 THR A N 1
ATOM 5975 C CA . THR A 1 766 ? 23.739 42.399 -3.196 1.00 73.56 766 THR A CA 1
ATOM 5976 C C . THR A 1 766 ? 24.620 42.268 -1.957 1.00 73.56 766 THR A C 1
ATOM 5978 O O . THR A 1 766 ? 24.734 43.224 -1.195 1.00 73.56 766 THR A O 1
ATOM 5981 N N . SER A 1 767 ? 25.342 41.158 -1.792 1.00 73.44 767 SER A N 1
ATOM 5982 C CA . SER A 1 767 ? 26.295 40.965 -0.694 1.00 73.44 767 SER A CA 1
ATOM 5983 C C . SER A 1 767 ? 27.428 41.995 -0.720 1.00 73.44 767 SER A C 1
ATOM 5985 O O . SER A 1 767 ? 27.749 42.575 0.313 1.00 73.44 767 SER A O 1
ATOM 5987 N N . LEU A 1 768 ? 28.002 42.293 -1.889 1.00 74.81 768 LEU A N 1
ATOM 5988 C CA . LEU A 1 768 ? 29.025 43.333 -2.044 1.00 74.81 768 LEU A CA 1
ATOM 5989 C C . LEU A 1 768 ? 28.466 44.733 -1.769 1.00 74.81 768 LEU A C 1
ATOM 5991 O O . LEU A 1 768 ? 29.166 45.565 -1.196 1.00 74.81 768 LEU A O 1
ATOM 5995 N N . SER A 1 769 ? 27.207 44.991 -2.126 1.00 73.81 769 SER A N 1
ATOM 5996 C CA . SER A 1 769 ? 26.523 46.259 -1.854 1.00 73.81 769 SER A CA 1
ATOM 5997 C C . SER A 1 769 ? 26.242 46.430 -0.363 1.00 73.81 769 SER A C 1
ATOM 5999 O O . SER A 1 769 ? 26.442 47.517 0.171 1.00 73.81 769 SER A O 1
ATOM 6001 N N . ILE A 1 770 ? 25.863 45.353 0.328 1.00 76.44 770 ILE A N 1
ATOM 6002 C CA . ILE A 1 770 ? 25.715 45.315 1.786 1.00 76.44 770 ILE A CA 1
ATOM 6003 C C . ILE A 1 770 ? 27.073 45.560 2.452 1.00 76.44 770 ILE A C 1
ATOM 6005 O O . ILE A 1 770 ? 27.183 46.429 3.312 1.00 76.44 770 ILE A O 1
ATOM 6009 N N . LEU A 1 771 ? 28.135 44.878 2.012 1.00 73.31 771 LEU A N 1
ATOM 6010 C CA . LEU A 1 771 ? 29.493 45.094 2.523 1.00 73.31 771 LEU A CA 1
ATOM 6011 C C . LEU A 1 771 ? 29.979 46.528 2.286 1.00 73.31 771 LEU A C 1
ATOM 6013 O O . LEU A 1 771 ? 30.608 47.119 3.163 1.00 73.31 771 LEU A O 1
ATOM 6017 N N . PHE A 1 772 ? 29.663 47.115 1.131 1.00 76.31 772 PHE A N 1
ATOM 6018 C CA . PHE A 1 772 ? 29.971 48.510 0.837 1.00 76.31 772 PHE A CA 1
ATOM 6019 C C . PHE A 1 772 ? 29.152 49.471 1.710 1.00 76.31 772 PHE A C 1
ATOM 6021 O O . PHE A 1 772 ? 29.706 50.438 2.228 1.00 76.31 772 PHE A O 1
ATOM 6028 N N . ALA A 1 773 ? 27.868 49.193 1.942 1.00 72.56 773 ALA A N 1
ATOM 6029 C CA . ALA A 1 773 ? 27.027 49.968 2.850 1.00 72.56 773 ALA A CA 1
ATOM 6030 C C . ALA A 1 773 ? 27.560 49.911 4.290 1.00 72.56 773 ALA A C 1
ATOM 6032 O O . ALA A 1 773 ? 27.729 50.956 4.919 1.00 72.56 773 ALA A O 1
ATOM 6033 N N . PHE A 1 774 ? 27.937 48.725 4.779 1.00 74.00 774 PHE A N 1
ATOM 6034 C CA . PHE A 1 774 ? 28.628 48.568 6.058 1.00 74.00 774 PHE A CA 1
ATOM 6035 C C . PHE A 1 774 ? 29.936 49.352 6.080 1.00 74.00 774 PHE A C 1
ATOM 6037 O O . PHE A 1 774 ? 30.175 50.107 7.018 1.00 74.00 774 PHE A O 1
ATOM 6044 N N . TYR A 1 775 ? 30.764 49.245 5.040 1.00 76.81 775 TYR A N 1
ATOM 6045 C CA . TYR A 1 775 ? 32.003 50.013 4.940 1.00 76.81 775 TYR A CA 1
ATOM 6046 C C . TYR A 1 775 ? 31.748 51.521 5.046 1.00 76.81 775 TYR A C 1
ATOM 6048 O O . TYR A 1 775 ? 32.447 52.197 5.797 1.00 76.81 775 TYR A O 1
ATOM 6056 N N . VAL A 1 776 ? 30.735 52.051 4.356 1.00 71.62 776 VAL A N 1
ATOM 6057 C CA . VAL A 1 776 ? 30.349 53.468 4.428 1.00 71.62 776 VAL A CA 1
ATOM 6058 C C . VAL A 1 776 ? 29.898 53.836 5.844 1.00 71.62 776 VAL A C 1
ATOM 6060 O O . VAL A 1 776 ? 30.428 54.790 6.418 1.00 71.62 776 VAL A O 1
ATOM 6063 N N . VAL A 1 777 ? 28.993 53.063 6.448 1.00 70.19 777 VAL A N 1
ATOM 6064 C CA . VAL A 1 777 ? 28.513 53.305 7.819 1.00 70.19 777 VAL A CA 1
ATOM 6065 C C . VAL A 1 777 ? 29.674 53.286 8.812 1.00 70.19 777 VAL A C 1
ATOM 6067 O O . VAL A 1 777 ? 29.829 54.227 9.583 1.00 70.19 777 VAL A O 1
ATOM 6070 N N . PHE A 1 778 ? 30.561 52.290 8.750 1.00 67.12 778 PHE A N 1
ATOM 6071 C CA . PHE A 1 778 ? 31.720 52.186 9.640 1.00 67.12 778 PHE A CA 1
ATOM 6072 C C . PHE A 1 778 ? 32.751 53.293 9.405 1.00 67.12 778 PHE A C 1
ATOM 6074 O O . PHE A 1 778 ? 33.252 53.888 10.363 1.00 67.12 778 PHE A O 1
ATOM 6081 N N . ARG A 1 779 ? 33.072 53.600 8.143 1.00 73.44 779 ARG A N 1
ATOM 6082 C CA . ARG A 1 779 ? 34.088 54.597 7.776 1.00 73.44 779 ARG A CA 1
ATOM 6083 C C . ARG A 1 779 ? 33.679 56.011 8.172 1.00 73.44 779 ARG A C 1
ATOM 6085 O O . ARG A 1 779 ? 34.558 56.821 8.488 1.00 73.44 779 ARG A O 1
ATOM 6092 N N . PHE A 1 780 ? 32.378 56.296 8.148 1.00 71.25 780 PHE A N 1
ATOM 6093 C CA . PHE A 1 780 ? 31.804 57.608 8.437 1.00 71.25 780 PHE A CA 1
ATOM 6094 C C . PHE A 1 780 ? 30.999 57.656 9.747 1.00 71.25 780 PHE A C 1
ATOM 6096 O O . PHE A 1 780 ? 30.388 58.686 10.029 1.00 71.25 780 PHE A O 1
ATOM 6103 N N . ARG A 1 781 ? 31.061 56.612 10.591 1.00 65.81 781 ARG A N 1
ATOM 6104 C CA . ARG A 1 781 ? 30.251 56.461 11.818 1.00 65.81 781 ARG A CA 1
ATOM 6105 C C . ARG A 1 781 ? 30.265 57.680 12.739 1.00 65.81 781 ARG A C 1
ATOM 6107 O O . ARG A 1 781 ? 29.219 58.093 13.213 1.00 65.81 781 ARG A O 1
ATOM 6114 N N . ASN A 1 782 ? 31.427 58.314 12.925 1.00 59.94 782 ASN A N 1
ATOM 6115 C CA . ASN A 1 782 ? 31.551 59.489 13.792 1.00 59.94 782 ASN A CA 1
ATOM 6116 C C . ASN A 1 782 ? 30.807 60.698 13.204 1.00 59.94 782 ASN A C 1
ATOM 6118 O O . ASN A 1 782 ? 30.202 61.464 13.939 1.00 59.94 782 ASN A O 1
ATOM 6122 N N . LYS A 1 783 ? 30.822 60.859 11.873 1.00 68.25 783 LYS A N 1
ATOM 6123 C CA . LYS A 1 783 ? 30.085 61.938 11.199 1.00 68.25 783 LYS A CA 1
ATOM 6124 C C . LYS A 1 783 ? 28.581 61.679 11.197 1.00 68.25 783 LYS A C 1
ATOM 6126 O O . LYS A 1 783 ? 2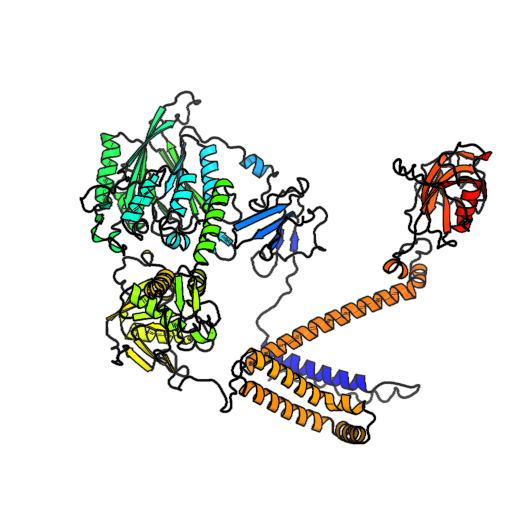7.819 62.628 11.324 1.00 68.25 783 LYS A O 1
ATOM 6131 N N . ILE A 1 784 ? 28.173 60.413 11.075 1.00 67.12 784 ILE A N 1
ATOM 6132 C CA . ILE A 1 784 ? 26.769 60.001 11.175 1.00 67.12 784 ILE A CA 1
ATOM 6133 C C . ILE A 1 784 ? 26.254 60.257 12.598 1.00 67.12 784 ILE A C 1
ATOM 6135 O O . ILE A 1 784 ? 25.237 60.918 12.740 1.00 67.12 784 ILE A O 1
ATOM 6139 N N . ALA A 1 785 ? 26.995 59.851 13.635 1.00 61.00 785 ALA A N 1
ATOM 6140 C CA . ALA A 1 785 ? 26.615 60.045 15.039 1.00 61.00 785 ALA A CA 1
ATOM 6141 C C . ALA A 1 785 ? 26.462 61.526 15.435 1.00 61.00 785 ALA A C 1
ATOM 6143 O O . ALA A 1 785 ? 25.515 61.873 16.141 1.00 61.00 785 ALA A O 1
ATOM 6144 N N . ILE A 1 786 ? 27.355 62.392 14.935 1.00 64.56 786 ILE A N 1
ATOM 6145 C CA . ILE A 1 786 ? 27.257 63.853 15.099 1.00 64.56 786 ILE A CA 1
ATOM 6146 C C . ILE A 1 786 ? 26.014 64.389 14.375 1.00 64.56 786 ILE A C 1
ATOM 6148 O O . ILE A 1 786 ? 25.242 65.154 14.941 1.00 64.56 786 ILE A O 1
ATOM 6152 N N . ALA A 1 787 ? 25.770 63.956 13.133 1.00 66.06 787 ALA A N 1
ATOM 6153 C CA . ALA A 1 787 ? 24.608 64.401 12.364 1.00 66.06 787 ALA A CA 1
ATOM 6154 C C . ALA A 1 787 ? 23.264 63.948 12.969 1.00 66.06 787 ALA A C 1
ATOM 6156 O O . ALA A 1 787 ? 22.252 64.610 12.756 1.00 66.06 787 ALA A O 1
ATOM 6157 N N . THR A 1 788 ? 23.246 62.844 13.721 1.00 61.38 788 THR A N 1
ATOM 6158 C CA . THR A 1 788 ? 22.040 62.292 14.359 1.00 61.38 788 THR A CA 1
ATOM 6159 C C . THR A 1 788 ? 21.869 62.696 15.827 1.00 61.38 788 THR A C 1
ATOM 6161 O O . THR A 1 788 ? 20.933 62.224 16.464 1.00 61.38 788 THR A O 1
ATOM 6164 N N . GLY A 1 789 ? 22.748 63.536 16.391 1.00 51.88 789 GLY A N 1
ATOM 6165 C CA . GLY A 1 789 ? 22.636 64.012 17.779 1.00 51.88 789 GLY A CA 1
ATOM 6166 C C . GLY A 1 789 ? 22.861 62.936 18.852 1.00 51.88 789 GLY A C 1
ATOM 6167 O O . GLY A 1 789 ? 22.422 63.096 19.988 1.00 51.88 789 GLY A O 1
ATOM 6168 N N . LEU A 1 790 ? 23.541 61.835 18.509 1.00 58.97 790 LEU A N 1
ATOM 6169 C CA . LEU A 1 790 ? 23.789 60.681 19.390 1.00 58.97 790 LEU A CA 1
ATOM 6170 C C . LEU A 1 790 ? 25.175 60.750 20.058 1.00 58.97 790 LEU A C 1
ATOM 6172 O O . LEU A 1 790 ? 25.805 59.727 20.318 1.00 58.97 790 LEU A O 1
ATOM 6176 N N . GLU A 1 791 ? 25.676 61.956 20.329 1.00 52.56 791 GLU A N 1
ATOM 6177 C CA . GLU A 1 791 ? 27.075 62.207 20.718 1.00 52.56 791 GLU A CA 1
ATOM 6178 C C . GLU A 1 791 ? 27.480 61.593 22.070 1.00 52.56 791 GLU A C 1
ATOM 6180 O O . GLU A 1 791 ? 28.668 61.463 22.365 1.00 52.56 791 GLU A O 1
ATOM 6185 N N . HIS A 1 792 ? 26.508 61.190 22.891 1.00 49.81 792 HIS A N 1
ATOM 6186 C CA . HIS A 1 792 ? 26.730 60.709 24.260 1.00 49.81 792 HIS A CA 1
ATOM 6187 C C . HIS A 1 792 ? 26.363 59.239 24.467 1.00 49.81 792 HIS A C 1
ATOM 6189 O O . HIS A 1 792 ? 26.524 58.722 25.571 1.00 49.81 792 HIS A O 1
ATOM 6195 N N . ILE A 1 793 ? 25.886 58.558 23.423 1.00 51.62 793 ILE A N 1
ATOM 6196 C CA . ILE A 1 793 ? 25.490 57.157 23.514 1.00 51.62 793 ILE A CA 1
ATOM 6197 C C . ILE A 1 793 ? 26.486 56.319 22.715 1.00 51.62 793 ILE A C 1
ATOM 6199 O O . ILE A 1 793 ? 26.574 56.412 21.491 1.00 51.62 793 ILE A O 1
ATOM 6203 N N . THR A 1 794 ? 27.238 55.466 23.407 1.00 53.47 794 THR A N 1
ATOM 6204 C CA . THR A 1 794 ? 28.099 54.434 22.812 1.00 53.47 794 THR A CA 1
ATOM 6205 C C . THR A 1 794 ? 27.241 53.300 22.236 1.00 53.47 794 THR A C 1
ATOM 6207 O O . THR A 1 794 ? 27.270 52.169 22.703 1.00 53.47 794 THR A O 1
ATOM 6210 N N . LEU A 1 795 ? 26.444 53.615 21.213 1.00 48.72 795 LEU A N 1
ATOM 6211 C CA . LEU A 1 795 ? 25.415 52.732 20.649 1.00 48.72 795 LEU A CA 1
ATOM 6212 C C . LEU A 1 795 ? 25.954 51.687 19.655 1.00 48.72 795 LEU A C 1
ATOM 6214 O O . LEU A 1 795 ? 25.211 50.808 19.242 1.00 48.72 795 LEU A O 1
ATOM 6218 N N . ILE A 1 796 ? 27.235 51.740 19.266 1.00 50.53 796 ILE A N 1
ATOM 6219 C CA . ILE A 1 796 ? 27.841 50.740 18.367 1.00 50.53 796 ILE A CA 1
ATOM 6220 C C . ILE A 1 796 ? 29.215 50.326 18.912 1.00 50.53 796 ILE A C 1
ATOM 6222 O O . ILE A 1 796 ? 30.248 50.888 18.540 1.00 50.53 796 ILE A O 1
ATOM 6226 N N . ARG A 1 797 ? 29.227 49.331 19.809 1.00 50.50 797 ARG A N 1
ATOM 6227 C CA . ARG A 1 797 ? 30.437 48.686 20.361 1.00 50.50 797 ARG A CA 1
ATOM 6228 C C . ARG A 1 797 ? 30.938 47.550 19.456 1.00 50.50 797 ARG A C 1
ATOM 6230 O O . ARG A 1 797 ? 31.143 46.439 19.919 1.00 50.50 797 ARG A O 1
ATOM 6237 N N . PHE A 1 798 ? 31.096 47.799 18.156 1.00 47.44 798 PHE A N 1
ATOM 6238 C CA . PHE A 1 798 ? 31.689 46.805 17.255 1.00 47.44 798 PHE A CA 1
ATOM 6239 C C . PHE A 1 798 ? 33.015 47.330 16.716 1.00 47.44 798 PHE A C 1
ATOM 6241 O O . PHE A 1 798 ? 33.057 48.236 15.871 1.00 47.44 798 PHE A O 1
ATOM 6248 N N . ASN A 1 799 ? 34.116 46.800 17.243 1.00 51.75 799 ASN A N 1
ATOM 6249 C CA . ASN A 1 799 ? 35.453 47.061 16.743 1.00 51.75 799 ASN A CA 1
ATOM 6250 C C . ASN A 1 799 ? 35.942 45.822 15.990 1.00 51.75 799 ASN A C 1
ATOM 6252 O O . ASN A 1 799 ? 35.787 44.703 16.459 1.00 51.75 799 ASN A O 1
ATOM 6256 N N . TRP A 1 800 ? 36.5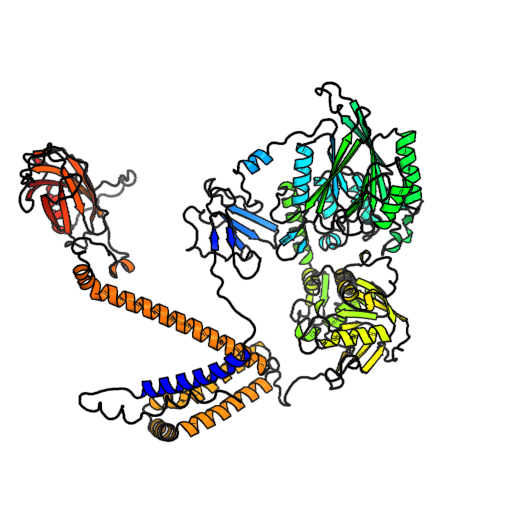85 45.995 14.832 1.00 50.09 800 TRP A N 1
ATOM 6257 C CA . TRP A 1 800 ? 37.101 44.858 14.051 1.00 50.09 800 TRP A CA 1
ATOM 6258 C C . TRP A 1 800 ? 38.102 43.995 14.835 1.00 50.09 800 TRP A C 1
ATOM 6260 O O . TRP A 1 800 ? 38.325 42.842 14.482 1.00 50.09 800 TRP A O 1
ATOM 6270 N N . ARG A 1 801 ? 38.685 44.536 15.912 1.00 49.53 801 ARG A N 1
ATOM 6271 C CA . ARG A 1 801 ? 39.527 43.792 16.856 1.00 49.53 801 ARG A CA 1
ATOM 6272 C C . ARG A 1 801 ? 38.762 42.739 17.666 1.00 49.53 801 ARG A C 1
ATOM 6274 O O . ARG A 1 801 ? 39.370 41.734 18.011 1.00 49.53 801 ARG A O 1
ATOM 6281 N N . ASP A 1 802 ? 37.464 42.923 17.894 1.00 52.22 802 ASP A N 1
ATOM 6282 C CA . ASP A 1 802 ? 36.625 42.013 18.686 1.00 52.22 802 ASP A CA 1
ATOM 6283 C C . ASP A 1 802 ? 36.399 40.678 17.954 1.00 52.22 802 ASP A C 1
ATOM 6285 O O . ASP A 1 802 ? 36.335 39.629 18.584 1.00 52.22 802 ASP A O 1
ATOM 6289 N N . LEU A 1 803 ? 36.401 40.687 16.613 1.00 49.75 803 LEU A N 1
ATOM 6290 C CA . LEU A 1 803 ? 36.286 39.472 15.791 1.00 49.75 803 LEU A CA 1
ATOM 6291 C C . LEU A 1 803 ? 37.543 38.583 15.819 1.00 49.75 803 LEU A C 1
ATOM 6293 O O . LEU A 1 803 ? 37.483 37.414 15.452 1.00 49.75 803 LEU A O 1
ATOM 6297 N N . PHE A 1 804 ? 38.689 39.143 16.218 1.00 50.66 804 PHE A N 1
ATOM 6298 C CA . PHE A 1 804 ? 39.992 38.466 16.210 1.00 50.66 804 PHE A CA 1
ATOM 6299 C C . PHE A 1 804 ? 40.652 38.441 17.606 1.00 50.66 804 PHE A C 1
ATOM 6301 O O . PHE A 1 804 ? 41.827 38.093 17.738 1.00 50.66 804 PHE A O 1
ATOM 6308 N N . GLY A 1 805 ? 39.909 38.812 18.655 1.00 46.09 805 GLY A N 1
ATOM 6309 C CA . GLY A 1 805 ? 40.401 39.077 20.009 1.00 46.09 805 GLY A CA 1
ATOM 6310 C C . GLY A 1 805 ? 40.406 37.875 20.957 1.00 46.09 805 GLY A C 1
ATOM 6311 O O . GLY A 1 805 ? 39.955 37.996 22.085 1.00 46.09 805 GLY A O 1
ATOM 6312 N N . LEU A 1 806 ? 40.956 36.725 20.559 1.00 46.91 806 LEU A N 1
ATOM 6313 C CA . LEU A 1 806 ? 41.111 35.527 21.416 1.00 46.91 806 LEU A CA 1
ATOM 6314 C C . LEU A 1 806 ? 42.182 35.670 22.535 1.00 46.91 806 LEU A C 1
ATOM 6316 O O . LEU A 1 806 ? 42.750 34.672 22.976 1.00 46.91 806 LEU A O 1
ATOM 6320 N N . ARG A 1 807 ? 42.543 36.893 22.965 1.00 48.28 807 ARG A N 1
ATOM 6321 C CA . ARG A 1 807 ? 43.713 37.128 23.845 1.00 48.28 807 ARG A CA 1
ATOM 6322 C C . ARG A 1 807 ? 43.612 38.246 24.900 1.00 48.28 807 ARG A C 1
ATOM 6324 O O . ARG A 1 807 ? 44.630 38.500 25.539 1.00 48.28 807 ARG A O 1
ATOM 6331 N N . SER A 1 808 ? 42.469 38.895 25.145 1.00 55.31 808 SER A N 1
ATOM 6332 C CA . SER A 1 808 ? 42.370 39.812 26.300 1.00 55.31 808 SER A CA 1
ATOM 6333 C C . SER A 1 808 ? 42.018 39.028 27.570 1.00 55.31 808 SER A C 1
ATOM 6335 O O . SER A 1 808 ? 40.920 38.497 27.711 1.00 55.31 808 SER A O 1
ATOM 6337 N N . ARG A 1 809 ? 42.978 38.904 28.496 1.00 57.69 809 ARG A N 1
ATOM 6338 C CA . ARG A 1 809 ? 42.706 38.406 29.853 1.00 57.69 809 ARG A CA 1
ATOM 6339 C C . ARG A 1 809 ? 41.923 39.488 30.591 1.00 57.69 809 ARG A C 1
ATOM 6341 O O . ARG A 1 809 ? 42.492 40.510 30.955 1.00 57.69 809 ARG A O 1
ATOM 6348 N N . GLN A 1 810 ? 40.624 39.276 30.746 1.00 72.81 810 GLN A N 1
ATOM 6349 C CA . GLN A 1 810 ? 39.761 40.150 31.530 1.00 72.81 810 GLN A CA 1
ATOM 6350 C C . GLN A 1 810 ? 39.827 39.717 32.996 1.00 72.81 810 GLN A C 1
ATOM 6352 O O . GLN A 1 810 ? 39.612 38.541 33.285 1.00 72.81 810 GLN A O 1
ATOM 6357 N N . ARG A 1 811 ? 40.159 40.644 33.902 1.00 81.06 811 ARG A N 1
ATOM 6358 C CA . ARG A 1 811 ? 40.218 40.387 35.347 1.00 81.06 811 ARG A CA 1
ATOM 6359 C C . ARG A 1 811 ? 39.042 41.066 36.056 1.00 81.06 811 ARG A C 1
ATOM 6361 O O . ARG A 1 811 ? 38.857 42.268 35.841 1.00 81.06 811 ARG A O 1
ATOM 6368 N N . PRO A 1 812 ? 38.282 40.352 36.905 1.00 82.38 812 PRO A N 1
ATOM 6369 C CA . PRO A 1 812 ? 37.239 40.963 37.713 1.00 82.38 812 PRO A CA 1
ATOM 6370 C C . PRO A 1 812 ? 37.845 41.766 38.871 1.00 82.38 812 PRO A C 1
ATOM 6372 O O . PRO A 1 812 ? 38.710 41.288 39.610 1.00 82.38 812 PRO A O 1
ATOM 6375 N N . ILE A 1 813 ? 37.362 42.990 39.040 1.00 85.19 813 ILE A N 1
ATOM 6376 C CA . ILE A 1 813 ? 37.613 43.851 40.195 1.00 85.19 813 ILE A CA 1
ATOM 6377 C C . ILE A 1 813 ? 36.286 44.297 40.788 1.00 85.19 813 ILE A C 1
ATOM 6379 O O . ILE A 1 813 ? 35.283 44.418 40.087 1.00 85.19 813 ILE A O 1
ATOM 6383 N N . GLU A 1 814 ? 36.295 44.599 42.073 1.00 87.50 814 GLU A N 1
ATOM 6384 C CA . GLU A 1 814 ? 35.176 45.197 42.774 1.00 87.50 814 GLU A CA 1
ATOM 6385 C C . GLU A 1 814 ? 35.531 46.620 43.203 1.00 87.50 814 GLU A C 1
ATOM 6387 O O . GLU A 1 814 ? 36.527 46.858 43.888 1.00 87.50 814 GLU A O 1
ATOM 6392 N N . VAL A 1 815 ? 34.725 47.584 42.763 1.00 88.75 815 VAL A N 1
ATOM 6393 C CA . VAL A 1 815 ? 34.859 49.005 43.085 1.00 88.75 815 VAL A CA 1
ATOM 6394 C C . VAL A 1 815 ? 33.832 49.354 44.149 1.00 88.75 815 VAL A C 1
ATOM 6396 O O . VAL A 1 815 ? 32.639 49.409 43.868 1.00 88.75 815 VAL A O 1
ATOM 6399 N N . PHE A 1 816 ? 34.298 49.613 45.363 1.00 89.25 816 PHE A N 1
ATOM 6400 C CA . PHE A 1 816 ? 33.495 50.017 46.509 1.00 89.25 816 PHE A CA 1
ATOM 6401 C C . PHE A 1 816 ? 33.363 51.537 46.561 1.00 89.25 816 PHE A C 1
ATOM 6403 O O . PHE A 1 816 ? 34.337 52.268 46.378 1.00 89.25 816 PHE A O 1
ATOM 6410 N N . ILE A 1 817 ? 32.166 52.017 46.888 1.00 89.88 817 ILE A N 1
ATOM 6411 C CA . ILE A 1 817 ? 31.852 53.437 47.035 1.00 89.88 817 ILE A CA 1
ATOM 6412 C C . ILE A 1 817 ? 31.321 53.677 48.443 1.00 89.88 817 ILE A C 1
ATOM 6414 O O . ILE A 1 817 ? 30.262 53.176 48.826 1.00 89.88 817 ILE A O 1
ATOM 6418 N N . TRP A 1 818 ? 32.045 54.478 49.224 1.00 89.12 818 TRP A N 1
ATOM 6419 C CA . TRP A 1 818 ? 31.658 54.765 50.602 1.00 89.12 818 TRP A CA 1
ATOM 6420 C C . TRP A 1 818 ? 30.650 55.907 50.695 1.00 89.12 818 TRP A C 1
ATOM 6422 O O . TRP A 1 818 ? 29.537 55.708 51.190 1.00 89.12 818 TRP A O 1
ATOM 6432 N N . LYS A 1 819 ? 31.026 57.095 50.213 1.00 88.06 819 LYS A N 1
ATOM 6433 C CA . LYS A 1 819 ? 30.201 58.305 50.267 1.00 88.06 819 LYS A CA 1
ATOM 6434 C C . LYS A 1 819 ? 30.539 59.291 49.152 1.00 88.06 819 LYS A C 1
ATOM 6436 O O . LYS A 1 819 ? 31.600 59.205 48.530 1.00 88.06 819 LYS A O 1
ATOM 6441 N N . VAL A 1 820 ? 29.628 60.235 48.935 1.00 87.00 820 VAL A N 1
ATOM 6442 C CA . VAL A 1 820 ? 29.789 61.384 48.038 1.00 87.00 820 VAL A CA 1
ATOM 6443 C C . VAL A 1 820 ? 29.425 62.666 48.788 1.00 87.00 820 VAL A C 1
ATOM 6445 O O . VAL A 1 820 ? 28.395 62.729 49.459 1.00 87.00 820 VAL A O 1
ATOM 6448 N N . GLU A 1 821 ? 30.246 63.705 48.652 1.00 86.75 821 GLU A N 1
ATOM 6449 C CA . GLU A 1 821 ? 30.077 64.990 49.342 1.00 86.75 821 GLU A CA 1
ATOM 6450 C C . GLU A 1 821 ? 30.230 66.187 48.405 1.00 86.75 821 GLU A C 1
ATOM 6452 O O . GLU A 1 821 ? 30.814 66.092 47.324 1.00 86.75 821 GLU A O 1
ATOM 6457 N N . GLY A 1 822 ? 29.733 67.349 48.841 1.00 77.88 822 GLY A N 1
ATOM 6458 C CA . GLY A 1 822 ? 30.024 68.632 48.192 1.00 77.88 822 GLY A CA 1
ATOM 6459 C C . GLY A 1 822 ? 29.482 68.780 46.766 1.00 77.88 822 GLY A C 1
ATOM 6460 O O . GLY A 1 822 ? 30.002 69.590 45.999 1.00 77.88 822 GLY A O 1
ATOM 6461 N N . LEU A 1 823 ? 28.459 68.003 46.399 1.00 77.38 823 LEU A N 1
ATOM 6462 C CA . LEU A 1 823 ? 27.761 68.147 45.123 1.00 77.38 823 LEU A CA 1
ATOM 6463 C C . LEU A 1 823 ? 26.966 69.457 45.105 1.00 77.38 823 LEU A C 1
ATOM 6465 O O . LEU A 1 823 ? 26.214 69.753 46.036 1.00 77.38 823 LEU A O 1
ATOM 6469 N N . GLN A 1 824 ? 27.087 70.234 44.030 1.00 68.69 824 GLN A N 1
ATOM 6470 C CA . GLN A 1 824 ? 26.240 71.408 43.835 1.00 68.69 824 GLN A CA 1
ATOM 6471 C C . GLN A 1 824 ? 24.795 70.957 43.591 1.00 68.69 824 GLN A C 1
ATOM 6473 O O . GLN A 1 824 ? 24.502 70.257 42.626 1.00 68.69 824 GLN A O 1
ATOM 6478 N N . SER A 1 825 ? 23.889 71.335 44.498 1.00 56.44 825 SER A N 1
ATOM 6479 C CA . SER A 1 825 ? 22.465 71.005 44.398 1.00 56.44 825 SER A CA 1
ATOM 6480 C C . SER A 1 825 ? 21.872 71.562 43.100 1.00 56.44 825 SER A C 1
ATOM 6482 O O . SER A 1 825 ? 22.009 72.755 42.817 1.00 56.44 825 SER A O 1
ATOM 6484 N N . ALA A 1 826 ? 21.156 70.724 42.345 1.00 52.75 826 ALA A N 1
ATOM 6485 C CA . ALA A 1 826 ? 20.271 71.150 41.266 1.00 52.75 826 ALA A CA 1
ATOM 6486 C C . ALA A 1 826 ? 19.061 71.900 41.863 1.00 52.75 826 ALA A C 1
ATOM 6488 O O . ALA A 1 826 ? 17.955 71.380 41.985 1.00 52.75 826 ALA A O 1
ATOM 6489 N N . SER A 1 827 ? 19.268 73.130 42.341 1.00 47.78 827 SER A N 1
ATOM 6490 C CA . SER A 1 827 ? 18.220 73.865 43.040 1.00 47.78 827 SER A CA 1
ATOM 6491 C C . SER A 1 827 ? 17.189 74.443 42.062 1.00 47.78 827 SER A C 1
ATOM 6493 O O . SER A 1 827 ? 17.368 75.539 41.529 1.00 47.78 827 SER A O 1
ATOM 6495 N N . SER A 1 828 ? 16.037 73.783 41.942 1.00 42.56 828 SER A N 1
ATOM 6496 C CA . SER A 1 828 ? 14.750 74.462 41.743 1.00 42.56 828 SER A CA 1
ATOM 6497 C C . SER A 1 828 ? 13.730 74.023 42.803 1.00 42.56 828 SER A C 1
ATOM 6499 O O . SER A 1 828 ? 12.778 73.309 42.527 1.00 42.56 828 SER A O 1
ATOM 6501 N N . LYS A 1 829 ? 13.974 74.457 44.046 1.00 50.50 829 LYS A N 1
ATOM 6502 C CA . LYS A 1 829 ? 13.031 74.868 45.115 1.00 50.50 829 LYS A CA 1
ATOM 6503 C C . LYS A 1 829 ? 11.697 74.134 45.404 1.00 50.50 829 LYS A C 1
ATOM 6505 O O . LYS A 1 829 ? 10.970 74.656 46.244 1.00 50.50 829 LYS A O 1
ATOM 6510 N N . PHE A 1 830 ? 11.357 72.966 44.852 1.00 47.94 830 PHE A N 1
ATOM 6511 C CA . PHE A 1 830 ? 10.041 72.349 45.128 1.00 47.94 830 PHE A CA 1
ATOM 6512 C C . PHE A 1 830 ? 9.974 70.828 45.355 1.00 47.94 830 PHE A C 1
ATOM 6514 O O . PHE A 1 830 ? 8.872 70.286 45.416 1.00 47.94 830 PHE A O 1
ATOM 6521 N N . THR A 1 831 ? 11.085 70.131 45.600 1.00 45.94 831 THR A N 1
ATOM 6522 C CA . THR A 1 831 ? 11.062 68.685 45.902 1.00 45.94 831 THR A CA 1
ATOM 6523 C C . THR A 1 831 ? 12.029 68.303 47.030 1.00 45.94 831 THR A C 1
ATOM 6525 O O . THR A 1 831 ? 12.992 69.008 47.311 1.00 45.94 831 THR A O 1
ATOM 6528 N N . LYS A 1 832 ? 11.668 67.234 47.749 1.00 53.03 832 LYS A N 1
ATOM 6529 C CA . LYS A 1 832 ? 12.315 66.615 48.927 1.00 53.03 832 LYS A CA 1
ATOM 6530 C C . LYS A 1 832 ? 13.794 66.216 48.683 1.00 53.03 832 LYS A C 1
ATOM 6532 O O . LYS A 1 832 ? 14.213 66.292 47.536 1.00 53.03 832 LYS A O 1
ATOM 6537 N N . PRO A 1 833 ? 14.576 65.841 49.730 1.00 52.62 833 PRO A N 1
ATOM 6538 C CA . PRO A 1 833 ? 16.002 65.484 49.632 1.00 52.62 833 PRO A CA 1
ATOM 6539 C C . PRO A 1 833 ? 16.341 64.695 48.366 1.00 52.62 833 PRO A C 1
ATOM 6541 O O . PRO A 1 833 ? 15.696 63.691 48.101 1.00 52.62 833 PRO A O 1
ATOM 6544 N N . ASN A 1 834 ? 17.336 65.180 47.619 1.00 59.38 834 ASN A N 1
ATOM 6545 C CA . ASN A 1 834 ? 17.777 64.639 46.335 1.00 59.38 834 ASN A CA 1
ATOM 6546 C C . ASN A 1 834 ? 18.077 63.136 46.436 1.00 59.38 834 ASN A C 1
ATOM 6548 O O . ASN A 1 834 ? 19.008 62.742 47.148 1.00 59.38 834 ASN A O 1
ATOM 6552 N N . ASP A 1 835 ? 17.286 62.351 45.711 1.00 72.06 835 ASP A N 1
ATOM 6553 C CA . ASP A 1 835 ? 17.463 60.926 45.459 1.00 72.06 835 ASP A CA 1
ATOM 6554 C C . ASP A 1 835 ? 18.645 60.769 44.483 1.00 72.06 835 ASP A C 1
ATOM 6556 O O . ASP A 1 835 ? 18.532 61.052 43.290 1.00 72.06 835 ASP A O 1
ATOM 6560 N N . LEU A 1 836 ? 19.816 60.397 45.004 1.00 80.25 836 LEU A N 1
ATOM 6561 C CA . LEU A 1 836 ? 21.067 60.266 44.255 1.00 80.25 836 LEU A CA 1
ATOM 6562 C C . LEU A 1 836 ? 21.383 58.798 43.992 1.00 80.25 836 LEU A C 1
ATOM 6564 O O . LEU A 1 836 ? 21.362 57.988 44.913 1.00 80.25 836 LEU A O 1
ATOM 6568 N N . PHE A 1 837 ? 21.800 58.466 42.777 1.00 85.00 837 PHE A N 1
ATOM 6569 C CA . PHE A 1 837 ? 22.486 57.203 42.508 1.00 85.00 837 PHE A CA 1
ATOM 6570 C C . PHE A 1 837 ? 23.788 57.459 41.748 1.00 85.00 837 PHE A C 1
ATOM 6572 O O . PHE A 1 837 ? 23.939 58.476 41.059 1.00 85.00 837 PHE A O 1
ATOM 6579 N N . VAL A 1 838 ? 24.742 56.541 41.884 1.00 86.62 838 VAL A N 1
ATOM 6580 C CA . VAL A 1 838 ? 25.980 56.554 41.103 1.00 86.62 838 VAL A CA 1
ATOM 6581 C C . VAL A 1 838 ? 25.870 55.516 39.996 1.00 86.62 838 VAL A C 1
ATOM 6583 O O . VAL A 1 838 ? 25.461 54.384 40.235 1.00 86.62 838 VAL A O 1
ATOM 6586 N N . GLU A 1 839 ? 26.221 55.910 38.777 1.00 88.56 839 GLU A N 1
ATOM 6587 C CA . GLU A 1 839 ? 26.264 55.042 37.604 1.00 88.56 839 GLU A CA 1
ATOM 6588 C C . GLU A 1 839 ? 27.709 54.877 37.119 1.00 88.56 839 GLU A C 1
ATOM 6590 O O . GLU A 1 839 ? 28.423 55.865 36.945 1.00 88.56 839 GLU A O 1
ATOM 6595 N N . CYS A 1 840 ? 28.138 53.636 36.897 1.00 87.94 840 CYS A N 1
ATOM 6596 C CA . CYS A 1 840 ? 29.470 53.281 36.422 1.00 87.94 840 CYS A CA 1
ATOM 6597 C C . CYS A 1 840 ? 29.421 52.764 34.981 1.00 87.94 840 CYS A C 1
ATOM 6599 O O . CYS A 1 840 ? 28.634 51.875 34.651 1.00 87.94 840 CYS A O 1
ATOM 6601 N N . HIS A 1 841 ? 30.304 53.288 34.130 1.00 85.38 841 HIS A N 1
ATOM 6602 C CA . HIS A 1 841 ? 30.501 52.829 32.757 1.00 85.38 841 HIS A CA 1
ATOM 6603 C C . HIS A 1 841 ? 31.979 52.534 32.496 1.00 85.38 841 HIS A C 1
ATOM 6605 O O . HIS A 1 841 ? 32.811 53.425 32.658 1.00 85.38 841 HIS A O 1
ATOM 6611 N N . MET A 1 842 ? 32.311 51.333 32.014 1.00 81.12 842 MET A N 1
ATOM 6612 C CA . MET A 1 842 ? 33.684 50.991 31.624 1.00 81.12 842 MET A CA 1
ATOM 6613 C C . MET A 1 842 ? 33.733 49.956 30.498 1.00 81.12 842 MET A C 1
ATOM 6615 O O . MET A 1 842 ? 33.269 48.830 30.667 1.00 81.12 842 MET A O 1
ATOM 6619 N N . GLY A 1 843 ? 34.361 50.306 29.371 1.00 74.81 843 GLY A N 1
ATOM 6620 C CA . GLY A 1 843 ? 34.681 49.357 28.295 1.00 74.81 843 GLY A CA 1
ATOM 6621 C C . GLY A 1 843 ? 33.478 48.535 27.815 1.00 74.81 843 GLY A C 1
ATOM 6622 O O . GLY A 1 843 ? 32.469 49.109 27.410 1.00 74.81 843 GLY A O 1
ATOM 6623 N N . TYR A 1 844 ? 33.606 47.202 27.859 1.00 68.12 844 TYR A N 1
ATOM 6624 C CA . TYR A 1 844 ? 32.564 46.237 27.479 1.00 68.12 844 TYR A CA 1
ATOM 6625 C C . TYR A 1 844 ? 31.599 45.880 28.618 1.00 68.12 844 TYR A C 1
ATOM 6627 O O . TYR A 1 844 ? 30.589 45.238 28.347 1.00 68.12 844 TYR A O 1
ATOM 6635 N N . ASN A 1 845 ? 31.852 46.322 29.856 1.00 76.56 845 ASN A N 1
ATOM 6636 C CA . ASN A 1 845 ? 30.947 46.055 30.973 1.00 76.56 845 ASN A CA 1
ATOM 6637 C C . ASN A 1 845 ? 29.568 46.676 30.711 1.00 76.56 845 ASN A C 1
ATOM 6639 O O . ASN A 1 845 ? 29.450 47.730 30.056 1.00 76.56 845 ASN A O 1
ATOM 6643 N N . GLU A 1 846 ? 28.528 46.011 31.213 1.00 74.75 846 GLU A N 1
ATOM 6644 C CA . GLU A 1 846 ? 27.198 46.604 31.291 1.00 74.75 846 GLU A CA 1
ATOM 6645 C C . GLU A 1 846 ? 27.217 47.787 32.272 1.00 74.75 846 GLU A C 1
ATOM 6647 O O . GLU A 1 846 ? 27.944 47.747 33.269 1.00 74.75 846 GLU A O 1
ATOM 6652 N N . PRO A 1 847 ? 26.472 48.873 31.999 1.00 80.19 847 PRO A N 1
ATOM 6653 C CA . PRO A 1 847 ? 26.339 49.975 32.942 1.00 80.19 847 PRO A CA 1
ATOM 6654 C C . PRO A 1 847 ? 25.777 49.501 34.285 1.00 80.19 847 PRO A C 1
ATOM 6656 O O . PRO A 1 847 ? 24.701 48.907 34.330 1.00 80.19 847 PRO A O 1
ATOM 6659 N N . MET A 1 848 ? 26.470 49.813 35.378 1.00 82.56 848 MET A N 1
ATOM 6660 C CA . MET A 1 848 ? 26.042 49.442 36.731 1.00 82.56 848 MET A CA 1
ATOM 6661 C C . MET A 1 848 ? 25.565 50.664 37.498 1.00 82.56 848 MET A C 1
ATOM 6663 O O . MET A 1 848 ? 26.082 51.763 37.302 1.00 82.56 848 MET A O 1
ATOM 6667 N N . ARG A 1 849 ? 24.569 50.489 38.368 1.00 87.12 849 ARG A N 1
ATOM 6668 C CA . ARG A 1 849 ? 23.972 51.577 39.150 1.00 87.12 849 ARG A CA 1
ATOM 6669 C C . ARG A 1 849 ? 23.824 51.166 40.600 1.00 87.12 849 ARG A C 1
ATOM 6671 O O . ARG A 1 849 ? 23.394 50.046 40.867 1.00 87.12 849 ARG A O 1
ATOM 6678 N N . THR A 1 850 ? 24.162 52.068 41.515 1.00 86.25 850 THR A N 1
ATOM 6679 C CA . THR A 1 850 ? 23.794 51.890 42.920 1.00 86.25 850 THR A CA 1
ATOM 6680 C C . THR A 1 850 ? 22.284 52.002 43.062 1.00 86.25 850 THR A C 1
ATOM 6682 O O . THR A 1 850 ? 21.583 52.523 42.183 1.00 86.25 850 THR A O 1
ATOM 6685 N N . ARG A 1 851 ? 21.772 51.587 44.217 1.00 83.44 851 ARG A N 1
ATOM 6686 C CA . ARG A 1 851 ? 20.450 52.036 44.644 1.00 83.44 851 ARG A CA 1
ATOM 6687 C C . ARG A 1 851 ? 20.450 53.551 44.837 1.00 83.44 851 ARG A C 1
ATOM 6689 O O . ARG A 1 851 ? 21.450 54.255 44.689 1.00 83.44 851 ARG A O 1
ATOM 6696 N N . VAL A 1 852 ? 19.264 54.051 45.119 1.00 81.69 852 VAL A N 1
ATOM 6697 C CA . VAL A 1 852 ? 19.015 55.465 45.340 1.00 81.69 852 VAL A CA 1
ATOM 6698 C C . VAL A 1 852 ? 19.279 55.784 46.807 1.00 81.69 852 VAL A C 1
ATOM 6700 O O . VAL A 1 852 ? 18.775 55.095 47.696 1.00 81.69 852 VAL A O 1
ATOM 6703 N N . HIS A 1 853 ? 20.055 56.834 47.051 1.00 79.75 853 HIS A N 1
ATOM 6704 C CA . HIS A 1 853 ? 20.460 57.315 48.364 1.00 79.75 853 HIS A CA 1
ATOM 6705 C C . HIS A 1 853 ? 19.975 58.751 48.578 1.00 79.75 853 HIS A C 1
ATOM 6707 O O . HIS A 1 853 ? 20.119 59.610 47.711 1.00 79.75 853 HIS A O 1
ATOM 6713 N N . ASN A 1 854 ? 19.446 59.028 49.768 1.00 70.00 854 ASN A N 1
ATOM 6714 C CA . ASN A 1 854 ? 18.922 60.347 50.123 1.00 70.00 854 ASN A CA 1
ATOM 6715 C C . ASN A 1 854 ? 20.063 61.274 50.602 1.00 70.00 854 ASN A C 1
ATOM 6717 O O . ASN A 1 854 ? 21.052 60.794 51.152 1.00 70.00 854 ASN A O 1
ATOM 6721 N N . ASN A 1 855 ? 19.871 62.599 50.507 1.00 64.56 855 ASN A N 1
ATOM 6722 C CA . ASN A 1 855 ? 20.782 63.677 50.964 1.00 64.56 855 ASN A CA 1
ATOM 6723 C C . ASN A 1 855 ? 21.927 64.082 50.007 1.00 64.56 855 ASN A C 1
ATOM 6725 O O . ASN A 1 855 ? 23.027 64.418 50.452 1.00 64.56 855 ASN A O 1
ATOM 6729 N N . ALA A 1 856 ? 21.676 64.161 48.696 1.00 60.97 856 ALA A N 1
ATOM 6730 C CA . ALA A 1 856 ? 22.644 64.761 47.769 1.00 60.97 856 ALA A CA 1
ATOM 6731 C C . ALA A 1 856 ? 22.807 66.281 48.004 1.00 60.97 856 ALA A C 1
ATOM 6733 O O . ALA A 1 856 ? 21.942 67.078 47.632 1.00 60.97 856 ALA A O 1
ATOM 6734 N N . GLY A 1 857 ? 23.922 66.692 48.617 1.00 58.88 857 GLY A N 1
ATOM 6735 C CA . GLY A 1 857 ? 24.307 68.105 48.757 1.00 58.88 857 GLY A CA 1
ATOM 6736 C C . GLY A 1 857 ? 25.148 68.440 49.994 1.00 58.88 857 GLY A C 1
ATOM 6737 O O . GLY A 1 857 ? 25.891 69.416 49.961 1.00 58.88 857 GLY A O 1
ATOM 6738 N N . SER A 1 858 ? 25.084 67.634 51.059 1.00 62.91 858 SER A N 1
ATOM 6739 C CA . SER A 1 858 ? 25.988 67.749 52.218 1.00 62.91 858 SER A CA 1
ATOM 6740 C C . SER A 1 858 ? 26.929 66.547 52.296 1.00 62.91 858 SER A C 1
ATOM 6742 O O . SER A 1 858 ? 28.125 66.702 52.076 1.00 62.91 858 SER A O 1
ATOM 6744 N N . GLU A 1 859 ? 26.373 65.356 52.512 1.00 76.38 859 GLU A N 1
ATOM 6745 C CA . GLU A 1 859 ? 27.077 64.071 52.571 1.00 76.38 859 GLU A CA 1
ATOM 6746 C C . GLU A 1 859 ? 26.053 62.953 52.328 1.00 76.38 859 GLU A C 1
ATOM 6748 O O . GLU A 1 859 ? 25.079 62.827 53.075 1.00 76.38 859 GLU A O 1
ATOM 6753 N N . ALA A 1 860 ? 26.245 62.169 51.263 1.00 82.38 860 ALA A N 1
ATOM 6754 C CA . ALA A 1 860 ? 25.422 61.012 50.923 1.00 82.38 860 ALA A CA 1
ATOM 6755 C C . ALA A 1 860 ? 26.244 59.732 51.113 1.00 82.38 860 ALA A C 1
ATOM 6757 O O . ALA A 1 860 ? 27.239 59.511 50.422 1.00 82.38 860 ALA A O 1
ATOM 6758 N N . VAL A 1 861 ? 25.828 58.886 52.058 1.00 85.25 861 VAL A N 1
ATOM 6759 C CA . VAL A 1 861 ? 26.489 57.611 52.367 1.00 85.25 861 VAL A CA 1
ATOM 6760 C C . VAL A 1 861 ? 25.917 56.517 51.461 1.00 85.25 861 VAL A C 1
ATOM 6762 O O . VAL A 1 861 ? 24.724 56.222 51.528 1.00 85.25 861 VAL A O 1
ATOM 6765 N N . ILE A 1 862 ? 26.773 55.927 50.624 1.00 85.44 862 ILE A N 1
ATOM 6766 C CA . ILE A 1 862 ? 26.402 54.956 49.584 1.00 85.44 862 ILE A CA 1
ATOM 6767 C C . ILE A 1 862 ? 26.596 53.530 50.105 1.00 85.44 862 ILE A C 1
ATOM 6769 O O . ILE A 1 862 ? 25.623 52.807 50.293 1.00 85.44 862 ILE A O 1
ATOM 6773 N N . ARG A 1 863 ? 27.832 53.158 50.453 1.00 87.75 863 ARG A N 1
ATOM 6774 C CA . ARG A 1 863 ? 28.204 51.815 50.938 1.00 87.75 863 ARG A CA 1
ATOM 6775 C C . ARG A 1 863 ? 27.757 50.677 50.010 1.00 87.75 863 ARG A C 1
ATOM 6777 O O . ARG A 1 863 ? 27.211 49.674 50.469 1.00 87.75 863 ARG A O 1
ATOM 6784 N N . GLU A 1 864 ? 27.997 50.846 48.716 1.00 88.44 864 GLU A N 1
ATOM 6785 C CA . GLU A 1 864 ? 27.705 49.852 47.676 1.00 88.44 864 GLU A CA 1
ATOM 6786 C C . GLU A 1 864 ? 28.935 49.635 46.796 1.00 88.44 864 GLU A C 1
ATOM 6788 O O . GLU A 1 864 ? 29.859 50.451 46.801 1.00 88.44 864 GLU A O 1
ATOM 6793 N N . SER A 1 865 ? 28.952 48.535 46.050 1.00 88.00 865 SER A N 1
ATOM 6794 C CA . SER A 1 865 ? 30.057 48.166 45.174 1.00 88.00 865 SER A CA 1
ATOM 6795 C C . SER A 1 865 ? 29.585 47.739 43.788 1.00 88.00 865 SER A C 1
ATOM 6797 O O . SER A 1 865 ? 28.429 47.364 43.582 1.00 88.00 865 SER A O 1
ATOM 6799 N N . PHE A 1 866 ? 30.503 47.810 42.828 1.00 86.56 866 PHE A N 1
ATOM 6800 C CA . PHE A 1 866 ? 30.321 47.351 41.456 1.00 86.56 866 PHE A CA 1
ATOM 6801 C C . PHE A 1 866 ? 31.383 46.321 41.106 1.00 86.56 866 PHE A C 1
ATOM 6803 O O . PHE A 1 866 ? 32.563 46.589 41.313 1.00 86.56 866 PHE A O 1
ATOM 6810 N N . GLN A 1 867 ? 30.995 45.196 40.511 1.00 85.44 867 GLN A N 1
ATOM 6811 C CA . GLN A 1 867 ? 31.953 44.233 39.971 1.00 85.44 867 GLN A CA 1
ATOM 6812 C C . GLN A 1 867 ? 32.150 44.481 38.478 1.00 85.44 867 GLN A C 1
ATOM 6814 O O . GLN A 1 867 ? 31.208 44.396 37.703 1.00 85.44 867 GLN A O 1
ATOM 6819 N N . LEU A 1 868 ? 33.366 44.816 38.062 1.00 84.88 868 LEU A N 1
ATOM 6820 C CA . LEU A 1 868 ? 33.703 45.135 36.676 1.00 84.88 868 LEU A CA 1
ATOM 6821 C C . LEU A 1 868 ? 34.835 44.230 36.204 1.00 84.88 868 LEU A C 1
ATOM 6823 O O . LEU A 1 868 ? 35.767 43.957 36.951 1.00 84.88 868 LEU A O 1
ATOM 6827 N N . ASN A 1 869 ? 34.829 43.884 34.924 1.00 84.12 869 ASN A N 1
ATOM 6828 C CA . ASN A 1 869 ? 35.973 43.284 34.258 1.00 84.12 869 ASN A CA 1
ATOM 6829 C C . ASN A 1 869 ? 36.858 44.366 33.638 1.00 84.12 869 ASN A C 1
ATOM 6831 O O . ASN A 1 869 ? 36.399 45.163 32.813 1.00 84.12 869 ASN A O 1
ATOM 6835 N N . ILE A 1 870 ? 38.140 44.373 33.992 1.00 83.62 870 ILE A N 1
ATOM 6836 C CA . ILE A 1 870 ? 39.144 45.253 33.388 1.00 83.62 870 ILE A CA 1
ATOM 6837 C C . ILE A 1 870 ? 40.079 44.463 32.474 1.00 83.62 870 ILE A C 1
ATOM 6839 O O . ILE A 1 870 ? 40.348 43.287 32.706 1.00 83.62 870 ILE A O 1
ATOM 6843 N N . ASP A 1 871 ? 40.573 45.112 31.419 1.00 79.50 871 ASP A N 1
ATOM 6844 C CA . ASP A 1 871 ? 41.633 44.572 30.563 1.00 79.50 871 ASP A CA 1
ATOM 6845 C C . ASP A 1 871 ? 42.934 45.320 30.852 1.00 79.50 871 ASP A C 1
ATOM 6847 O O . ASP A 1 871 ? 43.125 46.460 30.422 1.00 79.50 871 ASP A O 1
ATOM 6851 N N . GLU A 1 872 ? 43.837 44.664 31.574 1.00 74.56 872 GLU A N 1
ATOM 6852 C CA . GLU A 1 872 ? 45.129 45.228 31.982 1.00 74.56 872 GLU A CA 1
ATOM 6853 C C . GLU A 1 872 ? 46.038 45.536 30.784 1.00 74.56 872 GLU A C 1
ATOM 6855 O O . GLU A 1 872 ? 46.873 46.439 30.844 1.00 74.56 872 GLU A O 1
ATOM 6860 N N . ASN A 1 873 ? 45.824 44.868 29.644 1.00 74.50 873 ASN A N 1
ATOM 6861 C CA . ASN A 1 873 ? 46.575 45.145 28.417 1.00 74.50 873 ASN A CA 1
ATOM 6862 C C . ASN A 1 873 ? 46.121 46.437 27.722 1.00 74.50 873 ASN A C 1
ATOM 6864 O O . ASN A 1 873 ? 46.785 46.904 26.792 1.00 74.50 873 ASN A O 1
ATOM 6868 N N . SER A 1 874 ? 45.007 47.023 28.167 1.00 73.50 874 SER A N 1
ATOM 6869 C CA . SER A 1 874 ? 44.410 48.238 27.615 1.00 73.50 874 SER A CA 1
ATOM 6870 C C . SER A 1 874 ? 44.360 49.352 28.678 1.00 73.50 874 SER A C 1
ATOM 6872 O O . SER A 1 874 ? 43.269 49.808 29.039 1.00 73.50 874 SER A O 1
ATOM 6874 N N . PRO A 1 875 ? 45.523 49.844 29.166 1.00 72.88 875 PRO A N 1
ATOM 6875 C CA . PRO A 1 875 ? 45.632 50.703 30.353 1.00 72.88 875 PRO A CA 1
ATOM 6876 C C . PRO A 1 875 ? 44.930 52.062 30.220 1.00 72.88 875 PRO A C 1
ATOM 6878 O O . PRO A 1 875 ? 44.607 52.688 31.228 1.00 72.88 875 PRO A O 1
ATOM 6881 N N . ASP A 1 876 ? 44.674 52.513 28.992 1.00 74.88 876 ASP A N 1
ATOM 6882 C CA . ASP A 1 876 ? 44.036 53.799 28.703 1.00 74.88 876 ASP A CA 1
ATOM 6883 C C . ASP A 1 876 ? 42.498 53.690 28.588 1.00 74.88 876 ASP A C 1
ATOM 6885 O O . ASP A 1 876 ? 41.825 54.678 28.293 1.00 74.88 876 ASP A O 1
ATOM 6889 N N . THR A 1 877 ? 41.914 52.504 28.817 1.00 77.00 877 THR A N 1
ATOM 6890 C CA . THR A 1 877 ? 40.451 52.335 28.834 1.00 77.00 877 THR A CA 1
ATOM 6891 C C . THR A 1 877 ? 39.861 53.106 30.009 1.00 77.00 877 THR A C 1
ATOM 6893 O O . THR A 1 877 ? 40.288 52.919 31.148 1.00 77.00 877 THR A O 1
ATOM 6896 N N . LEU A 1 878 ? 38.883 53.970 29.733 1.00 81.62 878 LEU A N 1
ATOM 6897 C CA . LEU A 1 878 ? 38.307 54.879 30.720 1.00 81.62 878 LEU A CA 1
ATOM 6898 C C . LEU A 1 878 ? 37.074 54.266 31.401 1.00 81.62 878 LEU A C 1
ATOM 6900 O O . LEU A 1 878 ? 36.112 53.878 30.735 1.00 81.62 878 LEU A O 1
ATOM 6904 N N . MET A 1 879 ? 37.088 54.248 32.729 1.00 87.94 879 MET A N 1
ATOM 6905 C CA . MET A 1 879 ? 35.918 54.136 33.588 1.00 87.94 879 MET A CA 1
ATOM 6906 C C . MET A 1 879 ? 35.359 55.530 33.867 1.00 87.94 879 MET A C 1
ATOM 6908 O O . MET A 1 879 ? 36.100 56.449 34.206 1.00 87.94 879 MET A O 1
ATOM 6912 N N . THR A 1 880 ? 34.045 55.693 33.755 1.00 89.19 880 THR A N 1
ATOM 6913 C CA . THR A 1 880 ? 33.341 56.920 34.136 1.00 89.19 880 THR A CA 1
ATOM 6914 C C . THR A 1 880 ? 32.326 56.618 35.229 1.00 89.19 880 THR A C 1
ATOM 6916 O O . THR A 1 880 ? 31.426 55.809 35.018 1.00 89.19 880 THR A O 1
ATOM 6919 N N . LEU A 1 881 ? 32.459 57.296 36.367 1.00 88.38 881 LEU A N 1
ATOM 6920 C CA . LEU A 1 881 ? 31.476 57.320 37.447 1.00 88.38 881 LEU A CA 1
ATOM 6921 C C . LEU A 1 881 ? 30.666 58.612 37.348 1.00 88.38 881 LEU A C 1
ATOM 6923 O O . LEU A 1 881 ? 31.235 59.703 37.307 1.00 88.38 881 LEU A O 1
ATOM 6927 N N . LEU A 1 882 ? 29.344 58.488 37.299 1.00 87.94 882 LEU A N 1
ATOM 6928 C CA . LEU A 1 882 ? 28.397 59.591 37.166 1.00 87.94 882 LEU A CA 1
ATOM 6929 C C . LEU A 1 882 ? 27.522 59.658 38.416 1.00 87.94 882 LEU A C 1
ATOM 6931 O O . LEU A 1 882 ? 26.809 58.705 38.713 1.00 87.94 882 LEU A O 1
ATOM 6935 N N . ALA A 1 883 ? 27.533 60.787 39.119 1.00 85.38 883 ALA A N 1
ATOM 6936 C CA . ALA A 1 883 ? 26.575 61.080 40.179 1.00 85.38 883 ALA A CA 1
ATOM 6937 C C . ALA A 1 883 ? 25.331 61.729 39.549 1.00 85.38 883 ALA A C 1
ATOM 6939 O O . ALA A 1 883 ? 25.437 62.795 38.931 1.00 85.38 883 ALA A O 1
ATOM 6940 N N . LYS A 1 884 ? 24.164 61.083 39.663 1.00 82.94 884 LYS A N 1
ATOM 6941 C CA . LYS A 1 884 ? 22.923 61.494 38.984 1.00 82.94 884 LYS A CA 1
ATOM 6942 C C . LYS A 1 884 ? 21.759 61.670 39.950 1.00 82.94 884 LYS A C 1
ATOM 6944 O O . LYS A 1 884 ? 21.617 60.908 40.903 1.00 82.94 884 LYS A O 1
ATOM 6949 N N . ASP A 1 885 ? 20.920 62.658 39.651 1.00 76.75 885 ASP A N 1
ATOM 6950 C CA . ASP A 1 885 ? 19.646 62.899 40.337 1.00 76.75 885 ASP A CA 1
ATOM 6951 C C . ASP A 1 885 ? 18.539 62.027 39.717 1.00 76.75 885 ASP A C 1
ATOM 6953 O O . ASP A 1 885 ? 18.443 61.925 38.490 1.00 76.75 885 ASP A O 1
ATOM 6957 N N . GLN A 1 886 ? 17.713 61.395 40.554 1.00 70.25 886 GLN A N 1
ATOM 6958 C CA . GLN A 1 886 ? 16.626 60.503 40.149 1.00 70.25 886 GLN A CA 1
ATOM 6959 C C . GLN A 1 886 ? 15.296 61.219 39.822 1.00 70.25 886 GLN A C 1
ATOM 6961 O O . GLN A 1 886 ? 14.287 60.551 39.579 1.00 70.25 886 GLN A O 1
ATOM 6966 N N . SER A 1 887 ? 15.229 62.557 39.821 1.00 61.88 887 SER A N 1
ATOM 6967 C CA . SER A 1 887 ? 13.967 63.263 39.551 1.00 61.88 887 SER A CA 1
ATOM 6968 C C . SER A 1 887 ? 13.294 62.812 38.231 1.00 61.88 887 SER A C 1
ATOM 6970 O O . SER A 1 887 ? 13.894 62.791 37.156 1.00 61.88 887 SER A O 1
ATOM 6972 N N . LEU A 1 888 ? 12.011 62.436 38.337 1.00 52.12 888 LEU A N 1
ATOM 6973 C CA . LEU A 1 888 ? 11.231 61.583 37.416 1.00 52.12 888 LEU A CA 1
ATOM 6974 C C . LEU A 1 888 ? 11.062 62.049 35.953 1.00 52.12 888 LEU A C 1
ATOM 6976 O O . LEU A 1 888 ? 10.341 61.397 35.201 1.00 52.12 888 LEU A O 1
ATOM 6980 N N . LEU A 1 889 ? 11.682 63.148 35.518 1.00 52.38 889 LEU A N 1
ATOM 6981 C CA . LEU A 1 889 ? 11.504 63.670 34.155 1.00 52.38 889 LEU A CA 1
ATOM 6982 C C . LEU A 1 889 ? 12.802 64.051 33.423 1.00 52.38 889 LEU A C 1
ATOM 6984 O O . LEU A 1 889 ? 12.749 64.230 32.210 1.00 52.38 889 LEU A O 1
ATOM 6988 N N . THR A 1 890 ? 13.965 64.080 34.085 1.00 53.91 890 THR A N 1
ATOM 6989 C CA . THR A 1 890 ? 15.280 64.244 33.436 1.00 53.91 890 THR A CA 1
ATOM 6990 C C . THR A 1 890 ? 16.381 63.703 34.354 1.00 53.91 890 THR A C 1
ATOM 6992 O O . THR A 1 890 ? 16.677 64.331 35.367 1.00 53.91 890 THR A O 1
ATOM 6995 N N . ASN A 1 891 ? 17.027 62.585 33.999 1.00 58.72 891 ASN A N 1
ATOM 6996 C CA . ASN A 1 891 ? 18.229 62.091 34.694 1.00 58.72 891 ASN A CA 1
ATOM 6997 C C . ASN A 1 891 ? 19.413 63.033 34.408 1.00 58.72 891 ASN A C 1
ATOM 6999 O O . ASN A 1 891 ? 20.246 62.750 33.543 1.00 58.72 891 ASN A O 1
ATOM 7003 N N . SER A 1 892 ? 19.459 64.186 35.071 1.00 68.44 892 SER A N 1
ATOM 7004 C CA . SER A 1 892 ? 20.540 65.153 34.912 1.00 68.44 892 SER A CA 1
ATOM 7005 C C . SER A 1 892 ? 21.774 64.692 35.682 1.00 68.44 892 SER A C 1
ATOM 7007 O O . SER A 1 892 ? 21.719 64.424 36.883 1.00 68.44 892 SER A O 1
ATOM 7009 N N . GLU A 1 893 ? 22.898 64.608 34.980 1.00 76.50 893 GLU A N 1
ATOM 7010 C CA . GLU A 1 893 ? 24.212 64.424 35.585 1.00 76.50 893 GLU A CA 1
ATOM 7011 C C . GLU A 1 893 ? 24.571 65.627 36.463 1.00 76.50 893 GLU A C 1
ATOM 7013 O O . GLU A 1 893 ? 24.522 66.766 36.000 1.00 76.50 893 GLU A O 1
ATOM 7018 N N . ILE A 1 894 ? 24.931 65.366 37.723 1.00 79.81 894 ILE A N 1
ATOM 7019 C CA . ILE A 1 894 ? 25.331 66.395 38.691 1.00 79.81 894 ILE A CA 1
ATOM 7020 C C . ILE A 1 894 ? 26.846 66.598 38.642 1.00 79.81 894 ILE A C 1
ATOM 7022 O O . ILE A 1 894 ? 27.325 67.730 38.592 1.00 79.81 894 ILE A O 1
ATOM 7026 N N . ALA A 1 895 ? 27.603 65.498 38.669 1.00 82.75 895 ALA A N 1
ATOM 7027 C CA . ALA A 1 895 ? 29.055 65.509 38.570 1.00 82.75 895 ALA A CA 1
ATOM 7028 C C . ALA A 1 895 ? 29.591 64.153 38.081 1.00 82.75 895 ALA A C 1
ATOM 7030 O O . ALA A 1 895 ? 28.916 63.127 38.200 1.00 82.75 895 ALA A O 1
ATOM 7031 N N . ARG A 1 896 ? 30.823 64.137 37.566 1.00 89.44 896 ARG A N 1
ATOM 7032 C CA . ARG A 1 896 ? 31.494 62.933 37.061 1.00 89.44 896 ARG A CA 1
ATOM 7033 C C . ARG A 1 896 ? 32.941 62.802 37.514 1.00 89.44 896 ARG A C 1
ATOM 7035 O O . ARG A 1 896 ? 33.624 63.799 37.746 1.00 89.44 896 ARG A O 1
ATOM 7042 N N . LEU A 1 897 ? 33.415 61.563 37.553 1.00 89.56 897 LEU A N 1
ATOM 7043 C CA . LEU A 1 897 ? 34.821 61.186 37.666 1.00 89.56 897 LEU A CA 1
ATOM 7044 C C . LEU A 1 897 ? 35.162 60.261 36.498 1.00 89.56 897 LEU A C 1
ATOM 7046 O O . LEU A 1 897 ? 34.397 59.353 36.177 1.00 89.56 897 LEU A O 1
ATOM 7050 N N . THR A 1 898 ? 36.310 60.479 35.868 1.00 88.38 898 THR A N 1
ATOM 7051 C CA . THR A 1 898 ? 36.817 59.610 34.806 1.00 88.38 898 THR A CA 1
ATOM 7052 C C . THR A 1 898 ? 38.203 59.129 35.197 1.00 88.38 898 THR A C 1
ATOM 7054 O O . THR A 1 898 ? 39.062 59.950 35.502 1.00 88.38 898 THR A O 1
ATOM 7057 N N . LEU A 1 899 ? 38.396 57.813 35.203 1.00 85.75 899 LEU A N 1
ATOM 7058 C CA . LEU A 1 899 ? 39.637 57.139 35.572 1.00 85.75 899 LEU A CA 1
ATOM 7059 C C . LEU A 1 899 ? 40.044 56.194 34.448 1.00 85.75 899 LEU A C 1
ATOM 7061 O O . LEU A 1 899 ? 39.215 55.457 33.926 1.00 85.75 899 LEU A O 1
ATOM 7065 N N . SER A 1 900 ? 41.312 56.189 34.073 1.00 84.94 900 SER A N 1
ATOM 7066 C CA . SER A 1 900 ? 41.893 55.160 33.213 1.00 84.94 900 SER A CA 1
ATOM 7067 C C . SER A 1 900 ? 42.063 53.838 33.964 1.00 84.94 900 SER A C 1
ATOM 7069 O O . SER A 1 900 ? 42.104 53.797 35.193 1.00 84.94 900 SER A O 1
ATOM 7071 N N . THR A 1 901 ? 42.211 52.739 33.227 1.00 83.38 901 THR A N 1
ATOM 7072 C CA . THR A 1 901 ? 42.488 51.418 33.816 1.00 83.38 901 THR A CA 1
ATOM 7073 C C . THR A 1 901 ? 43.794 51.442 34.611 1.00 83.38 901 THR A C 1
ATOM 7075 O O . THR A 1 901 ? 43.863 50.869 35.691 1.00 83.38 901 THR A O 1
ATOM 7078 N N . ARG A 1 902 ? 44.801 52.202 34.155 1.00 82.44 902 ARG A N 1
ATOM 7079 C CA . ARG A 1 902 ? 46.041 52.432 34.915 1.00 82.44 902 ARG A CA 1
ATOM 7080 C C . ARG A 1 902 ? 45.787 53.110 36.265 1.00 82.44 902 ARG A C 1
ATOM 7082 O O . ARG A 1 902 ? 46.383 52.715 37.262 1.00 82.44 902 ARG A O 1
ATOM 7089 N N . GLU A 1 903 ? 44.934 54.131 36.302 1.00 86.38 903 GLU A N 1
ATOM 7090 C CA . GLU A 1 903 ? 44.578 54.818 37.552 1.00 86.38 903 GLU A CA 1
ATOM 7091 C C . GLU A 1 903 ? 43.768 53.908 38.477 1.00 86.38 903 GLU A C 1
ATOM 7093 O O . GLU A 1 903 ? 44.019 53.902 39.676 1.00 86.38 903 GLU A O 1
ATOM 7098 N N . LEU A 1 904 ? 42.872 53.082 37.929 1.00 85.31 904 LEU A N 1
ATOM 7099 C CA . LEU A 1 904 ? 42.138 52.064 38.684 1.00 85.31 904 LEU A CA 1
ATOM 7100 C C . LEU A 1 904 ? 43.063 51.047 39.357 1.00 85.31 904 LEU A C 1
ATOM 7102 O O . LEU A 1 904 ? 42.938 50.840 40.562 1.00 85.31 904 LEU A O 1
ATOM 7106 N N . CYS A 1 905 ? 44.028 50.481 38.626 1.00 83.38 905 CYS A N 1
ATOM 7107 C CA . CYS A 1 905 ? 45.037 49.592 39.212 1.00 83.38 905 CYS A CA 1
ATOM 7108 C C . CYS A 1 905 ? 45.867 50.320 40.287 1.00 83.38 905 CYS A C 1
ATOM 7110 O O . CYS A 1 905 ? 46.175 49.755 41.330 1.00 83.38 905 CYS A O 1
ATOM 7112 N N . GLY A 1 906 ? 46.183 51.604 40.080 1.00 84.31 906 GLY A N 1
ATOM 7113 C CA . GLY A 1 906 ? 46.877 52.422 41.080 1.00 84.31 906 GLY A CA 1
ATOM 7114 C C . GLY A 1 906 ? 46.054 52.698 42.347 1.00 84.31 906 GLY A C 1
ATOM 7115 O O . GLY A 1 906 ? 46.627 52.855 43.426 1.00 84.31 906 GLY A O 1
ATOM 7116 N N . ILE A 1 907 ? 44.725 52.759 42.240 1.00 86.06 907 ILE A N 1
ATOM 7117 C CA . ILE A 1 907 ? 43.809 52.881 43.385 1.00 86.06 907 ILE A CA 1
ATOM 7118 C C . ILE A 1 907 ? 43.668 51.531 44.090 1.00 86.06 907 ILE A C 1
ATOM 7120 O O . ILE A 1 907 ? 43.685 51.485 45.319 1.00 86.06 907 ILE A O 1
ATOM 7124 N N . GLU A 1 908 ? 43.593 50.432 43.342 1.00 85.12 908 GLU A N 1
ATOM 7125 C CA . GLU A 1 908 ? 43.595 49.068 43.884 1.00 85.12 908 GLU A CA 1
ATOM 7126 C C . GLU A 1 908 ? 44.872 48.777 44.683 1.00 85.12 908 GLU A C 1
ATOM 7128 O O . GLU A 1 908 ? 44.806 48.248 45.795 1.00 85.12 908 GLU A O 1
ATOM 7133 N N . ASP A 1 909 ? 46.028 49.210 44.174 1.00 81.44 909 ASP A N 1
ATOM 7134 C CA . ASP A 1 909 ? 47.315 49.122 44.867 1.00 81.44 909 ASP A CA 1
ATOM 7135 C C . ASP A 1 909 ? 47.313 49.859 46.215 1.00 81.44 909 ASP A C 1
ATOM 7137 O O . ASP A 1 909 ? 47.956 49.410 47.165 1.00 81.44 909 ASP A O 1
ATOM 7141 N N . GLN A 1 910 ? 46.583 50.975 46.312 1.00 80.62 910 GLN A N 1
ATOM 7142 C CA . GLN A 1 910 ? 46.486 51.786 47.529 1.00 80.62 910 GLN A CA 1
ATOM 7143 C C . GLN A 1 910 ? 45.426 51.279 48.508 1.00 80.62 910 GLN A C 1
ATOM 7145 O O . GLN A 1 910 ? 45.601 51.427 49.716 1.00 80.62 910 GLN A O 1
ATOM 7150 N N . THR A 1 911 ? 44.333 50.702 48.006 1.00 79.81 911 THR A N 1
ATOM 7151 C CA . THR A 1 911 ? 43.135 50.433 48.814 1.00 79.81 911 THR A CA 1
ATOM 7152 C C . THR A 1 911 ? 42.874 48.943 49.052 1.00 79.81 911 THR A C 1
ATOM 7154 O O . THR A 1 911 ? 42.471 48.591 50.157 1.00 79.81 911 THR A O 1
ATOM 7157 N N . GLY A 1 912 ? 43.159 48.034 48.109 1.00 66.69 912 GLY A N 1
ATOM 7158 C CA . GLY A 1 912 ? 42.563 46.689 48.152 1.00 66.69 912 GLY A CA 1
ATOM 7159 C C . GLY A 1 912 ? 43.347 45.501 47.602 1.00 66.69 912 GLY A C 1
ATOM 7160 O O . GLY A 1 912 ? 42.812 44.400 47.657 1.00 66.69 912 GLY A O 1
ATOM 7161 N N . LYS A 1 913 ? 44.613 45.630 47.174 1.00 62.00 913 LYS A N 1
ATOM 7162 C CA . LYS A 1 913 ? 45.403 44.533 46.548 1.00 62.00 913 LYS A CA 1
ATOM 7163 C C . LYS A 1 913 ? 45.452 43.180 47.306 1.00 62.00 913 LYS A C 1
ATOM 7165 O O . LYS A 1 913 ? 45.901 42.183 46.750 1.00 62.00 913 LYS A O 1
ATOM 7170 N N . ARG A 1 914 ? 45.060 43.122 48.590 1.00 58.72 914 ARG A N 1
ATOM 7171 C CA . ARG A 1 914 ? 45.001 41.895 49.422 1.00 58.72 914 ARG A CA 1
ATOM 7172 C C . ARG A 1 914 ? 43.759 41.796 50.325 1.00 58.72 914 ARG A C 1
ATOM 7174 O O . ARG A 1 914 ? 43.789 41.052 51.305 1.00 58.72 914 ARG A O 1
ATOM 7181 N N . ARG A 1 915 ? 42.709 42.585 50.078 1.00 64.19 915 ARG A N 1
ATOM 7182 C CA . ARG A 1 915 ? 41.500 42.618 50.920 1.00 64.19 915 ARG A CA 1
ATOM 7183 C C . ARG A 1 915 ? 40.259 42.501 50.041 1.00 64.19 915 ARG A C 1
ATOM 7185 O O . ARG A 1 915 ? 39.972 43.431 49.308 1.00 64.19 915 ARG A O 1
ATOM 7192 N N . SER A 1 916 ? 39.511 41.409 50.164 1.00 61.81 916 SER A N 1
ATOM 7193 C CA . SER A 1 916 ? 38.202 41.225 49.512 1.00 61.81 916 SER A CA 1
ATOM 7194 C C . SER A 1 916 ? 37.034 41.807 50.322 1.00 61.81 916 SER A C 1
ATOM 7196 O O . SER A 1 916 ? 35.915 41.906 49.833 1.00 61.81 916 SER A O 1
ATOM 7198 N N . THR A 1 917 ? 37.283 42.241 51.562 1.00 64.44 917 THR A N 1
ATOM 7199 C CA . THR A 1 917 ? 36.281 42.863 52.438 1.00 64.44 917 THR A CA 1
ATOM 7200 C C . THR A 1 917 ? 36.785 44.188 53.001 1.00 64.44 917 THR A C 1
ATOM 7202 O O . THR A 1 917 ? 37.882 44.236 53.565 1.00 64.44 917 THR A O 1
ATOM 7205 N N . PHE A 1 918 ? 35.958 45.232 52.924 1.00 68.81 918 PHE A N 1
ATOM 7206 C CA . PHE A 1 918 ? 36.253 46.567 53.452 1.00 68.81 918 PHE A CA 1
ATOM 7207 C C . PHE A 1 918 ? 35.372 46.929 54.647 1.00 68.81 918 PHE A C 1
ATOM 7209 O O . PHE A 1 918 ? 34.165 46.674 54.649 1.00 68.81 918 PHE A O 1
ATOM 7216 N N . SER A 1 919 ? 35.962 47.588 55.645 1.00 75.81 919 SER A N 1
ATOM 7217 C CA . SER A 1 919 ? 35.215 48.399 56.603 1.00 75.81 919 SER A CA 1
ATOM 7218 C C . SER A 1 919 ? 34.963 49.779 55.991 1.00 75.81 919 SER A C 1
ATOM 7220 O O . SER A 1 919 ? 35.854 50.395 55.420 1.00 75.81 919 SER A O 1
ATOM 7222 N N . TYR A 1 920 ? 33.723 50.263 56.074 1.00 81.31 920 TYR A N 1
ATOM 7223 C CA . TYR A 1 920 ? 33.319 51.573 55.551 1.00 81.31 920 TYR A CA 1
ATOM 7224 C C . TYR A 1 920 ? 33.745 52.716 56.493 1.00 81.31 920 TYR A C 1
ATOM 7226 O O . TYR A 1 920 ? 32.890 53.395 57.074 1.00 81.31 920 TYR A O 1
ATOM 7234 N N . ASP A 1 921 ? 35.062 52.874 56.655 1.00 80.25 921 ASP A N 1
ATOM 7235 C CA . ASP A 1 921 ? 35.760 53.938 57.387 1.00 80.25 921 ASP A CA 1
ATOM 7236 C C . ASP A 1 921 ? 36.640 54.791 56.453 1.00 80.25 921 ASP A C 1
ATOM 7238 O O . ASP A 1 921 ? 36.936 54.398 55.327 1.00 80.25 921 ASP A O 1
ATOM 7242 N N . GLU A 1 922 ? 37.026 55.986 56.908 1.00 75.69 922 GLU A N 1
ATOM 7243 C CA . GLU A 1 922 ? 37.730 56.981 56.083 1.00 75.69 922 GLU A CA 1
ATOM 7244 C C . GLU A 1 922 ? 39.137 56.546 55.670 1.00 75.69 922 GLU A C 1
ATOM 7246 O O . GLU A 1 922 ? 39.584 56.889 54.579 1.00 75.69 922 GLU A O 1
ATOM 7251 N N . ASP A 1 923 ? 39.798 55.732 56.494 1.00 79.62 923 ASP A N 1
ATOM 7252 C CA . ASP A 1 923 ? 41.162 55.260 56.247 1.00 79.62 923 ASP A CA 1
ATOM 7253 C C . ASP A 1 923 ? 41.222 54.151 55.178 1.00 79.62 923 ASP A C 1
ATOM 7255 O O . ASP A 1 923 ? 42.293 53.863 54.639 1.00 79.62 923 ASP A O 1
ATOM 7259 N N . SER A 1 924 ? 40.085 53.518 54.862 1.00 80.19 924 SER A N 1
ATOM 7260 C CA . SER A 1 924 ? 39.995 52.407 53.904 1.00 80.19 924 SER A CA 1
ATOM 7261 C C . SER A 1 924 ? 39.676 52.835 52.464 1.00 80.19 924 SER A C 1
ATOM 7263 O O . SER A 1 924 ? 39.745 52.002 51.559 1.00 80.19 924 SER A O 1
ATOM 7265 N N . PHE A 1 925 ? 39.331 54.107 52.228 1.00 87.94 925 PHE A N 1
ATOM 7266 C CA . PHE A 1 925 ? 38.897 54.622 50.923 1.00 87.94 925 PHE A CA 1
ATOM 7267 C C . PHE A 1 925 ? 39.743 55.814 50.468 1.00 87.94 925 PHE A C 1
ATOM 7269 O O . PHE A 1 925 ? 40.127 56.666 51.264 1.00 87.94 925 PHE A O 1
ATOM 7276 N N . LEU A 1 926 ? 39.982 55.923 49.160 1.00 90.56 926 LEU A N 1
ATOM 7277 C CA . LEU A 1 926 ? 40.683 57.056 48.564 1.00 90.56 926 LEU A CA 1
ATOM 7278 C C . LEU A 1 926 ? 39.695 58.172 48.191 1.00 90.56 926 LEU A C 1
ATOM 7280 O O . LEU A 1 926 ? 38.734 57.938 47.455 1.00 90.56 926 LEU A O 1
ATOM 7284 N N . GLU A 1 927 ? 39.956 59.394 48.661 1.00 91.50 927 GLU A N 1
ATOM 7285 C CA . GLU A 1 927 ? 39.196 60.594 48.290 1.00 91.50 927 GLU A CA 1
ATOM 7286 C C . GLU A 1 927 ? 39.599 61.087 46.889 1.00 91.50 927 GLU A C 1
ATOM 7288 O O . GLU A 1 927 ? 40.762 61.407 46.639 1.00 91.50 927 GLU A O 1
ATOM 7293 N N . LEU A 1 928 ? 38.625 61.214 45.983 1.00 92.38 928 LEU A N 1
ATOM 7294 C CA . LEU A 1 928 ? 38.803 61.742 44.630 1.00 92.38 928 LEU A CA 1
ATOM 7295 C C . LEU A 1 928 ? 37.816 62.877 44.336 1.00 92.38 928 LEU A C 1
ATOM 7297 O O . LEU A 1 928 ? 36.682 62.886 44.813 1.00 92.38 928 LEU A O 1
ATOM 7301 N N . SER A 1 929 ? 38.237 63.846 43.522 1.00 90.31 929 SER A N 1
ATOM 7302 C CA . SER A 1 929 ? 37.412 65.008 43.157 1.00 90.31 929 SER A CA 1
ATOM 7303 C C . SER A 1 929 ? 36.517 64.727 41.947 1.00 90.31 929 SER A C 1
ATOM 7305 O O . SER A 1 929 ? 36.978 64.212 40.930 1.00 90.31 929 SER A O 1
ATOM 7307 N N . LEU A 1 930 ? 35.249 65.128 42.037 1.00 87.06 930 LEU A N 1
ATOM 7308 C CA . LEU A 1 930 ? 34.275 65.099 40.946 1.00 87.06 930 LEU A CA 1
ATOM 7309 C C . LEU A 1 930 ? 34.250 66.442 40.193 1.00 87.06 930 LEU A C 1
ATOM 7311 O O . LEU A 1 930 ? 34.430 67.506 40.783 1.00 87.06 930 LEU A O 1
ATOM 7315 N N . ASN A 1 931 ? 33.969 66.401 38.890 1.00 83.00 931 ASN A N 1
ATOM 7316 C CA . ASN A 1 931 ? 33.832 67.568 38.008 1.00 83.00 931 ASN A CA 1
ATOM 7317 C C . ASN A 1 931 ? 32.340 67.782 37.660 1.00 83.00 931 ASN A C 1
ATOM 7319 O O . ASN A 1 931 ? 31.710 66.806 37.249 1.00 83.00 931 ASN A O 1
ATOM 7323 N N . PRO A 1 932 ? 31.742 68.986 37.807 1.00 76.44 932 PRO A N 1
ATOM 7324 C CA . PRO A 1 932 ? 32.365 70.281 38.120 1.00 76.44 932 PRO A CA 1
ATOM 7325 C C . PRO A 1 932 ? 32.685 70.527 39.596 1.00 76.44 932 PRO A C 1
ATOM 7327 O O . PRO A 1 932 ? 33.562 71.339 39.885 1.00 76.44 932 PRO A O 1
ATOM 7330 N N . SER A 1 933 ? 32.019 69.848 40.531 1.00 80.88 933 SER A N 1
ATOM 7331 C CA . SER A 1 933 ? 32.299 69.986 41.964 1.00 80.88 933 SER A CA 1
ATOM 7332 C C . SER A 1 933 ? 31.794 68.788 42.762 1.00 80.88 933 SER A C 1
ATOM 7334 O O . SER A 1 933 ? 30.685 68.314 42.513 1.00 80.88 933 SER A O 1
ATOM 7336 N N . GLY A 1 934 ? 32.562 68.373 43.765 1.00 85.69 934 GLY A N 1
ATOM 7337 C CA . GLY A 1 934 ? 32.205 67.329 44.720 1.00 85.69 934 GLY A CA 1
ATOM 7338 C C . GLY A 1 934 ? 33.385 66.409 45.004 1.00 85.69 934 GLY A C 1
ATOM 7339 O O . GLY A 1 934 ? 34.440 66.526 44.378 1.00 85.69 934 GLY A O 1
ATOM 7340 N N . LYS A 1 935 ? 33.208 65.493 45.948 1.00 89.69 935 LYS A N 1
ATOM 7341 C CA . LYS A 1 935 ? 34.193 64.476 46.320 1.00 89.69 935 LYS A CA 1
ATOM 7342 C C . LYS A 1 935 ? 33.527 63.111 46.404 1.00 89.69 935 LYS A C 1
ATOM 7344 O O . LYS A 1 935 ? 32.373 63.025 46.817 1.00 89.69 935 LYS A O 1
ATOM 7349 N N . ILE A 1 936 ? 34.247 62.064 46.026 1.00 90.81 936 ILE A N 1
ATOM 7350 C CA . ILE A 1 936 ? 33.821 60.668 46.131 1.00 90.81 936 ILE A CA 1
ATOM 7351 C C . ILE A 1 936 ? 34.927 59.843 46.787 1.00 90.81 936 ILE A C 1
ATOM 7353 O O . ILE A 1 936 ? 36.101 60.024 46.475 1.00 90.81 936 ILE A O 1
ATOM 7357 N N . TRP A 1 937 ? 34.545 58.941 47.687 1.00 92.38 937 TRP A N 1
ATOM 7358 C CA . TRP A 1 937 ? 35.462 58.022 48.358 1.00 92.38 937 TRP A CA 1
ATOM 7359 C C . TRP A 1 937 ? 35.309 56.638 47.746 1.00 92.38 937 TRP A C 1
ATOM 7361 O O . TRP A 1 937 ? 34.243 56.024 47.882 1.00 92.38 937 TRP A O 1
ATOM 7371 N N . ILE A 1 938 ? 36.359 56.163 47.073 1.00 91.38 938 ILE A N 1
ATOM 7372 C CA . ILE A 1 938 ? 36.360 54.865 46.392 1.00 91.38 938 ILE A CA 1
ATOM 7373 C C . ILE A 1 938 ? 37.501 53.967 46.864 1.00 91.38 938 ILE A C 1
ATOM 7375 O O . ILE A 1 938 ? 38.599 54.434 47.162 1.00 91.38 938 ILE A O 1
ATOM 7379 N N . ALA A 1 939 ? 37.231 52.669 46.911 1.00 88.44 939 ALA A N 1
ATOM 7380 C CA . ALA A 1 939 ? 38.224 51.623 47.111 1.00 88.44 939 ALA A CA 1
ATOM 7381 C C . ALA A 1 939 ? 38.055 50.569 46.015 1.00 88.44 939 ALA A C 1
ATOM 7383 O O . ALA A 1 939 ? 36.948 50.359 45.523 1.00 88.44 939 ALA A O 1
ATOM 7384 N N . VAL A 1 940 ? 39.143 49.925 45.607 1.00 87.81 940 VAL A N 1
ATOM 7385 C CA . VAL A 1 940 ? 39.132 48.902 44.556 1.00 87.81 940 VAL A CA 1
ATOM 7386 C C . VAL A 1 940 ? 39.855 47.670 45.073 1.00 87.81 940 VAL A C 1
ATOM 7388 O O . VAL A 1 940 ? 40.947 47.795 45.625 1.00 87.81 940 VAL A O 1
ATOM 7391 N N . ALA A 1 941 ? 39.262 46.493 44.898 1.00 83.50 941 ALA A N 1
ATOM 7392 C CA . ALA A 1 941 ? 39.859 45.216 45.278 1.00 83.50 941 ALA A CA 1
ATOM 7393 C C . ALA A 1 941 ? 39.632 44.133 44.219 1.00 83.50 941 ALA A C 1
ATOM 7395 O O . ALA A 1 941 ? 38.694 44.236 43.427 1.00 83.50 941 ALA A O 1
ATOM 7396 N N . PRO A 1 942 ? 40.446 43.067 44.222 1.00 81.25 942 PRO A N 1
ATOM 7397 C CA . PRO A 1 942 ? 40.160 41.878 43.436 1.00 81.25 942 PRO A CA 1
ATOM 7398 C C . PRO A 1 942 ? 38.929 41.145 43.992 1.00 81.25 942 PRO A C 1
ATOM 7400 O O . PRO A 1 942 ? 38.717 41.096 45.206 1.00 81.25 942 PRO A O 1
ATOM 7403 N N . VAL A 1 943 ? 38.139 40.539 43.103 1.00 78.69 943 VAL A N 1
ATOM 7404 C CA . VAL A 1 943 ? 37.077 39.596 43.486 1.00 78.69 943 VAL A CA 1
ATOM 7405 C C . VAL A 1 943 ? 37.735 38.238 43.760 1.00 78.69 943 VAL A C 1
ATOM 7407 O O . VAL A 1 943 ? 38.348 37.673 42.858 1.00 78.69 943 VAL A O 1
ATOM 7410 N N . ASP A 1 944 ? 37.653 37.723 44.993 1.00 63.88 944 ASP A N 1
ATOM 7411 C CA . ASP A 1 944 ? 38.157 36.380 45.326 1.00 63.88 944 ASP A CA 1
ATOM 7412 C C . ASP A 1 944 ? 37.303 35.319 44.606 1.00 63.88 944 ASP A C 1
ATOM 7414 O O . ASP A 1 944 ? 36.143 35.090 44.960 1.00 63.88 944 ASP A O 1
ATOM 7418 N N . GLU A 1 945 ? 37.872 34.638 43.609 1.00 52.69 945 GLU A N 1
ATOM 7419 C CA . GLU A 1 945 ? 37.305 33.393 43.093 1.00 52.69 945 GLU A CA 1
ATOM 7420 C C . GLU A 1 945 ? 37.457 32.323 44.181 1.00 52.69 945 GLU A C 1
ATOM 7422 O O . GLU A 1 945 ? 38.561 31.870 44.488 1.00 52.69 945 GLU A O 1
ATOM 7427 N N . ALA A 1 946 ? 36.345 31.937 44.809 1.00 39.28 946 ALA A N 1
ATOM 7428 C CA . ALA A 1 946 ? 36.291 30.839 45.764 1.00 39.28 946 ALA A CA 1
ATOM 7429 C C . ALA A 1 946 ? 36.636 29.503 45.074 1.00 39.28 946 ALA A C 1
ATOM 7431 O O . ALA A 1 946 ? 35.756 28.735 44.697 1.00 39.28 946 ALA A O 1
ATOM 7432 N N . ALA A 1 947 ? 37.930 29.222 44.924 1.00 38.03 947 ALA A N 1
ATOM 7433 C CA . ALA A 1 947 ? 38.476 27.907 44.627 1.00 38.03 947 ALA A CA 1
ATOM 7434 C C . ALA A 1 947 ? 39.147 27.368 45.899 1.00 38.03 947 ALA A C 1
ATOM 7436 O O . ALA A 1 947 ? 40.354 27.485 46.112 1.00 38.03 947 ALA A O 1
ATOM 7437 N N . GLU A 1 948 ? 38.336 26.766 46.769 1.00 37.12 948 GLU A N 1
ATOM 7438 C CA . GLU A 1 948 ? 38.775 26.053 47.976 1.00 37.12 948 GLU A CA 1
ATOM 7439 C C . GLU A 1 948 ? 39.525 24.733 47.664 1.00 37.12 948 GLU A C 1
ATOM 7441 O O . GLU A 1 948 ? 39.841 23.980 48.580 1.00 37.12 948 GLU A O 1
ATOM 7446 N N . GLU A 1 949 ? 39.877 24.451 46.401 1.00 37.56 949 GLU A N 1
ATOM 7447 C CA . GLU A 1 949 ? 40.500 23.180 45.987 1.00 37.56 949 GLU A CA 1
ATOM 7448 C C . GLU A 1 949 ? 41.983 23.233 45.570 1.00 37.56 949 GLU A C 1
ATOM 7450 O O . GLU A 1 949 ? 42.577 22.179 45.369 1.00 37.56 949 GLU A O 1
ATOM 7455 N N . GLU A 1 950 ? 42.658 24.390 45.542 1.00 38.91 950 GLU A N 1
ATOM 7456 C CA . GLU A 1 950 ? 44.071 24.455 45.093 1.00 38.91 950 GLU A CA 1
ATOM 7457 C C . GLU A 1 950 ? 45.057 25.079 46.095 1.00 38.91 950 GLU A C 1
ATOM 7459 O O . GLU A 1 950 ? 46.134 25.556 45.740 1.00 38.91 950 GLU A O 1
ATOM 7464 N N . ARG A 1 951 ? 44.768 25.015 47.402 1.00 33.28 951 ARG A N 1
ATOM 7465 C CA . ARG A 1 951 ? 45.693 25.513 48.443 1.00 33.28 951 ARG A CA 1
ATOM 7466 C C . ARG A 1 951 ? 46.685 24.479 48.979 1.00 33.28 951 ARG A C 1
ATOM 7468 O O . ARG A 1 951 ? 47.118 24.555 50.129 1.00 33.28 951 ARG A O 1
ATOM 7475 N N . SER A 1 952 ? 47.102 23.537 48.144 1.00 33.19 952 SER A N 1
ATOM 7476 C CA . SER A 1 952 ? 48.228 22.665 48.462 1.00 33.19 952 SER A CA 1
ATOM 7477 C C . SER A 1 952 ? 48.954 22.243 47.198 1.00 33.19 952 SER A C 1
ATOM 7479 O O . SER A 1 952 ? 48.789 21.114 46.763 1.00 33.19 952 SER A O 1
ATOM 7481 N N . LEU A 1 953 ? 49.752 23.138 46.618 1.00 32.09 953 LEU A N 1
ATOM 7482 C CA . LEU A 1 953 ? 51.033 22.808 45.991 1.00 32.09 953 LEU A CA 1
ATOM 7483 C C . LEU A 1 953 ? 51.776 24.113 45.660 1.00 32.09 953 LEU A C 1
ATOM 7485 O O . LEU A 1 953 ? 51.477 24.810 44.702 1.00 32.09 953 LEU A O 1
ATOM 7489 N N . LEU A 1 954 ? 52.806 24.361 46.471 1.00 32.00 954 LEU A N 1
ATOM 7490 C CA . LEU A 1 954 ? 54.046 25.043 46.093 1.00 32.00 954 LEU A CA 1
ATOM 7491 C C . LEU A 1 954 ? 54.018 26.578 46.036 1.00 32.00 954 LEU A C 1
ATOM 7493 O O . LEU A 1 954 ? 54.010 27.219 44.993 1.00 32.00 954 LEU A O 1
ATOM 7497 N N . LEU A 1 955 ? 54.215 27.141 47.232 1.00 37.66 955 LEU A N 1
ATOM 7498 C CA . LEU A 1 955 ? 55.237 28.163 47.462 1.00 37.66 955 LEU A CA 1
ATOM 7499 C C . LEU A 1 955 ? 56.493 27.877 46.615 1.00 37.66 955 LEU A C 1
ATOM 7501 O O . LEU A 1 955 ? 57.220 26.934 46.924 1.00 37.66 955 LEU A O 1
ATOM 7505 N N . GLN A 1 956 ? 56.766 28.705 45.606 1.00 36.59 956 GLN A N 1
ATOM 7506 C CA . GLN A 1 956 ? 58.126 28.962 45.128 1.00 36.59 956 GLN A CA 1
ATOM 7507 C C . GLN A 1 956 ? 58.211 30.320 44.406 1.00 36.59 956 GLN A C 1
ATOM 7509 O O . GLN A 1 956 ? 57.813 30.469 43.259 1.00 36.59 956 GLN A O 1
ATOM 7514 N N . GLU A 1 957 ? 58.689 31.297 45.181 1.00 34.34 957 GLU A N 1
ATOM 7515 C CA . GLU A 1 957 ? 59.619 32.391 44.848 1.00 34.34 957 GLU A CA 1
ATOM 7516 C C . GLU A 1 957 ? 59.439 33.205 43.547 1.00 34.34 957 GLU A C 1
ATOM 7518 O O . GLU A 1 957 ? 59.872 32.831 42.463 1.00 34.34 957 GLU A O 1
ATOM 7523 N N . ASP A 1 958 ? 58.893 34.410 43.744 1.00 34.50 958 ASP A N 1
ATOM 7524 C CA . ASP A 1 958 ? 59.505 35.719 43.460 1.00 34.50 958 ASP A CA 1
ATOM 7525 C C . ASP A 1 958 ? 60.277 35.946 42.144 1.00 34.50 958 ASP A C 1
ATOM 7527 O O . ASP A 1 958 ? 61.490 35.762 42.058 1.00 34.50 958 ASP A O 1
ATOM 7531 N N . SER A 1 959 ? 59.614 36.637 41.208 1.00 32.56 959 SER A N 1
ATOM 7532 C CA . SER A 1 959 ? 60.204 37.827 40.572 1.00 32.56 959 SER A CA 1
ATOM 7533 C C . SER A 1 959 ? 59.121 38.785 40.045 1.00 32.56 959 SER A C 1
ATOM 7535 O O . SER A 1 959 ? 58.457 38.500 39.053 1.00 32.56 959 SER A O 1
ATOM 7537 N N . LEU A 1 960 ? 58.963 39.906 40.758 1.00 34.50 960 LEU A N 1
ATOM 7538 C CA . LEU A 1 960 ? 58.353 41.205 40.414 1.00 34.50 960 LEU A CA 1
ATOM 7539 C C . LEU A 1 960 ? 57.618 41.337 39.057 1.00 34.50 960 LEU A C 1
ATOM 7541 O O . LEU A 1 960 ? 58.236 41.477 38.002 1.00 34.50 960 LEU A O 1
ATOM 7545 N N . LEU A 1 961 ? 56.288 41.433 39.143 1.00 29.98 961 LEU A N 1
ATOM 7546 C CA . LEU A 1 961 ? 55.362 41.892 38.100 1.00 29.98 961 LEU A CA 1
ATOM 7547 C C . LEU A 1 961 ? 55.364 43.433 37.987 1.00 29.98 961 LEU A C 1
ATOM 7549 O O . LEU A 1 961 ? 55.226 44.106 39.012 1.00 29.98 961 LEU A O 1
ATOM 7553 N N . PRO A 1 962 ? 55.458 44.014 36.777 1.00 31.16 962 PRO A N 1
ATOM 7554 C CA . PRO A 1 962 ? 54.980 45.360 36.499 1.00 31.16 962 PRO A CA 1
ATOM 7555 C C . PRO A 1 962 ? 53.511 45.326 36.046 1.00 31.16 962 PRO A C 1
ATOM 7557 O O . PRO A 1 962 ? 53.221 44.758 34.996 1.00 31.16 962 PRO A O 1
ATOM 7560 N N . CYS A 1 963 ? 52.674 45.994 36.851 1.00 31.64 963 CYS A N 1
ATOM 7561 C CA . CYS A 1 963 ? 51.220 46.214 36.761 1.00 31.64 963 CYS A CA 1
ATOM 7562 C C . CYS A 1 963 ? 50.362 44.962 36.596 1.00 31.64 963 CYS A C 1
ATOM 7564 O O . CYS A 1 963 ? 50.180 44.513 35.445 1.00 31.64 963 CYS A O 1
#

Radius of gyration: 43.07 Å; chains: 1; bounding box: 96×109×97 Å

pLDDT: mean 77.6, std 19.47, range [27.14, 98.75]

Foldseek 3Di:
DDDPPPPPPPPPDPPVVVPPPDDDDDDDPVVVVVVVVVVVVVVVVVVVVVVVPPDDDDDFDWDDDLADIDTPPDPDDDADDDDPVRQDPLEDDDDCPPQPDPQKDWDWDQLQPPSHTWTWIDNPLLRFIWTQHSVVVRDIPTGQDASHNCPPVVNVVLVPQAADALQKAKEKFAEAAAAQQADDDPNWGWFHLQLSLVVLVSVCVRYVQRYAYEYQENQQDDYLLSVLPVNPLVQVLVQVSVHQEYEYELNCDAVHLVSSLVSLVSHPYAYAEQWKAFLVRHRRPRHDQKDKDKTWGAANPDPPPDIDIAIAMEHEYEQQSLLLYPPPSNGIDGDHRLVRLLVSLCCCCPPVVHQAYEYRYEYDPVVVLVSQASCAPSHAEYRYEPPQDFDWACPSHRHIYTHDHHNPQKMKIKMFGAHNVSHGPDIDIDIDGGIPNGDGNSVSSVSSSVSSVVSVVQQQDFLFWAQAWWPLALLDLLAHDTLVLVLLQVLQCVVVVWLKEKEFSLQAAPNDTHGTTTDGNNNLCRRGVDQWFKFKFKDFPQRVQLQQLVLLPCNVVSDRSHIRMDQKAWEAASPDDRVRGTDFIAGPVRHGRDRGDITIYIYTPVSLVVDPVVPTGTDSDPDSSSGRGSSVSSSCSRNVCHHVHHYGDDDRRYAYPVGPPLPADPAADPDDPVVLVVLLVVLVVVLVCLVCVLVVLVPDPDPVSVVVNVVCVVVVVVSVVVSVVVSVCSNCVSQRHYRPHDPVNVVVVVVVVVVVVVVVVVVVVVVVVVVVVVVVCVVCVVVVCVVVVVNPDPPDLDDPCVVVVPDFDWFKKKKWWFKKAAFDDPDPPDDDFFFKKKWKDWRPDDIDIAGTFGHPYGMTTGGDMDIDIDGPVQQQTKMKIFIFTVPPPDGDTRWMDIDTNVVLVVQQVLAAAPHQDDDSDPNRWDWDATPPGIIITMHMYGHDDPPPPPPDDDDDDDDDDDD